Protein AF-0000000067836288 (afdb_homodimer)

Structure (mmCIF, N/CA/C/O backbone):
data_AF-0000000067836288-model_v1
#
loop_
_entity.id
_entity.type
_entity.pdbx_description
1 polymer 'ATP-binding protein'
#
loop_
_atom_site.group_PDB
_atom_site.id
_atom_site.type_symbol
_atom_site.label_atom_id
_atom_site.label_alt_id
_atom_site.label_comp_id
_atom_site.label_asym_id
_atom_site.label_entity_id
_atom_site.label_seq_id
_atom_site.pdbx_PDB_ins_code
_atom_site.Cartn_x
_atom_site.Cartn_y
_atom_site.Cartn_z
_atom_site.occupancy
_atom_site.B_iso_or_equiv
_atom_site.auth_seq_id
_atom_site.auth_comp_id
_atom_site.auth_asym_id
_atom_site.auth_atom_id
_atom_site.pdbx_PDB_model_num
ATOM 1 N N . MET A 1 1 ? 6.395 -47.375 -23.844 1 67.31 1 MET A N 1
ATOM 2 C CA . MET A 1 1 ? 5.383 -46.438 -23.391 1 67.31 1 MET A CA 1
ATOM 3 C C . MET A 1 1 ? 5.699 -45.906 -22 1 67.31 1 MET A C 1
ATOM 5 O O . MET A 1 1 ? 6.078 -46.688 -21.109 1 67.31 1 MET A O 1
ATOM 9 N N . SER A 1 2 ? 5.812 -44.594 -21.844 1 79.19 2 SER A N 1
ATOM 10 C CA . SER A 1 2 ? 6.168 -43.969 -20.594 1 79.19 2 SER A CA 1
ATOM 11 C C . SER A 1 2 ? 5 -43.969 -19.609 1 79.19 2 SER A C 1
ATOM 13 O O . SER A 1 2 ? 3.863 -44.25 -20 1 79.19 2 SER A O 1
ATOM 15 N N . ASN A 1 3 ? 5.312 -43.906 -18.312 1 82.69 3 ASN A N 1
ATOM 16 C CA . ASN A 1 3 ? 4.316 -44.062 -17.266 1 82.69 3 ASN A CA 1
ATOM 17 C C . ASN A 1 3 ? 3.988 -42.719 -16.594 1 82.69 3 ASN A C 1
ATOM 19 O O . ASN A 1 3 ? 4.758 -41.781 -16.688 1 82.69 3 ASN A O 1
ATOM 23 N N . VAL A 1 4 ? 2.744 -42.719 -16.125 1 86.69 4 VAL A N 1
ATOM 24 C CA . VAL A 1 4 ? 2.316 -41.562 -15.32 1 86.69 4 VAL A CA 1
ATOM 25 C C . VAL A 1 4 ? 1.878 -42.062 -13.938 1 86.69 4 VAL A C 1
ATOM 27 O O . VAL A 1 4 ? 1.133 -43.031 -13.828 1 86.69 4 VAL A O 1
ATOM 30 N N . ASN A 1 5 ? 2.439 -41.469 -12.938 1 86.31 5 ASN A N 1
ATOM 31 C CA . ASN A 1 5 ? 1.939 -41.719 -11.594 1 86.31 5 ASN A CA 1
ATOM 32 C C . ASN A 1 5 ? 0.755 -40.812 -11.266 1 86.31 5 ASN A C 1
ATOM 34 O O . ASN A 1 5 ? 0.938 -39.656 -10.844 1 86.31 5 ASN A O 1
ATOM 38 N N . VAL A 1 6 ? -0.42 -41.375 -11.289 1 88.81 6 VAL A N 1
ATOM 39 C CA . VAL A 1 6 ? -1.647 -40.594 -11.203 1 88.81 6 VAL A CA 1
ATOM 40 C C . VAL A 1 6 ? -1.828 -40.062 -9.781 1 88.81 6 VAL A C 1
ATOM 42 O O . VAL A 1 6 ? -2.26 -38.906 -9.578 1 88.81 6 VAL A O 1
ATOM 45 N N . LYS A 1 7 ? -1.473 -40.875 -8.836 1 87.12 7 LYS A N 1
ATOM 46 C CA . LYS A 1 7 ? -1.609 -40.469 -7.441 1 87.12 7 LYS A CA 1
ATOM 47 C C . LYS A 1 7 ? -0.792 -39.219 -7.145 1 87.12 7 LYS A C 1
ATOM 49 O O . LYS A 1 7 ? -1.31 -38.25 -6.578 1 87.12 7 LYS A O 1
ATOM 54 N N . ARG A 1 8 ? 0.361 -39.219 -7.566 1 85.31 8 ARG A N 1
ATOM 55 C CA . ARG A 1 8 ? 1.248 -38.062 -7.301 1 85.31 8 ARG A CA 1
ATOM 56 C C . ARG A 1 8 ? 0.867 -36.875 -8.141 1 85.31 8 ARG A C 1
ATOM 58 O O . ARG A 1 8 ? 1.011 -35.719 -7.703 1 85.31 8 ARG A O 1
ATOM 65 N N . LEU A 1 9 ? 0.398 -37.156 -9.305 1 84.81 9 LEU A N 1
ATOM 66 C CA . LEU A 1 9 ? -0.119 -36.094 -10.148 1 84.81 9 LEU A CA 1
ATOM 67 C C . LEU A 1 9 ? -1.219 -35.312 -9.43 1 84.81 9 LEU A C 1
ATOM 69 O O . LEU A 1 9 ? -1.193 -34.094 -9.383 1 84.81 9 LEU A O 1
ATOM 73 N N . VAL A 1 10 ? -2.08 -36.062 -8.844 1 85.81 10 VAL A N 1
ATOM 74 C CA . VAL A 1 10 ? -3.24 -35.5 -8.18 1 85.81 10 VAL A CA 1
ATOM 75 C C . VAL A 1 10 ? -2.791 -34.719 -6.934 1 85.81 10 VAL A C 1
ATOM 77 O O . VAL A 1 10 ? -3.289 -33.625 -6.66 1 85.81 10 VAL A O 1
ATOM 80 N N . GLU A 1 11 ? -1.879 -35.281 -6.297 1 79.81 11 GLU A N 1
ATOM 81 C CA . GLU A 1 11 ? -1.368 -34.656 -5.078 1 79.81 11 GLU A CA 1
ATOM 82 C C . GLU A 1 11 ? -0.683 -33.312 -5.387 1 79.81 11 GLU A C 1
ATOM 84 O O . GLU A 1 11 ? -0.623 -32.438 -4.535 1 79.81 11 GLU A O 1
ATOM 89 N N . ASN A 1 12 ? -0.277 -33.188 -6.621 1 75.06 12 ASN A N 1
ATOM 90 C CA . ASN A 1 12 ? 0.519 -32 -6.957 1 75.06 12 ASN A CA 1
ATOM 91 C C . ASN A 1 12 ? -0.323 -30.938 -7.652 1 75.06 12 ASN A C 1
ATOM 93 O O . ASN A 1 12 ? 0.205 -29.922 -8.102 1 75.06 12 ASN A O 1
ATOM 97 N N . ILE A 1 13 ? -1.532 -31.172 -7.824 1 74.88 13 ILE A N 1
ATOM 98 C CA . ILE A 1 13 ? -2.406 -30.156 -8.406 1 74.88 13 ILE A CA 1
ATOM 99 C C . ILE A 1 13 ? -2.414 -28.922 -7.531 1 74.88 13 ILE A C 1
ATOM 101 O O . ILE A 1 13 ? -2.506 -29.016 -6.305 1 74.88 13 ILE A O 1
ATOM 105 N N . ARG A 1 14 ? -2.129 -27.672 -8.18 1 62.62 14 ARG A N 1
ATOM 106 C CA . ARG A 1 14 ? -1.838 -26.359 -7.617 1 62.62 14 ARG A CA 1
ATOM 107 C C . ARG A 1 14 ? -3.029 -25.828 -6.824 1 62.62 14 ARG A C 1
ATOM 109 O O . ARG A 1 14 ? -4.148 -26.328 -6.977 1 62.62 14 ARG A O 1
ATOM 116 N N . SER A 1 15 ? -2.707 -24.875 -6.027 1 58.44 15 SER A N 1
ATOM 117 C CA . SER A 1 15 ? -3.586 -24.125 -5.129 1 58.44 15 SER A CA 1
ATOM 118 C C . SER A 1 15 ? -4.578 -23.281 -5.91 1 58.44 15 SER A C 1
ATOM 120 O O . SER A 1 15 ? -5.629 -22.891 -5.383 1 58.44 15 SER A O 1
ATOM 122 N N . GLY A 1 16 ? -4.555 -23.219 -7.148 1 63.09 16 GLY A N 1
ATOM 123 C CA . GLY A 1 16 ? -5.508 -22.328 -7.809 1 63.09 16 GLY A CA 1
ATOM 124 C C . GLY A 1 16 ? -6.828 -23.016 -8.125 1 63.09 16 GLY A C 1
ATOM 125 O O . GLY A 1 16 ? -7.746 -22.375 -8.648 1 63.09 16 GLY A O 1
ATOM 126 N N . THR A 1 17 ? -6.992 -24.266 -7.645 1 74.25 17 THR A N 1
ATOM 127 C CA . THR A 1 17 ? -8.25 -24.969 -7.863 1 74.25 17 THR A CA 1
ATOM 128 C C . THR A 1 17 ? -9.094 -24.984 -6.59 1 74.25 17 THR A C 1
ATOM 130 O O . THR A 1 17 ? -8.578 -24.75 -5.496 1 74.25 17 THR A O 1
ATOM 133 N N . ASN A 1 18 ? -10.398 -25.109 -6.758 1 79.81 18 ASN A N 1
ATOM 134 C CA . ASN A 1 18 ? -11.289 -25.25 -5.613 1 79.81 18 ASN A CA 1
ATOM 135 C C . ASN A 1 18 ? -12.242 -26.422 -5.797 1 79.81 18 ASN A C 1
ATOM 137 O O . ASN A 1 18 ? -12.18 -27.141 -6.809 1 79.81 18 ASN A O 1
ATOM 141 N N . ILE A 1 19 ? -13.023 -26.625 -4.879 1 87.25 19 ILE A N 1
ATOM 142 C CA . ILE A 1 19 ? -13.844 -27.828 -4.77 1 87.25 19 ILE A CA 1
ATOM 143 C C . ILE A 1 19 ? -14.891 -27.828 -5.879 1 87.25 19 ILE A C 1
ATOM 145 O O . ILE A 1 19 ? -15.477 -28.875 -6.18 1 87.25 19 ILE A O 1
ATOM 149 N N . TYR A 1 20 ? -15.156 -26.641 -6.531 1 91.12 20 TYR A N 1
ATOM 150 C CA . TYR A 1 20 ? -16.094 -26.547 -7.641 1 91.12 20 TYR A CA 1
ATOM 151 C C . TYR A 1 20 ? -15.422 -26.875 -8.961 1 91.12 20 TYR A C 1
ATOM 153 O O . TYR A 1 20 ? -16.094 -27.141 -9.969 1 91.12 20 TYR A O 1
ATOM 161 N N . THR A 1 21 ? -14.117 -26.922 -9 1 89.12 21 THR A N 1
ATOM 162 C CA . THR A 1 21 ? -13.352 -27.031 -10.242 1 89.12 21 THR A CA 1
ATOM 163 C C . THR A 1 21 ? -13.703 -28.328 -10.977 1 89.12 21 THR A C 1
ATOM 165 O O . THR A 1 21 ? -13.938 -28.312 -12.188 1 89.12 21 THR A O 1
ATOM 168 N N . PRO A 1 22 ? -13.82 -29.406 -10.281 1 93.31 22 PRO A N 1
ATOM 169 C CA . PRO A 1 22 ? -14.188 -30.641 -10.984 1 93.31 22 PRO A CA 1
ATOM 170 C C . PRO A 1 22 ? -15.555 -30.547 -11.656 1 93.31 22 PRO A C 1
ATOM 172 O O . PRO A 1 22 ? -15.703 -30.969 -12.812 1 93.31 22 PRO A O 1
ATOM 175 N N . LEU A 1 23 ? -16.469 -30.016 -10.875 1 95.75 23 LEU A N 1
ATOM 176 C CA . LEU A 1 23 ? -17.828 -29.906 -11.422 1 95.75 23 LEU A CA 1
ATOM 177 C C . LEU A 1 23 ? -17.828 -29.016 -12.656 1 95.75 23 LEU A C 1
ATOM 179 O O . LEU A 1 23 ? -18.422 -29.359 -13.68 1 95.75 23 LEU A O 1
ATOM 183 N N . VAL A 1 24 ? -17.172 -27.953 -12.562 1 92.94 24 VAL A N 1
ATOM 184 C CA . VAL A 1 24 ? -17.078 -27 -13.672 1 92.94 24 VAL A CA 1
ATOM 185 C C . VAL A 1 24 ? -16.422 -27.688 -14.875 1 92.94 24 VAL A C 1
ATOM 187 O O . VAL A 1 24 ? -16.891 -27.562 -16 1 92.94 24 VAL A O 1
ATOM 190 N N . GLU A 1 25 ? -15.367 -28.406 -14.656 1 92.12 25 GLU A N 1
ATOM 191 C CA . GLU A 1 25 ? -14.672 -29.125 -15.719 1 92.12 25 GLU A CA 1
ATOM 192 C C . GLU A 1 25 ? -15.594 -30.125 -16.406 1 92.12 25 GLU A C 1
ATOM 194 O O . GLU A 1 25 ? -15.578 -30.25 -17.641 1 92.12 25 GLU A O 1
ATOM 199 N N . LEU A 1 26 ? -16.359 -30.797 -15.641 1 97 26 LEU A N 1
ATOM 200 C CA . LEU A 1 26 ? -17.25 -31.812 -16.203 1 97 26 LEU A CA 1
ATOM 201 C C . LEU A 1 26 ? -18.344 -31.156 -17.047 1 97 26 LEU A C 1
ATOM 203 O O . LEU A 1 26 ? -18.672 -31.672 -18.125 1 97 26 LEU A O 1
ATOM 207 N N . VAL A 1 27 ? -18.844 -30.094 -16.547 1 96.81 27 VAL A N 1
ATOM 208 C CA . VAL A 1 27 ? -19.891 -29.406 -17.297 1 96.81 27 VAL A CA 1
ATOM 209 C C . VAL A 1 27 ? -19.328 -28.859 -18.594 1 96.81 27 VAL A C 1
ATOM 211 O O . VAL A 1 27 ? -19.953 -28.953 -19.656 1 96.81 27 VAL A O 1
ATOM 214 N N . VAL A 1 28 ? -18.156 -28.281 -18.578 1 93.81 28 VAL A N 1
ATOM 215 C CA . VAL A 1 28 ? -17.516 -27.734 -19.766 1 93.81 28 VAL A CA 1
ATOM 216 C C . VAL A 1 28 ? -17.281 -28.859 -20.781 1 93.81 28 VAL A C 1
ATOM 218 O O . VAL A 1 28 ? -17.562 -28.688 -21.969 1 93.81 28 VAL A O 1
ATOM 221 N N . ASN A 1 29 ? -16.797 -30.031 -20.297 1 94.44 29 ASN A N 1
ATOM 222 C CA . ASN A 1 29 ? -16.594 -31.156 -21.188 1 94.44 29 ASN A CA 1
ATOM 223 C C . ASN A 1 29 ? -17.891 -31.625 -21.812 1 94.44 29 ASN A C 1
ATOM 225 O O . ASN A 1 29 ? -17.922 -32 -22.984 1 94.44 29 ASN A O 1
ATOM 229 N N . ALA A 1 30 ? -18.938 -31.578 -21.047 1 96.88 30 ALA A N 1
ATOM 230 C CA . ALA A 1 30 ? -20.25 -31.953 -21.562 1 96.88 30 ALA A CA 1
ATOM 231 C C . ALA A 1 30 ? -20.703 -31 -22.656 1 96.88 30 ALA A C 1
ATOM 233 O O . ALA A 1 30 ? -21.172 -31.438 -23.719 1 96.88 30 ALA A O 1
ATOM 234 N N . ILE A 1 31 ? -20.562 -29.734 -22.438 1 94.88 31 ILE A N 1
ATOM 235 C CA . ILE A 1 31 ? -20.922 -28.719 -23.406 1 94.88 31 ILE A CA 1
ATOM 236 C C . ILE A 1 31 ? -20.125 -28.922 -24.688 1 94.88 31 ILE A C 1
ATOM 238 O O . ILE A 1 31 ? -20.672 -28.875 -25.797 1 94.88 31 ILE A O 1
ATOM 242 N N . GLN A 1 32 ? -18.875 -29.203 -24.562 1 92.94 32 GLN A N 1
ATOM 243 C CA . GLN A 1 32 ? -17.984 -29.391 -25.719 1 92.94 32 GLN A CA 1
ATOM 244 C C . GLN A 1 32 ? -18.375 -30.656 -26.484 1 92.94 32 GLN A C 1
ATOM 246 O O . GLN A 1 32 ? -18.266 -30.688 -27.719 1 92.94 32 GLN A O 1
ATOM 251 N N . ALA A 1 33 ? -18.766 -31.688 -25.766 1 95.69 33 ALA A N 1
ATOM 252 C CA . ALA A 1 33 ? -19.219 -32.906 -26.422 1 95.69 33 ALA A CA 1
ATOM 253 C C . ALA A 1 33 ? -20.469 -32.656 -27.266 1 95.69 33 ALA A C 1
ATOM 255 O O . ALA A 1 33 ? -20.609 -33.219 -28.359 1 95.69 33 ALA A O 1
ATOM 256 N N . ILE A 1 34 ? -21.328 -31.875 -26.703 1 96.25 34 ILE A N 1
ATOM 257 C CA . ILE A 1 34 ? -22.562 -31.516 -27.422 1 96.25 34 ILE A CA 1
ATOM 258 C C . ILE A 1 34 ? -22.219 -30.672 -28.641 1 96.25 34 ILE A C 1
ATOM 260 O O . ILE A 1 34 ? -22.766 -30.906 -29.734 1 96.25 34 ILE A O 1
ATOM 264 N N . ASP A 1 35 ? -21.328 -29.75 -28.516 1 92.38 35 ASP A N 1
ATOM 265 C CA . ASP A 1 35 ? -20.875 -28.922 -29.625 1 92.38 35 ASP A CA 1
ATOM 266 C C . ASP A 1 35 ? -20.281 -29.781 -30.75 1 92.38 35 ASP A C 1
ATOM 268 O O . ASP A 1 35 ? -20.547 -29.547 -31.922 1 92.38 35 ASP A O 1
ATOM 272 N N . ALA A 1 36 ? -19.516 -30.75 -30.359 1 91.75 36 ALA A N 1
ATOM 273 C CA . ALA A 1 36 ? -18.875 -31.625 -31.328 1 91.75 36 ALA A CA 1
ATOM 274 C C . ALA A 1 36 ? -19.906 -32.438 -32.094 1 91.75 36 ALA A C 1
ATOM 276 O O . ALA A 1 36 ? -19.719 -32.75 -33.281 1 91.75 36 ALA A O 1
ATOM 277 N N . LYS A 1 37 ? -20.938 -32.812 -31.406 1 93.38 37 LYS A N 1
ATOM 278 C CA . LYS A 1 37 ? -22.016 -33.531 -32.062 1 93.38 37 LYS A CA 1
ATOM 279 C C . LYS A 1 37 ? -22.812 -32.656 -33 1 93.38 37 LYS A C 1
ATOM 281 O O . LYS A 1 37 ? -23.406 -33.125 -33.969 1 93.38 37 LYS A O 1
ATOM 286 N N . GLY A 1 38 ? -22.938 -31.375 -32.688 1 92 38 GLY A N 1
ATOM 287 C CA . GLY A 1 38 ? -23.594 -30.406 -33.531 1 92 38 GLY A CA 1
ATOM 288 C C . GLY A 1 38 ? -25.109 -30.484 -33.469 1 92 38 GLY A C 1
ATOM 289 O O . GLY A 1 38 ? -25.781 -30.312 -34.5 1 92 38 GLY A O 1
ATOM 290 N N . ILE A 1 39 ? -25.609 -30.766 -32.312 1 91.69 39 ILE A N 1
ATOM 291 C CA . ILE A 1 39 ? -27.062 -30.875 -32.219 1 91.69 39 ILE A CA 1
ATOM 292 C C . ILE A 1 39 ? -27.609 -29.578 -31.594 1 91.69 39 ILE A C 1
ATOM 294 O O . ILE A 1 39 ? -26.922 -28.906 -30.828 1 91.69 39 ILE A O 1
ATOM 298 N N . GLN A 1 40 ? -28.875 -29.297 -31.844 1 88.19 40 GLN A N 1
ATOM 299 C CA . GLN A 1 40 ? -29.5 -28.078 -31.359 1 88.19 40 GLN A CA 1
ATOM 300 C C . GLN A 1 40 ? -30.156 -28.297 -30 1 88.19 40 GLN A C 1
ATOM 302 O O . GLN A 1 40 ? -30.328 -27.344 -29.234 1 88.19 40 GLN A O 1
ATOM 307 N N . ASN A 1 41 ? -30.562 -29.516 -29.719 1 92.31 41 ASN A N 1
ATOM 308 C CA . ASN A 1 41 ? -31.234 -29.812 -28.453 1 92.31 41 ASN A CA 1
ATOM 309 C C . ASN A 1 41 ? -30.281 -30.422 -27.438 1 92.31 41 ASN A C 1
ATOM 311 O O . ASN A 1 41 ? -30.578 -31.438 -26.828 1 92.31 41 ASN A O 1
ATOM 315 N N . GLY A 1 42 ? -29.109 -29.75 -27.375 1 96.25 42 GLY A N 1
ATOM 316 C CA . GLY A 1 42 ? -28.141 -30.219 -26.391 1 96.25 42 GLY A CA 1
ATOM 317 C C . GLY A 1 42 ? -28.625 -30.094 -24.969 1 96.25 42 GLY A C 1
ATOM 318 O O . GLY A 1 42 ? -29.297 -29.109 -24.609 1 96.25 42 GLY A O 1
ATOM 319 N N . LEU A 1 43 ? -28.359 -31.109 -24.141 1 97.62 43 LEU A N 1
ATOM 320 C CA . LEU A 1 43 ? -28.797 -31.141 -22.75 1 97.62 43 LEU A CA 1
ATOM 321 C C . LEU A 1 43 ? -27.688 -31.641 -21.844 1 97.62 43 LEU A C 1
ATOM 323 O O . LEU A 1 43 ? -27.078 -32.688 -22.109 1 97.62 43 LEU A O 1
ATOM 327 N N . VAL A 1 44 ? -27.344 -30.875 -20.844 1 98.25 44 VAL A N 1
ATOM 328 C CA . VAL A 1 44 ? -26.438 -31.281 -19.781 1 98.25 44 VAL A CA 1
ATOM 329 C C . VAL A 1 44 ? -27.219 -31.406 -18.469 1 98.25 44 VAL A C 1
ATOM 331 O O . VAL A 1 44 ? -27.875 -30.453 -18.031 1 98.25 44 VAL A O 1
ATOM 334 N N . GLU A 1 45 ? -27.172 -32.531 -17.844 1 98 45 GLU A N 1
ATOM 335 C CA . GLU A 1 45 ? -27.859 -32.75 -16.578 1 98 45 GLU A CA 1
ATOM 336 C C . GLU A 1 45 ? -26.844 -32.938 -15.445 1 98 45 GLU A C 1
ATOM 338 O O . GLU A 1 45 ? -25.969 -33.812 -15.516 1 98 45 GLU A O 1
ATOM 343 N N . ILE A 1 46 ? -26.969 -32.188 -14.445 1 98.25 46 ILE A N 1
ATOM 344 C CA . ILE A 1 46 ? -26.141 -32.312 -13.25 1 98.25 46 ILE A CA 1
ATOM 345 C C . ILE A 1 46 ? -26.969 -32.875 -12.102 1 98.25 46 ILE A C 1
ATOM 347 O O . ILE A 1 46 ? -27.969 -32.281 -11.688 1 98.25 46 ILE A O 1
ATOM 351 N N . GLU A 1 47 ? -26.625 -33.969 -11.617 1 97.75 47 GLU A N 1
ATOM 352 C CA . GLU A 1 47 ? -27.266 -34.562 -10.453 1 97.75 47 GLU A CA 1
ATOM 353 C C . GLU A 1 47 ? -26.391 -34.406 -9.211 1 97.75 47 GLU A C 1
ATOM 355 O O . GLU A 1 47 ? -25.219 -34.781 -9.219 1 97.75 47 GLU A O 1
ATOM 360 N N . VAL A 1 48 ? -26.984 -33.906 -8.148 1 96.44 48 VAL A N 1
ATOM 361 C CA . VAL A 1 48 ? -26.25 -33.75 -6.891 1 96.44 48 VAL A CA 1
ATOM 362 C C . VAL A 1 48 ? -26.422 -35.031 -6.039 1 96.44 48 VAL A C 1
ATOM 364 O O . VAL A 1 48 ? -27.547 -35.406 -5.727 1 96.44 48 VAL A O 1
ATOM 367 N N . LEU A 1 49 ? -25.312 -35.594 -5.746 1 95.88 49 LEU A N 1
ATOM 368 C CA . LEU A 1 49 ? -25.297 -36.781 -4.891 1 95.88 49 LEU A CA 1
ATOM 369 C C . LEU A 1 49 ? -25 -36.375 -3.443 1 95.88 49 LEU A C 1
ATOM 371 O O . LEU A 1 49 ? -24.078 -35.625 -3.174 1 95.88 49 LEU A O 1
ATOM 375 N N . ARG A 1 50 ? -25.812 -36.906 -2.582 1 93.44 50 ARG A N 1
ATOM 376 C CA . ARG A 1 50 ? -25.641 -36.594 -1.17 1 93.44 50 ARG A CA 1
ATOM 377 C C . ARG A 1 50 ? -25.453 -37.844 -0.338 1 93.44 50 ARG A C 1
ATOM 379 O O . ARG A 1 50 ? -25.859 -38.938 -0.76 1 93.44 50 ARG A O 1
ATOM 386 N N . ASN A 1 51 ? -24.781 -37.656 0.719 1 88.06 51 ASN A N 1
ATOM 387 C CA . ASN A 1 51 ? -24.562 -38.75 1.657 1 88.06 51 ASN A CA 1
ATOM 388 C C . ASN A 1 51 ? -24.453 -38.25 3.094 1 88.06 51 ASN A C 1
ATOM 390 O O . ASN A 1 51 ? -24.172 -37.062 3.326 1 88.06 51 ASN A O 1
ATOM 394 N N . GLY A 1 52 ? -24.766 -39.188 3.93 1 81.81 52 GLY A N 1
ATOM 395 C CA . GLY A 1 52 ? -24.656 -38.875 5.348 1 81.81 52 GLY A CA 1
ATOM 396 C C . GLY A 1 52 ? -25.984 -38.469 5.973 1 81.81 52 GLY A C 1
ATOM 397 O O . GLY A 1 52 ? -27.047 -38.844 5.465 1 81.81 52 GLY A O 1
ATOM 398 N N . GLN A 1 53 ? -25.844 -37.844 7.164 1 79.25 53 GLN A N 1
ATOM 399 C CA . GLN A 1 53 ? -27.031 -37.469 7.922 1 79.25 53 GLN A CA 1
ATOM 400 C C . GLN A 1 53 ? -27.422 -36 7.629 1 79.25 53 GLN A C 1
ATOM 402 O O . GLN A 1 53 ? -26.547 -35.156 7.461 1 79.25 53 GLN A O 1
ATOM 407 N N . ALA A 1 54 ? -28.672 -35.875 7.371 1 78.56 54 ALA A N 1
ATOM 408 C CA . ALA A 1 54 ? -29.203 -34.562 7.105 1 78.56 54 ALA A CA 1
ATOM 409 C C . ALA A 1 54 ? -28.906 -33.594 8.266 1 78.56 54 ALA A C 1
ATOM 411 O O . ALA A 1 54 ? -28.984 -34 9.43 1 78.56 54 ALA A O 1
ATOM 412 N N . ASP A 1 55 ? -28.359 -32.5 7.875 1 74 55 ASP A N 1
ATOM 413 C CA . ASP A 1 55 ? -28.094 -31.484 8.898 1 74 55 ASP A CA 1
ATOM 414 C C . ASP A 1 55 ? -29.391 -30.969 9.523 1 74 55 ASP A C 1
ATOM 416 O O . ASP A 1 55 ? -30.453 -31.078 8.914 1 74 55 ASP A O 1
ATOM 420 N N . MET A 1 56 ? -29.328 -30.562 10.766 1 68.69 56 MET A N 1
ATOM 421 C CA . MET A 1 56 ? -30.484 -30.125 11.539 1 68.69 56 MET A CA 1
ATOM 422 C C . MET A 1 56 ? -31.047 -28.812 11 1 68.69 56 MET A C 1
ATOM 424 O O . MET A 1 56 ? -32.219 -28.516 11.172 1 68.69 56 MET A O 1
ATOM 428 N N . VAL A 1 57 ? -30.219 -28.062 10.406 1 67.12 57 VAL A N 1
ATOM 429 C CA . VAL A 1 57 ? -30.625 -26.719 10.039 1 67.12 57 VAL A CA 1
ATOM 430 C C . VAL A 1 57 ? -31.281 -26.734 8.664 1 67.12 57 VAL A C 1
ATOM 432 O O . VAL A 1 57 ? -32.438 -26.344 8.516 1 67.12 57 VAL A O 1
ATOM 435 N N . ASP A 1 58 ? -30.562 -27.234 7.66 1 68.25 58 ASP A N 1
ATOM 436 C CA . ASP A 1 58 ? -31.062 -27.172 6.289 1 68.25 58 ASP A CA 1
ATOM 437 C C . ASP A 1 58 ? -31.812 -28.453 5.914 1 68.25 58 ASP A C 1
ATOM 439 O O . ASP A 1 58 ? -32.469 -28.516 4.867 1 68.25 58 ASP A O 1
ATOM 443 N N . ARG A 1 59 ? -31.703 -29.438 6.891 1 70.88 59 ARG A N 1
ATOM 444 C CA . ARG A 1 59 ? -32.344 -30.719 6.715 1 70.88 59 ARG A CA 1
ATOM 445 C C . ARG A 1 59 ? -31.906 -31.391 5.426 1 70.88 59 ARG A C 1
ATOM 447 O O . ARG A 1 59 ? -32.719 -32.031 4.738 1 70.88 59 ARG A O 1
ATOM 454 N N . LEU A 1 60 ? -30.656 -31.016 5.02 1 84.69 60 LEU A N 1
ATOM 455 C CA . LEU A 1 60 ? -30.062 -31.594 3.824 1 84.69 60 LEU A CA 1
ATOM 456 C C . LEU A 1 60 ? -28.766 -32.312 4.164 1 84.69 60 LEU A C 1
ATOM 458 O O . LEU A 1 60 ? -27.969 -31.812 4.98 1 84.69 60 LEU A O 1
ATOM 462 N N . GLU A 1 61 ? -28.641 -33.438 3.533 1 88.81 61 GLU A N 1
ATOM 463 C CA . GLU A 1 61 ? -27.375 -34.156 3.672 1 88.81 61 GLU A CA 1
ATOM 464 C C . GLU A 1 61 ? -26.25 -33.406 2.943 1 88.81 61 GLU A C 1
ATOM 466 O O . GLU A 1 61 ? -26.5 -32.562 2.094 1 88.81 61 GLU A O 1
ATOM 471 N N . ASP A 1 62 ? -25.031 -33.75 3.33 1 91 62 ASP A N 1
ATOM 472 C CA . ASP A 1 62 ? -23.859 -33.156 2.693 1 91 62 ASP A CA 1
ATOM 473 C C . ASP A 1 62 ? -23.688 -33.656 1.264 1 91 62 ASP A C 1
ATOM 475 O O . ASP A 1 62 ? -24.062 -34.781 0.954 1 91 62 ASP A O 1
ATOM 479 N N . VAL A 1 63 ? -23.172 -32.781 0.447 1 93.75 63 VAL A N 1
ATOM 480 C CA . VAL A 1 63 ? -22.875 -33.188 -0.926 1 93.75 63 VAL A CA 1
ATOM 481 C C . VAL A 1 63 ? -21.703 -34.156 -0.939 1 93.75 63 VAL A C 1
ATOM 483 O O . VAL A 1 63 ? -20.656 -33.906 -0.366 1 93.75 63 VAL A O 1
ATOM 486 N N . ASP A 1 64 ? -21.938 -35.25 -1.589 1 94.44 64 ASP A N 1
ATOM 487 C CA . ASP A 1 64 ? -20.906 -36.281 -1.678 1 94.44 64 ASP A CA 1
ATOM 488 C C . ASP A 1 64 ? -20.281 -36.312 -3.066 1 94.44 64 ASP A C 1
ATOM 490 O O . ASP A 1 64 ? -19.188 -36.844 -3.244 1 94.44 64 ASP A O 1
ATOM 494 N N . GLY A 1 65 ? -21.031 -35.875 -3.963 1 96.31 65 GLY A N 1
ATOM 495 C CA . GLY A 1 65 ? -20.531 -35.875 -5.332 1 96.31 65 GLY A CA 1
ATOM 496 C C . GLY A 1 65 ? -21.562 -35.375 -6.336 1 96.31 65 GLY A C 1
ATOM 497 O O . GLY A 1 65 ? -22.562 -34.781 -5.961 1 96.31 65 GLY A O 1
ATOM 498 N N . PHE A 1 66 ? -21.234 -35.625 -7.641 1 98 66 PHE A N 1
ATOM 499 C CA . PHE A 1 66 ? -22.094 -35.188 -8.734 1 98 66 PHE A CA 1
ATOM 500 C C . PHE A 1 66 ? -22.094 -36.188 -9.867 1 98 66 PHE A C 1
ATOM 502 O O . PHE A 1 66 ? -21.125 -36.906 -10.07 1 98 66 PHE A O 1
ATOM 509 N N . ARG A 1 67 ? -23.141 -36.281 -10.531 1 98.25 67 ARG A N 1
ATOM 510 C CA . ARG A 1 67 ? -23.266 -37 -11.797 1 98.25 67 ARG A CA 1
ATOM 511 C C . ARG A 1 67 ? -23.641 -36.031 -12.93 1 98.25 67 ARG A C 1
ATOM 513 O O . ARG A 1 67 ? -24.688 -35.375 -12.867 1 98.25 67 ARG A O 1
ATOM 520 N N . VAL A 1 68 ? -22.797 -35.906 -13.93 1 98.56 68 VAL A N 1
ATOM 521 C CA . VAL A 1 68 ? -23.047 -35.031 -15.07 1 98.56 68 VAL A CA 1
ATOM 522 C C . VAL A 1 68 ? -23.297 -35.875 -16.328 1 98.56 68 VAL A C 1
ATOM 524 O O . VAL A 1 68 ? -22.453 -36.688 -16.719 1 98.56 68 VAL A O 1
ATOM 527 N N . LYS A 1 69 ? -24.438 -35.656 -16.906 1 98.31 69 LYS A N 1
ATOM 528 C CA . LYS A 1 69 ? -24.844 -36.375 -18.094 1 98.31 69 LYS A CA 1
ATOM 529 C C . LYS A 1 69 ? -25.047 -35.438 -19.281 1 98.31 69 LYS A C 1
ATOM 531 O O . LYS A 1 69 ? -25.594 -34.344 -19.109 1 98.31 69 LYS A O 1
ATOM 536 N N . ASP A 1 70 ? -24.578 -35.844 -20.422 1 98.31 70 ASP A N 1
ATOM 537 C CA . ASP A 1 70 ? -24.797 -35.062 -21.625 1 98.31 70 ASP A CA 1
ATOM 538 C C . ASP A 1 70 ? -25.234 -35.938 -22.781 1 98.31 70 ASP A C 1
ATOM 540 O O . ASP A 1 70 ? -25.078 -37.156 -22.75 1 98.31 70 ASP A O 1
ATOM 544 N N . ASN A 1 71 ? -25.906 -35.406 -23.719 1 97.75 71 ASN A N 1
ATOM 545 C CA . ASN A 1 71 ? -26.281 -36.125 -24.938 1 97.75 71 ASN A CA 1
ATOM 546 C C . ASN A 1 71 ? -25.391 -35.75 -26.109 1 97.75 71 ASN A C 1
ATOM 548 O O . ASN A 1 71 ? -25.891 -35.562 -27.234 1 97.75 71 ASN A O 1
ATOM 552 N N . GLY A 1 72 ? -24.141 -35.594 -25.875 1 97.31 72 GLY A N 1
ATOM 553 C CA . GLY A 1 72 ? -23.156 -35.281 -26.906 1 97.31 72 GLY A CA 1
ATOM 554 C C . GLY A 1 72 ? -22.656 -36.5 -27.656 1 97.31 72 GLY A C 1
ATOM 555 O O . GLY A 1 72 ? -23.391 -37.469 -27.781 1 97.31 72 GLY A O 1
ATOM 556 N N . ILE A 1 73 ? -21.422 -36.469 -28.125 1 96.06 73 ILE A N 1
ATOM 557 C CA . ILE A 1 73 ? -20.891 -37.438 -29.062 1 96.06 73 ILE A CA 1
ATOM 558 C C . ILE A 1 73 ? -20.453 -38.688 -28.312 1 96.06 73 ILE A C 1
ATOM 560 O O . ILE A 1 73 ? -20.203 -39.719 -28.922 1 96.06 73 ILE A O 1
ATOM 564 N N . GLY A 1 74 ? -20.297 -38.594 -27.031 1 96.56 74 GLY A N 1
ATOM 565 C CA . GLY A 1 74 ? -19.859 -39.75 -26.234 1 96.56 74 GLY A CA 1
ATOM 566 C C . GLY A 1 74 ? -18.375 -40 -26.359 1 96.56 74 GLY A C 1
ATOM 567 O O . GLY A 1 74 ? -17.641 -39.219 -26.984 1 96.56 74 GLY A O 1
ATOM 568 N N . PHE A 1 75 ? -17.969 -41.094 -25.672 1 96.56 75 PHE A N 1
ATOM 569 C CA . PHE A 1 75 ? -16.547 -41.469 -25.688 1 96.56 75 PHE A CA 1
ATOM 570 C C . PHE A 1 75 ? -16.25 -42.375 -26.875 1 96.56 75 PHE A C 1
ATOM 572 O O . PHE A 1 75 ? -16.062 -43.594 -26.703 1 96.56 75 PHE A O 1
ATOM 579 N N . THR A 1 76 ? -16.047 -41.75 -27.984 1 95.56 76 THR A N 1
ATOM 580 C CA . THR A 1 76 ? -15.508 -42.469 -29.141 1 95.56 76 THR A CA 1
ATOM 581 C C . THR A 1 76 ? -14.094 -42.969 -28.875 1 95.56 76 THR A C 1
ATOM 583 O O . THR A 1 76 ? -13.516 -42.688 -27.812 1 95.56 76 THR A O 1
ATOM 586 N N . LYS A 1 77 ? -13.57 -43.719 -29.766 1 94.38 77 LYS A N 1
ATOM 587 C CA . LYS A 1 77 ? -12.203 -44.219 -29.594 1 94.38 77 LYS A CA 1
ATOM 588 C C . LYS A 1 77 ? -11.227 -43.031 -29.438 1 94.38 77 LYS A C 1
ATOM 590 O O . LYS A 1 77 ? -10.336 -43.062 -28.594 1 94.38 77 LYS A O 1
ATOM 595 N N . THR A 1 78 ? -11.477 -42.062 -30.234 1 93.62 78 THR A N 1
ATOM 596 C CA . THR A 1 78 ? -10.633 -40.875 -30.203 1 93.62 78 THR A CA 1
ATOM 597 C C . THR A 1 78 ? -10.711 -40.188 -28.844 1 93.62 78 THR A C 1
ATOM 599 O O . THR A 1 78 ? -9.688 -39.844 -28.25 1 93.62 78 THR A O 1
ATOM 602 N N . ASN A 1 79 ? -11.922 -40 -28.359 1 93.94 79 ASN A N 1
ATOM 603 C CA . ASN A 1 79 ? -12.117 -39.344 -27.062 1 93.94 79 ASN A CA 1
ATOM 604 C C . ASN A 1 79 ? -11.57 -40.188 -25.906 1 93.94 79 ASN A C 1
ATOM 606 O O . ASN A 1 79 ? -11.008 -39.625 -24.969 1 93.94 79 ASN A O 1
ATOM 610 N N . ARG A 1 80 ? -11.766 -41.438 -26 1 94.62 80 ARG A N 1
ATOM 611 C CA . ARG A 1 80 ? -11.227 -42.344 -25 1 94.62 80 ARG A CA 1
ATOM 612 C C . ARG A 1 80 ? -9.703 -42.281 -24.953 1 94.62 80 ARG A C 1
ATOM 614 O O . ARG A 1 80 ? -9.109 -42.219 -23.875 1 94.62 80 ARG A O 1
ATOM 621 N N . ASP A 1 81 ? -9.078 -42.344 -26.094 1 93 81 ASP A N 1
ATOM 622 C CA . ASP A 1 81 ? -7.621 -42.25 -26.172 1 93 81 ASP A CA 1
ATOM 623 C C . ASP A 1 81 ? -7.105 -40.938 -25.641 1 93 81 ASP A C 1
ATOM 625 O O . ASP A 1 81 ? -6.066 -40.875 -24.969 1 93 81 ASP A O 1
ATOM 629 N N . ALA A 1 82 ? -7.859 -39.938 -25.969 1 92.31 82 ALA A N 1
ATOM 630 C CA . ALA A 1 82 ? -7.496 -38.625 -25.453 1 92.31 82 ALA A CA 1
ATOM 631 C C . ALA A 1 82 ? -7.602 -38.562 -23.938 1 92.31 82 ALA A C 1
ATOM 633 O O . ALA A 1 82 ? -6.73 -38.031 -23.266 1 92.31 82 ALA A O 1
ATOM 634 N N . PHE A 1 83 ? -8.641 -39.125 -23.375 1 93.25 83 PHE A N 1
ATOM 635 C CA . PHE A 1 83 ? -8.844 -39.219 -21.938 1 93.25 83 PHE A CA 1
ATOM 636 C C . PHE A 1 83 ? -7.691 -39.938 -21.266 1 93.25 83 PHE A C 1
ATOM 638 O O . PHE A 1 83 ? -7.305 -39.625 -20.141 1 93.25 83 PHE A O 1
ATOM 645 N N . ASP A 1 84 ? -7.117 -40.875 -21.969 1 93.12 84 ASP A N 1
ATOM 646 C CA . ASP A 1 84 ? -6.055 -41.719 -21.438 1 93.12 84 ASP A CA 1
ATOM 647 C C . ASP A 1 84 ? -4.684 -41.094 -21.688 1 93.12 84 ASP A C 1
ATOM 649 O O . ASP A 1 84 ? -3.66 -41.781 -21.609 1 93.12 84 ASP A O 1
ATOM 653 N N . THR A 1 85 ? -4.672 -39.906 -22.109 1 90.31 85 THR A N 1
ATOM 654 C CA . THR A 1 85 ? -3.418 -39.219 -22.406 1 90.31 85 THR A CA 1
ATOM 655 C C . THR A 1 85 ? -3.295 -37.938 -21.578 1 90.31 85 THR A C 1
ATOM 657 O O . THR A 1 85 ? -4.098 -37.031 -21.734 1 90.31 85 THR A O 1
ATOM 660 N N . LEU A 1 86 ? -2.326 -37.938 -20.719 1 89.81 86 LEU A N 1
ATOM 661 C CA . LEU A 1 86 ? -2.051 -36.719 -19.969 1 89.81 86 LEU A CA 1
ATOM 662 C C . LEU A 1 86 ? -1.555 -35.625 -20.906 1 89.81 86 LEU A C 1
ATOM 664 O O . LEU A 1 86 ? -0.669 -35.844 -21.734 1 89.81 86 LEU A O 1
ATOM 668 N N . TYR A 1 87 ? -2.188 -34.469 -20.906 1 88 87 TYR A N 1
ATOM 669 C CA . TYR A 1 87 ? -1.892 -33.281 -21.703 1 88 87 TYR A CA 1
ATOM 670 C C . TYR A 1 87 ? -2.262 -33.5 -23.156 1 88 87 TYR A C 1
ATOM 672 O O . TYR A 1 87 ? -1.529 -33.062 -24.062 1 88 87 TYR A O 1
ATOM 680 N N . THR A 1 88 ? -3.34 -34.094 -23.359 1 88.31 88 THR A N 1
ATOM 681 C CA . THR A 1 88 ? -3.842 -34.344 -24.703 1 88.31 88 THR A CA 1
ATOM 682 C C . THR A 1 88 ? -4.109 -33.031 -25.438 1 88.31 88 THR A C 1
ATOM 684 O O . THR A 1 88 ? -4.406 -32.031 -24.797 1 88.31 88 THR A O 1
ATOM 687 N N . GLU A 1 89 ? -4 -33.094 -26.797 1 85.44 89 GLU A N 1
ATOM 688 C CA . GLU A 1 89 ? -4.227 -31.906 -27.641 1 85.44 89 GLU A CA 1
ATOM 689 C C . GLU A 1 89 ? -5.621 -31.938 -28.266 1 85.44 89 GLU A C 1
ATOM 691 O O . GLU A 1 89 ? -5.961 -31.062 -29.062 1 85.44 89 GLU A O 1
ATOM 696 N N . GLN A 1 90 ? -6.355 -32.875 -28.031 1 83.56 90 GLN A N 1
ATOM 697 C CA . GLN A 1 90 ? -7.633 -33.094 -28.703 1 83.56 90 GLN A CA 1
ATOM 698 C C . GLN A 1 90 ? -8.484 -31.812 -28.672 1 83.56 90 GLN A C 1
ATOM 700 O O . GLN A 1 90 ? -9.102 -31.453 -29.688 1 83.56 90 GLN A O 1
ATOM 705 N N . LYS A 1 91 ? -8.57 -31.016 -27.688 1 83.31 91 LYS A N 1
ATOM 706 C CA . LYS A 1 91 ? -9.422 -29.844 -27.562 1 83.31 91 LYS A CA 1
ATOM 707 C C . LYS A 1 91 ? -8.594 -28.578 -27.422 1 83.31 91 LYS A C 1
ATOM 709 O O . LYS A 1 91 ? -8.977 -27.641 -26.719 1 83.31 91 LYS A O 1
ATOM 714 N N . ILE A 1 92 ? -7.578 -28.5 -28.188 1 80.5 92 ILE A N 1
ATOM 715 C CA . ILE A 1 92 ? -6.664 -27.359 -28.094 1 80.5 92 ILE A CA 1
ATOM 716 C C . ILE A 1 92 ? -7.336 -26.109 -28.656 1 80.5 92 ILE A C 1
ATOM 718 O O . ILE A 1 92 ? -7.125 -25 -28.156 1 80.5 92 ILE A O 1
ATOM 722 N N . ALA A 1 93 ? -8.164 -26.281 -29.656 1 78 93 ALA A N 1
ATOM 723 C CA . ALA A 1 93 ? -8.852 -25.156 -30.281 1 78 93 ALA A CA 1
ATOM 724 C C . ALA A 1 93 ? -9.82 -24.5 -29.312 1 78 93 ALA A C 1
ATOM 726 O O . ALA A 1 93 ? -10.086 -23.297 -29.406 1 78 93 ALA A O 1
ATOM 727 N N . ASP A 1 94 ? -10.273 -25.328 -28.391 1 79.62 94 ASP A N 1
ATOM 728 C CA . ASP A 1 94 ? -11.211 -24.812 -27.406 1 79.62 94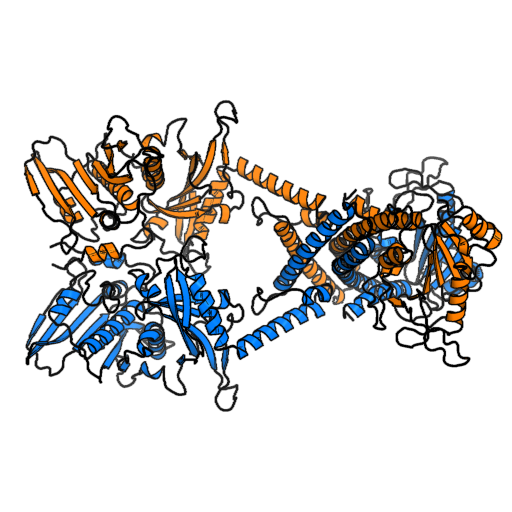 ASP A CA 1
ATOM 729 C C . ASP A 1 94 ? -10.492 -24.391 -26.125 1 79.62 94 ASP A C 1
ATOM 731 O O . ASP A 1 94 ? -11.133 -24.141 -25.109 1 79.62 94 ASP A O 1
ATOM 735 N N . GLY A 1 95 ? -9.188 -24.422 -26.297 1 77.44 95 GLY A N 1
ATOM 736 C CA . GLY A 1 95 ? -8.414 -24 -25.125 1 77.44 95 GLY A CA 1
ATOM 737 C C . GLY A 1 95 ? -8.125 -25.141 -24.172 1 77.44 95 GLY A C 1
ATOM 738 O O . GLY A 1 95 ? -7.699 -24.906 -23.031 1 77.44 95 GLY A O 1
ATOM 739 N N . GLY A 1 96 ? -8.453 -26.328 -24.578 1 82.38 96 GLY A N 1
ATOM 740 C CA . GLY A 1 96 ? -8.195 -27.484 -23.719 1 82.38 96 GLY A CA 1
ATOM 741 C C . GLY A 1 96 ? -6.723 -27.656 -23.391 1 82.38 96 GLY A C 1
ATOM 742 O O . GLY A 1 96 ? -5.863 -27.484 -24.25 1 82.38 96 GLY A O 1
ATOM 743 N N . LYS A 1 97 ? -6.461 -27.984 -22.156 1 76.5 97 LYS A N 1
ATOM 744 C CA . LYS A 1 97 ? -5.074 -28.156 -21.734 1 76.5 97 LYS A CA 1
ATOM 745 C C . LYS A 1 97 ? -4.762 -29.625 -21.438 1 76.5 97 LYS A C 1
ATOM 747 O O . LYS A 1 97 ? -3.604 -29.984 -21.219 1 76.5 97 LYS A O 1
ATOM 752 N N . GLY A 1 98 ? -5.793 -30.438 -21.438 1 85.5 98 GLY A N 1
ATOM 753 C CA . GLY A 1 98 ? -5.605 -31.875 -21.234 1 85.5 98 GLY A CA 1
ATOM 754 C C . GLY A 1 98 ? -5.262 -32.219 -19.797 1 85.5 98 GLY A C 1
ATOM 755 O O . GLY A 1 98 ? -4.582 -33.219 -19.547 1 85.5 98 GLY A O 1
ATOM 756 N N . PHE A 1 99 ? -5.699 -31.484 -18.922 1 85 99 PHE A N 1
ATOM 757 C CA . PHE A 1 99 ? -5.312 -31.672 -17.531 1 85 99 PHE A CA 1
ATOM 758 C C . PHE A 1 99 ? -6.527 -31.625 -16.609 1 85 99 PHE A C 1
ATOM 760 O O . PHE A 1 99 ? -6.516 -32.188 -15.516 1 85 99 PHE A O 1
ATOM 767 N N . GLY A 1 100 ? -7.594 -31.094 -16.922 1 86.38 100 GLY A N 1
ATOM 768 C CA . GLY A 1 100 ? -8.711 -30.719 -16.078 1 86.38 100 GLY A CA 1
ATOM 769 C C . GLY A 1 100 ? -9.352 -31.906 -15.383 1 86.38 100 GLY A C 1
ATOM 770 O O . GLY A 1 100 ? -9.758 -31.828 -14.219 1 86.38 100 GLY A O 1
ATOM 771 N N . ARG A 1 101 ? -9.406 -33.031 -16.031 1 90.44 101 ARG A N 1
ATOM 772 C CA . ARG A 1 101 ? -10.102 -34.188 -15.492 1 90.44 101 ARG A CA 1
ATOM 773 C C . ARG A 1 101 ? -9.445 -34.688 -14.211 1 90.44 101 ARG A C 1
ATOM 775 O O . ARG A 1 101 ? -10.102 -35.281 -13.359 1 90.44 101 ARG A O 1
ATOM 782 N N . PHE A 1 102 ? -8.258 -34.438 -14.023 1 90.19 102 PHE A N 1
ATOM 783 C CA . PHE A 1 102 ? -7.535 -34.938 -12.867 1 90.19 102 PHE A CA 1
ATOM 784 C C . PHE A 1 102 ? -7.91 -34.188 -11.602 1 90.19 102 PHE A C 1
ATOM 786 O O . PHE A 1 102 ? -7.676 -34.656 -10.492 1 90.19 102 PHE A O 1
ATOM 793 N N . THR A 1 103 ? -8.461 -33 -11.82 1 89.5 103 THR A N 1
ATOM 794 C CA . THR A 1 103 ? -8.93 -32.25 -10.648 1 89.5 103 THR A CA 1
ATOM 795 C C . THR A 1 103 ? -10.047 -33 -9.938 1 89.5 103 THR A C 1
ATOM 797 O O . THR A 1 103 ? -10.281 -32.781 -8.75 1 89.5 103 THR A O 1
ATOM 800 N N . CYS A 1 104 ? -10.711 -33.844 -10.641 1 94.31 104 CYS A N 1
ATOM 801 C CA . CYS A 1 104 ? -11.766 -34.656 -10.039 1 94.31 104 CYS A CA 1
ATOM 802 C C . CYS A 1 104 ? -11.211 -35.531 -8.914 1 94.31 104 CYS A C 1
ATOM 804 O O . CYS A 1 104 ? -11.789 -35.562 -7.824 1 94.31 104 CYS A O 1
ATOM 806 N N . LEU A 1 105 ? -10.078 -36.062 -9.188 1 93.19 105 LEU A N 1
ATOM 807 C CA . LEU A 1 105 ? -9.492 -36.969 -8.227 1 93.19 105 LEU A CA 1
ATOM 808 C C . LEU A 1 105 ? -8.828 -36.219 -7.078 1 93.19 105 LEU A C 1
ATOM 810 O O . LEU A 1 105 ? -8.492 -36.812 -6.047 1 93.19 105 LEU A O 1
ATOM 814 N N . LYS A 1 106 ? -8.633 -35.031 -7.277 1 89 106 LYS A N 1
ATOM 815 C CA . LYS A 1 106 ? -8.094 -34.219 -6.184 1 89 106 LYS A CA 1
ATOM 816 C C . LYS A 1 106 ? -9.125 -34.062 -5.07 1 89 106 LYS A C 1
ATOM 818 O O . LYS A 1 106 ? -8.781 -34.094 -3.887 1 89 106 LYS A O 1
ATOM 823 N N . TYR A 1 107 ? -10.336 -33.938 -5.445 1 91.12 107 TYR A N 1
ATOM 824 C CA . TYR A 1 107 ? -11.359 -33.594 -4.477 1 91.12 107 TYR A CA 1
ATOM 825 C C . TYR A 1 107 ? -12.312 -34.75 -4.223 1 91.12 107 TYR A C 1
ATOM 827 O O . TYR A 1 107 ? -13.031 -34.75 -3.223 1 91.12 107 TYR A O 1
ATOM 835 N N . PHE A 1 108 ? -12.375 -35.719 -5.117 1 94.69 108 PHE A N 1
ATOM 836 C CA . PHE A 1 108 ? -13.273 -36.844 -4.988 1 94.69 108 PHE A CA 1
ATOM 837 C C . PHE A 1 108 ? -12.508 -38.156 -5.113 1 94.69 108 PHE A C 1
ATOM 839 O O . PHE A 1 108 ? -11.523 -38.25 -5.852 1 94.69 108 PHE A O 1
ATOM 846 N N . ASP A 1 109 ? -12.992 -39.219 -4.535 1 93.81 109 ASP A N 1
ATOM 847 C CA . ASP A 1 109 ? -12.289 -40.5 -4.477 1 93.81 109 ASP A CA 1
ATOM 848 C C . ASP A 1 109 ? -12.492 -41.281 -5.766 1 93.81 109 ASP A C 1
ATOM 850 O O . ASP A 1 109 ? -11.617 -42.062 -6.168 1 93.81 109 ASP A O 1
ATOM 854 N N . ARG A 1 110 ? -13.625 -41.094 -6.348 1 95.5 110 ARG A N 1
ATOM 855 C CA . ARG A 1 110 ? -13.984 -41.969 -7.453 1 95.5 110 ARG A CA 1
ATOM 856 C C . ARG A 1 110 ? -14.5 -41.156 -8.648 1 95.5 110 ARG A C 1
ATOM 858 O O . ARG A 1 110 ? -15.242 -40.219 -8.477 1 95.5 110 ARG A O 1
ATOM 865 N N . VAL A 1 111 ? -14.086 -41.594 -9.773 1 97.44 111 VAL A N 1
ATOM 866 C CA . VAL A 1 111 ? -14.578 -41.094 -11.055 1 97.44 111 VAL A CA 1
ATOM 867 C C . VAL A 1 111 ? -15.008 -42.25 -11.945 1 97.44 111 VAL A C 1
ATOM 869 O O . VAL A 1 111 ? -14.203 -43.125 -12.258 1 97.44 111 VAL A O 1
ATOM 872 N N . LYS A 1 112 ? -16.25 -42.281 -12.305 1 98.12 112 LYS A N 1
ATOM 873 C CA . LYS A 1 112 ? -16.812 -43.312 -13.172 1 98.12 112 LYS A CA 1
ATOM 874 C C . LYS A 1 112 ? -17.359 -42.719 -14.461 1 98.12 112 LYS A C 1
ATOM 876 O O . LYS A 1 112 ? -18.047 -41.688 -14.43 1 98.12 112 LYS A O 1
ATOM 881 N N . VAL A 1 113 ? -17.031 -43.312 -15.547 1 98.31 113 VAL A N 1
ATOM 882 C CA . VAL A 1 113 ? -17.484 -42.875 -16.859 1 98.31 113 VAL A CA 1
ATOM 883 C C . VAL A 1 113 ? -18.328 -43.969 -17.516 1 98.31 113 VAL A C 1
ATOM 885 O O . VAL A 1 113 ? -17.922 -45.125 -17.562 1 98.31 113 VAL A O 1
ATOM 888 N N . SER A 1 114 ? -19.516 -43.656 -17.953 1 98.19 114 SER A N 1
ATOM 889 C CA . SER A 1 114 ? -20.375 -44.5 -18.781 1 98.19 114 SER A CA 1
ATOM 890 C C . SER A 1 114 ? -20.828 -43.75 -20.031 1 98.19 114 SER A C 1
ATOM 892 O O . SER A 1 114 ? -21.375 -42.625 -19.922 1 98.19 114 SER A O 1
ATOM 894 N N . SER A 1 115 ? -20.609 -44.344 -21.188 1 98.12 115 SER A N 1
ATOM 895 C CA . SER A 1 115 ? -20.875 -43.594 -22.406 1 98.12 115 SER A CA 1
ATOM 896 C C . SER A 1 115 ? -21.422 -44.5 -23.516 1 98.12 115 SER A C 1
ATOM 898 O O . SER A 1 115 ? -21.219 -45.719 -23.469 1 98.12 115 SER A O 1
ATOM 900 N N . THR A 1 116 ? -22.234 -43.938 -24.344 1 97.94 116 THR A N 1
ATOM 901 C CA . THR A 1 116 ? -22.656 -44.531 -25.609 1 97.94 116 THR A CA 1
ATOM 902 C C . THR A 1 116 ? -22.188 -43.656 -26.781 1 97.94 116 THR A C 1
ATOM 904 O O . THR A 1 116 ? -22.297 -42.438 -26.75 1 97.94 116 THR A O 1
ATOM 907 N N . PHE A 1 117 ? -21.578 -44.281 -27.766 1 97.56 117 PHE A N 1
ATOM 908 C CA . PHE A 1 117 ? -21.125 -43.531 -28.922 1 97.56 117 PHE A CA 1
ATOM 909 C C . PHE A 1 117 ? -21.5 -44.25 -30.219 1 97.56 117 PHE A C 1
ATOM 911 O O . PHE A 1 117 ? -21.781 -45.469 -30.203 1 97.56 117 PHE A O 1
ATOM 918 N N . ALA A 1 118 ? -21.484 -43.469 -31.25 1 95.5 118 ALA A N 1
ATOM 919 C CA . ALA A 1 118 ? -21.859 -44 -32.562 1 95.5 118 ALA A CA 1
ATOM 920 C C . ALA A 1 118 ? -20.625 -44.406 -33.375 1 95.5 118 ALA A C 1
ATOM 922 O O . ALA A 1 118 ? -19.625 -43.688 -33.344 1 95.5 118 ALA A O 1
ATOM 923 N N . GLU A 1 119 ? -20.641 -45.5 -33.938 1 91.75 119 GLU A N 1
ATOM 924 C CA . GLU A 1 119 ? -19.688 -45.938 -34.938 1 91.75 119 GLU A CA 1
ATOM 925 C C . GLU A 1 119 ? -20.391 -46.375 -36.219 1 91.75 119 GLU A C 1
ATOM 927 O O . GLU A 1 119 ? -20.844 -47.5 -36.312 1 91.75 119 GLU A O 1
ATOM 932 N N . GLY A 1 120 ? -20.297 -45.562 -37.156 1 89.12 120 GLY A N 1
ATOM 933 C CA . GLY A 1 120 ? -21.141 -45.812 -38.312 1 89.12 120 GLY A CA 1
ATOM 934 C C . GLY A 1 120 ? -22.625 -45.75 -37.969 1 89.12 120 GLY A C 1
ATOM 935 O O . GLY A 1 120 ? -23.094 -44.75 -37.406 1 89.12 120 GLY A O 1
ATOM 936 N N . ASP A 1 121 ? -23.328 -46.812 -38.281 1 88.19 121 ASP A N 1
ATOM 937 C CA . ASP A 1 121 ? -24.781 -46.844 -38.031 1 88.19 121 ASP A CA 1
ATOM 938 C C . ASP A 1 121 ? -25.094 -47.625 -36.75 1 88.19 121 ASP A C 1
ATOM 940 O O . ASP A 1 121 ? -26.25 -47.688 -36.344 1 88.19 121 ASP A O 1
ATOM 944 N N . ALA A 1 122 ? -24.047 -48.062 -36.125 1 93.38 122 ALA A N 1
ATOM 945 C CA . ALA A 1 122 ? -24.234 -48.844 -34.906 1 93.38 122 ALA A CA 1
ATOM 946 C C . ALA A 1 122 ? -23.797 -48.062 -33.656 1 93.38 122 ALA A C 1
ATOM 948 O O . ALA A 1 122 ? -22.969 -47.156 -33.75 1 93.38 122 ALA A O 1
ATOM 949 N N . PHE A 1 123 ? -24.469 -48.406 -32.562 1 96.19 123 PHE A N 1
ATOM 950 C CA . PHE A 1 123 ? -24.094 -47.781 -31.312 1 96.19 123 PHE A CA 1
ATOM 951 C C . PHE A 1 123 ? -23.312 -48.75 -30.422 1 96.19 123 PHE A C 1
ATOM 953 O O . PHE A 1 123 ? -23.562 -49.969 -30.453 1 96.19 123 PHE A O 1
ATOM 960 N N . HIS A 1 124 ? -22.375 -48.219 -29.656 1 97.31 124 HIS A N 1
ATOM 961 C CA . HIS A 1 124 ? -21.547 -48.969 -28.734 1 97.31 124 HIS A CA 1
ATOM 962 C C . HIS A 1 124 ? -21.531 -48.344 -27.344 1 97.31 124 HIS A C 1
ATOM 964 O O . HIS A 1 124 ? -21.578 -47.094 -27.234 1 97.31 124 HIS A O 1
ATOM 970 N N . ASP A 1 125 ? -21.484 -49.25 -26.391 1 97.75 125 ASP A N 1
ATOM 971 C CA . ASP A 1 125 ? -21.359 -48.75 -25.016 1 97.75 125 ASP A CA 1
ATOM 972 C C . ASP A 1 125 ? -19.922 -48.906 -24.5 1 97.75 125 ASP A C 1
ATOM 974 O O . ASP A 1 125 ? -19.234 -49.875 -24.844 1 97.75 125 ASP A O 1
ATOM 978 N N . ARG A 1 126 ? -19.484 -47.938 -23.703 1 97.5 126 ARG A N 1
ATOM 979 C CA . ARG A 1 126 ? -18.172 -47.938 -23.062 1 97.5 126 ARG A CA 1
ATOM 980 C C . ARG A 1 126 ? -18.266 -47.469 -21.625 1 97.5 126 ARG A C 1
ATOM 982 O O . ARG A 1 126 ? -18.984 -46.531 -21.312 1 97.5 126 ARG A O 1
ATOM 989 N N . SER A 1 127 ? -17.609 -48.219 -20.688 1 97.94 127 SER A N 1
ATOM 990 C CA . SER A 1 127 ? -17.547 -47.781 -19.297 1 97.94 127 SER A CA 1
ATOM 991 C C . SER A 1 127 ? -16.156 -48.031 -18.719 1 97.94 127 SER A C 1
ATOM 993 O O . SER A 1 127 ? -15.477 -49 -19.078 1 97.94 127 SER A O 1
ATOM 995 N N . PHE A 1 128 ? -15.711 -47.125 -17.891 1 97.69 128 PHE A N 1
ATOM 996 C CA . PHE A 1 128 ? -14.438 -47.281 -17.219 1 97.69 128 PHE A CA 1
ATOM 997 C C . PHE A 1 128 ? -14.367 -46.375 -15.984 1 97.69 128 PHE A C 1
ATOM 999 O O . PHE A 1 128 ? -15.297 -45.625 -15.711 1 97.69 128 PHE A O 1
ATOM 1006 N N . ARG A 1 129 ? -13.305 -46.5 -15.211 1 97.31 129 ARG A N 1
ATOM 1007 C CA . ARG A 1 129 ? -13 -45.656 -14.055 1 97.31 129 ARG A CA 1
ATOM 1008 C C . ARG A 1 129 ? -11.609 -45.062 -14.18 1 97.31 129 ARG A C 1
ATOM 1010 O O . ARG A 1 129 ? -10.781 -45.531 -14.961 1 97.31 129 ARG A O 1
ATOM 1017 N N . MET A 1 130 ? -11.5 -43.969 -13.5 1 95.38 130 MET A N 1
ATOM 1018 C CA . MET A 1 130 ? -10.156 -43.375 -13.469 1 95.38 130 MET A CA 1
ATOM 1019 C C . MET A 1 130 ? -9.297 -44.062 -12.414 1 95.38 130 MET A C 1
ATOM 1021 O O . MET A 1 130 ? -9.734 -44.281 -11.281 1 95.38 130 MET A O 1
ATOM 1025 N N . GLY A 1 131 ? -8.164 -44.344 -12.797 1 92.44 131 GLY A N 1
ATOM 1026 C CA . GLY A 1 131 ? -7.258 -45.062 -11.898 1 92.44 131 GLY A CA 1
ATOM 1027 C C . GLY A 1 131 ? -6.438 -44.125 -11.031 1 92.44 131 GLY A C 1
ATOM 1028 O O . GLY A 1 131 ? -6.391 -42.906 -11.273 1 92.44 131 GLY A O 1
ATOM 1029 N N . LEU A 1 132 ? -5.754 -44.719 -9.969 1 88.69 132 LEU A N 1
ATOM 1030 C CA . LEU A 1 132 ? -4.98 -43.938 -9 1 88.69 132 LEU A CA 1
ATOM 1031 C C . LEU A 1 132 ? -3.508 -44.344 -9.031 1 88.69 132 LEU A C 1
ATOM 1033 O O . LEU A 1 132 ? -2.695 -43.812 -8.273 1 88.69 132 LEU A O 1
ATOM 1037 N N . ASP A 1 133 ? -3.184 -45.188 -9.836 1 87.62 133 ASP A N 1
ATOM 1038 C CA . ASP A 1 133 ? -1.809 -45.656 -9.859 1 87.62 133 ASP A CA 1
ATOM 1039 C C . ASP A 1 133 ? -1.103 -45.25 -11.148 1 87.62 133 ASP A C 1
ATOM 1041 O O . ASP A 1 133 ? -0.76 -44.062 -11.32 1 87.62 133 ASP A O 1
ATOM 1045 N N . LYS A 1 134 ? -0.926 -46.219 -12.156 1 84.56 134 LYS A N 1
ATOM 1046 C CA . LYS A 1 134 ? -0.168 -45.906 -13.359 1 84.56 134 LYS A CA 1
ATOM 1047 C C . LYS A 1 134 ? -1.092 -45.75 -14.562 1 84.56 134 LYS A C 1
ATOM 1049 O O . LYS A 1 134 ? -0.7 -45.188 -15.586 1 84.56 134 LYS A O 1
ATOM 1054 N N . ASP A 1 135 ? -2.311 -46.344 -14.359 1 89.69 135 ASP A N 1
ATOM 1055 C CA . ASP A 1 135 ? -3.254 -46.281 -15.477 1 89.69 135 ASP A CA 1
ATOM 1056 C C . ASP A 1 135 ? -4.355 -45.25 -15.203 1 89.69 135 ASP A C 1
ATOM 1058 O O . ASP A 1 135 ? -4.988 -45.281 -14.148 1 89.69 135 ASP A O 1
ATOM 1062 N N . ILE A 1 136 ? -4.586 -44.438 -16.203 1 92.56 136 ILE A N 1
ATOM 1063 C CA . ILE A 1 136 ? -5.625 -43.406 -16.078 1 92.56 136 ILE A CA 1
ATOM 1064 C C . ILE A 1 136 ? -7 -44.062 -16.203 1 92.56 136 ILE A C 1
ATOM 1066 O O . ILE A 1 136 ? -7.922 -43.719 -15.461 1 92.56 136 ILE A O 1
ATOM 1070 N N . ILE A 1 137 ? -7.129 -45 -17.156 1 94.94 137 ILE A N 1
ATOM 1071 C CA . ILE A 1 137 ? -8.367 -45.719 -17.344 1 94.94 137 ILE A CA 1
ATOM 1072 C C . ILE A 1 137 ? -8.227 -47.125 -16.766 1 94.94 137 ILE A C 1
ATOM 1074 O O . ILE A 1 137 ? -7.254 -47.844 -17.062 1 94.94 137 ILE A O 1
ATOM 1078 N N . VAL A 1 138 ? -9.094 -47.531 -15.898 1 95.38 138 VAL A N 1
ATOM 1079 C CA . VAL A 1 138 ? -9.102 -48.875 -15.336 1 95.38 138 VAL A CA 1
ATOM 1080 C C . VAL A 1 138 ? -10.492 -49.5 -15.477 1 95.38 138 VAL A C 1
ATOM 1082 O O . VAL A 1 138 ? -11.484 -48.781 -15.602 1 95.38 138 VAL A O 1
ATOM 1085 N N . ASP A 1 139 ? -10.617 -50.812 -15.555 1 95.88 139 ASP A N 1
ATOM 1086 C CA . ASP A 1 139 ? -11.867 -51.562 -15.594 1 95.88 139 ASP A CA 1
ATOM 1087 C C . ASP A 1 139 ? -12.711 -51.188 -16.812 1 95.88 139 ASP A C 1
ATOM 1089 O O . ASP A 1 139 ? -13.906 -50.938 -16.688 1 95.88 139 ASP A O 1
ATOM 1093 N N . GLU A 1 140 ? -12.086 -51 -17.891 1 96.88 140 GLU A N 1
ATOM 1094 C CA . GLU A 1 140 ? -12.781 -50.594 -19.109 1 96.88 140 GLU A CA 1
ATOM 1095 C C . GLU A 1 140 ? -13.602 -51.75 -19.688 1 96.88 140 GLU A C 1
ATOM 1097 O O . GLU A 1 140 ? -13.141 -52.875 -19.734 1 96.88 140 GLU A O 1
ATOM 1102 N N . LYS A 1 141 ? -14.812 -51.5 -20.047 1 97.44 141 LYS A N 1
ATOM 1103 C CA . LYS A 1 141 ? -15.719 -52.406 -20.734 1 97.44 141 LYS A CA 1
ATOM 1104 C C . LYS A 1 141 ? -16.312 -51.75 -21.969 1 97.44 141 LYS A C 1
ATOM 1106 O O . LYS A 1 141 ? -16.672 -50.562 -21.938 1 97.44 141 LYS A O 1
ATOM 1111 N N . GLU A 1 142 ? -16.281 -52.438 -23.047 1 96.5 142 GLU A N 1
ATOM 1112 C CA . GLU A 1 142 ? -16.875 -51.969 -24.281 1 96.5 142 GLU A CA 1
ATOM 1113 C C . GLU A 1 142 ? -17.703 -53.031 -24.969 1 96.5 142 GLU A C 1
ATOM 1115 O O . GLU A 1 142 ? -17.312 -54.219 -24.953 1 96.5 142 GLU A O 1
ATOM 1120 N N . GLY A 1 143 ? -18.891 -52.688 -25.531 1 95.5 143 GLY A N 1
ATOM 1121 C CA . GLY A 1 143 ? -19.734 -53.656 -26.234 1 95.5 143 GLY A CA 1
ATOM 1122 C C . GLY A 1 143 ? -20.828 -53 -27.047 1 95.5 143 GLY A C 1
ATOM 1123 O O . GLY A 1 143 ? -21 -51.781 -27.016 1 95.5 143 GLY A O 1
ATOM 1124 N N . PRO A 1 144 ? -21.516 -53.781 -27.844 1 95.06 144 PRO A N 1
ATOM 1125 C CA . PRO A 1 144 ? -22.641 -53.219 -28.609 1 95.06 144 PRO A CA 1
ATOM 1126 C C . PRO A 1 144 ? -23.75 -52.688 -27.719 1 95.06 144 PRO A C 1
ATOM 1128 O O . PRO A 1 144 ? -24 -53.219 -26.625 1 95.06 144 PRO A O 1
ATOM 1131 N N . SER A 1 145 ? -24.312 -51.656 -28.234 1 95.56 145 SER A N 1
ATOM 1132 C CA . SER A 1 145 ? -25.344 -51 -27.438 1 95.56 145 SER A CA 1
ATOM 1133 C C . SER A 1 145 ? -26.719 -51.125 -28.094 1 95.56 145 SER A C 1
ATOM 1135 O O . SER A 1 145 ? -26.812 -51.188 -29.312 1 95.56 145 SER A O 1
ATOM 1137 N N . GLN A 1 146 ? -27.766 -51.062 -27.219 1 92.31 146 GLN A N 1
ATOM 1138 C CA . GLN A 1 146 ? -29.141 -51.031 -27.688 1 92.31 146 GLN A CA 1
ATOM 1139 C C . GLN A 1 146 ? -29.688 -49.625 -27.672 1 92.31 146 GLN A C 1
ATOM 1141 O O . GLN A 1 146 ? -30.828 -49.375 -28.109 1 92.31 146 GLN A O 1
ATOM 1146 N N . ALA A 1 147 ? -28.828 -48.781 -27.234 1 90.12 147 ALA A N 1
ATOM 1147 C CA . ALA A 1 147 ? -29.266 -47.375 -27.141 1 90.12 147 ALA A CA 1
ATOM 1148 C C . ALA A 1 147 ? -29.422 -46.75 -28.531 1 90.12 147 ALA A C 1
ATOM 1150 O O . ALA A 1 147 ? -28.828 -47.25 -29.5 1 90.12 147 ALA A O 1
ATOM 1151 N N . GLN A 1 148 ? -30.266 -45.688 -28.641 1 90.69 148 GLN A N 1
ATOM 1152 C CA . GLN A 1 148 ? -30.516 -45.062 -29.922 1 90.69 148 GLN A CA 1
ATOM 1153 C C . GLN A 1 148 ? -29.938 -43.625 -29.953 1 90.69 148 GLN A C 1
ATOM 1155 O O . GLN A 1 148 ? -30.188 -42.875 -30.875 1 90.69 148 GLN A O 1
ATOM 1160 N N . ALA A 1 149 ? -29.297 -43.312 -28.922 1 93.44 149 ALA A N 1
ATOM 1161 C CA . ALA A 1 149 ? -28.703 -41.969 -28.891 1 93.44 149 ALA A CA 1
ATOM 1162 C C . ALA A 1 149 ? -27.359 -42 -28.172 1 93.44 149 ALA A C 1
ATOM 1164 O O . ALA A 1 149 ? -27.156 -42.781 -27.234 1 93.44 149 ALA A O 1
ATOM 1165 N N . ALA A 1 150 ? -26.453 -41.188 -28.641 1 96.69 150 ALA A N 1
ATOM 1166 C CA . ALA A 1 150 ? -25.125 -41.094 -28.016 1 96.69 150 ALA A CA 1
ATOM 1167 C C . ALA A 1 150 ? -25.141 -40.156 -26.812 1 96.69 150 ALA A C 1
ATOM 1169 O O . ALA A 1 150 ? -26.031 -39.312 -26.688 1 96.69 150 ALA A O 1
ATOM 1170 N N . GLY A 1 151 ? -24.188 -40.312 -25.922 1 97.62 151 GLY A N 1
ATOM 1171 C CA . GLY A 1 151 ? -24.062 -39.5 -24.719 1 97.62 151 GLY A CA 1
ATOM 1172 C C . GLY A 1 151 ? -23.062 -40.062 -23.719 1 97.62 151 GLY A C 1
ATOM 1173 O O . GLY A 1 151 ? -22.422 -41.094 -23.984 1 97.62 151 GLY A O 1
ATOM 1174 N N . ALA A 1 152 ? -22.828 -39.344 -22.688 1 98.12 152 ALA A N 1
ATOM 1175 C CA . ALA A 1 152 ? -21.906 -39.781 -21.656 1 98.12 152 ALA A CA 1
ATOM 1176 C C . ALA A 1 152 ? -22.391 -39.375 -20.266 1 98.12 152 ALA A C 1
ATOM 1178 O O . ALA A 1 152 ? -23.047 -38.312 -20.125 1 98.12 152 ALA A O 1
ATOM 1179 N N . THR A 1 153 ? -22.141 -40.156 -19.297 1 98.38 153 THR A N 1
ATOM 1180 C CA . THR A 1 153 ? -22.375 -39.875 -17.875 1 98.38 153 THR A CA 1
ATOM 1181 C C . THR A 1 153 ? -21.094 -40.031 -17.062 1 98.38 153 THR A C 1
ATOM 1183 O O . THR A 1 153 ? -20.484 -41.094 -17.078 1 98.38 153 THR A O 1
ATOM 1186 N N . ILE A 1 154 ? -20.672 -39 -16.469 1 98.56 154 ILE A N 1
ATOM 1187 C CA . ILE A 1 154 ? -19.5 -39.031 -15.586 1 98.56 154 ILE A CA 1
ATOM 1188 C C . ILE A 1 154 ? -19.938 -38.812 -14.141 1 98.56 154 ILE A C 1
ATOM 1190 O O . ILE A 1 154 ? -20.625 -37.844 -13.836 1 98.56 154 ILE A O 1
ATOM 1194 N N . GLU A 1 155 ? -19.594 -39.688 -13.312 1 98.38 155 GLU A N 1
ATOM 1195 C CA . GLU A 1 155 ? -19.938 -39.594 -11.891 1 98.38 155 GLU A CA 1
ATOM 1196 C C . GLU A 1 155 ? -18.688 -39.406 -11.031 1 98.38 155 GLU A C 1
ATOM 1198 O O . GLU A 1 155 ? -17.719 -40.156 -11.164 1 98.38 155 GLU A O 1
ATOM 1203 N N . ILE A 1 156 ? -18.656 -38.406 -10.25 1 97.75 156 ILE A N 1
ATOM 1204 C CA . ILE A 1 156 ? -17.641 -38.219 -9.227 1 97.75 156 ILE A CA 1
ATOM 1205 C C . ILE A 1 156 ? -18.266 -38.375 -7.84 1 97.75 156 ILE A C 1
ATOM 1207 O O . ILE A 1 156 ? -19.344 -37.812 -7.578 1 97.75 156 ILE A O 1
ATOM 1211 N N . SER A 1 157 ? -17.656 -39.156 -7.008 1 95.88 157 SER A N 1
ATOM 1212 C CA . SER A 1 157 ? -18.234 -39.406 -5.691 1 95.88 157 SER A CA 1
ATOM 1213 C C . SER A 1 157 ? -17.156 -39.688 -4.648 1 95.88 157 SER A C 1
ATOM 1215 O O . SER A 1 157 ? -16.016 -39.969 -4.992 1 95.88 157 SER A O 1
ATOM 1217 N N . GLY A 1 158 ? -17.547 -39.562 -3.426 1 94.44 158 GLY A N 1
ATOM 1218 C CA . GLY A 1 158 ? -16.609 -39.688 -2.328 1 94.44 158 GLY A CA 1
ATOM 1219 C C . GLY A 1 158 ? -15.781 -38.469 -2.084 1 94.44 158 GLY A C 1
ATOM 1220 O O . GLY A 1 158 ? -14.562 -38.469 -2.275 1 94.44 158 GLY A O 1
ATOM 1221 N N . ILE A 1 159 ? -16.453 -37.438 -1.655 1 92.12 159 ILE A N 1
ATOM 1222 C CA . ILE A 1 159 ? -15.789 -36.188 -1.42 1 92.12 159 ILE A CA 1
ATOM 1223 C C . ILE A 1 159 ? -14.719 -36.344 -0.343 1 92.12 159 ILE A C 1
ATOM 1225 O O . ILE A 1 159 ? -14.938 -37.031 0.656 1 92.12 159 ILE A O 1
ATOM 1229 N N . LYS A 1 160 ? -13.633 -35.938 -0.642 1 87.38 160 LYS A N 1
ATOM 1230 C CA . LYS A 1 160 ? -12.516 -36.094 0.281 1 87.38 160 LYS A CA 1
ATOM 1231 C C . LYS A 1 160 ? -12.648 -35.156 1.477 1 87.38 160 LYS A C 1
ATOM 1233 O O . LYS A 1 160 ? -13.688 -34.5 1.65 1 87.38 160 LYS A O 1
ATOM 1238 N N . SER A 1 161 ? -11.672 -34.938 2.279 1 68.12 161 SER A N 1
ATOM 1239 C CA . SER A 1 161 ? -11.664 -34.375 3.631 1 68.12 161 SER A CA 1
ATOM 1240 C C . SER A 1 161 ? -12.312 -33 3.666 1 68.12 161 SER A C 1
ATOM 1242 O O . SER A 1 161 ? -12.766 -32.531 4.719 1 68.12 161 SER A O 1
ATOM 1244 N N . VAL A 1 162 ? -12.492 -32.344 2.557 1 69.25 162 VAL A N 1
ATOM 1245 C CA . VAL A 1 162 ? -13.094 -31.016 2.619 1 69.25 162 VAL A CA 1
ATOM 1246 C C . VAL A 1 162 ? -14.578 -31.109 2.301 1 69.25 162 VAL A C 1
ATOM 1248 O O . VAL A 1 162 ? -14.984 -31.766 1.343 1 69.25 162 VAL A O 1
ATOM 1251 N N . ARG A 1 163 ? -15.344 -30.609 3.246 1 81.81 163 ARG A N 1
ATOM 1252 C CA . ARG A 1 163 ? -16.781 -30.531 3.006 1 81.81 163 ARG A CA 1
ATOM 1253 C C . ARG A 1 163 ? -17.094 -29.547 1.886 1 81.81 163 ARG A C 1
ATOM 1255 O O . ARG A 1 163 ? -16.453 -28.5 1.77 1 81.81 163 ARG A O 1
ATOM 1262 N N . PHE A 1 164 ? -18 -29.984 1.036 1 89.12 164 PHE A N 1
ATOM 1263 C CA . PHE A 1 164 ? -18.484 -29.062 0.021 1 89.12 164 PHE A CA 1
ATOM 1264 C C . PHE A 1 164 ? -19.125 -27.844 0.667 1 89.12 164 PHE A C 1
ATOM 1266 O O . PHE A 1 164 ? -19.953 -27.969 1.56 1 89.12 164 PHE A O 1
ATOM 1273 N N . PRO A 1 165 ? -18.781 -26.734 0.299 1 85.75 165 PRO A N 1
ATOM 1274 C CA . PRO A 1 165 ? -19.156 -25.516 1.043 1 85.75 165 PRO A CA 1
ATOM 1275 C C . PRO A 1 165 ? -20.641 -25.203 0.944 1 85.75 165 PRO A C 1
ATOM 1277 O O . PRO A 1 165 ? -21.219 -24.609 1.863 1 85.75 165 PRO A O 1
ATOM 1280 N N . ASP A 1 166 ? -21.281 -25.594 -0.17 1 89.5 166 ASP A N 1
ATOM 1281 C CA . ASP A 1 166 ? -22.688 -25.219 -0.4 1 89.5 166 ASP A CA 1
ATOM 1282 C C . ASP A 1 166 ? -23.578 -26.453 -0.433 1 89.5 166 ASP A C 1
ATOM 1284 O O . ASP A 1 166 ? -23.219 -27.469 -1.029 1 89.5 166 ASP A O 1
ATOM 1288 N N . LYS A 1 167 ? -24.797 -26.297 0.174 1 89.25 167 LYS A N 1
ATOM 1289 C CA . LYS A 1 167 ? -25.703 -27.453 0.235 1 89.25 167 LYS A CA 1
ATOM 1290 C C . LYS A 1 167 ? -26.922 -27.234 -0.641 1 89.25 167 LYS A C 1
ATOM 1292 O O . LYS A 1 167 ? -27.375 -28.156 -1.328 1 89.25 167 LYS A O 1
ATOM 1297 N N . LYS A 1 168 ? -27.375 -26.016 -0.649 1 90.19 168 LYS A N 1
ATOM 1298 C CA . LYS A 1 168 ? -28.609 -25.75 -1.379 1 90.19 168 LYS A CA 1
ATOM 1299 C C . LYS A 1 168 ? -28.375 -25.812 -2.887 1 90.19 168 LYS A C 1
ATOM 1301 O O . LYS A 1 168 ? -27.375 -25.328 -3.393 1 90.19 168 LYS A O 1
ATOM 1306 N N . LEU A 1 169 ? -29.328 -26.438 -3.529 1 92.62 169 LEU A N 1
ATOM 1307 C CA . LEU A 1 169 ? -29.266 -26.609 -4.977 1 92.62 169 LEU A CA 1
ATOM 1308 C C . LEU A 1 169 ? -29.156 -25.266 -5.684 1 92.62 169 LEU A C 1
ATOM 1310 O O . LEU A 1 169 ? -28.375 -25.125 -6.637 1 92.62 169 LEU A O 1
ATOM 1314 N N . GLU A 1 170 ? -29.859 -24.297 -5.191 1 90.12 170 GLU A N 1
ATOM 1315 C CA . GLU A 1 170 ? -29.859 -22.969 -5.789 1 90.12 170 GLU A CA 1
ATOM 1316 C C . GLU A 1 170 ? -28.469 -22.328 -5.668 1 90.12 170 GLU A C 1
ATOM 1318 O O . GLU A 1 170 ? -28.016 -21.656 -6.598 1 90.12 170 GLU A O 1
ATOM 1323 N N . THR A 1 171 ? -27.875 -22.562 -4.57 1 90.81 171 THR A N 1
ATOM 1324 C CA . THR A 1 171 ? -26.547 -21.984 -4.34 1 90.81 171 THR A CA 1
ATOM 1325 C C . THR A 1 171 ? -25.5 -22.625 -5.246 1 90.81 171 THR A C 1
ATOM 1327 O O . THR A 1 171 ? -24.688 -21.938 -5.844 1 90.81 171 THR A O 1
ATOM 1330 N N . ILE A 1 172 ? -25.562 -23.906 -5.375 1 93.69 172 ILE A N 1
ATOM 1331 C CA . ILE A 1 172 ? -24.625 -24.625 -6.219 1 93.69 172 ILE A CA 1
ATOM 1332 C C . ILE A 1 172 ? -24.812 -24.219 -7.676 1 93.69 172 ILE A C 1
ATOM 1334 O O . ILE A 1 172 ? -23.844 -23.906 -8.375 1 93.69 172 ILE A O 1
ATOM 1338 N N . GLY A 1 173 ? -26.078 -24.203 -8.07 1 93.5 173 GLY A N 1
ATOM 1339 C CA . GLY A 1 173 ? -26.375 -23.766 -9.43 1 93.5 173 GLY A CA 1
ATOM 1340 C C . GLY A 1 173 ? -25.859 -22.375 -9.742 1 93.5 173 GLY A C 1
ATOM 1341 O O . GLY A 1 173 ? -25.281 -22.156 -10.805 1 93.5 173 GLY A O 1
ATOM 1342 N N . ARG A 1 174 ? -26.047 -21.562 -8.828 1 90.5 174 ARG A N 1
ATOM 1343 C CA . ARG A 1 174 ? -25.609 -20.172 -9.008 1 90.5 174 ARG A CA 1
ATOM 1344 C C . ARG A 1 174 ? -24.094 -20.094 -9.164 1 90.5 174 ARG A C 1
ATOM 1346 O O . ARG A 1 174 ? -23.594 -19.375 -10.031 1 90.5 174 ARG A O 1
ATOM 1353 N N . VAL A 1 175 ? -23.359 -20.75 -8.359 1 89.94 175 VAL A N 1
ATOM 1354 C CA . VAL A 1 175 ? -21.906 -20.734 -8.414 1 89.94 175 VAL A CA 1
ATOM 1355 C C . VAL A 1 175 ? -21.438 -21.281 -9.766 1 89.94 175 VAL A C 1
ATOM 1357 O O . VAL A 1 175 ? -20.516 -20.719 -10.375 1 89.94 175 VAL A O 1
ATOM 1360 N N . VAL A 1 176 ? -22.078 -22.281 -10.25 1 93.44 176 VAL A N 1
ATOM 1361 C CA . VAL A 1 176 ? -21.719 -22.875 -11.531 1 93.44 176 VAL A CA 1
ATOM 1362 C C . VAL A 1 176 ? -21.969 -21.875 -12.656 1 93.44 176 VAL A C 1
ATOM 1364 O O . VAL A 1 176 ? -21.109 -21.703 -13.531 1 93.44 176 VAL A O 1
ATOM 1367 N N . VAL A 1 177 ? -23.078 -21.234 -12.578 1 92.06 177 VAL A N 1
ATOM 1368 C CA . VAL A 1 177 ? -23.406 -20.266 -13.617 1 92.06 177 VAL A CA 1
ATOM 1369 C C . VAL A 1 177 ? -22.391 -19.125 -13.609 1 92.06 177 VAL A C 1
ATOM 1371 O O . VAL A 1 177 ? -21.938 -18.672 -14.664 1 92.06 177 VAL A O 1
ATOM 1374 N N . GLU A 1 178 ? -22.125 -18.688 -12.492 1 87.69 178 GLU A N 1
ATOM 1375 C CA . GLU A 1 178 ? -21.188 -17.578 -12.375 1 87.69 178 GLU A CA 1
ATOM 1376 C C . GLU A 1 178 ? -19.812 -17.953 -12.93 1 87.69 178 GLU A C 1
ATOM 1378 O O . GLU A 1 178 ? -19.172 -17.156 -13.617 1 87.69 178 GLU A O 1
ATOM 1383 N N . ARG A 1 179 ? -19.375 -19.109 -12.672 1 87.31 179 ARG A N 1
ATOM 1384 C CA . ARG A 1 179 ? -18.062 -19.562 -13.117 1 87.31 179 ARG A CA 1
ATOM 1385 C C . ARG A 1 179 ? -18.062 -19.844 -14.617 1 87.31 179 ARG A C 1
ATOM 1387 O O . ARG A 1 179 ? -17.031 -19.703 -15.281 1 87.31 179 ARG A O 1
ATOM 1394 N N . LEU A 1 180 ? -19.203 -20.156 -15.148 1 92 180 LEU A N 1
ATOM 1395 C CA . LEU A 1 180 ? -19.297 -20.531 -16.547 1 92 180 LEU A CA 1
ATOM 1396 C C . LEU A 1 180 ? -20.047 -19.469 -17.359 1 92 180 LEU A C 1
ATOM 1398 O O . LEU A 1 180 ? -20.562 -19.75 -18.438 1 92 180 LEU A O 1
ATOM 1402 N N . LEU A 1 181 ? -20.109 -18.281 -16.797 1 91.31 181 LEU A N 1
ATOM 1403 C CA . LEU A 1 181 ? -20.891 -17.219 -17.422 1 91.31 181 LEU A CA 1
ATOM 1404 C C . LEU A 1 181 ? -20.453 -17 -18.875 1 91.31 181 LEU A C 1
ATOM 1406 O O . LEU A 1 181 ? -21.297 -16.859 -19.766 1 91.31 181 LEU A O 1
ATOM 1410 N N . PRO A 1 182 ? -19.188 -17.016 -19.172 1 89.75 182 PRO A N 1
ATOM 1411 C CA . PRO A 1 182 ? -18.766 -16.797 -20.547 1 89.75 182 PRO A CA 1
ATOM 1412 C C . PRO A 1 182 ? -19.344 -17.828 -21.516 1 89.75 182 PRO A C 1
ATOM 1414 O O . PRO A 1 182 ? -19.531 -17.547 -22.703 1 89.75 182 PRO A O 1
ATOM 1417 N N . TYR A 1 183 ? -19.656 -19.047 -21.031 1 91.12 183 TYR A N 1
ATOM 1418 C CA . TYR A 1 183 ? -20.266 -20.062 -21.875 1 91.12 183 TYR A CA 1
ATOM 1419 C C . TYR A 1 183 ? -21.734 -19.75 -22.125 1 91.12 183 TYR A C 1
ATOM 1421 O O . TYR A 1 183 ? -22.266 -20.031 -23.203 1 91.12 183 TYR A O 1
ATOM 1429 N N . PHE A 1 184 ? -22.344 -19.156 -21.172 1 89.81 184 PHE A N 1
ATOM 1430 C CA . PHE A 1 184 ? -23.781 -18.875 -21.25 1 89.81 184 PHE A CA 1
ATOM 1431 C C . PHE A 1 184 ? -24.047 -17.656 -22.109 1 89.81 184 PHE A C 1
ATOM 1433 O O . PHE A 1 184 ? -25.125 -17.516 -22.672 1 89.81 184 PHE A O 1
ATOM 1440 N N . VAL A 1 185 ? -23.047 -16.781 -22.219 1 86.19 185 VAL A N 1
ATOM 1441 C CA . VAL A 1 185 ? -23.328 -15.5 -22.875 1 86.19 185 VAL A CA 1
ATOM 1442 C C . VAL A 1 185 ? -22.562 -15.414 -24.188 1 86.19 185 VAL A C 1
ATOM 1444 O O . VAL A 1 185 ? -22.531 -14.359 -24.828 1 86.19 185 VAL A O 1
ATOM 1447 N N . ASP A 1 186 ? -21.969 -16.484 -24.562 1 84.94 186 ASP A N 1
ATOM 1448 C CA . ASP A 1 186 ? -21.234 -16.5 -25.828 1 84.94 186 ASP A CA 1
ATOM 1449 C C . ASP A 1 186 ? -22.172 -16.266 -27 1 84.94 186 ASP A C 1
ATOM 1451 O O . ASP A 1 186 ? -23.188 -16.938 -27.141 1 84.94 186 ASP A O 1
ATOM 1455 N N . GLN A 1 187 ? -21.859 -15.281 -27.828 1 77.94 187 GLN A N 1
ATOM 1456 C CA . GLN A 1 187 ? -22.719 -14.93 -28.953 1 77.94 187 GLN A CA 1
ATOM 1457 C C . GLN A 1 187 ? -22.531 -15.883 -30.125 1 77.94 187 GLN A C 1
ATOM 1459 O O . GLN A 1 187 ? -23.438 -16.094 -30.922 1 77.94 187 GLN A O 1
ATOM 1464 N N . ASP A 1 188 ? -21.375 -16.469 -30.203 1 78.56 188 ASP A N 1
ATOM 1465 C CA . ASP A 1 188 ? -21.047 -17.297 -31.359 1 78.56 188 ASP A CA 1
ATOM 1466 C C . ASP A 1 188 ? -21.516 -18.734 -31.141 1 78.56 188 ASP A C 1
ATOM 1468 O O . ASP A 1 188 ? -21.75 -19.469 -32.094 1 78.56 188 ASP A O 1
ATOM 1472 N N . ARG A 1 189 ? -21.594 -19.094 -29.875 1 83.31 189 ARG A N 1
ATOM 1473 C CA . ARG A 1 189 ? -21.969 -20.453 -29.547 1 83.31 189 ARG A CA 1
ATOM 1474 C C . ARG A 1 189 ? -23.062 -20.484 -28.469 1 83.31 189 ARG A C 1
ATOM 1476 O O . ARG A 1 189 ? -22.812 -20.094 -27.328 1 83.31 189 ARG A O 1
ATOM 1483 N N . SER A 1 190 ? -24.172 -20.938 -28.891 1 86.12 190 SER A N 1
ATOM 1484 C CA . SER A 1 190 ? -25.25 -21.016 -27.906 1 86.12 190 SER A CA 1
ATOM 1485 C C . SER A 1 190 ? -24.984 -22.094 -26.859 1 86.12 190 SER A C 1
ATOM 1487 O O . SER A 1 190 ? -24.609 -23.219 -27.219 1 86.12 190 SER A O 1
ATOM 1489 N N . CYS A 1 191 ? -25.141 -21.828 -25.672 1 91.56 191 CYS A N 1
ATOM 1490 C CA . CYS A 1 191 ? -24.969 -22.781 -24.594 1 91.56 191 CYS A CA 1
ATOM 1491 C C . CYS A 1 191 ? -26.125 -23.766 -24.531 1 91.56 191 CYS A C 1
ATOM 1493 O O . CYS A 1 191 ? -27.281 -23.375 -24.609 1 91.56 191 CYS A O 1
ATOM 1495 N N . PRO A 1 192 ? -25.844 -25.031 -24.469 1 95.5 192 PRO A N 1
ATOM 1496 C CA . PRO A 1 192 ? -26.922 -26 -24.312 1 95.5 192 PRO A CA 1
ATOM 1497 C C . PRO A 1 192 ? -27.703 -25.812 -23 1 95.5 192 PRO A C 1
ATOM 1499 O O . PRO A 1 192 ? -27.281 -25.031 -22.141 1 95.5 192 PRO A O 1
ATOM 1502 N N . ARG A 1 193 ? -28.875 -26.453 -22.969 1 95.62 193 ARG A N 1
ATOM 1503 C CA . ARG A 1 193 ? -29.641 -26.422 -21.734 1 95.62 193 ARG A CA 1
ATOM 1504 C C . ARG A 1 193 ? -28.906 -27.172 -20.625 1 95.62 193 ARG A C 1
ATOM 1506 O O . ARG A 1 193 ? -28.516 -28.328 -20.812 1 95.62 193 ARG A O 1
ATOM 1513 N N . VAL A 1 194 ? -28.641 -26.5 -19.578 1 96.81 194 VAL A N 1
ATOM 1514 C CA . VAL A 1 194 ? -27.984 -27.109 -18.438 1 96.81 194 VAL A CA 1
ATOM 1515 C C . VAL A 1 194 ? -28.938 -27.125 -17.234 1 96.81 194 VAL A C 1
ATOM 1517 O O . VAL A 1 194 ? -29.422 -26.078 -16.812 1 96.81 194 VAL A O 1
ATOM 1520 N N . VAL A 1 195 ? -29.234 -28.297 -16.688 1 96.94 195 VAL A N 1
ATOM 1521 C CA . VAL A 1 195 ? -30.156 -28.406 -15.57 1 96.94 195 VAL A CA 1
ATOM 1522 C C . VAL A 1 195 ? -29.469 -29.109 -14.398 1 96.94 195 VAL A C 1
ATOM 1524 O O . VAL A 1 195 ? -28.562 -29.922 -14.594 1 96.94 195 VAL A O 1
ATOM 1527 N N . ILE A 1 196 ? -29.828 -28.766 -13.227 1 97.12 196 ILE A N 1
ATOM 1528 C CA . ILE A 1 196 ? -29.297 -29.375 -12.016 1 97.12 196 ILE A CA 1
ATOM 1529 C C . ILE A 1 196 ? -30.438 -29.844 -11.125 1 97.12 196 ILE A C 1
ATOM 1531 O O . ILE A 1 196 ? -31.484 -29.172 -11.039 1 97.12 196 ILE A O 1
ATOM 1535 N N . TRP A 1 197 ? -30.328 -31.031 -10.539 1 96.06 197 TRP A N 1
ATOM 1536 C CA . TRP A 1 197 ? -31.391 -31.547 -9.672 1 96.06 197 TRP A CA 1
ATOM 1537 C C . TRP A 1 197 ? -30.812 -32.5 -8.609 1 96.06 197 TRP A C 1
ATOM 1539 O O . TRP A 1 197 ? -29.641 -32.875 -8.68 1 96.06 197 TRP A O 1
ATOM 1549 N N . GLU A 1 198 ? -31.609 -32.781 -7.652 1 94.31 198 GLU A N 1
ATOM 1550 C CA . GLU A 1 198 ? -31.234 -33.688 -6.578 1 94.31 198 GLU A CA 1
ATOM 1551 C C . GLU A 1 198 ? -31.438 -35.156 -6.996 1 94.31 198 GLU A C 1
ATOM 1553 O O . GLU A 1 198 ? -32.5 -35.5 -7.5 1 94.31 198 GLU A O 1
ATOM 1558 N N . ALA A 1 199 ? -30.469 -35.938 -6.734 1 92.25 199 ALA A N 1
ATOM 1559 C CA . ALA A 1 199 ? -30.578 -37.344 -7.102 1 92.25 199 ALA A CA 1
ATOM 1560 C C . ALA A 1 199 ? -31.766 -38 -6.406 1 92.25 199 ALA A C 1
ATOM 1562 O O . ALA A 1 199 ? -32.438 -38.844 -6.984 1 92.25 199 ALA A O 1
ATOM 1563 N N . LYS A 1 200 ? -32.031 -37.594 -5.234 1 87.62 200 LYS A N 1
ATOM 1564 C CA . LYS A 1 200 ? -33.094 -38.219 -4.438 1 87.62 200 LYS A CA 1
ATOM 1565 C C . LYS A 1 200 ? -34.469 -37.625 -4.801 1 87.62 200 LYS A C 1
ATOM 1567 O O . LYS A 1 200 ? -35.5 -38.188 -4.484 1 87.62 200 LYS A O 1
ATOM 1572 N N . ASN A 1 201 ? -34.5 -36.438 -5.414 1 86.56 201 ASN A N 1
ATOM 1573 C CA . ASN A 1 201 ? -35.75 -35.75 -5.797 1 86.56 201 ASN A CA 1
ATOM 1574 C C . ASN A 1 201 ? -35.656 -35.188 -7.203 1 86.56 201 ASN A C 1
ATOM 1576 O O . ASN A 1 201 ? -35.5 -33.969 -7.367 1 86.56 201 ASN A O 1
ATOM 1580 N N . PRO A 1 202 ? -35.938 -35.906 -8.164 1 85.25 202 PRO A N 1
ATOM 1581 C CA . PRO A 1 202 ? -35.75 -35.469 -9.547 1 85.25 202 PRO A CA 1
ATOM 1582 C C . PRO A 1 202 ? -36.812 -34.438 -9.961 1 85.25 202 PRO A C 1
ATOM 1584 O O . PRO A 1 202 ? -36.625 -33.75 -10.977 1 85.25 202 PRO A O 1
ATOM 1587 N N . SER A 1 203 ? -37.781 -34.281 -9.211 1 83.5 203 SER A N 1
ATOM 1588 C CA . SER A 1 203 ? -38.875 -33.375 -9.586 1 83.5 203 SER A CA 1
ATOM 1589 C C . SER A 1 203 ? -38.406 -31.922 -9.438 1 83.5 203 SER A C 1
ATOM 1591 O O . SER A 1 203 ? -38.938 -31.031 -10.125 1 83.5 203 SER A O 1
ATOM 1593 N N . ASP A 1 204 ? -37.5 -31.734 -8.617 1 85.12 204 ASP A N 1
ATOM 1594 C CA . ASP A 1 204 ? -37.031 -30.391 -8.391 1 85.12 204 ASP A CA 1
ATOM 1595 C C . ASP A 1 204 ? -35.812 -30.078 -9.273 1 85.12 204 ASP A C 1
ATOM 1597 O O . ASP A 1 204 ? -34.656 -30.328 -8.883 1 85.12 204 ASP A O 1
ATOM 1601 N N . THR A 1 205 ? -36.094 -29.594 -10.469 1 92.06 205 THR A N 1
ATOM 1602 C CA . THR A 1 205 ? -35.031 -29.312 -11.445 1 92.06 205 THR A CA 1
ATOM 1603 C C . THR A 1 205 ? -34.844 -27.812 -11.633 1 92.06 205 THR A C 1
ATOM 1605 O O . THR A 1 205 ? -35.844 -27.062 -11.695 1 92.06 205 THR A O 1
ATOM 1608 N N . LEU A 1 206 ? -33.656 -27.375 -11.555 1 93.06 206 LEU A N 1
ATOM 1609 C CA . LEU A 1 206 ? -33.312 -25.984 -11.773 1 93.06 206 LEU A CA 1
ATOM 1610 C C . LEU A 1 206 ? -32.562 -25.812 -13.094 1 93.06 206 LEU A C 1
ATOM 1612 O O . LEU A 1 206 ? -31.578 -26.516 -13.344 1 93.06 206 LEU A O 1
ATOM 1616 N N . SER A 1 207 ? -33.031 -24.938 -13.953 1 93.56 207 SER A N 1
ATOM 1617 C CA . SER A 1 207 ? -32.344 -24.625 -15.203 1 93.56 207 SER A CA 1
ATOM 1618 C C . SER A 1 207 ? -31.328 -23.5 -15.008 1 93.56 207 SER A C 1
ATOM 1620 O O . SER A 1 207 ? -31.703 -22.391 -14.641 1 93.56 207 SER A O 1
ATOM 1622 N N . LEU A 1 208 ? -30.109 -23.75 -15.289 1 93.44 208 LEU A N 1
ATOM 1623 C CA . LEU A 1 208 ? -29.062 -22.75 -15.094 1 93.44 208 LEU A CA 1
ATOM 1624 C C . LEU A 1 208 ? -29.141 -21.672 -16.156 1 93.44 208 LEU A C 1
ATOM 1626 O O . LEU A 1 208 ? -28.75 -20.531 -15.914 1 93.44 208 LEU A O 1
ATOM 1630 N N . ASN A 1 209 ? -29.688 -21.969 -17.281 1 91.44 209 ASN A N 1
ATOM 1631 C CA . ASN A 1 209 ? -29.859 -21 -18.359 1 91.44 209 ASN A CA 1
ATOM 1632 C C . ASN A 1 209 ? -30.844 -19.906 -17.953 1 91.44 209 ASN A C 1
ATOM 1634 O O . ASN A 1 209 ? -30.812 -18.797 -18.516 1 91.44 209 ASN A O 1
ATOM 1638 N N . ASP A 1 210 ? -31.625 -20.188 -16.984 1 89.38 210 ASP A N 1
ATOM 1639 C CA . ASP A 1 210 ? -32.688 -19.266 -16.562 1 89.38 210 ASP A CA 1
ATOM 1640 C C . ASP A 1 210 ? -32.125 -18.141 -15.688 1 89.38 210 ASP A C 1
ATOM 1642 O O . ASP A 1 210 ? -32.812 -17.156 -15.406 1 89.38 210 ASP A O 1
ATOM 1646 N N . TYR A 1 211 ? -30.938 -18.375 -15.219 1 89.81 211 TYR A N 1
ATOM 1647 C CA . TYR A 1 211 ? -30.312 -17.312 -14.461 1 89.81 211 TYR A CA 1
ATOM 1648 C C . TYR A 1 211 ? -30.062 -16.094 -15.336 1 89.81 211 TYR A C 1
ATOM 1650 O O . TYR A 1 211 ? -29.844 -14.984 -14.828 1 89.81 211 TYR A O 1
ATOM 1658 N N . LEU A 1 212 ? -30.078 -16.375 -16.641 1 85.56 212 LEU A N 1
ATOM 1659 C CA . LEU A 1 212 ? -29.891 -15.297 -17.609 1 85.56 212 LEU A CA 1
ATOM 1660 C C . LEU A 1 212 ? -31.125 -15.117 -18.469 1 85.56 212 LEU A C 1
ATOM 1662 O O . LEU A 1 212 ? -31.891 -16.078 -18.688 1 85.56 212 LEU A O 1
ATOM 1666 N N . GLY A 1 213 ? -31.562 -13.961 -19.016 1 71.38 213 GLY A N 1
ATOM 1667 C CA . GLY A 1 213 ? -32.531 -13.773 -20.094 1 71.38 213 GLY A CA 1
ATOM 1668 C C . GLY A 1 213 ? -33.938 -13.492 -19.594 1 71.38 213 GLY A C 1
ATOM 1669 O O . GLY A 1 213 ? -34.781 -12.992 -20.344 1 71.38 213 GLY A O 1
ATOM 1670 N N . LYS A 1 214 ? -34.156 -13.992 -18.312 1 66.94 214 LYS A N 1
ATOM 1671 C CA . LYS A 1 214 ? -35.5 -13.758 -17.828 1 66.94 214 LYS A CA 1
ATOM 1672 C C . LYS A 1 214 ? -35.625 -12.422 -17.094 1 66.94 214 LYS A C 1
ATOM 1674 O O . LYS A 1 214 ? -34.594 -11.852 -16.703 1 66.94 214 LYS A O 1
ATOM 1679 N N . GLU A 1 215 ? -36.75 -11.664 -17.172 1 57.81 215 GLU A N 1
ATOM 1680 C CA . GLU A 1 215 ? -37 -10.359 -16.578 1 57.81 215 GLU A CA 1
ATOM 1681 C C . GLU A 1 215 ? -36.5 -10.297 -15.133 1 57.81 215 GLU A C 1
ATOM 1683 O O . GLU A 1 215 ? -35.906 -9.289 -14.719 1 57.81 215 GLU A O 1
ATOM 1688 N N . ASN A 1 216 ? -36.562 -11.461 -14.375 1 63.22 216 ASN A N 1
ATOM 1689 C CA . ASN A 1 216 ? -36.125 -11.5 -12.977 1 63.22 216 ASN A CA 1
ATOM 1690 C C . ASN A 1 216 ? -34.875 -12.359 -12.789 1 63.22 216 ASN A C 1
ATOM 1692 O O . ASN A 1 216 ? -34.719 -13.031 -11.766 1 63.22 216 ASN A O 1
ATOM 1696 N N . SER A 1 217 ? -34.094 -11.961 -13.781 1 76.56 217 SER A N 1
ATOM 1697 C CA . SER A 1 217 ? -32.875 -12.797 -13.742 1 76.56 217 SER A CA 1
ATOM 1698 C C . SER A 1 217 ? -31.891 -12.273 -12.711 1 76.56 217 SER A C 1
ATOM 1700 O O . SER A 1 217 ? -31.875 -11.078 -12.398 1 76.56 217 SER A O 1
ATOM 1702 N N . GLN A 1 218 ? -31.156 -13.18 -12.18 1 86.38 218 GLN A N 1
ATOM 1703 C CA . GLN A 1 218 ? -30.156 -12.875 -11.156 1 86.38 218 GLN A CA 1
ATOM 1704 C C . GLN A 1 218 ? -28.891 -12.305 -11.781 1 86.38 218 GLN A C 1
ATOM 1706 O O . GLN A 1 218 ? -28.062 -11.695 -11.094 1 86.38 218 GLN A O 1
ATOM 1711 N N . ILE A 1 219 ? -28.781 -12.453 -13.125 1 90.25 219 ILE A N 1
ATOM 1712 C CA . ILE A 1 219 ? -27.641 -11.906 -13.852 1 90.25 219 ILE A CA 1
ATOM 1713 C C . ILE A 1 219 ? -28.125 -11.172 -15.102 1 90.25 219 ILE A C 1
ATOM 1715 O O . ILE A 1 219 ? -28.828 -11.75 -15.93 1 90.25 219 ILE A O 1
ATOM 1719 N N . VAL A 1 220 ? -27.766 -9.93 -15.18 1 90.75 220 VAL A N 1
ATOM 1720 C CA . VAL A 1 220 ? -28.25 -9.117 -16.297 1 90.75 220 VAL A CA 1
ATOM 1721 C C . VAL A 1 220 ? -27.078 -8.375 -16.938 1 90.75 220 VAL A C 1
ATOM 1723 O O . VAL A 1 220 ? -26.281 -7.738 -16.234 1 90.75 220 VAL A O 1
ATOM 1726 N N . GLU A 1 221 ? -26.969 -8.484 -18.188 1 91.12 221 GLU A N 1
ATOM 1727 C CA . GLU A 1 221 ? -25.922 -7.762 -18.906 1 91.12 221 GLU A CA 1
ATOM 1728 C C . GLU A 1 221 ? -26.312 -6.301 -19.109 1 91.12 221 GLU A C 1
ATOM 1730 O O . GLU A 1 221 ? -27.453 -6 -19.469 1 91.12 221 GLU A O 1
ATOM 1735 N N . ILE A 1 222 ? -25.344 -5.418 -18.859 1 91.44 222 ILE A N 1
ATOM 1736 C CA . ILE A 1 222 ? -25.547 -3.996 -19.109 1 91.44 222 ILE A CA 1
ATOM 1737 C C . ILE A 1 222 ? -24.969 -3.635 -20.484 1 91.44 222 ILE A C 1
ATOM 1739 O O . ILE A 1 222 ? -23.828 -3.969 -20.797 1 91.44 222 ILE A O 1
ATOM 1743 N N . LYS A 1 223 ? -25.766 -3.02 -21.219 1 88.06 223 LYS A N 1
ATOM 1744 C CA . LYS A 1 223 ? -25.297 -2.584 -22.531 1 88.06 223 LYS A CA 1
ATOM 1745 C C . LYS A 1 223 ? -24.344 -1.405 -22.406 1 88.06 223 LYS A C 1
ATOM 1747 O O . LYS A 1 223 ? -24.641 -0.407 -21.766 1 88.06 223 LYS A O 1
ATOM 1752 N N . VAL A 1 224 ? -23.188 -1.627 -22.969 1 90.19 224 VAL A N 1
ATOM 1753 C CA . VAL A 1 224 ? -22.172 -0.571 -22.969 1 90.19 224 VAL A CA 1
ATOM 1754 C C . VAL A 1 224 ? -21.984 -0.046 -24.391 1 90.19 224 VAL A C 1
ATOM 1756 O O . VAL A 1 224 ? -22 -0.818 -25.359 1 90.19 224 VAL A O 1
ATOM 1759 N N . ASP A 1 225 ? -21.922 1.292 -24.578 1 85.75 225 ASP A N 1
ATOM 1760 C CA . ASP A 1 225 ? -21.797 1.907 -25.891 1 85.75 225 ASP A CA 1
ATOM 1761 C C . ASP A 1 225 ? -20.484 1.523 -26.562 1 85.75 225 ASP A C 1
ATOM 1763 O O . ASP A 1 225 ? -20.453 1.087 -27.703 1 85.75 225 ASP A O 1
ATOM 1767 N N . GLU A 1 226 ? -19.406 1.742 -25.922 1 88.81 226 GLU A N 1
ATOM 1768 C CA . GLU A 1 226 ? -18.078 1.361 -26.406 1 88.81 226 GLU A CA 1
ATOM 1769 C C . GLU A 1 226 ? -17.422 0.359 -25.453 1 88.81 226 GLU A C 1
ATOM 1771 O O . GLU A 1 226 ? -16.719 0.749 -24.531 1 88.81 226 GLU A O 1
ATOM 1776 N N . GLY A 1 227 ? -17.625 -0.906 -25.797 1 92 227 GLY A N 1
ATOM 1777 C CA . GLY A 1 227 ? -17.125 -1.942 -24.922 1 92 227 GLY A CA 1
ATOM 1778 C C . GLY A 1 227 ? -15.812 -2.537 -25.375 1 92 227 GLY A C 1
ATOM 1779 O O . GLY A 1 227 ? -15.445 -3.637 -24.953 1 92 227 GLY A O 1
ATOM 1780 N N . THR A 1 228 ? -15.125 -1.844 -26.375 1 94.75 228 THR A N 1
ATOM 1781 C CA . THR A 1 228 ? -13.844 -2.332 -26.875 1 94.75 228 THR A CA 1
ATOM 1782 C C . THR A 1 228 ? -12.758 -1.281 -26.672 1 94.75 228 THR A C 1
ATOM 1784 O O . THR A 1 228 ? -13.039 -0.081 -26.656 1 94.75 228 THR A O 1
ATOM 1787 N N . PHE A 1 229 ? -11.602 -1.774 -26.375 1 95.06 229 PHE A N 1
ATOM 1788 C CA . PHE A 1 229 ? -10.445 -0.892 -26.297 1 95.06 229 PHE A CA 1
ATOM 1789 C C . PHE A 1 229 ? -9.195 -1.585 -26.828 1 95.06 229 PHE A C 1
ATOM 1791 O O . PHE A 1 229 ? -9.211 -2.791 -27.078 1 95.06 229 PHE A O 1
ATOM 1798 N N . SER A 1 230 ? -8.148 -0.74 -27.141 1 94.81 230 SER A N 1
ATOM 1799 C CA . SER A 1 230 ? -6.902 -1.282 -27.672 1 94.81 230 SER A CA 1
ATOM 1800 C C . SER A 1 230 ? -5.703 -0.795 -26.875 1 94.81 230 SER A C 1
ATOM 1802 O O . SER A 1 230 ? -5.723 0.312 -26.328 1 94.81 230 SER A O 1
ATOM 1804 N N . LEU A 1 231 ? -4.797 -1.651 -26.656 1 92.56 231 LEU A N 1
ATOM 1805 C CA . LEU A 1 231 ? -3.525 -1.335 -26.016 1 92.56 231 LEU A CA 1
ATOM 1806 C C . LEU A 1 231 ? -2.355 -1.723 -26.906 1 92.56 231 LEU A C 1
ATOM 1808 O O . LEU A 1 231 ? -2.457 -2.67 -27.703 1 92.56 231 LEU A O 1
ATOM 1812 N N . SER A 1 232 ? -1.331 -0.946 -26.781 1 86.12 232 SER A N 1
ATOM 1813 C CA . SER A 1 232 ? -0.178 -1.186 -27.641 1 86.12 232 SER A CA 1
ATOM 1814 C C . SER A 1 232 ? 0.881 -2.02 -26.922 1 86.12 232 SER A C 1
ATOM 1816 O O . SER A 1 232 ? 1.213 -1.754 -25.766 1 86.12 232 SER A O 1
ATOM 1818 N N . ALA A 1 233 ? 1.194 -3.146 -27.469 1 75.94 233 ALA A N 1
ATOM 1819 C CA . ALA A 1 233 ? 2.307 -3.99 -27.031 1 75.94 233 ALA A CA 1
ATOM 1820 C C . ALA A 1 233 ? 3.408 -4.027 -28.094 1 75.94 233 ALA A C 1
ATOM 1822 O O . ALA A 1 233 ? 3.238 -4.633 -29.156 1 75.94 233 ALA A O 1
ATOM 1823 N N . ASN A 1 234 ? 4.645 -3.578 -27.844 1 69.19 234 ASN A N 1
ATOM 1824 C CA . ASN A 1 234 ? 5.777 -3.604 -28.75 1 69.19 234 ASN A CA 1
ATOM 1825 C C . ASN A 1 234 ? 5.352 -3.262 -30.188 1 69.19 234 ASN A C 1
ATOM 1827 O O . ASN A 1 234 ? 5.672 -3.988 -31.125 1 69.19 234 ASN A O 1
ATOM 1831 N N . LYS A 1 235 ? 4.508 -2.293 -30.484 1 72.75 235 LYS A N 1
ATOM 1832 C CA . LYS A 1 235 ? 4.121 -1.717 -31.766 1 72.75 235 LYS A CA 1
ATOM 1833 C C . LYS A 1 235 ? 2.893 -2.422 -32.344 1 72.75 235 LYS A C 1
ATOM 1835 O O . LYS A 1 235 ? 2.35 -2.006 -33.344 1 72.75 235 LYS A O 1
ATOM 1840 N N . ASP A 1 236 ? 2.467 -3.566 -31.766 1 85.19 236 ASP A N 1
ATOM 1841 C CA . ASP A 1 236 ? 1.227 -4.199 -32.219 1 85.19 236 ASP A CA 1
ATOM 1842 C C . ASP A 1 236 ? 0.063 -3.809 -31.297 1 85.19 236 ASP A C 1
ATOM 1844 O O . ASP A 1 236 ? 0.224 -3.717 -30.078 1 85.19 236 ASP A O 1
ATOM 1848 N N . GLU A 1 237 ? -0.979 -3.557 -31.984 1 91 237 GLU A N 1
ATOM 1849 C CA . GLU A 1 237 ? -2.18 -3.205 -31.234 1 91 237 GLU A CA 1
ATOM 1850 C C . GLU A 1 237 ? -3.02 -4.441 -30.922 1 91 237 GLU A C 1
ATOM 1852 O O . GLU A 1 237 ? -3.293 -5.25 -31.812 1 91 237 GLU A O 1
ATOM 1857 N N . LYS A 1 238 ? -3.262 -4.629 -29.719 1 93.75 238 LYS A N 1
ATOM 1858 C CA . LYS A 1 238 ? -4.117 -5.73 -29.281 1 93.75 238 LYS A CA 1
ATOM 1859 C C . LYS A 1 238 ? -5.484 -5.219 -28.844 1 93.75 238 LYS A C 1
ATOM 1861 O O . LYS A 1 238 ? -5.582 -4.219 -28.125 1 93.75 238 LYS A O 1
ATOM 1866 N N . SER A 1 239 ? -6.484 -5.879 -29.297 1 95.12 239 SER A N 1
ATOM 1867 C CA . SER A 1 239 ? -7.852 -5.453 -29.016 1 95.12 239 SER A CA 1
ATOM 1868 C C . SER A 1 239 ? -8.477 -6.281 -27.891 1 95.12 239 SER A C 1
ATOM 1870 O O . SER A 1 239 ? -8.258 -7.492 -27.812 1 95.12 239 SER A O 1
ATOM 1872 N N . PHE A 1 240 ? -9.266 -5.578 -27.094 1 96.19 240 PHE A N 1
ATOM 1873 C CA . PHE A 1 240 ? -9.953 -6.219 -25.984 1 96.19 240 PHE A CA 1
ATOM 1874 C C . PHE A 1 240 ? -11.438 -5.855 -25.984 1 96.19 240 PHE A C 1
ATOM 1876 O O . PHE A 1 240 ? -11.812 -4.758 -26.406 1 96.19 240 PHE A O 1
ATOM 1883 N N . GLN A 1 241 ? -12.234 -6.789 -25.609 1 94.75 241 GLN A N 1
ATOM 1884 C CA . GLN A 1 241 ? -13.672 -6.578 -25.453 1 94.75 241 GLN A CA 1
ATOM 1885 C C . GLN A 1 241 ? -14.102 -6.699 -24 1 94.75 241 GLN A C 1
ATOM 1887 O O . GLN A 1 241 ? -13.68 -7.617 -23.297 1 94.75 241 GLN A O 1
ATOM 1892 N N . VAL A 1 242 ? -14.922 -5.738 -23.578 1 96.06 242 VAL A N 1
ATOM 1893 C CA . VAL A 1 242 ? -15.398 -5.75 -22.203 1 96.06 242 VAL A CA 1
ATOM 1894 C C . VAL A 1 242 ? -16.922 -5.895 -22.172 1 96.06 242 VAL A C 1
ATOM 1896 O O . VAL A 1 242 ? -17.625 -5.176 -22.891 1 96.06 242 VAL A O 1
ATOM 1899 N N . ARG A 1 243 ? -17.391 -6.816 -21.422 1 94.44 243 ARG A N 1
ATOM 1900 C CA . ARG A 1 243 ? -18.812 -6.992 -21.156 1 94.44 243 ARG A CA 1
ATOM 1901 C C . ARG A 1 243 ? -19.125 -6.836 -19.672 1 94.44 243 ARG A C 1
ATOM 1903 O O . ARG A 1 243 ? -18.406 -7.375 -18.828 1 94.44 243 ARG A O 1
ATOM 1910 N N . VAL A 1 244 ? -20.156 -6.102 -19.391 1 95.31 244 VAL A N 1
ATOM 1911 C CA . VAL A 1 244 ? -20.469 -5.75 -18 1 95.31 244 VAL A CA 1
ATOM 1912 C C . VAL A 1 244 ? -21.797 -6.379 -17.594 1 95.31 244 VAL A C 1
ATOM 1914 O O . VAL A 1 244 ? -22.781 -6.309 -18.328 1 95.31 244 VAL A O 1
ATOM 1917 N N . PHE A 1 245 ? -21.781 -6.988 -16.391 1 93.44 245 PHE A N 1
ATOM 1918 C CA . PHE A 1 245 ? -22.969 -7.691 -15.914 1 93.44 245 PHE A CA 1
ATOM 1919 C C . PHE A 1 245 ? -23.344 -7.234 -14.516 1 93.44 245 PHE A C 1
ATOM 1921 O O . PHE A 1 245 ? -22.469 -6.949 -13.695 1 93.44 245 PHE A O 1
ATOM 1928 N N . LYS A 1 246 ? -24.641 -7.219 -14.234 1 92.56 246 LYS A N 1
ATOM 1929 C CA . LYS A 1 246 ? -25.172 -7.055 -12.883 1 92.56 246 LYS A CA 1
ATOM 1930 C C . LYS A 1 246 ? -25.422 -8.406 -12.219 1 92.56 246 LYS A C 1
ATOM 1932 O O . LYS A 1 246 ? -26.047 -9.289 -12.805 1 92.56 246 LYS A O 1
ATOM 1937 N N . PHE A 1 247 ? -24.875 -8.57 -11.109 1 91.62 247 PHE A N 1
ATOM 1938 C CA . PHE A 1 247 ? -25.141 -9.742 -10.289 1 91.62 247 PHE A CA 1
ATOM 1939 C C . PHE A 1 247 ? -26 -9.383 -9.086 1 91.62 247 PHE A C 1
ATOM 1941 O O . PHE A 1 247 ? -25.531 -8.711 -8.164 1 91.62 247 PHE A O 1
ATOM 1948 N N . PHE A 1 248 ? -27.172 -9.844 -9.156 1 89.69 248 PHE A N 1
ATOM 1949 C CA . PHE A 1 248 ? -28.078 -9.516 -8.07 1 89.69 248 PHE A CA 1
ATOM 1950 C C . PHE A 1 248 ? -27.922 -10.492 -6.91 1 89.69 248 PHE A C 1
ATOM 1952 O O . PHE A 1 248 ? -27.5 -11.641 -7.113 1 89.69 248 PHE A O 1
ATOM 1959 N N . ALA A 1 249 ? -28.125 -10.102 -5.73 1 82.69 249 ALA A N 1
ATOM 1960 C CA . ALA A 1 249 ? -27.969 -10.883 -4.508 1 82.69 249 ALA A CA 1
ATOM 1961 C C . ALA A 1 249 ? -26.609 -11.555 -4.449 1 82.69 249 ALA A C 1
ATOM 1963 O O . ALA A 1 249 ? -26.516 -12.773 -4.285 1 82.69 249 ALA A O 1
ATOM 1964 N N . PRO A 1 250 ? -25.625 -10.68 -4.512 1 79.31 250 PRO A N 1
ATOM 1965 C CA . PRO A 1 250 ? -24.266 -11.227 -4.602 1 79.31 250 PRO A CA 1
ATOM 1966 C C . PRO A 1 250 ? -23.812 -11.891 -3.305 1 79.31 250 PRO A C 1
ATOM 1968 O O . PRO A 1 250 ? -24.203 -11.461 -2.217 1 79.31 250 PRO A O 1
ATOM 1971 N N . ARG A 1 251 ? -23.047 -12.914 -3.537 1 76.88 251 ARG A N 1
ATOM 1972 C CA . ARG A 1 251 ? -22.422 -13.562 -2.389 1 76.88 251 ARG A CA 1
ATOM 1973 C C . ARG A 1 251 ? -21.297 -12.703 -1.813 1 76.88 251 ARG A C 1
ATOM 1975 O O . ARG A 1 251 ? -21.156 -12.594 -0.594 1 76.88 251 ARG A O 1
ATOM 1982 N N . MET A 1 252 ? -20.5 -12.172 -2.77 1 75.5 252 MET A N 1
ATOM 1983 C CA . MET A 1 252 ? -19.453 -11.234 -2.363 1 75.5 252 MET A CA 1
ATOM 1984 C C . MET A 1 252 ? -19.875 -9.797 -2.658 1 75.5 252 MET A C 1
ATOM 1986 O O . MET A 1 252 ? -20.359 -9.5 -3.75 1 75.5 252 MET A O 1
ATOM 1990 N N . ALA A 1 253 ? -19.625 -9.031 -1.777 1 78.44 253 ALA A N 1
ATOM 1991 C CA . ALA A 1 253 ? -20.172 -7.68 -1.825 1 78.44 253 ALA A CA 1
ATOM 1992 C C . ALA A 1 253 ? -19.234 -6.742 -2.592 1 78.44 253 ALA A C 1
ATOM 1994 O O . ALA A 1 253 ? -19.297 -5.523 -2.424 1 78.44 253 ALA A O 1
ATOM 1995 N N . LYS A 1 254 ? -18.359 -7.328 -3.48 1 89.62 254 LYS A N 1
ATOM 1996 C CA . LYS A 1 254 ? -17.453 -6.43 -4.172 1 89.62 254 LYS A CA 1
ATOM 1997 C C . LYS A 1 254 ? -17.531 -6.605 -5.684 1 89.62 254 LYS A C 1
ATOM 1999 O O . LYS A 1 254 ? -17.625 -7.734 -6.18 1 89.62 254 LYS A O 1
ATOM 2004 N N . SER A 1 255 ? -17.656 -5.469 -6.336 1 94.25 255 SER A N 1
ATOM 2005 C CA . SER A 1 255 ? -17.578 -5.477 -7.793 1 94.25 255 SER A CA 1
ATOM 2006 C C . SER A 1 255 ? -16.188 -5.855 -8.266 1 94.25 255 SER A C 1
ATOM 2008 O O . SER A 1 255 ? -15.188 -5.5 -7.633 1 94.25 255 SER A O 1
ATOM 2010 N N . LYS A 1 256 ? -16.156 -6.559 -9.422 1 95.06 256 LYS A N 1
ATOM 2011 C CA . LYS A 1 256 ? -14.859 -7.102 -9.828 1 95.06 256 LYS A CA 1
ATOM 2012 C C . LYS A 1 256 ? -14.656 -6.973 -11.336 1 95.06 256 LYS A C 1
ATOM 2014 O O . LYS A 1 256 ? -15.617 -6.746 -12.078 1 95.06 256 LYS A O 1
ATOM 2019 N N . VAL A 1 257 ? -13.438 -6.953 -11.742 1 96.06 257 VAL A N 1
ATOM 2020 C CA . VAL A 1 257 ? -13.016 -7.102 -13.125 1 96.06 257 VAL A CA 1
ATOM 2021 C C . VAL A 1 257 ? -12.336 -8.453 -13.32 1 96.06 257 VAL A C 1
ATOM 2023 O O . VAL A 1 257 ? -11.422 -8.805 -12.578 1 96.06 257 VAL A O 1
ATOM 2026 N N . SER A 1 258 ? -12.875 -9.188 -14.273 1 94.31 258 SER A N 1
ATOM 2027 C CA . SER A 1 258 ? -12.375 -10.539 -14.516 1 94.31 258 SER A CA 1
ATOM 2028 C C . SER A 1 258 ? -11.773 -10.664 -15.906 1 94.31 258 SER A C 1
ATOM 2030 O O . SER A 1 258 ? -12.406 -10.305 -16.906 1 94.31 258 SER A O 1
ATOM 2032 N N . LEU A 1 259 ? -10.57 -11.133 -15.969 1 94.81 259 LEU A N 1
ATOM 2033 C CA . LEU A 1 259 ? -9.945 -11.438 -17.25 1 94.81 259 LEU A CA 1
ATOM 2034 C C . LEU A 1 259 ? -10.25 -12.875 -17.672 1 94.81 259 LEU A C 1
ATOM 2036 O O . LEU A 1 259 ? -10.133 -13.797 -16.859 1 94.81 259 LEU A O 1
ATOM 2040 N N . VAL A 1 260 ? -10.664 -13.008 -18.906 1 92.62 260 VAL A N 1
ATOM 2041 C CA . VAL A 1 260 ? -11.148 -14.289 -19.406 1 92.62 260 VAL A CA 1
ATOM 2042 C C . VAL A 1 260 ? -10.242 -14.797 -20.516 1 92.62 260 VAL A C 1
ATOM 2044 O O . VAL A 1 260 ? -9.805 -14.023 -21.375 1 92.62 260 VAL A O 1
ATOM 2047 N N . ALA A 1 261 ? -9.914 -16.062 -20.453 1 89.56 261 ALA A N 1
ATOM 2048 C CA . ALA A 1 261 ? -9.195 -16.75 -21.531 1 89.56 261 ALA A CA 1
ATOM 2049 C C . ALA A 1 261 ? -9.867 -18.062 -21.906 1 89.56 261 ALA A C 1
ATOM 2051 O O . ALA A 1 261 ? -10.188 -18.875 -21.031 1 89.56 261 ALA A O 1
ATOM 2052 N N . HIS A 1 262 ? -10.219 -18.234 -23.172 1 85.94 262 HIS A N 1
ATOM 2053 C CA . HIS A 1 262 ? -10.883 -19.438 -23.688 1 85.94 262 HIS A CA 1
ATOM 2054 C C . HIS A 1 262 ? -12.172 -19.719 -22.922 1 85.94 262 HIS A C 1
ATOM 2056 O O . HIS A 1 262 ? -12.391 -20.844 -22.469 1 85.94 262 HIS A O 1
ATOM 2062 N N . ARG A 1 263 ? -12.875 -18.641 -22.625 1 87.25 263 ARG A N 1
ATOM 2063 C CA . ARG A 1 263 ? -14.227 -18.641 -22.062 1 87.25 263 ARG A CA 1
ATOM 2064 C C . ARG A 1 263 ? -14.203 -19.062 -20.594 1 87.25 263 ARG A C 1
ATOM 2066 O O . ARG A 1 263 ? -15.188 -19.594 -20.094 1 87.25 263 ARG A O 1
ATOM 2073 N N . ARG A 1 264 ? -13.016 -18.906 -20.047 1 84.5 264 ARG A N 1
ATOM 2074 C CA . ARG A 1 264 ? -12.898 -19.188 -18.625 1 84.5 264 ARG A CA 1
ATOM 2075 C C . ARG A 1 264 ? -12.297 -18 -17.875 1 84.5 264 ARG A C 1
ATOM 2077 O O . ARG A 1 264 ? -11.367 -17.359 -18.375 1 84.5 264 ARG A O 1
ATOM 2084 N N . GLU A 1 265 ? -12.859 -17.828 -16.734 1 87.62 265 GLU A N 1
ATOM 2085 C CA . GLU A 1 265 ? -12.312 -16.781 -15.875 1 87.62 265 GLU A CA 1
ATOM 2086 C C . GLU A 1 265 ? -10.961 -17.203 -15.289 1 87.62 265 GLU A C 1
ATOM 2088 O O . GLU A 1 265 ? -10.844 -18.281 -14.703 1 87.62 265 GLU A O 1
ATOM 2093 N N . VAL A 1 266 ? -9.977 -16.281 -15.453 1 84.94 266 VAL A N 1
ATOM 2094 C CA . VAL A 1 266 ? -8.625 -16.594 -15 1 84.94 266 VAL A CA 1
ATOM 2095 C C . VAL A 1 266 ? -8.305 -15.812 -13.734 1 84.94 266 VAL A C 1
ATOM 2097 O O . VAL A 1 266 ? -7.844 -16.375 -12.742 1 84.94 266 VAL A O 1
ATOM 2100 N N . THR A 1 267 ? -8.516 -14.5 -13.82 1 88.12 267 THR A N 1
ATOM 2101 C CA . THR A 1 267 ? -8.297 -13.633 -12.664 1 88.12 267 THR A CA 1
ATOM 2102 C C . THR A 1 267 ? -9.547 -12.805 -12.367 1 88.12 267 THR A C 1
ATOM 2104 O O . THR A 1 267 ? -10.398 -12.617 -13.242 1 88.12 267 THR A O 1
ATOM 2107 N N . ASP A 1 268 ? -9.656 -12.43 -11.109 1 90.06 268 ASP A N 1
ATOM 2108 C CA . ASP A 1 268 ? -10.719 -11.523 -10.688 1 90.06 268 ASP A CA 1
ATOM 2109 C C . ASP A 1 268 ? -10.227 -10.547 -9.625 1 90.06 268 ASP A C 1
ATOM 2111 O O . ASP A 1 268 ? -9.75 -10.961 -8.562 1 90.06 268 ASP A O 1
ATOM 2115 N N . ASN A 1 269 ? -10.219 -9.289 -9.961 1 91.69 269 ASN A N 1
ATOM 2116 C CA . ASN A 1 269 ? -9.758 -8.25 -9.047 1 91.69 269 ASN A CA 1
ATOM 2117 C C . ASN A 1 269 ? -10.852 -7.219 -8.773 1 91.69 269 ASN A C 1
ATOM 2119 O O . ASN A 1 269 ? -11.719 -6.984 -9.625 1 91.69 269 ASN A O 1
ATOM 2123 N N . PRO A 1 270 ? -10.758 -6.668 -7.598 1 93.56 270 PRO A N 1
ATOM 2124 C CA . PRO A 1 270 ? -11.789 -5.676 -7.273 1 93.56 270 PRO A CA 1
ATOM 2125 C C . PRO A 1 270 ? -11.688 -4.418 -8.133 1 93.56 270 PRO A C 1
ATOM 2127 O O . PRO A 1 270 ? -10.586 -3.893 -8.336 1 93.56 270 PRO A O 1
ATOM 2130 N N . LEU A 1 271 ? -12.805 -3.914 -8.57 1 94.88 271 LEU A N 1
ATOM 2131 C CA . LEU A 1 271 ? -12.859 -2.691 -9.367 1 94.88 271 LEU A CA 1
ATOM 2132 C C . LEU A 1 271 ? -12.484 -1.478 -8.523 1 94.88 271 LEU A C 1
ATOM 2134 O O . LEU A 1 271 ? -12.016 -0.468 -9.047 1 94.88 271 LEU A O 1
ATOM 2138 N N . GLN A 1 272 ? -12.68 -1.598 -7.234 1 92.69 272 GLN A N 1
ATOM 2139 C CA . GLN A 1 272 ? -12.43 -0.499 -6.309 1 92.69 272 GLN A CA 1
ATOM 2140 C C . GLN A 1 272 ? -10.961 -0.094 -6.324 1 92.69 272 GLN A C 1
ATOM 2142 O O . GLN A 1 272 ? -10.617 1.034 -5.965 1 92.69 272 GLN A O 1
ATOM 2147 N N . THR A 1 273 ? -10.102 -0.99 -6.703 1 90.38 273 THR A N 1
ATOM 2148 C CA . THR A 1 273 ? -8.672 -0.712 -6.781 1 90.38 273 THR A CA 1
ATOM 2149 C C . THR A 1 273 ? -8.391 0.384 -7.809 1 90.38 273 THR A C 1
ATOM 2151 O O . THR A 1 273 ? -7.441 1.158 -7.652 1 90.38 273 THR A O 1
ATOM 2154 N N . TYR A 1 274 ? -9.203 0.47 -8.797 1 91.44 274 TYR A N 1
ATOM 2155 C CA . TYR A 1 274 ? -9.008 1.421 -9.883 1 91.44 274 TYR A CA 1
ATOM 2156 C C . TYR A 1 274 ? -9.961 2.602 -9.75 1 91.44 274 TYR A C 1
ATOM 2158 O O . TYR A 1 274 ? -9.617 3.73 -10.102 1 91.44 274 TYR A O 1
ATOM 2166 N N . ILE A 1 275 ? -11.125 2.352 -9.344 1 92.69 275 ILE A N 1
ATOM 2167 C CA . ILE A 1 275 ? -12.156 3.355 -9.109 1 92.69 275 ILE A CA 1
ATOM 2168 C C . ILE A 1 275 ? -12.773 3.15 -7.727 1 92.69 275 ILE A C 1
ATOM 2170 O O . ILE A 1 275 ? -13.68 2.334 -7.562 1 92.69 275 ILE A O 1
ATOM 2174 N N . PRO A 1 276 ? -12.406 3.967 -6.797 1 90.94 276 PRO A N 1
ATOM 2175 C CA . PRO A 1 276 ? -12.797 3.762 -5.398 1 90.94 276 PRO A CA 1
ATOM 2176 C C . PRO A 1 276 ? -14.305 3.721 -5.203 1 90.94 276 PRO A C 1
ATOM 2178 O O . PRO A 1 276 ? -14.797 3.104 -4.254 1 90.94 276 PRO A O 1
ATOM 2181 N N . GLU A 1 277 ? -15.07 4.27 -6.047 1 90.94 277 GLU A N 1
ATOM 2182 C CA . GLU A 1 277 ? -16.516 4.375 -5.914 1 90.94 277 GLU A CA 1
ATOM 2183 C C . GLU A 1 277 ? -17.188 3.027 -6.141 1 90.94 277 GLU A C 1
ATOM 2185 O O . GLU A 1 277 ? -18.391 2.873 -5.879 1 90.94 277 GLU A O 1
ATOM 2190 N N . PHE A 1 278 ? -16.453 1.979 -6.531 1 92 278 PHE A N 1
ATOM 2191 C CA . PHE A 1 278 ? -16.984 0.629 -6.668 1 92 278 PHE A CA 1
ATOM 2192 C C . PHE A 1 278 ? -16.875 -0.13 -5.352 1 92 278 PHE A C 1
ATOM 2194 O O . PHE A 1 278 ? -17.141 -1.335 -5.301 1 92 278 PHE A O 1
ATOM 2201 N N . GLY A 1 279 ? -16.562 0.478 -4.34 1 87.38 279 GLY A N 1
ATOM 2202 C CA . GLY A 1 279 ? -16.281 -0.148 -3.062 1 87.38 279 GLY A CA 1
ATOM 2203 C C . GLY A 1 279 ? -17.5 -0.708 -2.375 1 87.38 279 GLY A C 1
ATOM 2204 O O . GLY A 1 279 ? -17.391 -1.537 -1.469 1 87.38 279 GLY A O 1
ATOM 2205 N N . GLU A 1 280 ? -18.734 -0.401 -2.783 1 87.38 280 GLU A N 1
ATOM 2206 C CA . GLU A 1 280 ? -19.969 -0.883 -2.174 1 87.38 280 GLU A CA 1
ATOM 2207 C C . GLU A 1 280 ? -20.906 -1.464 -3.225 1 87.38 280 GLU A C 1
ATOM 2209 O O . GLU A 1 280 ? -20.703 -1.267 -4.426 1 87.38 280 GLU A O 1
ATOM 2214 N N . GLU A 1 281 ? -21.875 -2.148 -2.678 1 91.19 281 GLU A N 1
ATOM 2215 C CA . GLU A 1 281 ? -22.891 -2.713 -3.566 1 91.19 281 GLU A CA 1
ATOM 2216 C C . GLU A 1 281 ? -23.797 -1.627 -4.125 1 91.19 281 GLU A C 1
ATOM 2218 O O . GLU A 1 281 ? -23.922 -0.551 -3.537 1 91.19 281 GLU A O 1
ATOM 2223 N N . PHE A 1 282 ? -24.375 -1.943 -5.238 1 90.19 282 PHE A N 1
ATOM 2224 C CA . PHE A 1 282 ? -25.391 -1.081 -5.848 1 90.19 282 PHE A CA 1
ATOM 2225 C C . PHE A 1 282 ? -26.797 -1.529 -5.461 1 90.19 282 PHE A C 1
ATOM 2227 O O . PHE A 1 282 ? -26.969 -2.613 -4.902 1 90.19 282 PHE A O 1
ATOM 2234 N N . PHE A 1 283 ? -27.688 -0.616 -5.586 1 88.31 283 PHE A N 1
ATOM 2235 C CA . PHE A 1 283 ? -29.078 -0.915 -5.262 1 88.31 283 PHE A CA 1
ATOM 2236 C C . PHE A 1 283 ? -30.016 -0.488 -6.395 1 88.31 283 PHE A C 1
ATOM 2238 O O . PHE A 1 283 ? -29.859 0.603 -6.949 1 88.31 283 PHE A O 1
ATOM 2245 N N . GLU A 1 284 ? -30.797 -1.445 -6.785 1 85.75 284 GLU A N 1
ATOM 2246 C CA . GLU A 1 284 ? -31.797 -1.163 -7.812 1 85.75 284 GLU A CA 1
ATOM 2247 C C . GLU A 1 284 ? -33.219 -1.271 -7.25 1 85.75 284 GLU A C 1
ATOM 2249 O O . GLU A 1 284 ? -33.531 -2.23 -6.543 1 85.75 284 GLU A O 1
ATOM 2254 N N . LEU A 1 285 ? -33.969 -0.277 -7.547 1 82 285 LEU A N 1
ATOM 2255 C CA . LEU A 1 285 ? -35.344 -0.238 -7.066 1 82 285 LEU A CA 1
ATOM 2256 C C . LEU A 1 285 ? -36.219 -1.241 -7.82 1 82 285 LEU A C 1
ATOM 2258 O O . LEU A 1 285 ? -35.938 -1.546 -8.984 1 82 285 LEU A O 1
ATOM 2262 N N . GLY A 1 286 ? -37.094 -1.958 -7.102 1 78.19 286 GLY A N 1
ATOM 2263 C CA . GLY A 1 286 ? -38 -2.908 -7.719 1 78.19 286 GLY A CA 1
ATOM 2264 C C . GLY A 1 286 ? -38.906 -2.277 -8.758 1 78.19 286 GLY A C 1
ATOM 2265 O O . GLY A 1 286 ? -38.812 -1.082 -9.039 1 78.19 286 GLY A O 1
ATOM 2266 N N . PRO A 1 287 ? -39.75 -3.311 -9.367 1 69.94 287 PRO A N 1
ATOM 2267 C CA . PRO A 1 287 ? -40.781 -2.771 -10.258 1 69.94 287 PRO A CA 1
ATOM 2268 C C . PRO A 1 287 ? -41.719 -1.78 -9.555 1 69.94 287 PRO A C 1
ATOM 2270 O O . PRO A 1 287 ? -41.938 -1.899 -8.352 1 69.94 287 PRO A O 1
ATOM 2273 N N . ASP A 1 288 ? -41.906 -0.504 -10.07 1 69.12 288 ASP A N 1
ATOM 2274 C CA . ASP A 1 288 ? -42.781 0.577 -9.602 1 69.12 288 ASP A CA 1
ATOM 2275 C C . ASP A 1 288 ? -42.062 1.42 -8.539 1 69.12 288 ASP A C 1
ATOM 2277 O O . ASP A 1 288 ? -42.719 1.97 -7.648 1 69.12 288 ASP A O 1
ATOM 2281 N N . GLN A 1 289 ? -40.75 1.224 -8.438 1 70.25 289 GLN A N 1
ATOM 2282 C CA . GLN A 1 289 ? -39.906 2.043 -7.566 1 70.25 289 GLN A CA 1
ATOM 2283 C C . GLN A 1 289 ? -40.125 1.669 -6.102 1 70.25 289 GLN A C 1
ATOM 2285 O O . GLN A 1 289 ? -40.031 2.525 -5.219 1 70.25 289 GLN A O 1
ATOM 2290 N N . ASP A 1 290 ? -40.531 0.425 -5.949 1 71.25 290 ASP A N 1
ATOM 2291 C CA . ASP A 1 290 ? -40.75 -0.101 -4.605 1 71.25 290 ASP A CA 1
ATOM 2292 C C . ASP A 1 290 ? -39.406 -0.462 -3.938 1 71.25 290 ASP A C 1
ATOM 2294 O O . ASP A 1 290 ? -38.719 -1.361 -4.395 1 71.25 290 ASP A O 1
ATOM 2298 N N . LEU A 1 291 ? -39.156 0.292 -2.928 1 71.19 291 LEU A N 1
ATOM 2299 C CA . LEU A 1 291 ? -37.906 0.085 -2.178 1 71.19 291 LEU A CA 1
ATOM 2300 C C . LEU A 1 291 ? -37.875 -1.3 -1.538 1 71.19 291 LEU A C 1
ATOM 2302 O O . LEU A 1 291 ? -36.812 -1.901 -1.384 1 71.19 291 LEU A O 1
ATOM 2306 N N . ALA A 1 292 ? -39.094 -1.718 -1.138 1 70.06 292 ALA A N 1
ATOM 2307 C CA . ALA A 1 292 ? -39.188 -2.992 -0.433 1 70.06 292 ALA A CA 1
ATOM 2308 C C . ALA A 1 292 ? -38.844 -4.16 -1.352 1 70.06 292 ALA A C 1
ATOM 2310 O O . ALA A 1 292 ? -38.375 -5.203 -0.891 1 70.06 292 ALA A O 1
ATOM 2311 N N . LYS A 1 293 ? -38.938 -3.914 -2.646 1 76.12 293 LYS A N 1
ATOM 2312 C CA . LYS A 1 293 ? -38.656 -4.988 -3.598 1 76.12 293 LYS A CA 1
ATOM 2313 C C . LYS A 1 293 ? -37.344 -4.773 -4.312 1 76.12 293 LYS A C 1
ATOM 2315 O O . LYS A 1 293 ? -37.094 -5.367 -5.363 1 76.12 293 LYS A O 1
ATOM 2320 N N . GLY A 1 294 ? -36.625 -3.828 -3.793 1 81.62 294 GLY A N 1
ATOM 2321 C CA . GLY A 1 294 ? -35.344 -3.549 -4.41 1 81.62 294 GLY A CA 1
ATOM 2322 C C . GLY A 1 294 ? -34.312 -4.633 -4.156 1 81.62 294 GLY A C 1
ATOM 2323 O O . GLY A 1 294 ? -34.5 -5.457 -3.256 1 81.62 294 GLY A O 1
ATOM 2324 N N . ARG A 1 295 ? -33.375 -4.625 -5.125 1 87.75 295 ARG A N 1
ATOM 2325 C CA . ARG A 1 295 ? -32.344 -5.648 -5.043 1 87.75 295 ARG A CA 1
ATOM 2326 C C . ARG A 1 295 ? -30.953 -5.023 -5.074 1 87.75 295 ARG A C 1
ATOM 2328 O O . ARG A 1 295 ? -30.719 -4.082 -5.832 1 87.75 295 ARG A O 1
ATOM 2335 N N . ASN A 1 296 ? -30.094 -5.586 -4.191 1 90.44 296 ASN A N 1
ATOM 2336 C CA . ASN A 1 296 ? -28.688 -5.219 -4.254 1 90.44 296 ASN A CA 1
ATOM 2337 C C . ASN A 1 296 ? -27.953 -5.977 -5.359 1 90.44 296 ASN A C 1
ATOM 2339 O O . ASN A 1 296 ? -28.344 -7.09 -5.719 1 90.44 296 ASN A O 1
ATOM 2343 N N . PHE A 1 297 ? -27.047 -5.301 -5.965 1 92.25 297 PHE A N 1
ATOM 2344 C CA . PHE A 1 297 ? -26.281 -6 -6.984 1 92.25 297 PHE A CA 1
ATOM 2345 C C . PHE A 1 297 ? -24.844 -5.496 -7.02 1 92.25 297 PHE A C 1
ATOM 2347 O O . PHE A 1 297 ? -24.531 -4.449 -6.449 1 92.25 297 PHE A O 1
ATOM 2354 N N . VAL A 1 298 ? -23.953 -6.312 -7.555 1 93.88 298 VAL A N 1
ATOM 2355 C CA . VAL A 1 298 ? -22.562 -5.941 -7.836 1 93.88 298 VAL A CA 1
ATOM 2356 C C . VAL A 1 298 ? -22.297 -6.047 -9.336 1 93.88 298 VAL A C 1
ATOM 2358 O O . VAL A 1 298 ? -23.109 -6.629 -10.078 1 93.88 298 VAL A O 1
ATOM 2361 N N . ILE A 1 299 ? -21.281 -5.383 -9.703 1 94.12 299 ILE A N 1
ATOM 2362 C CA . ILE A 1 299 ? -20.906 -5.352 -11.109 1 94.12 299 ILE A CA 1
ATOM 2363 C C . ILE A 1 299 ? -19.688 -6.246 -11.344 1 94.12 299 ILE A C 1
ATOM 2365 O O . ILE A 1 299 ? -18.75 -6.234 -10.555 1 94.12 299 ILE A O 1
ATOM 2369 N N . LYS A 1 300 ? -19.797 -7.016 -12.359 1 93.94 300 LYS A N 1
ATOM 2370 C CA . LYS A 1 300 ? -18.625 -7.754 -12.828 1 93.94 300 LYS A CA 1
ATOM 2371 C C . LYS A 1 300 ? -18.344 -7.457 -14.297 1 93.94 300 LYS A C 1
ATOM 2373 O O . LYS A 1 300 ? -19.219 -7.594 -15.148 1 93.94 300 LYS A O 1
ATOM 2378 N N . ALA A 1 301 ? -17.188 -6.961 -14.531 1 95.88 301 ALA A N 1
ATOM 2379 C CA . ALA A 1 301 ? -16.75 -6.715 -15.898 1 95.88 301 ALA A CA 1
ATOM 2380 C C . ALA A 1 301 ? -15.852 -7.844 -16.406 1 95.88 301 ALA A C 1
ATOM 2382 O O . ALA A 1 301 ? -14.828 -8.156 -15.789 1 95.88 301 ALA A O 1
ATOM 2383 N N . TYR A 1 302 ? -16.25 -8.461 -17.469 1 95.25 302 TYR A N 1
ATOM 2384 C CA . TYR A 1 302 ? -15.469 -9.531 -18.078 1 95.25 302 TYR A CA 1
ATOM 2385 C C . TYR A 1 302 ? -14.703 -9.016 -19.297 1 95.25 302 TYR A C 1
ATOM 2387 O O . TYR A 1 302 ? -15.281 -8.391 -20.188 1 95.25 302 TYR A O 1
ATOM 2395 N N . VAL A 1 303 ? -13.438 -9.297 -19.312 1 96.31 303 VAL A N 1
ATOM 2396 C CA . VAL A 1 303 ? -12.578 -8.836 -20.406 1 96.31 303 VAL A CA 1
ATOM 2397 C C . VAL A 1 303 ? -12.172 -10.023 -21.281 1 96.31 303 VAL A C 1
ATOM 2399 O O . VAL A 1 303 ? -11.688 -11.039 -20.781 1 96.31 303 VAL A O 1
ATOM 2402 N N . PHE A 1 304 ? -12.383 -9.852 -22.578 1 94.25 304 PHE A N 1
ATOM 2403 C CA . PHE A 1 304 ? -12.039 -10.859 -23.562 1 94.25 304 PHE A CA 1
ATOM 2404 C C . PHE A 1 304 ? -10.992 -10.328 -24.547 1 94.25 304 PHE A C 1
ATOM 2406 O O . PHE A 1 304 ? -10.898 -9.117 -24.75 1 94.25 304 PHE A O 1
ATOM 2413 N N . GLY A 1 305 ? -10.156 -11.266 -25.078 1 92.69 305 GLY A N 1
ATOM 2414 C CA . GLY A 1 305 ? -9.188 -10.883 -26.094 1 92.69 305 GLY A CA 1
ATOM 2415 C C . GLY A 1 305 ? -8.227 -12.008 -26.453 1 92.69 305 GLY A C 1
ATOM 2416 O O . GLY A 1 305 ? -7.918 -12.859 -25.609 1 92.69 305 GLY A O 1
ATOM 2417 N N . ASP A 1 306 ? -7.781 -11.945 -27.625 1 91.81 306 ASP A N 1
ATOM 2418 C CA . ASP A 1 306 ? -6.84 -12.961 -28.094 1 91.81 306 ASP A CA 1
ATOM 2419 C C . ASP A 1 306 ? -5.531 -12.898 -27.312 1 91.81 306 ASP A C 1
ATOM 2421 O O . ASP A 1 306 ? -4.895 -13.93 -27.078 1 91.81 306 ASP A O 1
ATOM 2425 N N . TYR A 1 307 ? -5.25 -11.703 -26.969 1 92.31 307 TYR A N 1
ATOM 2426 C CA . TYR A 1 307 ? -4.039 -11.531 -26.172 1 92.31 307 TYR A CA 1
ATOM 2427 C C . TYR A 1 307 ? -4.105 -12.352 -24.891 1 92.31 307 TYR A C 1
ATOM 2429 O O . TYR A 1 307 ? -3.102 -12.922 -24.469 1 92.31 307 TYR A O 1
ATOM 2437 N N . LEU A 1 308 ? -5.246 -12.414 -24.297 1 92.75 308 LEU A N 1
ATOM 2438 C CA . LEU A 1 308 ? -5.445 -13.18 -23.078 1 92.75 308 LEU A CA 1
ATOM 2439 C C . LEU A 1 308 ? -5.398 -14.68 -23.344 1 92.75 308 LEU A C 1
ATOM 2441 O O . LEU A 1 308 ? -4.777 -15.438 -22.609 1 92.75 308 LEU A O 1
ATOM 2445 N N . ASN A 1 309 ? -5.961 -15.07 -24.406 1 88.56 309 ASN A N 1
ATOM 2446 C CA . ASN A 1 309 ? -5.949 -16.469 -24.797 1 88.56 309 ASN A CA 1
ATOM 2447 C C . ASN A 1 309 ? -4.527 -16.984 -25.031 1 88.56 309 ASN A C 1
ATOM 2449 O O . ASN A 1 309 ? -4.188 -18.094 -24.641 1 88.56 309 ASN A O 1
ATOM 2453 N N . ASP A 1 310 ? -3.779 -16.141 -25.531 1 84.88 310 ASP A N 1
ATOM 2454 C CA . ASP A 1 310 ? -2.439 -16.531 -25.953 1 84.88 310 ASP A CA 1
ATOM 2455 C C . ASP A 1 310 ? -1.47 -16.531 -24.766 1 84.88 310 ASP A C 1
ATOM 2457 O O . ASP A 1 310 ? -0.388 -17.109 -24.844 1 84.88 310 ASP A O 1
ATOM 2461 N N . ASN A 1 311 ? -1.896 -15.859 -23.719 1 84.5 311 ASN A N 1
ATOM 2462 C CA . ASN A 1 311 ? -0.92 -15.656 -22.656 1 84.5 311 ASN A CA 1
ATOM 2463 C C . ASN A 1 311 ? -1.38 -16.281 -21.344 1 84.5 311 ASN A C 1
ATOM 2465 O O . ASN A 1 311 ? -0.853 -15.961 -20.281 1 84.5 311 ASN A O 1
ATOM 2469 N N . VAL A 1 312 ? -2.4 -17.141 -21.375 1 82.44 312 VAL A N 1
ATOM 2470 C CA . VAL A 1 312 ? -2.885 -17.781 -20.156 1 82.44 312 VAL A CA 1
ATOM 2471 C C . VAL A 1 312 ? -2.02 -19 -19.844 1 82.44 312 VAL A C 1
ATOM 2473 O O . VAL A 1 312 ? -1.562 -19.703 -20.734 1 82.44 312 VAL A O 1
ATOM 2476 N N . SER A 1 313 ? -1.911 -19.219 -18.5 1 71.81 313 SER A N 1
ATOM 2477 C CA . SER A 1 313 ? -1.133 -20.375 -18.047 1 71.81 313 SER A CA 1
ATOM 2478 C C . SER A 1 313 ? -1.877 -21.672 -18.281 1 71.81 313 SER A C 1
ATOM 2480 O O . SER A 1 313 ? -3.082 -21.672 -18.547 1 71.81 313 SER A O 1
ATOM 2482 N N . LEU A 1 314 ? -1.281 -22.797 -18.047 1 64.69 314 LEU A N 1
ATOM 2483 C CA . LEU A 1 314 ? -1.828 -24.125 -18.266 1 64.69 314 LEU A CA 1
ATOM 2484 C C . LEU A 1 314 ? -2.943 -24.438 -17.281 1 64.69 314 LEU A C 1
ATOM 2486 O O . LEU A 1 314 ? -3.98 -24.984 -17.656 1 64.69 314 LEU A O 1
ATOM 2490 N N . GLU A 1 315 ? -2.627 -23.969 -16.125 1 62.22 315 GLU A N 1
ATOM 2491 C CA . GLU A 1 315 ? -3.586 -24.234 -15.055 1 62.22 315 GLU A CA 1
ATOM 2492 C C . GLU A 1 315 ? -4.691 -23.188 -15.031 1 62.22 315 GLU A C 1
ATOM 2494 O O . GLU A 1 315 ? -5.656 -23.312 -14.273 1 62.22 315 GLU A O 1
ATOM 2499 N N . ARG A 1 316 ? -4.562 -22.203 -15.914 1 70.56 316 ARG A N 1
ATOM 2500 C CA . ARG A 1 316 ? -5.508 -21.094 -15.977 1 70.56 316 ARG A CA 1
ATOM 2501 C C . ARG A 1 316 ? -5.605 -20.391 -14.633 1 70.56 316 ARG A C 1
ATOM 2503 O O . ARG A 1 316 ? -6.699 -20.031 -14.195 1 70.56 316 ARG A O 1
ATOM 2510 N N . GLY A 1 317 ? -4.473 -20.328 -14.055 1 69.88 317 GLY A N 1
ATOM 2511 C CA . GLY A 1 317 ? -4.453 -19.641 -12.773 1 69.88 317 GLY A CA 1
ATOM 2512 C C . GLY A 1 317 ? -3.902 -18.219 -12.859 1 69.88 317 GLY A C 1
ATOM 2513 O O . GLY A 1 317 ? -4.156 -17.391 -11.984 1 69.88 317 GLY A O 1
ATOM 2514 N N . GLU A 1 318 ? -3.125 -17.984 -13.914 1 77.5 318 GLU A N 1
ATOM 2515 C CA . GLU A 1 318 ? -2.504 -16.672 -14.094 1 77.5 318 GLU A CA 1
ATOM 2516 C C . GLU A 1 318 ? -2.139 -16.438 -15.555 1 77.5 318 GLU A C 1
ATOM 2518 O O . GLU A 1 318 ? -2.248 -17.344 -16.391 1 77.5 318 GLU A O 1
ATOM 2523 N N . PHE A 1 319 ? -1.786 -15.195 -15.766 1 84.19 319 PHE A N 1
ATOM 2524 C CA . PHE A 1 319 ? -1.285 -14.844 -17.078 1 84.19 319 PHE A CA 1
ATOM 2525 C C . PHE A 1 319 ? 0.233 -14.711 -17.062 1 84.19 319 PHE A C 1
ATOM 2527 O O . PHE A 1 319 ? 0.828 -14.438 -16.031 1 84.19 319 PHE A O 1
ATOM 2534 N N . ARG A 1 320 ? 0.826 -14.797 -18.188 1 75.12 320 ARG A N 1
ATOM 2535 C CA . ARG A 1 320 ? 2.281 -14.789 -18.312 1 75.12 320 ARG A CA 1
ATOM 2536 C C . ARG A 1 320 ? 2.824 -13.367 -18.359 1 75.12 320 ARG A C 1
ATOM 2538 O O . ARG A 1 320 ? 3.998 -13.133 -18.062 1 75.12 320 ARG A O 1
ATOM 2545 N N . PHE A 1 321 ? 1.986 -12.438 -18.688 1 82.56 321 PHE A N 1
ATOM 2546 C CA . PHE A 1 321 ? 2.449 -11.055 -18.734 1 82.56 321 PHE A CA 1
ATOM 2547 C C . PHE A 1 321 ? 2.508 -10.445 -17.344 1 82.56 321 PHE A C 1
ATOM 2549 O O . PHE A 1 321 ? 1.93 -10.992 -16.406 1 82.56 321 PHE A O 1
ATOM 2556 N N . GLN A 1 322 ? 3.23 -9.336 -17.25 1 80.88 322 GLN A N 1
ATOM 2557 C CA . GLN A 1 322 ? 3.49 -8.727 -15.945 1 80.88 322 GLN A CA 1
ATOM 2558 C C . GLN A 1 322 ? 2.225 -8.109 -15.367 1 80.88 322 GLN A C 1
ATOM 2560 O O . GLN A 1 322 ? 1.333 -7.691 -16.109 1 80.88 322 GLN A O 1
ATOM 2565 N N . THR A 1 323 ? 2.195 -8.055 -14.07 1 83.62 323 THR A N 1
ATOM 2566 C CA . THR A 1 323 ? 1.036 -7.488 -13.391 1 83.62 323 THR A CA 1
ATOM 2567 C C . THR A 1 323 ? 1.083 -5.965 -13.414 1 83.62 323 THR A C 1
ATOM 2569 O O . THR A 1 323 ? 0.113 -5.316 -13.805 1 83.62 323 THR A O 1
ATOM 2572 N N . ASP A 1 324 ? 2.332 -5.453 -13.086 1 79.12 324 ASP A N 1
ATOM 2573 C CA . ASP A 1 324 ? 2.461 -4.008 -12.961 1 79.12 324 ASP A CA 1
ATOM 2574 C C . ASP A 1 324 ? 2.955 -3.385 -14.266 1 79.12 324 ASP A C 1
ATOM 2576 O O . ASP A 1 324 ? 3.652 -4.035 -15.047 1 79.12 324 ASP A O 1
ATOM 2580 N N . THR A 1 325 ? 2.582 -2.109 -14.367 1 74.75 325 THR A N 1
ATOM 2581 C CA . THR A 1 325 ? 2.971 -1.377 -15.562 1 74.75 325 THR A CA 1
ATOM 2582 C C . THR A 1 325 ? 4.465 -1.075 -15.555 1 74.75 325 THR A C 1
ATOM 2584 O O . THR A 1 325 ? 5.02 -0.683 -14.523 1 74.75 325 THR A O 1
ATOM 2587 N N . ASP A 1 326 ? 5.129 -1.522 -16.547 1 68.31 326 ASP A N 1
ATOM 2588 C CA . ASP A 1 326 ? 6.547 -1.219 -16.719 1 68.31 326 ASP A CA 1
ATOM 2589 C C . ASP A 1 326 ? 6.812 -0.678 -18.125 1 68.31 326 ASP A C 1
ATOM 2591 O O . ASP A 1 326 ? 6.086 -0.996 -19.078 1 68.31 326 ASP A O 1
ATOM 2595 N N . LEU A 1 327 ? 7.652 0.365 -18.25 1 64.88 327 LEU A N 1
ATOM 2596 C CA . LEU A 1 327 ? 7.938 1.032 -19.516 1 64.88 327 LEU A CA 1
ATOM 2597 C C . LEU A 1 327 ? 8.633 0.083 -20.5 1 64.88 327 LEU A C 1
ATOM 2599 O O . LEU A 1 327 ? 8.547 0.265 -21.703 1 64.88 327 LEU A O 1
ATOM 2603 N N . LEU A 1 328 ? 9.172 -0.914 -19.891 1 66.12 328 LEU A N 1
ATOM 2604 C CA . LEU A 1 328 ? 10.023 -1.751 -20.719 1 66.12 328 LEU A CA 1
ATOM 2605 C C . LEU A 1 328 ? 9.258 -2.975 -21.219 1 66.12 328 LEU A C 1
ATOM 2607 O O . LEU A 1 328 ? 9.594 -3.535 -22.266 1 66.12 328 LEU A O 1
ATOM 2611 N N . ASN A 1 329 ? 8.266 -3.172 -20.469 1 69.69 329 ASN A N 1
ATOM 2612 C CA . ASN A 1 329 ? 7.547 -4.391 -20.828 1 69.69 329 ASN A CA 1
ATOM 2613 C C . ASN A 1 329 ? 6.23 -4.082 -21.531 1 69.69 329 ASN A C 1
ATOM 2615 O O . ASN A 1 329 ? 5.773 -2.938 -21.531 1 69.69 329 ASN A O 1
ATOM 2619 N N . GLY A 1 330 ? 5.676 -4.836 -22.375 1 79.38 330 GLY A N 1
ATOM 2620 C CA . GLY A 1 330 ? 4.441 -4.711 -23.141 1 79.38 330 GLY A CA 1
ATOM 2621 C C . GLY A 1 330 ? 3.227 -4.461 -22.266 1 79.38 330 GLY A C 1
ATOM 2622 O O . GLY A 1 330 ? 3.311 -3.74 -21.266 1 79.38 330 GLY A O 1
ATOM 2623 N N . ILE A 1 331 ? 2.068 -4.902 -22.562 1 90 331 ILE A N 1
ATOM 2624 C CA . ILE A 1 331 ? 0.78 -4.688 -21.922 1 90 331 ILE A CA 1
ATOM 2625 C C . ILE A 1 331 ? 0.757 -5.402 -20.562 1 90 331 ILE A C 1
ATOM 2627 O O . ILE A 1 331 ? 1.035 -6.598 -20.484 1 90 331 ILE A O 1
ATOM 2631 N N . SER A 1 332 ? 0.473 -4.68 -19.531 1 91 332 SER A N 1
ATOM 2632 C CA . SER A 1 332 ? 0.383 -5.262 -18.203 1 91 332 SER A CA 1
ATOM 2633 C C . SER A 1 332 ? -1.063 -5.57 -17.828 1 91 332 SER A C 1
ATOM 2635 O O . SER A 1 332 ? -1.993 -5.121 -18.5 1 91 332 SER A O 1
ATOM 2637 N N . GLN A 1 333 ? -1.19 -6.352 -16.781 1 93.31 333 GLN A N 1
ATOM 2638 C CA . GLN A 1 333 ? -2.521 -6.664 -16.266 1 93.31 333 GLN A CA 1
ATOM 2639 C C . GLN A 1 333 ? -3.232 -5.406 -15.773 1 93.31 333 GLN A C 1
ATOM 2641 O O . GLN A 1 333 ? -4.434 -5.238 -16 1 93.31 333 GLN A O 1
ATOM 2646 N N . THR A 1 334 ? -2.492 -4.531 -15.148 1 92.94 334 THR A N 1
ATOM 2647 C CA . THR A 1 334 ? -3.039 -3.285 -14.625 1 92.94 334 THR A CA 1
ATOM 2648 C C . THR A 1 334 ? -3.562 -2.4 -15.75 1 92.94 334 THR A C 1
ATOM 2650 O O . THR A 1 334 ? -4.602 -1.757 -15.609 1 92.94 334 THR A O 1
ATOM 2653 N N . ASP A 1 335 ? -2.896 -2.389 -16.828 1 93.25 335 ASP A N 1
ATOM 2654 C CA . ASP A 1 335 ? -3.332 -1.605 -17.984 1 93.25 335 ASP A CA 1
ATOM 2655 C C . ASP A 1 335 ? -4.695 -2.076 -18.484 1 93.25 335 ASP A C 1
ATOM 2657 O O . ASP A 1 335 ? -5.574 -1.261 -18.766 1 93.25 335 ASP A O 1
ATOM 2661 N N . ILE A 1 336 ? -4.793 -3.35 -18.547 1 95.69 336 ILE A N 1
ATOM 2662 C CA . ILE A 1 336 ? -6.02 -3.945 -19.078 1 95.69 336 ILE A CA 1
ATOM 2663 C C . ILE A 1 336 ? -7.168 -3.699 -18.109 1 95.69 336 ILE A C 1
ATOM 2665 O O . ILE A 1 336 ? -8.242 -3.244 -18.5 1 95.69 336 ILE A O 1
ATOM 2669 N N . GLU A 1 337 ? -6.879 -3.928 -16.906 1 96.44 337 GLU A N 1
ATOM 2670 C CA . GLU A 1 337 ? -7.918 -3.812 -15.891 1 96.44 337 GLU A CA 1
ATOM 2671 C C . GLU A 1 337 ? -8.359 -2.363 -15.711 1 96.44 337 GLU A C 1
ATOM 2673 O O . GLU A 1 337 ? -9.539 -2.094 -15.461 1 96.44 337 GLU A O 1
ATOM 2678 N N . GLN A 1 338 ? -7.426 -1.452 -15.812 1 95.12 338 GLN A N 1
ATOM 2679 C CA . GLN A 1 338 ? -7.762 -0.037 -15.688 1 95.12 338 GLN A CA 1
ATOM 2680 C C . GLN A 1 338 ? -8.719 0.397 -16.797 1 95.12 338 GLN A C 1
ATOM 2682 O O . GLN A 1 338 ? -9.711 1.08 -16.531 1 95.12 338 GLN A O 1
ATOM 2687 N N . LYS A 1 339 ? -8.422 0.053 -17.969 1 95.56 339 LYS A N 1
ATOM 2688 C CA . LYS A 1 339 ? -9.289 0.404 -19.094 1 95.56 339 LYS A CA 1
ATOM 2689 C C . LYS A 1 339 ? -10.656 -0.258 -18.953 1 95.56 339 LYS A C 1
ATOM 2691 O O . LYS A 1 339 ? -11.68 0.348 -19.281 1 95.56 339 LYS A O 1
ATOM 2696 N N . ALA A 1 340 ? -10.625 -1.487 -18.5 1 96.94 340 ALA A N 1
ATOM 2697 C CA . ALA A 1 340 ? -11.883 -2.195 -18.281 1 96.94 340 ALA A CA 1
ATOM 2698 C C . ALA A 1 340 ? -12.711 -1.518 -17.203 1 96.94 340 ALA A C 1
ATOM 2700 O O . ALA A 1 340 ? -13.938 -1.43 -17.297 1 96.94 340 ALA A O 1
ATOM 2701 N N . ALA A 1 341 ? -12.016 -1.079 -16.203 1 95.56 341 ALA A N 1
ATOM 2702 C CA . ALA A 1 341 ? -12.695 -0.377 -15.109 1 95.56 341 ALA A CA 1
ATOM 2703 C C . ALA A 1 341 ? -13.344 0.911 -15.609 1 95.56 341 ALA A C 1
ATOM 2705 O O . ALA A 1 341 ? -14.453 1.258 -15.188 1 95.56 341 ALA A O 1
ATOM 2706 N N . ASP A 1 342 ? -12.711 1.59 -16.469 1 94.94 342 ASP A N 1
ATOM 2707 C CA . ASP A 1 342 ? -13.258 2.809 -17.047 1 94.94 342 ASP A CA 1
ATOM 2708 C C . ASP A 1 342 ? -14.547 2.516 -17.812 1 94.94 342 ASP A C 1
ATOM 2710 O O . ASP A 1 342 ? -15.5 3.293 -17.75 1 94.94 342 ASP A O 1
ATOM 2714 N N . ILE A 1 343 ? -14.516 1.456 -18.469 1 95.5 343 ILE A N 1
ATOM 2715 C CA . ILE A 1 343 ? -15.695 1.065 -19.234 1 95.5 343 ILE A CA 1
ATOM 2716 C C . ILE A 1 343 ? -16.828 0.671 -18.281 1 95.5 343 ILE A C 1
ATOM 2718 O O . ILE A 1 343 ? -17.984 1.04 -18.5 1 95.5 343 ILE A O 1
ATOM 2722 N N . ALA A 1 344 ? -16.484 -0.08 -17.297 1 95.12 344 ALA A N 1
ATOM 2723 C CA . ALA A 1 344 ? -17.484 -0.455 -16.297 1 95.12 344 ALA A CA 1
ATOM 2724 C C . ALA A 1 344 ? -18.109 0.78 -15.664 1 95.12 344 ALA A C 1
ATOM 2726 O O . ALA A 1 344 ? -19.312 0.807 -15.391 1 95.12 344 ALA A O 1
ATOM 2727 N N . GLN A 1 345 ? -17.266 1.759 -15.391 1 93.31 345 GLN A N 1
ATOM 2728 C CA . GLN A 1 345 ? -17.75 3.014 -14.82 1 93.31 345 GLN A CA 1
ATOM 2729 C C . GLN A 1 345 ? -18.75 3.691 -15.742 1 93.31 345 GLN A C 1
ATOM 2731 O O . GLN A 1 345 ? -19.75 4.246 -15.281 1 93.31 345 GLN A O 1
ATOM 2736 N N . SER A 1 346 ? -18.469 3.666 -17 1 92.38 346 SER A N 1
ATOM 2737 C CA . SER A 1 346 ? -19.359 4.273 -17.984 1 92.38 346 SER A CA 1
ATOM 2738 C C . SER A 1 346 ? -20.719 3.562 -18 1 92.38 346 SER A C 1
ATOM 2740 O O . SER A 1 346 ? -21.734 4.18 -18.281 1 92.38 346 SER A O 1
ATOM 2742 N N . ALA A 1 347 ? -20.766 2.281 -17.688 1 92.31 347 ALA A N 1
ATOM 2743 C CA . ALA A 1 347 ? -21.984 1.483 -17.703 1 92.31 347 ALA A CA 1
ATOM 2744 C C . ALA A 1 347 ? -22.891 1.874 -16.547 1 92.31 347 ALA A C 1
ATOM 2746 O O . ALA A 1 347 ? -24.125 1.82 -16.672 1 92.31 347 ALA A O 1
ATOM 2747 N N . VAL A 1 348 ? -22.312 2.234 -15.438 1 91.56 348 VAL A N 1
ATOM 2748 C CA . VAL A 1 348 ? -23.094 2.635 -14.266 1 91.56 348 VAL A CA 1
ATOM 2749 C C . VAL A 1 348 ? -22.797 4.094 -13.93 1 91.56 348 VAL A C 1
ATOM 2751 O O . VAL A 1 348 ? -22.672 4.453 -12.75 1 91.56 348 VAL A O 1
ATOM 2754 N N . GLY A 1 349 ? -22.656 4.867 -14.852 1 87.56 349 GLY A N 1
ATOM 2755 C CA . GLY A 1 349 ? -22.172 6.234 -14.742 1 87.56 349 GLY A CA 1
ATOM 2756 C C . GLY A 1 349 ? -23 7.082 -13.797 1 87.56 349 GLY A C 1
ATOM 2757 O O . GLY A 1 349 ? -22.453 7.82 -12.977 1 87.56 349 GLY A O 1
ATOM 2758 N N . THR A 1 350 ? -24.312 6.945 -13.82 1 87.88 350 THR A N 1
ATOM 2759 C CA . THR A 1 350 ? -25.188 7.766 -12.992 1 87.88 350 THR A CA 1
ATOM 2760 C C . THR A 1 350 ? -24.984 7.438 -11.508 1 87.88 350 THR A C 1
ATOM 2762 O O . THR A 1 350 ? -24.922 8.344 -10.672 1 87.88 350 THR A O 1
ATOM 2765 N N . GLU A 1 351 ? -24.891 6.176 -11.266 1 89.88 351 GLU A N 1
ATOM 2766 C CA . GLU A 1 351 ? -24.703 5.758 -9.875 1 89.88 351 GLU A CA 1
ATOM 2767 C C . GLU A 1 351 ? -23.328 6.172 -9.359 1 89.88 351 GLU A C 1
ATOM 2769 O O . GLU A 1 351 ? -23.203 6.609 -8.211 1 89.88 351 GLU A O 1
ATOM 2774 N N . ILE A 1 352 ? -22.375 6.066 -10.18 1 90.62 352 ILE A N 1
ATOM 2775 C CA . ILE A 1 352 ? -21.016 6.434 -9.789 1 90.62 352 ILE A CA 1
ATOM 2776 C C . ILE A 1 352 ? -20.938 7.945 -9.57 1 90.62 352 ILE A C 1
ATOM 2778 O O . ILE A 1 352 ? -20.266 8.406 -8.633 1 90.62 352 ILE A O 1
ATOM 2782 N N . ALA A 1 353 ? -21.578 8.672 -10.414 1 90.56 353 ALA A N 1
ATOM 2783 C CA . ALA A 1 353 ? -21.609 10.125 -10.258 1 90.56 353 ALA A CA 1
ATOM 2784 C C . ALA A 1 353 ? -22.25 10.516 -8.93 1 90.56 353 ALA A C 1
ATOM 2786 O O . ALA A 1 353 ? -21.797 11.453 -8.266 1 90.56 353 ALA A O 1
ATOM 2787 N N . GLU A 1 354 ? -23.266 9.789 -8.594 1 91.06 354 GLU A N 1
ATOM 2788 C CA . GLU A 1 354 ? -23.922 10.055 -7.32 1 91.06 354 GLU A CA 1
ATOM 2789 C C . GLU A 1 354 ? -22.984 9.75 -6.148 1 91.06 354 GLU A C 1
ATOM 2791 O O . GLU A 1 354 ? -22.969 10.484 -5.16 1 91.06 354 GLU A O 1
ATOM 2796 N N . ARG A 1 355 ? -22.297 8.695 -6.246 1 91.38 355 ARG A N 1
ATOM 2797 C CA . ARG A 1 355 ? -21.359 8.328 -5.188 1 91.38 355 ARG A CA 1
ATOM 2798 C C . ARG A 1 355 ? -20.234 9.344 -5.074 1 91.38 355 ARG A C 1
ATOM 2800 O O . ARG A 1 355 ? -19.781 9.656 -3.969 1 91.38 355 ARG A O 1
ATOM 2807 N N . LYS A 1 356 ? -19.828 9.852 -6.18 1 90.75 356 LYS A N 1
ATOM 2808 C CA . LYS A 1 356 ? -18.812 10.906 -6.176 1 90.75 356 LYS A CA 1
ATOM 2809 C C . LYS A 1 356 ? -19.344 12.164 -5.484 1 90.75 356 LYS A C 1
ATOM 2811 O O . LYS A 1 356 ? -18.609 12.812 -4.73 1 90.75 356 LYS A O 1
ATOM 2816 N N . ARG A 1 357 ? -20.578 12.453 -5.742 1 91.12 357 ARG A N 1
ATOM 2817 C CA . ARG A 1 357 ? -21.188 13.609 -5.109 1 91.12 357 ARG A CA 1
ATOM 2818 C C . ARG A 1 357 ? -21.297 13.422 -3.602 1 91.12 357 ARG A C 1
ATOM 2820 O O . ARG A 1 357 ? -21.031 14.344 -2.832 1 91.12 357 ARG A O 1
ATOM 2827 N N . ARG A 1 358 ? -21.672 12.219 -3.25 1 91.44 358 ARG A N 1
ATOM 2828 C CA . ARG A 1 358 ? -21.766 11.922 -1.824 1 91.44 358 ARG A CA 1
ATOM 2829 C C . ARG A 1 358 ? -20.406 12.055 -1.148 1 91.44 358 ARG A C 1
ATOM 2831 O O . ARG A 1 358 ? -20.312 12.523 -0.012 1 91.44 358 ARG A O 1
ATOM 2838 N N . LYS A 1 359 ? -19.469 11.578 -1.784 1 91.88 359 LYS A N 1
ATOM 2839 C CA . LYS A 1 359 ? -18.094 11.703 -1.28 1 91.88 359 LYS A CA 1
ATOM 2840 C C . LYS A 1 359 ? -17.719 13.172 -1.102 1 91.88 359 LYS A C 1
ATOM 2842 O O . LYS A 1 359 ? -17.141 13.547 -0.078 1 91.88 359 LYS A O 1
ATOM 2847 N N . GLU A 1 360 ? -18.031 13.984 -2.031 1 92.25 360 GLU A N 1
ATOM 2848 C CA . GLU A 1 360 ? -17.734 15.414 -1.963 1 92.25 360 GLU A CA 1
ATOM 2849 C C . GLU A 1 360 ? -18.484 16.078 -0.81 1 92.25 360 GLU A C 1
ATOM 2851 O O . GLU A 1 360 ? -17.938 16.938 -0.121 1 92.25 360 GLU A O 1
ATOM 2856 N N . VAL A 1 361 ? -19.703 15.617 -0.674 1 93.06 361 VAL A N 1
ATOM 2857 C CA . VAL A 1 361 ? -20.5 16.156 0.411 1 93.06 361 VAL A CA 1
ATOM 2858 C C . VAL A 1 361 ? -19.906 15.758 1.756 1 93.06 361 VAL A C 1
ATOM 2860 O O . VAL A 1 361 ? -19.844 16.578 2.682 1 93.06 361 VAL A O 1
ATOM 2863 N N . ARG A 1 362 ? -19.5 14.562 1.813 1 94 362 ARG A N 1
ATOM 2864 C CA . ARG A 1 362 ? -18.875 14.07 3.035 1 94 362 ARG A CA 1
ATOM 2865 C C . ARG A 1 362 ? -17.625 14.867 3.371 1 94 362 ARG A C 1
ATOM 2867 O O . ARG A 1 362 ? -17.406 15.242 4.527 1 94 362 ARG A O 1
ATOM 2874 N N . ILE A 1 363 ? -16.844 15.125 2.451 1 93.88 363 ILE A N 1
ATOM 2875 C CA . ILE A 1 363 ? -15.617 15.891 2.637 1 93.88 363 ILE A CA 1
ATOM 2876 C C . ILE A 1 363 ? -15.961 17.328 3.029 1 93.88 363 ILE A C 1
ATOM 2878 O O . ILE A 1 363 ? -15.359 17.891 3.949 1 93.88 363 ILE A O 1
ATOM 2882 N N . ALA A 1 364 ? -16.938 17.859 2.344 1 91.69 364 ALA A N 1
ATOM 2883 C CA . ALA A 1 364 ? -17.375 19.219 2.65 1 91.69 364 ALA A CA 1
ATOM 2884 C C . ALA A 1 364 ? -17.891 19.312 4.078 1 91.69 364 ALA A C 1
ATOM 2886 O O . ALA A 1 364 ? -17.672 20.312 4.766 1 91.69 364 ALA A O 1
ATOM 2887 N N . GLU A 1 365 ? -18.547 18.312 4.441 1 92.44 365 GLU A N 1
ATOM 2888 C CA . GLU A 1 365 ? -19.078 18.266 5.805 1 92.44 365 GLU A CA 1
ATOM 2889 C C . GLU A 1 365 ? -17.953 18.25 6.832 1 92.44 365 GLU A C 1
ATOM 2891 O O . GLU A 1 365 ? -18.016 18.938 7.848 1 92.44 365 GLU A O 1
ATOM 2896 N N . TYR A 1 366 ? -17.078 17.484 6.555 1 93.44 366 TYR A N 1
ATOM 2897 C CA . TYR A 1 366 ? -15.93 17.438 7.461 1 93.44 366 TYR A CA 1
ATOM 2898 C C . TYR A 1 366 ? -15.242 18.781 7.547 1 93.44 366 TYR A C 1
ATOM 2900 O O . TYR A 1 366 ? -14.914 19.266 8.641 1 93.44 366 TYR A O 1
ATOM 2908 N N . VAL A 1 367 ? -14.984 19.438 6.465 1 91.06 367 VAL A N 1
ATOM 2909 C CA . VAL A 1 367 ? -14.273 20.703 6.414 1 91.06 367 VAL A CA 1
ATOM 2910 C C . VAL A 1 367 ? -15.102 21.797 7.109 1 91.06 367 VAL A C 1
ATOM 2912 O O . VAL A 1 367 ? -14.562 22.609 7.852 1 91.06 367 VAL A O 1
ATOM 2915 N N . THR A 1 368 ? -16.359 21.703 6.961 1 86.44 368 THR A N 1
ATOM 2916 C CA . THR A 1 368 ? -17.219 22.734 7.527 1 86.44 368 THR A CA 1
ATOM 2917 C C . THR A 1 368 ? -17.359 22.547 9.031 1 86.44 368 THR A C 1
ATOM 2919 O O . THR A 1 368 ? -17.281 23.516 9.797 1 86.44 368 THR A O 1
ATOM 2922 N N . ASN A 1 369 ? -17.469 21.281 9.406 1 86.19 369 ASN A N 1
ATOM 2923 C CA . ASN A 1 369 ? -17.828 21.047 10.797 1 86.19 369 ASN A CA 1
ATOM 2924 C C . ASN A 1 369 ? -16.609 20.75 11.664 1 86.19 369 ASN A C 1
ATOM 2926 O O . ASN A 1 369 ? -16.562 21.125 12.828 1 86.19 369 ASN A O 1
ATOM 2930 N N . ASP A 1 370 ? -15.664 20.109 11.094 1 86.69 370 ASP A N 1
ATOM 2931 C CA . ASP A 1 370 ? -14.594 19.594 11.945 1 86.69 370 ASP A CA 1
ATOM 2932 C C . ASP A 1 370 ? -13.289 20.344 11.688 1 86.69 370 ASP A C 1
ATOM 2934 O O . ASP A 1 370 ? -12.461 20.5 12.586 1 86.69 370 ASP A O 1
ATOM 2938 N N . ALA A 1 371 ? -13.062 20.734 10.484 1 88.75 371 ALA A N 1
ATOM 2939 C CA . ALA A 1 371 ? -11.789 21.344 10.133 1 88.75 371 ALA A CA 1
ATOM 2940 C C . ALA A 1 371 ? -12 22.562 9.227 1 88.75 371 ALA A C 1
ATOM 2942 O O . ALA A 1 371 ? -11.484 22.609 8.109 1 88.75 371 ALA A O 1
ATOM 2943 N N . PRO A 1 372 ? -12.594 23.516 9.688 1 85 372 PRO A N 1
ATOM 2944 C CA . PRO A 1 372 ? -12.945 24.688 8.867 1 85 372 PRO A CA 1
ATOM 2945 C C . PRO A 1 372 ? -11.719 25.438 8.359 1 85 372 PRO A C 1
ATOM 2947 O O . PRO A 1 372 ? -11.82 26.219 7.414 1 85 372 PRO A O 1
ATOM 2950 N N . TRP A 1 373 ? -10.578 25.234 8.961 1 82.31 373 TRP A N 1
ATOM 2951 C CA . TRP A 1 373 ? -9.367 25.938 8.523 1 82.31 373 TRP A CA 1
ATOM 2952 C C . TRP A 1 373 ? -8.914 25.438 7.156 1 82.31 373 TRP A C 1
ATOM 2954 O O . TRP A 1 373 ? -8.094 26.078 6.496 1 82.31 373 TRP A O 1
ATOM 2964 N N . HIS A 1 374 ? -9.523 24.375 6.652 1 88.5 374 HIS A N 1
ATOM 2965 C CA . HIS A 1 374 ? -9.156 23.828 5.348 1 88.5 374 HIS A CA 1
ATOM 2966 C C . HIS A 1 374 ? -10.102 24.328 4.262 1 88.5 374 HIS A C 1
ATOM 2968 O O . HIS A 1 374 ? -9.984 23.922 3.1 1 88.5 374 HIS A O 1
ATOM 2974 N N . ARG A 1 375 ? -10.992 25.156 4.457 1 83.62 375 ARG A N 1
ATOM 2975 C CA . ARG A 1 375 ? -12.055 25.547 3.537 1 83.62 375 ARG A CA 1
ATOM 2976 C C . ARG A 1 375 ? -11.484 26.016 2.203 1 83.62 375 ARG A C 1
ATOM 2978 O O . ARG A 1 375 ? -11.953 25.594 1.142 1 83.62 375 ARG A O 1
ATOM 2985 N N . VAL A 1 376 ? -10.531 26.891 2.314 1 79.5 376 VAL A N 1
ATOM 2986 C CA . VAL A 1 376 ? -9.953 27.438 1.089 1 79.5 376 VAL A CA 1
ATOM 2987 C C . VAL A 1 376 ? -9.164 26.344 0.362 1 79.5 376 VAL A C 1
ATOM 2989 O O . VAL A 1 376 ? -9.305 26.172 -0.852 1 79.5 376 VAL A O 1
ATOM 2992 N N . LEU A 1 377 ? -8.398 25.672 1.083 1 86.19 377 LEU A N 1
ATOM 2993 C CA . LEU A 1 377 ? -7.562 24.625 0.503 1 86.19 377 LEU A CA 1
ATOM 2994 C C . LEU A 1 377 ? -8.43 23.531 -0.125 1 86.19 377 LEU A C 1
ATOM 2996 O O . LEU A 1 377 ? -8.062 22.969 -1.161 1 86.19 377 LEU A O 1
ATOM 3000 N N . ALA A 1 378 ? -9.516 23.172 0.478 1 89.25 378 ALA A N 1
ATOM 3001 C CA . ALA A 1 378 ? -10.391 22.094 0.045 1 89.25 378 ALA A CA 1
ATOM 3002 C C . ALA A 1 378 ? -10.961 22.359 -1.345 1 89.25 378 ALA A C 1
ATOM 3004 O O . ALA A 1 378 ? -11.281 21.438 -2.088 1 89.25 378 ALA A O 1
ATOM 3005 N N . THR A 1 379 ? -11.047 23.609 -1.703 1 86 379 THR A N 1
ATOM 3006 C CA . THR A 1 379 ? -11.609 23.953 -3.004 1 86 379 THR A CA 1
ATOM 3007 C C . THR A 1 379 ? -10.578 23.766 -4.109 1 86 379 THR A C 1
ATOM 3009 O O . THR A 1 379 ? -10.938 23.625 -5.281 1 86 379 THR A O 1
ATOM 3012 N N . GLU A 1 380 ? -9.383 23.703 -3.74 1 86.69 380 GLU A N 1
ATOM 3013 C CA . GLU A 1 380 ? -8.312 23.625 -4.73 1 86.69 380 GLU A CA 1
ATOM 3014 C C . GLU A 1 380 ? -7.766 22.219 -4.848 1 86.69 380 GLU A C 1
ATOM 3016 O O . GLU A 1 380 ? -7.027 21.906 -5.785 1 86.69 380 GLU A O 1
ATOM 3021 N N . VAL A 1 381 ? -8.117 21.359 -4.027 1 89.75 381 VAL A N 1
ATOM 3022 C CA . VAL A 1 381 ? -7.5 20.047 -3.932 1 89.75 381 VAL A CA 1
ATOM 3023 C C . VAL A 1 381 ? -8.383 19 -4.625 1 89.75 381 VAL A C 1
ATOM 3025 O O . VAL A 1 381 ? -9.609 19.078 -4.551 1 89.75 381 VAL A O 1
ATOM 3028 N N . ASP A 1 382 ? -7.738 18.078 -5.316 1 91.44 382 ASP A N 1
ATOM 3029 C CA . ASP A 1 382 ? -8.406 16.938 -5.941 1 91.44 382 ASP A CA 1
ATOM 3030 C C . ASP A 1 382 ? -8.516 15.766 -4.977 1 91.44 382 ASP A C 1
ATOM 3032 O O . ASP A 1 382 ? -7.5 15.25 -4.504 1 91.44 382 ASP A O 1
ATOM 3036 N N . PHE A 1 383 ? -9.703 15.273 -4.703 1 91.38 383 PHE A N 1
ATOM 3037 C CA . PHE A 1 383 ? -9.922 14.234 -3.711 1 91.38 383 PHE A CA 1
ATOM 3038 C C . PHE A 1 383 ? -10.234 12.898 -4.387 1 91.38 383 PHE A C 1
ATOM 3040 O O . PHE A 1 383 ? -10.672 11.953 -3.73 1 91.38 383 PHE A O 1
ATOM 3047 N N . SER A 1 384 ? -10.016 12.742 -5.656 1 86.38 384 SER A N 1
ATOM 3048 C CA . SER A 1 384 ? -10.406 11.57 -6.434 1 86.38 384 SER A CA 1
ATOM 3049 C C . SER A 1 384 ? -9.695 10.32 -5.949 1 86.38 384 SER A C 1
ATOM 3051 O O . SER A 1 384 ? -10.227 9.211 -6.059 1 86.38 384 SER A O 1
ATOM 3053 N N . ALA A 1 385 ? -8.578 10.414 -5.398 1 85.62 385 ALA A N 1
ATOM 3054 C CA . ALA A 1 385 ? -7.758 9.281 -4.988 1 85.62 385 ALA A CA 1
ATOM 3055 C C . ALA A 1 385 ? -8.234 8.711 -3.652 1 85.62 385 ALA A C 1
ATOM 3057 O O . ALA A 1 385 ? -7.867 7.594 -3.281 1 85.62 385 ALA A O 1
ATOM 3058 N N . LEU A 1 386 ? -9.078 9.445 -2.934 1 91.25 386 LEU A N 1
ATOM 3059 C CA . LEU A 1 386 ? -9.547 8.992 -1.628 1 91.25 386 LEU A CA 1
ATOM 3060 C C . LEU A 1 386 ? -10.594 7.895 -1.776 1 91.25 386 LEU A C 1
ATOM 3062 O O . LEU A 1 386 ? -11.281 7.824 -2.795 1 91.25 386 LEU A O 1
ATOM 3066 N N . PRO A 1 387 ? -10.75 7.016 -0.794 1 89.44 387 PRO A N 1
ATOM 3067 C CA . PRO A 1 387 ? -11.789 5.988 -0.815 1 89.44 387 PRO A CA 1
ATOM 3068 C C . PRO A 1 387 ? -13.195 6.574 -0.935 1 89.44 387 PRO A C 1
ATOM 3070 O O . PRO A 1 387 ? -13.383 7.781 -0.753 1 89.44 387 PRO A O 1
ATOM 3073 N N . MET A 1 388 ? -14.164 5.758 -1.276 1 87.25 388 MET A N 1
ATOM 3074 C CA . MET A 1 388 ? -15.555 6.176 -1.463 1 87.25 388 MET A CA 1
ATOM 3075 C C . MET A 1 388 ? -16.109 6.809 -0.191 1 87.25 388 MET A C 1
ATOM 3077 O O . MET A 1 388 ? -16.812 7.82 -0.249 1 87.25 388 MET A O 1
ATOM 3081 N N . ARG A 1 389 ? -15.781 6.25 0.902 1 88.75 389 ARG A N 1
ATOM 3082 C CA . ARG A 1 389 ? -16.141 6.781 2.213 1 88.75 389 ARG A CA 1
ATOM 3083 C C . ARG A 1 389 ? -14.891 7.043 3.055 1 88.75 389 ARG A C 1
ATOM 3085 O O . ARG A 1 389 ? -14.602 6.297 3.992 1 88.75 389 ARG A O 1
ATOM 3092 N N . PRO A 1 390 ? -14.258 8.164 2.693 1 92.44 390 PRO A N 1
ATOM 3093 C CA . PRO A 1 390 ? -13.016 8.438 3.42 1 92.44 390 PRO A CA 1
ATOM 3094 C C . PRO A 1 390 ? -13.258 8.758 4.895 1 92.44 390 PRO A C 1
ATOM 3096 O O . PRO A 1 390 ? -14.242 9.414 5.234 1 92.44 390 PRO A O 1
ATOM 3099 N N . SER A 1 391 ? -12.383 8.281 5.734 1 93.31 391 SER A N 1
ATOM 3100 C CA . SER A 1 391 ? -12.43 8.648 7.145 1 93.31 391 SER A CA 1
ATOM 3101 C C . SER A 1 391 ? -11.992 10.094 7.355 1 93.31 391 SER A C 1
ATOM 3103 O O . SER A 1 391 ? -11.43 10.719 6.453 1 93.31 391 SER A O 1
ATOM 3105 N N . ASN A 1 392 ? -12.266 10.625 8.492 1 94.19 392 ASN A N 1
ATOM 3106 C CA . ASN A 1 392 ? -11.805 11.969 8.828 1 94.19 392 ASN A CA 1
ATOM 3107 C C . ASN A 1 392 ? -10.281 12.078 8.727 1 94.19 392 ASN A C 1
ATOM 3109 O O . ASN A 1 392 ? -9.758 13.086 8.242 1 94.19 392 ASN A O 1
ATOM 3113 N N . GLN A 1 393 ? -9.656 11.086 9.125 1 92.75 393 GLN A N 1
ATOM 3114 C CA . GLN A 1 393 ? -8.195 11.078 9.094 1 92.75 393 GLN A CA 1
ATOM 3115 C C . GLN A 1 393 ? -7.676 11.062 7.656 1 92.75 393 GLN A C 1
ATOM 3117 O O . GLN A 1 393 ? -6.691 11.727 7.34 1 92.75 393 GLN A O 1
ATOM 3122 N N . ASP A 1 394 ? -8.344 10.297 6.797 1 93.75 394 ASP A N 1
ATOM 3123 C CA . ASP A 1 394 ? -7.957 10.266 5.387 1 93.75 394 ASP A CA 1
ATOM 3124 C C . ASP A 1 394 ? -8.023 11.664 4.77 1 93.75 394 ASP A C 1
ATOM 3126 O O . ASP A 1 394 ? -7.117 12.07 4.047 1 93.75 394 ASP A O 1
ATOM 3130 N N . ILE A 1 395 ? -9.109 12.242 5.035 1 94.56 395 ILE A N 1
ATOM 3131 C CA . ILE A 1 395 ? -9.344 13.57 4.473 1 94.56 395 ILE A CA 1
ATOM 3132 C C . ILE A 1 395 ? -8.305 14.547 5.004 1 94.56 395 ILE A C 1
ATOM 3134 O O . ILE A 1 395 ? -7.691 15.297 4.234 1 94.56 395 ILE A O 1
ATOM 3138 N N . GLU A 1 396 ? -8.062 14.508 6.309 1 94.25 396 GLU A N 1
ATOM 3139 C CA . GLU A 1 396 ? -7.113 15.414 6.953 1 94.25 396 GLU A CA 1
ATOM 3140 C C . GLU A 1 396 ? -5.707 15.242 6.379 1 94.25 396 GLU A C 1
ATOM 3142 O O . GLU A 1 396 ? -5.043 16.234 6.051 1 94.25 396 GLU A O 1
ATOM 3147 N N . LEU A 1 397 ? -5.316 14.062 6.281 1 93.69 397 LEU A N 1
ATOM 3148 C CA . LEU A 1 397 ? -3.959 13.805 5.809 1 93.69 397 LEU A CA 1
ATOM 3149 C C . LEU A 1 397 ? -3.801 14.211 4.352 1 93.69 397 LEU A C 1
ATOM 3151 O O . LEU A 1 397 ? -2.73 14.672 3.943 1 93.69 397 LEU A O 1
ATOM 3155 N N . HIS A 1 398 ? -4.82 13.945 3.562 1 94.56 398 HIS A N 1
ATOM 3156 C CA . HIS A 1 398 ? -4.773 14.375 2.168 1 94.56 398 HIS A CA 1
ATOM 3157 C C . HIS A 1 398 ? -4.621 15.891 2.059 1 94.56 398 HIS A C 1
ATOM 3159 O O . HIS A 1 398 ? -3.84 16.375 1.244 1 94.56 398 HIS A O 1
ATOM 3165 N N . LEU A 1 399 ? -5.355 16.578 2.828 1 93.25 399 LEU A N 1
ATOM 3166 C CA . LEU A 1 399 ? -5.309 18.031 2.82 1 93.25 399 LEU A CA 1
ATOM 3167 C C . LEU A 1 399 ? -3.959 18.547 3.32 1 93.25 399 LEU A C 1
ATOM 3169 O O . LEU A 1 399 ? -3.391 19.469 2.752 1 93.25 399 LEU A O 1
ATOM 3173 N N . GLN A 1 400 ? -3.418 17.906 4.344 1 91.75 400 GLN A N 1
ATOM 3174 C CA . GLN A 1 400 ? -2.119 18.297 4.883 1 91.75 400 GLN A CA 1
ATOM 3175 C C . GLN A 1 400 ? -1.01 18.078 3.857 1 91.75 400 GLN A C 1
ATOM 3177 O O . GLN A 1 400 ? -0.069 18.859 3.771 1 91.75 400 GLN A O 1
ATOM 3182 N N . LYS A 1 401 ? -1.138 17.031 3.186 1 93.25 401 LYS A N 1
ATOM 3183 C CA . LYS A 1 401 ? -0.161 16.766 2.135 1 93.25 401 LYS A CA 1
ATOM 3184 C C . LYS A 1 401 ? -0.163 17.859 1.081 1 93.25 401 LYS A C 1
ATOM 3186 O O . LYS A 1 401 ? 0.896 18.359 0.689 1 93.25 401 LYS A O 1
ATOM 3191 N N . LYS A 1 402 ? -1.329 18.188 0.627 1 91.62 402 LYS A N 1
ATOM 3192 C CA . LYS A 1 402 ? -1.439 19.234 -0.39 1 91.62 402 LYS A CA 1
ATOM 3193 C C . LYS A 1 402 ? -0.963 20.578 0.149 1 91.62 402 LYS A C 1
ATOM 3195 O O . LYS A 1 402 ? -0.349 21.359 -0.579 1 91.62 402 LYS A O 1
ATOM 3200 N N . LYS A 1 403 ? -1.281 20.844 1.374 1 91.31 403 LYS A N 1
ATOM 3201 C CA . LYS A 1 403 ? -0.8 22.062 2.016 1 91.31 403 LYS A CA 1
ATOM 3202 C C . LYS A 1 403 ? 0.725 22.094 2.043 1 91.31 403 LYS A C 1
ATOM 3204 O O . LYS A 1 403 ? 1.328 23.125 1.726 1 91.31 403 LYS A O 1
ATOM 3209 N N . TYR A 1 404 ? 1.324 21.062 2.385 1 91 404 TYR A N 1
ATOM 3210 C CA . TYR A 1 404 ? 2.777 20.969 2.432 1 91 404 TYR A CA 1
ATOM 3211 C C . TYR A 1 404 ? 3.389 21.234 1.061 1 91 404 TYR A C 1
ATOM 3213 O O . TYR A 1 404 ? 4.355 21.984 0.941 1 91 404 TYR A O 1
ATOM 3221 N N . GLU A 1 405 ? 2.83 20.641 0.102 1 92.06 405 GLU A N 1
ATOM 3222 C CA . GLU A 1 405 ? 3.332 20.812 -1.257 1 92.06 405 GLU A CA 1
ATOM 3223 C C . GLU A 1 405 ? 3.248 22.266 -1.69 1 92.06 405 GLU A C 1
ATOM 3225 O O . GLU A 1 405 ? 4.18 22.797 -2.307 1 92.06 405 GLU A O 1
ATOM 3230 N N . GLN A 1 406 ? 2.172 22.906 -1.358 1 88.44 406 GLN A N 1
ATOM 3231 C CA . GLN A 1 406 ? 1.985 24.312 -1.712 1 88.44 406 GLN A CA 1
ATOM 3232 C C . GLN A 1 406 ? 2.973 25.203 -0.963 1 88.44 406 GLN A C 1
ATOM 3234 O O . GLN A 1 406 ? 3.492 26.172 -1.524 1 88.44 406 GLN A O 1
ATOM 3239 N N . GLU A 1 407 ? 3.174 24.891 0.262 1 88.5 407 GLU A N 1
ATOM 3240 C CA . GLU A 1 407 ? 4.098 25.672 1.073 1 88.5 407 GLU A CA 1
ATOM 3241 C C . GLU A 1 407 ? 5.523 25.562 0.541 1 88.5 407 GLU A C 1
ATOM 3243 O O . GLU A 1 407 ? 6.246 26.562 0.486 1 88.5 407 GLU A O 1
ATOM 3248 N N . ILE A 1 408 ? 5.906 24.359 0.211 1 89.44 408 ILE A N 1
ATOM 3249 C CA . ILE A 1 408 ? 7.246 24.172 -0.326 1 89.44 408 ILE A CA 1
ATOM 3250 C C . ILE A 1 408 ? 7.402 24.938 -1.633 1 89.44 408 ILE A C 1
ATOM 3252 O O . ILE A 1 408 ? 8.43 25.578 -1.865 1 89.44 408 ILE A O 1
ATOM 3256 N N . ALA A 1 409 ? 6.383 24.891 -2.451 1 89.5 409 ALA A N 1
ATOM 3257 C CA . ALA A 1 409 ? 6.41 25.641 -3.707 1 89.5 409 ALA A CA 1
ATOM 3258 C C . ALA A 1 409 ? 6.527 27.141 -3.455 1 89.5 409 ALA A C 1
ATOM 3260 O O . ALA A 1 409 ? 7.289 27.828 -4.137 1 89.5 409 ALA A O 1
ATOM 3261 N N . THR A 1 410 ? 5.773 27.641 -2.475 1 87.69 410 THR A N 1
ATOM 3262 C CA . THR A 1 410 ? 5.785 29.062 -2.143 1 87.69 410 THR A CA 1
ATOM 3263 C C . THR A 1 410 ? 7.145 29.484 -1.596 1 87.69 410 THR A C 1
ATOM 3265 O O . THR A 1 410 ? 7.688 30.516 -1.988 1 87.69 410 THR A O 1
ATOM 3268 N N . ARG A 1 411 ? 7.77 28.719 -0.708 1 86.69 411 ARG A N 1
ATOM 3269 C CA . ARG A 1 411 ? 9.07 29.031 -0.125 1 86.69 411 ARG A CA 1
ATOM 3270 C C . ARG A 1 411 ? 10.156 29.062 -1.194 1 86.69 411 ARG A C 1
ATOM 3272 O O . ARG A 1 411 ? 11.078 29.875 -1.139 1 86.69 411 ARG A O 1
ATOM 3279 N N . THR A 1 412 ? 9.977 28.141 -2.076 1 88.94 412 THR A N 1
ATOM 3280 C CA . THR A 1 412 ? 10.93 28.094 -3.182 1 88.94 412 THR A CA 1
ATOM 3281 C C . THR A 1 412 ? 10.82 29.344 -4.039 1 88.94 412 THR A C 1
ATOM 3283 O O . THR A 1 412 ? 11.836 29.906 -4.473 1 88.94 412 THR A O 1
ATOM 3286 N N . GLN A 1 413 ? 9.633 29.781 -4.238 1 87.38 413 GLN A N 1
ATOM 3287 C CA . GLN A 1 413 ? 9.414 31 -5.008 1 87.38 413 GLN A CA 1
ATOM 3288 C C . GLN A 1 413 ? 9.945 32.219 -4.262 1 87.38 413 GLN A C 1
ATOM 3290 O O . GLN A 1 413 ? 10.5 33.125 -4.875 1 87.38 413 GLN A O 1
ATOM 3295 N N . VAL A 1 414 ? 9.773 32.25 -2.965 1 86.56 414 VAL A N 1
ATOM 3296 C CA . VAL A 1 414 ? 10.258 33.344 -2.145 1 86.56 414 VAL A CA 1
ATOM 3297 C C . VAL A 1 414 ? 11.781 33.438 -2.225 1 86.56 414 VAL A C 1
ATOM 3299 O O . VAL A 1 414 ? 12.352 34.5 -2.432 1 86.56 414 VAL A O 1
ATOM 3302 N N . THR A 1 415 ? 12.414 32.281 -2.086 1 86.31 415 THR A N 1
ATOM 3303 C CA . THR A 1 415 ? 13.867 32.219 -2.141 1 86.31 415 THR A CA 1
ATOM 3304 C C . THR A 1 415 ? 14.375 32.656 -3.512 1 86.31 415 THR A C 1
ATOM 3306 O O . THR A 1 415 ? 15.375 33.375 -3.611 1 86.31 415 THR A O 1
ATOM 3309 N N . ALA A 1 416 ? 13.641 32.281 -4.508 1 85.88 416 ALA A N 1
ATOM 3310 C CA . ALA A 1 416 ? 14.008 32.656 -5.867 1 85.88 416 ALA A CA 1
ATOM 3311 C C . ALA A 1 416 ? 13.891 34.188 -6.051 1 85.88 416 ALA A C 1
ATOM 3313 O O . ALA A 1 416 ? 14.742 34.812 -6.691 1 85.88 416 ALA A O 1
ATOM 3314 N N . LEU A 1 417 ? 12.828 34.75 -5.512 1 84 417 LEU A N 1
ATOM 3315 C CA . LEU A 1 417 ? 12.586 36.188 -5.648 1 84 417 LEU A CA 1
ATOM 3316 C C . LEU A 1 417 ? 13.602 37 -4.852 1 84 417 LEU A C 1
ATOM 3318 O O . LEU A 1 417 ? 14.047 38.062 -5.293 1 84 417 LEU A O 1
ATOM 3322 N N . LEU A 1 418 ? 13.961 36.531 -3.686 1 83.06 418 LEU A N 1
ATOM 3323 C CA . LEU A 1 418 ? 14.914 37.219 -2.83 1 83.06 418 LEU A CA 1
ATOM 3324 C C . LEU A 1 418 ? 16.312 37.219 -3.455 1 83.06 418 LEU A C 1
ATOM 3326 O O . LEU A 1 418 ? 17.094 38.156 -3.252 1 83.06 418 LEU A O 1
ATOM 3330 N N . ASN A 1 419 ? 16.484 36.25 -4.227 1 81.31 419 ASN A N 1
ATOM 3331 C CA . ASN A 1 419 ? 17.797 36.125 -4.859 1 81.31 419 ASN A CA 1
ATOM 3332 C C . ASN A 1 419 ? 17.812 36.781 -6.242 1 81.31 419 ASN A C 1
ATOM 3334 O O . ASN A 1 419 ? 18.859 36.906 -6.871 1 81.31 419 ASN A O 1
ATOM 3338 N N . SER A 1 420 ? 16.594 37.156 -6.617 1 78.31 420 SER A N 1
ATOM 3339 C CA . SER A 1 420 ? 16.516 37.781 -7.934 1 78.31 420 SER A CA 1
ATOM 3340 C C . SER A 1 420 ? 17.094 39.188 -7.902 1 78.31 420 SER A C 1
ATOM 3342 O O . SER A 1 420 ? 16.891 39.906 -6.938 1 78.31 420 SER A O 1
ATOM 3344 N N . LYS A 1 421 ? 17.953 39.625 -8.875 1 67.12 421 LYS A N 1
ATOM 3345 C CA . LYS A 1 421 ? 18.609 40.938 -8.977 1 67.12 421 LYS A CA 1
ATOM 3346 C C . LYS A 1 421 ? 17.812 41.875 -9.867 1 67.12 421 LYS A C 1
ATOM 3348 O O . LYS A 1 421 ? 18.141 43.062 -9.969 1 67.12 421 LYS A O 1
ATOM 3353 N N . ASN A 1 422 ? 16.656 41.344 -10.414 1 64 422 ASN A N 1
ATOM 3354 C CA . ASN A 1 422 ? 15.93 42.219 -11.336 1 64 422 ASN A CA 1
ATOM 3355 C C . ASN A 1 422 ? 14.844 43 -10.617 1 64 422 ASN A C 1
ATOM 3357 O O . ASN A 1 422 ? 13.836 42.438 -10.188 1 64 422 ASN A O 1
ATOM 3361 N N . PRO A 1 423 ? 14.961 44.281 -10.398 1 61.25 423 PRO A N 1
ATOM 3362 C CA . PRO A 1 423 ? 14.078 45.156 -9.602 1 61.25 423 PRO A CA 1
ATOM 3363 C C . PRO A 1 423 ? 12.727 45.375 -10.266 1 61.25 423 PRO A C 1
ATOM 3365 O O . PRO A 1 423 ? 11.742 45.688 -9.578 1 61.25 423 PRO A O 1
ATOM 3368 N N . ASP A 1 424 ? 12.578 45.312 -11.672 1 59.12 424 ASP A N 1
ATOM 3369 C CA . ASP A 1 424 ? 11.398 45.844 -12.352 1 59.12 424 ASP A CA 1
ATOM 3370 C C . ASP A 1 424 ? 10.172 44.969 -12.062 1 59.12 424 ASP A C 1
ATOM 3372 O O . ASP A 1 424 ? 9.047 45.5 -12.008 1 59.12 424 ASP A O 1
ATOM 3376 N N . GLU A 1 425 ? 10.375 43.719 -11.906 1 63.06 425 GLU A N 1
ATOM 3377 C CA . GLU A 1 425 ? 9.18 42.875 -11.773 1 63.06 425 GLU A CA 1
ATOM 3378 C C . GLU A 1 425 ? 8.945 42.469 -10.32 1 63.06 425 GLU A C 1
ATOM 3380 O O . GLU A 1 425 ? 8.078 41.656 -10.031 1 63.06 425 GLU A O 1
ATOM 3385 N N . LEU A 1 426 ? 9.562 43.188 -9.5 1 71.25 426 LEU A N 1
ATOM 3386 C CA . LEU A 1 426 ? 9.609 42.75 -8.109 1 71.25 426 LEU A CA 1
ATOM 3387 C C . LEU A 1 426 ? 8.32 43.125 -7.383 1 71.25 426 LEU A C 1
ATOM 3389 O O . LEU A 1 426 ? 7.801 42.312 -6.59 1 71.25 426 LEU A O 1
ATOM 3393 N N . GLY A 1 427 ? 7.742 44.25 -7.867 1 70.56 427 GLY A N 1
ATOM 3394 C CA . GLY A 1 427 ? 6.602 44.719 -7.098 1 70.56 427 GLY A CA 1
ATOM 3395 C C . GLY A 1 427 ? 5.387 43.812 -7.23 1 70.56 427 GLY A C 1
ATOM 3396 O O . GLY A 1 427 ? 4.836 43.344 -6.227 1 70.56 427 GLY A O 1
ATOM 3397 N N . GLU A 1 428 ? 5.098 43.469 -8.398 1 74.69 428 GLU A N 1
ATOM 3398 C CA . GLU A 1 428 ? 3.91 42.656 -8.633 1 74.69 428 GLU A CA 1
ATOM 3399 C C . GLU A 1 428 ? 4.117 41.219 -8.141 1 74.69 428 GLU A C 1
ATOM 3401 O O . GLU A 1 428 ? 3.199 40.625 -7.582 1 74.69 428 GLU A O 1
ATOM 3406 N N . LYS A 1 429 ? 5.332 40.781 -8.352 1 80.69 429 LYS A N 1
ATOM 3407 C CA . LYS A 1 429 ? 5.637 39.406 -7.941 1 80.69 429 LYS A CA 1
ATOM 3408 C C . LYS A 1 429 ? 5.621 39.281 -6.422 1 80.69 429 LYS A C 1
ATOM 3410 O O . LYS A 1 429 ? 5.18 38.281 -5.883 1 80.69 429 LYS A O 1
ATOM 3415 N N . ILE A 1 430 ? 6.039 40.344 -5.82 1 81.44 430 ILE A N 1
ATOM 3416 C CA . ILE A 1 430 ? 6.055 40.312 -4.359 1 81.44 430 ILE A CA 1
ATOM 3417 C C . ILE A 1 430 ? 4.625 40.312 -3.83 1 81.44 430 ILE A C 1
ATOM 3419 O O . ILE A 1 430 ? 4.301 39.531 -2.914 1 81.44 430 ILE A O 1
ATOM 3423 N N . ALA A 1 431 ? 3.809 41.062 -4.461 1 76.12 431 ALA A N 1
ATOM 3424 C CA . ALA A 1 431 ? 2.42 41.125 -4.02 1 76.12 431 ALA A CA 1
ATOM 3425 C C . ALA A 1 431 ? 1.721 39.781 -4.215 1 76.12 431 ALA A C 1
ATOM 3427 O O . ALA A 1 431 ? 0.947 39.344 -3.357 1 76.12 431 ALA A O 1
ATOM 3428 N N . GLN A 1 432 ? 2.018 39.188 -5.273 1 79.75 432 GLN A N 1
ATOM 3429 C CA . GLN A 1 432 ? 1.413 37.875 -5.562 1 79.75 432 GLN A CA 1
ATOM 3430 C C . GLN A 1 432 ? 1.889 36.812 -4.574 1 79.75 432 GLN A C 1
ATOM 3432 O O . GLN A 1 432 ? 1.097 36 -4.109 1 79.75 432 GLN A O 1
ATOM 3437 N N . LEU A 1 433 ? 3.137 36.875 -4.328 1 84.12 433 LEU A N 1
ATOM 3438 C CA . LEU A 1 433 ? 3.711 35.875 -3.414 1 84.12 433 LEU A CA 1
ATOM 3439 C C . LEU A 1 433 ? 3.189 36.094 -1.996 1 84.12 433 LEU A C 1
ATOM 3441 O O . LEU A 1 433 ? 2.971 35.125 -1.264 1 84.12 433 LEU A O 1
ATOM 3445 N N . ILE A 1 434 ? 3.018 37.281 -1.668 1 81.75 434 ILE A N 1
ATOM 3446 C CA . ILE A 1 434 ? 2.5 37.594 -0.34 1 81.75 434 ILE A CA 1
ATOM 3447 C C . ILE A 1 434 ? 1.062 37.094 -0.217 1 81.75 434 ILE A C 1
ATOM 3449 O O . ILE A 1 434 ? 0.665 36.594 0.833 1 81.75 434 ILE A O 1
ATOM 3453 N N . GLN A 1 435 ? 0.414 37.219 -1.252 1 77 435 GLN A N 1
ATOM 3454 C CA . GLN A 1 435 ? -0.956 36.719 -1.239 1 77 435 GLN A CA 1
ATOM 3455 C C . GLN A 1 435 ? -0.984 35.188 -1.081 1 77 435 GLN A C 1
ATOM 3457 O O . GLN A 1 435 ? -1.805 34.656 -0.334 1 77 435 GLN A O 1
ATOM 3462 N N . LYS A 1 436 ? -0.135 34.625 -1.736 1 79.38 436 LYS A N 1
ATOM 3463 C CA . LYS A 1 436 ? -0.054 33.188 -1.648 1 79.38 436 LYS A CA 1
ATOM 3464 C C . LYS A 1 436 ? 0.327 32.75 -0.239 1 79.38 436 LYS A C 1
ATOM 3466 O O . LYS A 1 436 ? -0.214 31.75 0.275 1 79.38 436 LYS A O 1
ATOM 3471 N N . ILE A 1 437 ? 1.256 33.438 0.312 1 81.75 437 ILE A N 1
ATOM 3472 C CA . ILE A 1 437 ? 1.694 33.125 1.668 1 81.75 437 ILE A CA 1
ATOM 3473 C C . ILE A 1 437 ? 0.535 33.312 2.643 1 81.75 437 ILE A C 1
ATOM 3475 O O . ILE A 1 437 ? 0.308 32.469 3.523 1 81.75 437 ILE A O 1
ATOM 3479 N N . SER A 1 438 ? -0.13 34.344 2.408 1 75.06 438 SER A N 1
ATOM 3480 C CA . SER A 1 438 ? -1.246 34.656 3.297 1 75.06 438 SER A CA 1
ATOM 3481 C C . SER A 1 438 ? -2.33 33.562 3.215 1 75.06 438 SER A C 1
ATOM 3483 O O . SER A 1 438 ? -2.885 33.156 4.238 1 75.06 438 SER A O 1
ATOM 3485 N N . ASP A 1 439 ? -2.557 33.156 2.084 1 71.69 439 ASP A N 1
ATOM 3486 C CA . ASP A 1 439 ? -3.572 32.125 1.885 1 71.69 439 ASP A CA 1
ATOM 3487 C C . ASP A 1 439 ? -3.168 30.812 2.557 1 71.69 439 ASP A C 1
ATOM 3489 O O . ASP A 1 439 ? -4.004 30.141 3.158 1 71.69 439 ASP A O 1
ATOM 3493 N N . ASN A 1 440 ? -1.966 30.531 2.459 1 73.75 440 ASN A N 1
ATOM 3494 C CA . ASN A 1 440 ? -1.467 29.281 3.021 1 73.75 440 ASN A CA 1
ATOM 3495 C C . ASN A 1 440 ? -1.346 29.359 4.539 1 73.75 440 ASN A C 1
ATOM 3497 O O . ASN A 1 440 ? -1.634 28.391 5.242 1 73.75 440 ASN A O 1
ATOM 3501 N N . SER A 1 441 ? -0.9 30.484 4.98 1 76.88 441 SER A N 1
ATOM 3502 C CA . SER A 1 441 ? -0.585 30.625 6.395 1 76.88 441 SER A CA 1
ATOM 3503 C C . SER A 1 441 ? -1.85 30.828 7.227 1 76.88 441 SER A C 1
ATOM 3505 O O . SER A 1 441 ? -1.857 30.562 8.43 1 76.88 441 SER A O 1
ATOM 3507 N N . LYS A 1 442 ? -2.807 31.297 6.57 1 72.81 442 LYS A N 1
ATOM 3508 C CA . LYS A 1 442 ? -4.055 31.562 7.281 1 72.81 442 LYS A CA 1
ATOM 3509 C C . LYS A 1 442 ? -4.668 30.266 7.805 1 72.81 442 LYS A C 1
ATOM 3511 O O . LYS A 1 442 ? -5.332 30.25 8.844 1 72.81 442 LYS A O 1
ATOM 3516 N N . ASN A 1 443 ? -4.379 29.266 7.082 1 78.25 443 ASN A N 1
ATOM 3517 C CA . ASN A 1 443 ? -4.859 27.953 7.527 1 78.25 443 ASN A CA 1
ATOM 3518 C C . ASN A 1 443 ? -4.34 27.609 8.922 1 78.25 443 ASN A C 1
ATOM 3520 O O . ASN A 1 443 ? -5.102 27.172 9.781 1 78.25 443 ASN A O 1
ATOM 3524 N N . ASP A 1 444 ? -3.133 27.875 9.117 1 81.81 444 ASP A N 1
ATOM 3525 C CA . ASP A 1 444 ? -2.514 27.562 10.398 1 81.81 444 ASP A CA 1
ATOM 3526 C C . ASP A 1 444 ? -3.035 28.484 11.5 1 81.81 444 ASP A C 1
ATOM 3528 O O . ASP A 1 444 ? -3.246 28.031 12.633 1 81.81 444 ASP A O 1
ATOM 3532 N N . LEU A 1 445 ? -3.186 29.703 11.164 1 77.81 445 LEU A N 1
ATOM 3533 C CA . LEU A 1 445 ? -3.711 30.656 12.133 1 77.81 445 LEU A CA 1
ATOM 3534 C C . LEU A 1 445 ? -5.121 30.266 12.57 1 77.81 445 LEU A C 1
ATOM 3536 O O . LEU A 1 445 ? -5.434 30.281 13.758 1 77.81 445 LEU A O 1
ATOM 3540 N N . ILE A 1 446 ? -5.898 29.938 11.602 1 77.62 446 ILE A N 1
ATOM 3541 C CA . ILE A 1 446 ? -7.277 29.578 11.906 1 77.62 446 ILE A CA 1
ATOM 3542 C C . ILE A 1 446 ? -7.301 28.312 12.75 1 77.62 446 ILE A C 1
ATOM 3544 O O . ILE A 1 446 ? -8.102 28.188 13.68 1 77.62 446 ILE A O 1
ATOM 3548 N N . HIS A 1 447 ? -6.508 27.469 12.32 1 82.88 447 HIS A N 1
ATOM 3549 C CA . HIS A 1 447 ? -6.41 26.234 13.102 1 82.88 447 HIS A CA 1
ATOM 3550 C C . HIS A 1 447 ? -6.012 26.531 14.547 1 82.88 447 HIS A C 1
ATOM 3552 O O . HIS A 1 447 ? -6.59 25.969 15.484 1 82.88 447 HIS A O 1
ATOM 3558 N N . TYR A 1 448 ? -5.078 27.391 14.703 1 82.31 448 TYR A N 1
ATOM 3559 C CA . TYR A 1 448 ? -4.633 27.812 16.016 1 82.31 448 TYR A CA 1
ATOM 3560 C C . TYR A 1 448 ? -5.773 28.438 16.812 1 82.31 448 TYR A C 1
ATOM 3562 O O . TYR A 1 448 ? -5.977 28.141 17.984 1 82.31 448 TYR A O 1
ATOM 3570 N N . VAL A 1 449 ? -6.488 29.25 16.156 1 79.94 449 VAL A N 1
ATOM 3571 C CA . VAL A 1 449 ? -7.578 29.969 16.797 1 79.94 449 VAL A CA 1
ATOM 3572 C C . VAL A 1 449 ? -8.695 29 17.188 1 79.94 449 VAL A C 1
ATOM 3574 O O . VAL A 1 449 ? -9.375 29.203 18.203 1 79.94 449 VAL A O 1
ATOM 3577 N N . SER A 1 450 ? -8.883 28.031 16.422 1 79.44 450 SER A N 1
ATOM 3578 C CA . SER A 1 450 ? -9.898 27.047 16.766 1 79.44 450 SER A CA 1
ATOM 3579 C C . SER A 1 450 ? -9.602 26.375 18.094 1 79.44 450 SER A C 1
ATOM 3581 O O . SER A 1 450 ? -10.516 26.031 18.844 1 79.44 450 SER A O 1
ATOM 3583 N N . MET A 1 451 ? -8.383 26.266 18.344 1 81.12 451 MET A N 1
ATOM 3584 C CA . MET A 1 451 ? -8 25.672 19.625 1 81.12 451 MET A CA 1
ATOM 3585 C C . MET A 1 451 ? -8.164 26.672 20.75 1 81.12 451 MET A C 1
ATOM 3587 O O . MET A 1 451 ? -8.422 26.281 21.891 1 81.12 451 MET A O 1
ATOM 3591 N N . ARG A 1 452 ? -7.988 27.922 20.422 1 81.94 452 ARG A N 1
ATOM 3592 C CA . ARG A 1 452 ? -8.227 28.969 21.406 1 81.94 452 ARG A CA 1
ATOM 3593 C C . ARG A 1 452 ? -9.664 28.922 21.906 1 81.94 452 ARG A C 1
ATOM 3595 O O . ARG A 1 452 ? -9.93 29.25 23.078 1 81.94 452 ARG A O 1
ATOM 3602 N N . LYS A 1 453 ? -10.539 28.484 21.016 1 83.56 453 LYS A N 1
ATOM 3603 C CA . LYS A 1 453 ? -11.938 28.359 21.438 1 83.56 453 LYS A CA 1
ATOM 3604 C C . LYS A 1 453 ? -12.086 27.375 22.578 1 83.56 453 LYS A C 1
ATOM 3606 O O . LYS A 1 453 ? -12.852 27.625 23.516 1 83.56 453 LYS A O 1
ATOM 3611 N N . CYS A 1 454 ? -11.344 26.344 22.516 1 83.06 454 CYS A N 1
ATOM 3612 C CA . CYS A 1 454 ? -11.375 25.359 23.594 1 83.06 454 CYS A CA 1
ATOM 3613 C C . CYS A 1 454 ? -10.883 25.969 24.891 1 83.06 454 CYS A C 1
ATOM 3615 O O . CYS A 1 454 ? -11.469 25.719 25.953 1 83.06 454 CYS A O 1
ATOM 3617 N N . VAL A 1 455 ? -9.836 26.719 24.781 1 83.94 455 VAL A N 1
ATOM 3618 C CA . VAL A 1 455 ? -9.281 27.375 25.953 1 83.94 455 VAL A CA 1
ATOM 3619 C C . VAL A 1 455 ? -10.312 28.328 26.562 1 83.94 455 VAL A C 1
ATOM 3621 O O . VAL A 1 455 ? -10.5 28.359 27.781 1 83.94 455 VAL A O 1
ATOM 3624 N N . LEU A 1 456 ? -10.984 29.031 25.703 1 86 456 LEU A N 1
ATOM 3625 C CA . LEU A 1 456 ? -11.953 30.016 26.172 1 86 456 LEU A CA 1
ATOM 3626 C C . LEU A 1 456 ? -13.172 29.344 26.781 1 86 456 LEU A C 1
ATOM 3628 O O . LEU A 1 456 ? -13.734 29.828 27.766 1 86 456 LEU A O 1
ATOM 3632 N N . GLU A 1 457 ? -13.547 28.25 26.203 1 84.31 457 GLU A N 1
ATOM 3633 C CA . GLU A 1 457 ? -14.648 27.484 26.781 1 84.31 457 GLU A CA 1
ATOM 3634 C C . GLU A 1 457 ? -14.289 26.938 28.156 1 84.31 457 GLU A C 1
ATOM 3636 O O . GLU A 1 457 ? -15.117 26.984 29.078 1 84.31 457 GLU A O 1
ATOM 3641 N N . LEU A 1 458 ? -13.133 26.469 28.297 1 83.62 458 LEU A N 1
ATOM 3642 C CA . LEU A 1 458 ? -12.672 26 29.594 1 83.62 458 LEU A CA 1
ATOM 3643 C C . LEU A 1 458 ? -12.562 27.156 30.578 1 83.62 458 LEU A C 1
ATOM 3645 O O . LEU A 1 458 ? -12.891 27 31.766 1 83.62 458 LEU A O 1
ATOM 3649 N N . PHE A 1 459 ? -12.07 28.281 30.094 1 84.69 459 PHE A N 1
ATOM 3650 C CA . PHE A 1 459 ? -11.969 29.484 30.906 1 84.69 459 PHE A CA 1
ATOM 3651 C C . PHE A 1 459 ? -13.344 29.938 31.375 1 84.69 459 PHE A C 1
ATOM 3653 O O . PHE A 1 459 ? -13.523 30.281 32.562 1 84.69 459 PHE A O 1
ATOM 3660 N N . SER A 1 460 ? -14.266 29.922 30.5 1 84 460 SER A N 1
ATOM 3661 C CA . SER A 1 460 ? -15.641 30.297 30.828 1 84 460 SER A CA 1
ATOM 3662 C C . SER A 1 460 ? -16.203 29.375 31.906 1 84 460 SER A C 1
ATOM 3664 O O . SER A 1 460 ? -16.859 29.828 32.844 1 84 460 SER A O 1
ATOM 3666 N N . LYS A 1 461 ? -15.891 28.203 31.781 1 81.12 461 LYS A N 1
ATOM 3667 C CA . LYS A 1 461 ? -16.359 27.219 32.75 1 81.12 461 LYS A CA 1
ATOM 3668 C C . LYS A 1 461 ? -15.711 27.453 34.125 1 81.12 461 LYS A C 1
ATOM 3670 O O . LYS A 1 461 ? -16.344 27.234 35.156 1 81.12 461 LYS A O 1
ATOM 3675 N N . SER A 1 462 ? -14.484 27.828 34.125 1 80.56 462 SER A N 1
ATOM 3676 C CA . SER A 1 462 ? -13.75 28.047 35.344 1 80.56 462 SER A CA 1
ATOM 3677 C C . SER A 1 462 ? -14.266 29.281 36.094 1 80.56 462 SER A C 1
ATOM 3679 O O . SER A 1 462 ? -14.047 29.422 37.312 1 80.56 462 SER A O 1
ATOM 3681 N N . LEU A 1 463 ? -14.93 30.172 35.406 1 78.44 463 LEU A N 1
ATOM 3682 C CA . LEU A 1 463 ? -15.445 31.391 36.031 1 78.44 463 LEU A CA 1
ATOM 3683 C C . LEU A 1 463 ? -16.812 31.156 36.656 1 78.44 463 LEU A C 1
ATOM 3685 O O . LEU A 1 463 ? -17.312 32 37.406 1 78.44 463 LEU A O 1
ATOM 3689 N N . GLU A 1 464 ? -17.312 30.031 36.406 1 76.56 464 GLU A N 1
ATOM 3690 C CA . GLU A 1 464 ? -18.625 29.703 36.969 1 76.56 464 GLU A CA 1
ATOM 3691 C C . GLU A 1 464 ? -18.531 29.328 38.438 1 76.56 464 GLU A C 1
ATOM 3693 O O . GLU A 1 464 ? -17.438 28.984 38.906 1 76.56 464 GLU A O 1
ATOM 3698 N N . ILE A 1 465 ? -19.609 29.656 39.188 1 66.62 465 ILE A N 1
ATOM 3699 C CA . ILE A 1 465 ? -19.703 29.406 40.625 1 66.62 465 ILE A CA 1
ATOM 3700 C C . ILE A 1 465 ? -19.781 27.906 40.875 1 66.62 465 ILE A C 1
ATOM 3702 O O . ILE A 1 465 ? -20.484 27.188 40.156 1 66.62 465 ILE A O 1
ATOM 3706 N N . LYS A 1 466 ? -18.953 27.5 41.875 1 67.94 466 LYS A N 1
ATOM 3707 C CA . LYS A 1 466 ? -19 26.094 42.281 1 67.94 466 LYS A CA 1
ATOM 3708 C C . LYS A 1 466 ? -20.328 25.766 42.969 1 67.94 466 LYS A C 1
ATOM 3710 O O . LYS A 1 466 ? -21.125 26.656 43.25 1 67.94 466 LYS A O 1
ATOM 3715 N N . ALA A 1 467 ? -20.562 24.562 43.031 1 61.88 467 ALA A N 1
ATOM 3716 C CA . ALA A 1 467 ? -21.766 24.094 43.719 1 61.88 467 ALA A CA 1
ATOM 3717 C C . ALA A 1 467 ? -21.844 24.672 45.125 1 61.88 467 ALA A C 1
ATOM 3719 O O . ALA A 1 467 ? -22.938 24.906 45.656 1 61.88 467 ALA A O 1
ATOM 3720 N N . ASP A 1 468 ? -20.656 24.938 45.75 1 64.12 468 ASP A N 1
ATOM 3721 C CA . ASP A 1 468 ? -20.656 25.438 47.125 1 64.12 468 ASP A CA 1
ATOM 3722 C C . ASP A 1 468 ? -20.828 26.953 47.156 1 64.12 468 ASP A C 1
ATOM 3724 O O . ASP A 1 468 ? -20.797 27.562 48.25 1 64.12 468 ASP A O 1
ATOM 3728 N N . GLY A 1 469 ? -21.172 27.547 46.062 1 63.19 469 GLY A N 1
ATOM 3729 C CA . GLY A 1 469 ? -21.453 28.969 45.969 1 63.19 469 GLY A CA 1
ATOM 3730 C C . GLY A 1 469 ? -20.203 29.828 45.875 1 63.19 469 GLY A C 1
ATOM 3731 O O . GLY A 1 469 ? -20.297 31.047 45.781 1 63.19 469 GLY A O 1
ATOM 3732 N N . LYS A 1 470 ? -19.047 29.125 45.969 1 65 470 LYS A N 1
ATOM 3733 C CA . LYS A 1 470 ? -17.797 29.875 45.938 1 65 470 LYS A CA 1
ATOM 3734 C C . LYS A 1 470 ? -17.172 29.844 44.562 1 65 470 LYS A C 1
ATOM 3736 O O . LYS A 1 470 ? -17.422 28.922 43.781 1 65 470 LYS A O 1
ATOM 3741 N N . HIS A 1 471 ? -16.625 30.938 44.125 1 64.81 471 HIS A N 1
ATOM 3742 C CA . HIS A 1 471 ? -15.938 31 42.844 1 64.81 471 HIS A CA 1
ATOM 3743 C C . HIS A 1 471 ? -14.609 30.25 42.875 1 64.81 471 HIS A C 1
ATOM 3745 O O . HIS A 1 471 ? -14.094 29.969 43.969 1 64.81 471 HIS A O 1
ATOM 3751 N N . GLN A 1 472 ? -14.203 29.75 41.812 1 64.5 472 GLN A N 1
ATOM 3752 C CA . GLN A 1 472 ? -12.891 29.109 41.75 1 64.5 472 GLN A CA 1
ATOM 3753 C C . GLN A 1 472 ? -11.812 30.031 42.312 1 64.5 472 GLN A C 1
ATOM 3755 O O . GLN A 1 472 ? -11.984 31.25 42.375 1 64.5 472 GLN A O 1
ATOM 3760 N N . SER A 1 473 ? -10.82 29.391 42.844 1 65.62 473 SER A N 1
ATOM 3761 C CA . SER A 1 473 ? -9.75 30.141 43.5 1 65.62 473 SER A CA 1
ATOM 3762 C C . SER A 1 473 ? -9 31 42.5 1 65.62 473 SER A C 1
ATOM 3764 O O . SER A 1 473 ? -9.047 30.75 41.281 1 65.62 473 SER A O 1
ATOM 3766 N N . GLU A 1 474 ? -8.539 32.188 42.875 1 66.31 474 GLU A N 1
ATOM 3767 C CA . GLU A 1 474 ? -7.668 33.031 42.094 1 66.31 474 GLU A CA 1
ATOM 3768 C C . GLU A 1 474 ? -6.582 32.25 41.375 1 66.31 474 GLU A C 1
ATOM 3770 O O . GLU A 1 474 ? -6.273 32.5 40.219 1 66.31 474 GLU A O 1
ATOM 3775 N N . GLY A 1 475 ? -6.141 31.266 42.094 1 67.88 475 GLY A N 1
ATOM 3776 C CA . GLY A 1 475 ? -5.051 30.469 41.531 1 67.88 475 GLY A CA 1
ATOM 3777 C C . GLY A 1 475 ? -5.449 29.656 40.312 1 67.88 475 GLY A C 1
ATOM 3778 O O . GLY A 1 475 ? -4.691 29.578 39.344 1 67.88 475 GLY A O 1
ATOM 3779 N N . GLU A 1 476 ? -6.641 29.219 40.312 1 70.69 476 GLU A N 1
ATOM 3780 C CA . GLU A 1 476 ? -7.098 28.375 39.219 1 70.69 476 GLU A CA 1
ATOM 3781 C C . GLU A 1 476 ? -7.328 29.172 37.969 1 70.69 476 GLU A C 1
ATOM 3783 O O . GLU A 1 476 ? -6.965 28.734 36.875 1 70.69 476 GLU A O 1
ATOM 3788 N N . VAL A 1 477 ? -7.949 30.312 38.125 1 74.06 477 VAL A N 1
ATOM 3789 C CA . VAL A 1 477 ? -8.219 31.156 36.969 1 74.06 477 VAL A CA 1
ATOM 3790 C C . VAL A 1 477 ? -6.902 31.734 36.438 1 74.06 477 VAL A C 1
ATOM 3792 O O . VAL A 1 477 ? -6.719 31.859 35.219 1 74.06 477 VAL A O 1
ATOM 3795 N N . HIS A 1 478 ? -6.078 31.969 37.406 1 74.44 478 HIS A N 1
ATOM 3796 C CA . HIS A 1 478 ? -4.758 32.469 37.031 1 74.44 478 HIS A CA 1
ATOM 3797 C C . HIS A 1 478 ? -3.982 31.438 36.219 1 74.44 478 HIS A C 1
ATOM 3799 O O . HIS A 1 478 ? -3.305 31.797 35.25 1 74.44 478 HIS A O 1
ATOM 3805 N N . ASP A 1 479 ? -4.105 30.25 36.562 1 75.12 479 ASP A N 1
ATOM 3806 C CA . ASP A 1 479 ? -3.338 29.172 35.938 1 75.12 479 ASP A CA 1
ATOM 3807 C C . ASP A 1 479 ? -3.77 28.984 34.469 1 75.12 479 ASP A C 1
ATOM 3809 O O . ASP A 1 479 ? -2.996 28.484 33.656 1 75.12 479 ASP A O 1
ATOM 3813 N N . ILE A 1 480 ? -4.973 29.375 34.188 1 77.75 480 ILE A N 1
ATOM 3814 C CA . ILE A 1 480 ? -5.473 29.266 32.844 1 77.75 480 ILE A CA 1
ATOM 3815 C C . ILE A 1 480 ? -4.762 30.266 31.938 1 77.75 480 ILE A C 1
ATOM 3817 O O . ILE A 1 480 ? -4.414 29.969 30.797 1 77.75 480 ILE A O 1
ATOM 3821 N N . ILE A 1 481 ? -4.539 31.359 32.531 1 77.62 481 ILE A N 1
ATOM 3822 C CA . ILE A 1 481 ? -3.93 32.438 31.766 1 77.62 481 ILE A CA 1
ATOM 3823 C C . ILE A 1 481 ? -2.408 32.312 31.812 1 77.62 481 ILE A C 1
ATOM 3825 O O . ILE A 1 481 ? -1.735 32.406 30.781 1 77.62 481 ILE A O 1
ATOM 3829 N N . MET A 1 482 ? -1.989 32.094 33.062 1 74.94 482 MET A N 1
ATOM 3830 C CA . MET A 1 482 ? -0.554 31.969 33.281 1 74.94 482 MET A CA 1
ATOM 3831 C C . MET A 1 482 ? -0.271 30.891 34.344 1 74.94 482 MET A C 1
ATOM 3833 O O . MET A 1 482 ? -0.399 31.141 35.531 1 74.94 482 MET A O 1
ATOM 3837 N N . PRO A 1 483 ? 0.129 29.766 33.844 1 68.06 483 PRO A N 1
ATOM 3838 C CA . PRO A 1 483 ? 0.38 28.688 34.812 1 68.06 483 PRO A CA 1
ATOM 3839 C C . PRO A 1 483 ? 1.431 29.062 35.844 1 68.06 483 PRO A C 1
ATOM 3841 O O . PRO A 1 483 ? 2.432 29.703 35.5 1 68.06 483 PRO A O 1
ATOM 3844 N N . ARG A 1 484 ? 1.091 29 37.219 1 58.78 484 ARG A N 1
ATOM 3845 C CA . ARG A 1 484 ? 1.975 29.266 38.344 1 58.78 484 ARG A CA 1
ATOM 3846 C C . ARG A 1 484 ? 2.945 28.109 38.562 1 58.78 484 ARG A C 1
ATOM 3848 O O . ARG A 1 484 ? 2.533 26.953 38.625 1 58.78 484 ARG A O 1
ATOM 3855 N N . LYS A 1 485 ? 3.824 27.812 37.656 1 53.06 485 LYS A N 1
ATOM 3856 C CA . LYS A 1 485 ? 4.652 26.641 37.906 1 53.06 485 LYS A CA 1
ATOM 3857 C C . LYS A 1 485 ? 5.633 26.906 39.062 1 53.06 485 LYS A C 1
ATOM 3859 O O . LYS A 1 485 ? 6.086 28.047 39.25 1 53.06 485 LYS A O 1
ATOM 3864 N N . LYS A 1 486 ? 5.641 26.016 40.031 1 44.47 486 LYS A N 1
ATOM 3865 C CA . LYS A 1 486 ? 6.43 25.891 41.25 1 44.47 486 LYS A CA 1
ATOM 3866 C C . LYS A 1 486 ? 7.875 26.328 41 1 44.47 486 LYS A C 1
ATOM 3868 O O . LYS A 1 486 ? 8.477 26.984 41.875 1 44.47 486 LYS A O 1
ATOM 3873 N N . ASP A 1 487 ? 8.859 25.297 40.594 1 37.78 487 ASP A N 1
ATOM 3874 C CA . ASP A 1 487 ? 10.312 25.359 40.719 1 37.78 487 ASP A CA 1
ATOM 3875 C C . ASP A 1 487 ? 10.914 26.25 39.625 1 37.78 487 ASP A C 1
ATOM 3877 O O . ASP A 1 487 ? 10.266 26.547 38.625 1 37.78 487 ASP A O 1
ATOM 3881 N N . SER A 1 488 ? 12.305 26.656 39.844 1 37.41 488 SER A N 1
ATOM 3882 C CA . SER A 1 488 ? 13.359 27.531 39.344 1 37.41 488 SER A CA 1
ATOM 3883 C C . SER A 1 488 ? 13.375 27.562 37.844 1 37.41 488 SER A C 1
ATOM 3885 O O . SER A 1 488 ? 14.188 28.266 37.219 1 37.41 488 SER A O 1
ATOM 3887 N N . GLU A 1 489 ? 13.156 26.422 37.156 1 37.84 489 GLU A N 1
ATOM 3888 C CA . GLU A 1 489 ? 13.727 26.453 35.812 1 37.84 489 GLU A CA 1
ATOM 3889 C C . GLU A 1 489 ? 12.891 27.344 34.875 1 37.84 489 GLU A C 1
ATOM 3891 O O . GLU A 1 489 ? 11.719 27.609 35.156 1 37.84 489 GLU A O 1
ATOM 3896 N N . GLU A 1 490 ? 13.562 27.984 33.875 1 42.91 490 GLU A N 1
ATOM 3897 C CA . GLU A 1 490 ? 13.172 28.812 32.75 1 42.91 490 GLU A CA 1
ATOM 3898 C C . GLU A 1 490 ? 11.766 28.469 32.25 1 42.91 490 GLU A C 1
ATOM 3900 O O . GLU A 1 490 ? 11.492 27.312 31.922 1 42.91 490 GLU A O 1
ATOM 3905 N N . LEU A 1 491 ? 10.805 28.891 32.906 1 44.44 491 LEU A N 1
ATOM 3906 C CA . LEU A 1 491 ? 9.492 28.703 32.281 1 44.44 491 LEU A CA 1
ATOM 3907 C C . LEU A 1 491 ? 9.516 29.141 30.828 1 44.44 491 LEU A C 1
ATOM 3909 O O . LEU A 1 491 ? 9.922 30.25 30.516 1 44.44 491 LEU A O 1
ATOM 3913 N N . ASN A 1 492 ? 9.648 28.203 30.031 1 46.12 492 ASN A N 1
ATOM 3914 C CA . ASN A 1 492 ? 9.609 28.438 28.594 1 46.12 492 ASN A CA 1
ATOM 3915 C C . ASN A 1 492 ? 8.422 29.312 28.188 1 46.12 492 ASN A C 1
ATOM 3917 O O . ASN A 1 492 ? 7.348 29.203 28.781 1 46.12 492 ASN A O 1
ATOM 3921 N N . TYR A 1 493 ? 8.609 30.5 27.719 1 45.62 493 TYR A N 1
ATOM 3922 C CA . TYR A 1 493 ? 7.742 31.422 26.984 1 45.62 493 TYR A CA 1
ATOM 3923 C C . TYR A 1 493 ? 6.504 30.688 26.469 1 45.62 493 TYR A C 1
ATOM 3925 O O . TYR A 1 493 ? 5.5 31.328 26.141 1 45.62 493 TYR A O 1
ATOM 3933 N N . GLU A 1 494 ? 6.512 29.266 26.484 1 53.28 494 GLU A N 1
ATOM 3934 C CA . GLU A 1 494 ? 5.688 28.531 25.531 1 53.28 494 GLU A CA 1
ATOM 3935 C C . GLU A 1 494 ? 4.34 28.156 26.141 1 53.28 494 GLU A C 1
ATOM 3937 O O . GLU A 1 494 ? 3.412 27.766 25.422 1 53.28 494 GLU A O 1
ATOM 3942 N N . ALA A 1 495 ? 4.215 28.484 27.484 1 61.62 495 ALA A N 1
ATOM 3943 C CA . ALA A 1 495 ? 3 27.812 27.938 1 61.62 495 ALA A CA 1
ATOM 3944 C C . ALA A 1 495 ? 2.037 28.797 28.594 1 61.62 495 ALA A C 1
ATOM 3946 O O . ALA A 1 495 ? 1.672 28.656 29.75 1 61.62 495 ALA A O 1
ATOM 3947 N N . HIS A 1 496 ? 1.839 29.969 27.859 1 73.81 496 HIS A N 1
ATOM 3948 C CA . HIS A 1 496 ? 0.869 30.844 28.5 1 73.81 496 HIS A CA 1
ATOM 3949 C C . HIS A 1 496 ? -0.246 31.234 27.547 1 73.81 496 HIS A C 1
ATOM 3951 O O . HIS A 1 496 ? -0.145 31 26.344 1 73.81 496 HIS A O 1
ATOM 3957 N N . ASN A 1 497 ? -1.357 31.734 28.125 1 81.5 497 ASN A N 1
ATOM 3958 C CA . ASN A 1 497 ? -2.496 32.219 27.359 1 81.5 497 ASN A CA 1
ATOM 3959 C C . ASN A 1 497 ? -2.738 33.719 27.609 1 81.5 497 ASN A C 1
ATOM 3961 O O . ASN A 1 497 ? -3.877 34.125 27.812 1 81.5 497 ASN A O 1
ATOM 3965 N N . LEU A 1 498 ? -1.642 34.469 27.609 1 81.19 498 LEU A N 1
ATOM 3966 C CA . LEU A 1 498 ? -1.729 35.906 27.891 1 81.19 498 LEU A CA 1
ATOM 3967 C C . LEU A 1 498 ? -2.459 36.625 26.75 1 81.19 498 LEU A C 1
ATOM 3969 O O . LEU A 1 498 ? -2.865 37.781 26.922 1 81.19 498 LEU A O 1
ATOM 3973 N N . TRP A 1 499 ? -2.639 35.875 25.672 1 80.94 499 TRP A N 1
ATOM 3974 C CA . TRP A 1 499 ? -3.416 36.469 24.578 1 80.94 499 TRP A CA 1
ATOM 3975 C C . TRP A 1 499 ? -4.848 36.75 25.016 1 80.94 499 TRP A C 1
ATOM 3977 O O . TRP A 1 499 ? -5.547 37.562 24.406 1 80.94 499 TRP A O 1
ATOM 3987 N N . ILE A 1 500 ? -5.293 36.062 26.062 1 85.62 500 ILE A N 1
ATOM 3988 C CA . ILE A 1 500 ? -6.629 36.312 26.609 1 85.62 500 ILE A CA 1
ATOM 3989 C C . ILE A 1 500 ? -6.738 37.75 27.078 1 85.62 500 ILE A C 1
ATOM 3991 O O . ILE A 1 500 ? -7.793 38.375 26.953 1 85.62 500 ILE A O 1
ATOM 3995 N N . LEU A 1 501 ? -5.625 38.25 27.594 1 84.56 501 LEU A N 1
ATOM 3996 C CA . LEU A 1 501 ? -5.574 39.625 28.062 1 84.56 501 LEU A CA 1
ATOM 3997 C C . LEU A 1 501 ? -5.402 40.594 26.906 1 84.56 501 LEU A C 1
ATOM 3999 O O . LEU A 1 501 ? -6.141 41.562 26.797 1 84.56 501 LEU A O 1
ATOM 4003 N N . ASP A 1 502 ? -4.43 40.312 26.188 1 82.31 502 ASP A N 1
ATOM 4004 C CA . ASP A 1 502 ? -4.074 41.156 25.062 1 82.31 502 ASP A CA 1
ATOM 4005 C C . ASP A 1 502 ? -3.328 40.344 23.984 1 82.31 502 ASP A C 1
ATOM 4007 O O . ASP A 1 502 ? -2.387 39.625 24.297 1 82.31 502 ASP A O 1
ATOM 4011 N N . GLU A 1 503 ? -3.725 40.562 22.766 1 80.44 503 GLU A N 1
ATOM 4012 C CA . GLU A 1 503 ? -3.121 39.812 21.656 1 80.44 503 GLU A CA 1
ATOM 4013 C C . GLU A 1 503 ? -1.629 40.125 21.531 1 80.44 503 GLU A C 1
ATOM 4015 O O . GLU A 1 503 ? -0.858 39.281 21.062 1 80.44 503 GLU A O 1
ATOM 4020 N N . ARG A 1 504 ? -1.189 41.219 21.922 1 78.25 504 ARG A N 1
ATOM 4021 C CA . ARG A 1 504 ? 0.207 41.625 21.844 1 78.25 504 ARG A CA 1
ATOM 4022 C C . ARG A 1 504 ? 1.088 40.812 22.75 1 78.25 504 ARG A C 1
ATOM 4024 O O . ARG A 1 504 ? 2.305 40.719 22.562 1 78.25 504 ARG A O 1
ATOM 4031 N N . LEU A 1 505 ? 0.453 40.156 23.656 1 78.5 505 LEU A N 1
ATOM 4032 C CA . LEU A 1 505 ? 1.213 39.438 24.656 1 78.5 505 LEU A CA 1
ATOM 4033 C C . LEU A 1 505 ? 1.403 37.969 24.234 1 78.5 505 LEU A C 1
ATOM 4035 O O . LEU A 1 505 ? 2.021 37.188 24.969 1 78.5 505 LEU A O 1
ATOM 4039 N N . ASN A 1 506 ? 0.888 37.688 23.141 1 74.12 506 ASN A N 1
ATOM 4040 C CA . ASN A 1 506 ? 1.017 36.312 22.672 1 74.12 506 ASN A CA 1
ATOM 4041 C C . ASN A 1 506 ? 2.479 35.906 22.469 1 74.12 506 ASN A C 1
ATOM 4043 O O . ASN A 1 506 ? 2.842 34.75 22.625 1 74.12 506 ASN A O 1
ATOM 4047 N N . PHE A 1 507 ? 3.242 36.938 22.172 1 67.75 507 PHE A N 1
ATOM 4048 C CA . PHE A 1 507 ? 4.633 36.656 21.828 1 67.75 507 PHE A CA 1
ATOM 4049 C C . PHE A 1 507 ? 5.57 37.188 22.906 1 67.75 507 PHE A C 1
ATOM 4051 O O . PHE A 1 507 ? 6.711 37.562 22.625 1 67.75 507 PHE A O 1
ATOM 4058 N N . THR A 1 508 ? 5.109 37.188 24.062 1 66.38 508 THR A N 1
ATOM 4059 C CA . THR A 1 508 ? 5.906 37.812 25.125 1 66.38 508 THR A CA 1
ATOM 4060 C C . THR A 1 508 ? 6.523 36.75 26.031 1 66.38 508 THR A C 1
ATOM 4062 O O . THR A 1 508 ? 5.973 35.656 26.172 1 66.38 508 THR A O 1
ATOM 4065 N N . SER A 1 509 ? 7.762 37.062 26.328 1 62.88 509 SER A N 1
ATOM 4066 C CA . SER A 1 509 ? 8.391 36.25 27.375 1 62.88 509 SER A CA 1
ATOM 4067 C C . SER A 1 509 ? 8 36.781 28.766 1 62.88 509 SER A C 1
ATOM 4069 O O . SER A 1 509 ? 7.727 37.969 28.938 1 62.88 509 SER A O 1
ATOM 4071 N N . TYR A 1 510 ? 7.504 35.844 29.562 1 59.06 510 TYR A N 1
ATOM 4072 C CA . TYR A 1 510 ? 7.09 36.344 30.859 1 59.06 510 TYR A CA 1
ATOM 4073 C C . TYR A 1 510 ? 7.941 35.75 31.969 1 59.06 510 TYR A C 1
ATOM 4075 O O . TYR A 1 510 ? 8.555 34.688 31.781 1 59.06 510 TYR A O 1
ATOM 4083 N N . MET A 1 511 ? 8.336 36.594 32.938 1 54.56 511 MET A N 1
ATOM 4084 C CA . MET A 1 511 ? 9.039 36.188 34.125 1 54.56 511 MET A CA 1
ATOM 4085 C C . MET A 1 511 ? 8.078 36.062 35.312 1 54.56 511 MET A C 1
ATOM 4087 O O . MET A 1 511 ? 7.168 36.875 35.469 1 54.56 511 MET A O 1
ATOM 4091 N N . SER A 1 512 ? 7.809 34.719 35.781 1 50.59 512 SER A N 1
ATOM 4092 C CA . SER A 1 512 ? 7.02 34.562 37 1 50.59 512 SER A CA 1
ATOM 4093 C C . SER A 1 512 ? 7.891 34.156 38.188 1 50.59 512 SER A C 1
ATOM 4095 O O . SER A 1 512 ? 8.75 33.281 38.031 1 50.59 512 SER A O 1
ATOM 4097 N N . SER A 1 513 ? 8.414 34.906 39.188 1 45.41 513 SER A N 1
ATOM 4098 C CA . SER A 1 513 ? 9.18 34.406 40.344 1 45.41 513 SER A CA 1
ATOM 4099 C C . SER A 1 513 ? 8.344 34.375 41.594 1 45.41 513 SER A C 1
ATOM 4101 O O . SER A 1 513 ? 7.711 35.375 41.969 1 45.41 513 SER A O 1
ATOM 4103 N N . ASP A 1 514 ? 7.852 33.25 41.969 1 42.91 514 ASP A N 1
ATOM 4104 C CA . ASP A 1 514 ? 7.273 33.188 43.312 1 42.91 514 ASP A CA 1
ATOM 4105 C C . ASP A 1 514 ? 8.359 33.281 44.375 1 42.91 514 ASP A C 1
ATOM 4107 O O . ASP A 1 514 ? 8.055 33.344 45.562 1 42.91 514 ASP A O 1
ATOM 4111 N N . LYS A 1 515 ? 9.586 32.875 44.25 1 42.81 515 LYS A N 1
ATOM 4112 C CA . LYS A 1 515 ? 10.508 32.781 45.375 1 42.81 515 LYS A CA 1
ATOM 4113 C C . LYS A 1 515 ? 11.078 34.156 45.719 1 42.81 515 LYS A C 1
ATOM 4115 O O . LYS A 1 515 ? 11.516 34.906 44.844 1 42.81 515 LYS A O 1
ATOM 4120 N N . PRO A 1 516 ? 10.875 34.5 47 1 40.06 516 PRO A N 1
ATOM 4121 C CA . PRO A 1 516 ? 11.57 35.719 47.469 1 40.06 516 PRO A CA 1
ATOM 4122 C C . PRO A 1 516 ? 13.078 35.656 47.219 1 40.06 516 PRO A C 1
ATOM 4124 O O . PRO A 1 516 ? 13.688 34.594 47.375 1 40.06 516 PRO A O 1
ATOM 4127 N N . LEU A 1 517 ? 13.711 36.281 46.25 1 37.69 517 LEU A N 1
ATOM 4128 C CA . LEU A 1 517 ? 15.164 36.25 46.344 1 37.69 517 LEU A CA 1
ATOM 4129 C C . LEU A 1 517 ? 15.625 36.469 47.781 1 37.69 517 LEU A C 1
ATOM 4131 O O . LEU A 1 517 ? 14.93 37.094 48.562 1 37.69 517 LEU A O 1
ATOM 4135 N N . LYS A 1 518 ? 16.625 35.812 48.156 1 41.19 518 LYS A N 1
ATOM 4136 C CA . LYS A 1 518 ? 17.281 36 49.438 1 41.19 518 LYS A CA 1
ATOM 4137 C C . LYS A 1 518 ? 17.516 37.469 49.75 1 41.19 518 LYS A C 1
ATOM 4139 O O . LYS A 1 518 ? 17.984 38.219 48.906 1 41.19 518 LYS A O 1
ATOM 4144 N N . SER A 1 519 ? 16.719 38.031 50.656 1 37.34 519 SER A N 1
ATOM 4145 C CA . SER A 1 519 ? 16.953 39.281 51.375 1 37.34 519 SER A CA 1
ATOM 4146 C C . SER A 1 519 ? 18.438 39.5 51.656 1 37.34 519 SER A C 1
ATOM 4148 O O . SER A 1 519 ? 18.969 38.906 52.594 1 37.34 519 SER A O 1
ATOM 4150 N N . SER A 1 520 ? 19.547 39.281 50.844 1 35.41 520 SER A N 1
ATOM 4151 C CA . SER A 1 520 ? 20.609 39.906 51.625 1 35.41 520 SER A CA 1
ATOM 4152 C C . SER A 1 520 ? 20.234 41.312 52.031 1 35.41 520 SER A C 1
ATOM 4154 O O . SER A 1 520 ? 19.281 41.906 51.531 1 35.41 520 SER A O 1
ATOM 4156 N N . GLY A 1 521 ? 21.328 42.312 52.531 1 33.25 521 GLY A N 1
ATOM 4157 C CA . GLY A 1 521 ? 21.188 43.656 53.062 1 33.25 521 GLY A CA 1
ATOM 4158 C C . GLY A 1 521 ? 20.203 44.5 52.281 1 33.25 521 GLY A C 1
ATOM 4159 O O . GLY A 1 521 ? 19.438 43.969 51.469 1 33.25 521 GLY A O 1
ATOM 4160 N N . ASP A 1 522 ? 20.578 46.031 52.25 1 32.81 522 ASP A N 1
ATOM 4161 C CA . ASP A 1 522 ? 19.844 47.219 51.812 1 32.81 522 ASP A CA 1
ATOM 4162 C C . ASP A 1 522 ? 19.297 47.031 50.406 1 32.81 522 ASP A C 1
ATOM 4164 O O . ASP A 1 522 ? 18.641 47.906 49.844 1 32.81 522 ASP A O 1
ATOM 4168 N N . ARG A 1 523 ? 20.172 46.406 49.625 1 34.75 523 ARG A N 1
ATOM 4169 C CA . ARG A 1 523 ? 19.812 46.469 48.219 1 34.75 523 ARG A CA 1
ATOM 4170 C C . ARG A 1 523 ? 18.672 45.531 47.906 1 34.75 523 ARG A C 1
ATOM 4172 O O . ARG A 1 523 ? 18.828 44.312 48 1 34.75 523 ARG A O 1
ATOM 4179 N N . THR A 1 524 ? 17.438 45.875 48.281 1 30.89 524 THR A N 1
ATOM 4180 C CA . THR A 1 524 ? 16.203 45.219 47.906 1 30.89 524 THR A CA 1
ATOM 4181 C C . THR A 1 524 ? 16.203 44.812 46.438 1 30.89 524 THR A C 1
ATOM 4183 O O . THR A 1 524 ? 16.062 45.688 45.562 1 30.89 524 THR A O 1
ATOM 4186 N N . ASP A 1 525 ? 17.281 44.219 46.062 1 30.45 525 ASP A N 1
ATOM 4187 C CA . ASP A 1 525 ? 17.109 43.688 44.719 1 30.45 525 ASP A CA 1
ATOM 4188 C C . ASP A 1 525 ? 15.789 42.906 44.594 1 30.45 525 ASP A C 1
ATOM 4190 O O . ASP A 1 525 ? 15.547 41.969 45.344 1 30.45 525 ASP A O 1
ATOM 4194 N N . ILE A 1 526 ? 14.742 43.625 44.531 1 31.73 526 ILE A N 1
ATOM 4195 C CA . ILE A 1 526 ? 13.391 43.094 44.375 1 31.73 526 ILE A CA 1
ATOM 4196 C C . ILE A 1 526 ? 13.367 42.062 43.25 1 31.73 526 ILE A C 1
ATOM 4198 O O . ILE A 1 526 ? 13.664 42.406 42.094 1 31.73 526 ILE A O 1
ATOM 4202 N N . THR A 1 527 ? 13.898 41 43.5 1 33.03 527 THR A N 1
ATOM 4203 C CA . THR A 1 527 ? 13.617 39.906 42.594 1 33.03 527 THR A CA 1
ATOM 4204 C C . THR A 1 527 ? 12.125 39.844 42.25 1 33.03 527 THR A C 1
ATOM 4206 O O . THR A 1 527 ? 11.289 40.094 43.125 1 33.03 527 THR A O 1
ATOM 4209 N N . ILE A 1 528 ? 11.789 40.031 41.125 1 34.19 528 ILE A N 1
ATOM 4210 C CA . ILE A 1 528 ? 10.438 39.969 40.594 1 34.19 528 ILE A CA 1
ATOM 4211 C C . ILE A 1 528 ? 9.727 38.719 41.156 1 34.19 528 ILE A C 1
ATOM 4213 O O . ILE A 1 528 ? 10 37.594 40.719 1 34.19 528 ILE A O 1
ATOM 4217 N N . TYR A 1 529 ? 9.617 38.594 42.531 1 32.5 529 TYR A N 1
ATOM 4218 C CA . TYR A 1 529 ? 8.789 37.594 43.188 1 32.5 529 TYR A CA 1
ATOM 4219 C C . TYR A 1 529 ? 7.305 37.875 42.969 1 32.5 529 TYR A C 1
ATOM 4221 O O . TYR A 1 529 ? 6.848 39 43.156 1 32.5 529 TYR A O 1
ATOM 4229 N N . ASN A 1 530 ? 6.473 36.906 42.375 1 39.66 530 ASN A N 1
ATOM 4230 C CA . ASN A 1 530 ? 5.035 36.906 42.125 1 39.66 530 ASN A CA 1
ATOM 4231 C C . ASN A 1 530 ? 4.625 38 41.156 1 39.66 530 ASN A C 1
ATOM 4233 O O . ASN A 1 530 ? 3.475 38.438 41.125 1 39.66 530 ASN A O 1
ATOM 4237 N N . ARG A 1 531 ? 5.664 38.5 40.656 1 47.75 531 ARG A N 1
ATOM 4238 C CA . ARG A 1 531 ? 5.422 39.688 39.844 1 47.75 531 ARG A CA 1
ATOM 4239 C C . ARG A 1 531 ? 5.488 39.375 38.344 1 47.75 531 ARG A C 1
ATOM 4241 O O . ARG A 1 531 ? 6.312 38.562 37.906 1 47.75 531 ARG A O 1
ATOM 4248 N N . ARG A 1 532 ? 4.398 39.469 37.812 1 53.12 532 ARG A N 1
ATOM 4249 C CA . ARG A 1 532 ? 3.943 39.094 36.469 1 53.12 532 ARG A CA 1
ATOM 4250 C C . ARG A 1 532 ? 4.262 40.188 35.438 1 53.12 532 ARG A C 1
ATOM 4252 O O . ARG A 1 532 ? 3.516 41.156 35.312 1 53.12 532 ARG A O 1
ATOM 4259 N N . VAL A 1 533 ? 5.621 40.219 35.188 1 51 533 VAL A N 1
ATOM 4260 C CA . VAL A 1 533 ? 6.02 41.188 34.188 1 51 533 VAL A CA 1
ATOM 4261 C C . VAL A 1 533 ? 6.242 40.5 32.844 1 51 533 VAL A C 1
ATOM 4263 O O . VAL A 1 533 ? 6.848 39.438 32.781 1 51 533 VAL A O 1
ATOM 4266 N N . ALA A 1 534 ? 5.504 40.969 31.953 1 54.94 534 ALA A N 1
ATOM 4267 C CA . ALA A 1 534 ? 5.719 40.469 30.594 1 54.94 534 ALA A CA 1
ATOM 4268 C C . ALA A 1 534 ? 6.547 41.438 29.781 1 54.94 534 ALA A C 1
ATOM 4270 O O . ALA A 1 534 ? 6.332 42.656 29.859 1 54.94 534 ALA A O 1
ATOM 4271 N N . TYR A 1 535 ? 7.789 41 29.375 1 56.09 535 TYR A N 1
ATOM 4272 C CA . TYR A 1 535 ? 8.594 41.844 28.5 1 56.09 535 TYR A CA 1
ATOM 4273 C C . TYR A 1 535 ? 8.484 41.406 27.047 1 56.09 535 TYR A C 1
ATOM 4275 O O . TYR A 1 535 ? 8.461 40.219 26.766 1 56.09 535 TYR A O 1
ATOM 4283 N N . ARG A 1 536 ? 8.133 42.375 26.312 1 54.97 536 ARG A N 1
ATOM 4284 C CA . ARG A 1 536 ? 8.055 42.094 24.891 1 54.97 536 ARG A CA 1
ATOM 4285 C C . ARG A 1 536 ? 9.453 41.969 24.281 1 54.97 536 ARG A C 1
ATOM 4287 O O . ARG A 1 536 ? 10.234 42.938 24.328 1 54.97 536 ARG A O 1
ATOM 4294 N N . GLY A 1 537 ? 9.82 40.875 23.797 1 57.78 537 GLY A N 1
ATOM 4295 C CA . GLY A 1 537 ? 10.945 40.688 22.891 1 57.78 537 GLY A CA 1
ATOM 4296 C C . GLY A 1 537 ? 12.297 40.844 23.578 1 57.78 537 GLY A C 1
ATOM 4297 O O . GLY A 1 537 ? 12.492 40.312 24.672 1 57.78 537 GLY A O 1
ATOM 4298 N N . ASP A 1 538 ? 13.281 41.594 22.891 1 64.44 538 ASP A N 1
ATOM 4299 C CA . ASP A 1 538 ? 14.648 41.844 23.328 1 64.44 538 ASP A CA 1
ATOM 4300 C C . ASP A 1 538 ? 14.695 42.938 24.391 1 64.44 538 ASP A C 1
ATOM 4302 O O . ASP A 1 538 ? 13.805 43.781 24.438 1 64.44 538 ASP A O 1
ATOM 4306 N N . ASN A 1 539 ? 15.438 42.812 25.297 1 72 539 ASN A N 1
ATOM 4307 C CA . ASN A 1 539 ? 15.664 43.812 26.359 1 72 539 ASN A CA 1
ATOM 4308 C C . ASN A 1 539 ? 16.125 45.156 25.781 1 72 539 ASN A C 1
ATOM 4310 O O . ASN A 1 539 ? 17.312 45.469 25.859 1 72 539 ASN A O 1
ATOM 4314 N N . GLU A 1 540 ? 15.078 45.812 25.109 1 75.56 540 GLU A N 1
ATOM 4315 C CA . GLU A 1 540 ? 15.312 47.125 24.531 1 75.56 540 GLU A CA 1
ATOM 4316 C C . GLU A 1 540 ? 14.414 48.188 25.172 1 75.56 540 GLU A C 1
ATOM 4318 O O . GLU A 1 540 ? 13.25 47.906 25.469 1 75.56 540 GLU A O 1
ATOM 4323 N N . ALA A 1 541 ? 14.961 49.344 25.312 1 76.19 541 ALA A N 1
ATOM 4324 C CA . ALA A 1 541 ? 14.266 50.406 26.031 1 76.19 541 ALA A CA 1
ATOM 4325 C C . ALA A 1 541 ? 13.008 50.844 25.266 1 76.19 541 ALA A C 1
ATOM 4327 O O . ALA A 1 541 ? 12.055 51.344 25.875 1 76.19 541 ALA A O 1
ATOM 4328 N N . SER A 1 542 ? 13.016 50.562 24.031 1 73.12 542 SER A N 1
ATOM 4329 C CA . SER A 1 542 ? 11.891 51.031 23.234 1 73.12 542 SER A CA 1
ATOM 4330 C C . SER A 1 542 ? 10.727 50.031 23.297 1 73.12 542 SER A C 1
ATOM 4332 O O . SER A 1 542 ? 9.594 50.375 22.938 1 73.12 542 SER A O 1
ATOM 4334 N N . ASN A 1 543 ? 10.984 48.906 23.891 1 75.69 543 ASN A N 1
ATOM 4335 C CA . ASN A 1 543 ? 9.938 47.906 23.984 1 75.69 543 ASN A CA 1
ATOM 4336 C C . ASN A 1 543 ? 9.07 48.125 25.234 1 75.69 543 ASN A C 1
ATOM 4338 O O . ASN A 1 543 ? 9.586 48.344 26.328 1 75.69 543 ASN A O 1
ATOM 4342 N N . PRO A 1 544 ? 7.848 48 24.969 1 77.38 544 PRO A N 1
ATOM 4343 C CA . PRO A 1 544 ? 6.961 48.219 26.125 1 77.38 544 PRO A CA 1
ATOM 4344 C C . PRO A 1 544 ? 7.035 47.062 27.141 1 77.38 544 PRO A C 1
ATOM 4346 O O . PRO A 1 544 ? 7.328 45.938 26.766 1 77.38 544 PRO A O 1
ATOM 4349 N N . ILE A 1 545 ? 6.828 47.375 28.359 1 80.94 545 ILE A N 1
ATOM 4350 C CA . ILE A 1 545 ? 6.766 46.438 29.469 1 80.94 545 ILE A CA 1
ATOM 4351 C C . ILE A 1 545 ? 5.344 46.375 30.016 1 80.94 545 ILE A C 1
ATOM 4353 O O . ILE A 1 545 ? 4.719 47.406 30.25 1 80.94 545 ILE A O 1
ATOM 4357 N N . THR A 1 546 ? 4.824 45.188 30.062 1 83.75 546 THR A N 1
ATOM 4358 C CA . THR A 1 546 ? 3.455 45.031 30.547 1 83.75 546 THR A CA 1
ATOM 4359 C C . THR A 1 546 ? 3.432 44.344 31.906 1 83.75 546 THR A C 1
ATOM 4361 O O . THR A 1 546 ? 4.121 43.344 32.125 1 83.75 546 THR A O 1
ATOM 4364 N N . ILE A 1 547 ? 2.715 44.938 32.812 1 84.25 547 ILE A N 1
ATOM 4365 C CA . ILE A 1 547 ? 2.539 44.375 34.156 1 84.25 547 ILE A CA 1
ATOM 4366 C C . ILE A 1 547 ? 1.064 44.062 34.406 1 84.25 547 ILE A C 1
ATOM 4368 O O . ILE A 1 547 ? 0.184 44.844 34 1 84.25 547 ILE A O 1
ATOM 4372 N N . PHE A 1 548 ? 0.753 43 34.906 1 84.38 548 PHE A N 1
ATOM 4373 C CA . PHE A 1 548 ? -0.643 42.656 35.125 1 84.38 548 PHE A CA 1
ATOM 4374 C C . PHE A 1 548 ? -0.844 42.156 36.562 1 84.38 548 PHE A C 1
ATOM 4376 O O . PHE A 1 548 ? 0.066 41.562 37.156 1 84.38 548 PHE A O 1
ATOM 4383 N N . GLU A 1 549 ? -2.018 42.375 37.156 1 83.88 549 GLU A N 1
ATOM 4384 C CA . GLU A 1 549 ? -2.461 41.938 38.469 1 83.88 549 GLU A CA 1
ATOM 4385 C C . GLU A 1 549 ? -3.854 41.344 38.406 1 83.88 549 GLU A C 1
ATOM 4387 O O . GLU A 1 549 ? -4.781 41.938 37.875 1 83.88 549 GLU A O 1
ATOM 4392 N N . PHE A 1 550 ? -3.924 40.156 38.969 1 83.81 550 PHE A N 1
ATOM 4393 C CA . PHE A 1 550 ? -5.207 39.469 39 1 83.81 550 PHE A CA 1
ATOM 4394 C C . PHE A 1 550 ? -5.734 39.375 40.438 1 83.81 550 PHE A C 1
ATOM 4396 O O . PHE A 1 550 ? -4.977 39.094 41.375 1 83.81 550 PHE A O 1
ATOM 4403 N N . LYS A 1 551 ? -6.898 39.719 40.562 1 83 551 LYS A N 1
ATOM 4404 C CA . LYS A 1 551 ? -7.562 39.531 41.844 1 83 551 LYS A CA 1
ATOM 4405 C C . LYS A 1 551 ? -8.672 38.5 41.75 1 83 551 LYS A C 1
ATOM 4407 O O . LYS A 1 551 ? -9.312 38.375 40.719 1 83 551 LYS A O 1
ATOM 4412 N N . LYS A 1 552 ? -8.875 37.781 42.781 1 79.25 552 LYS A N 1
ATOM 4413 C CA . LYS A 1 552 ? -9.898 36.75 42.844 1 79.25 552 LYS A CA 1
ATOM 4414 C C . LYS A 1 552 ? -11.266 37.312 42.469 1 79.25 552 LYS A C 1
ATOM 4416 O O . LYS A 1 552 ? -11.617 38.406 42.875 1 79.25 552 LYS A O 1
ATOM 4421 N N . PRO A 1 553 ? -11.977 36.5 41.781 1 76.44 553 PRO A N 1
ATOM 4422 C CA . PRO A 1 553 ? -13.336 36.938 41.469 1 76.44 553 PRO A CA 1
ATOM 4423 C C . PRO A 1 553 ? -14.172 37.25 42.688 1 76.44 553 PRO A C 1
ATOM 4425 O O . PRO A 1 553 ? -14.125 36.5 43.688 1 76.44 553 PRO A O 1
ATOM 4428 N N . GLN A 1 554 ? -14.891 38.344 42.688 1 74.25 554 GLN A N 1
ATOM 4429 C CA . GLN A 1 554 ? -15.836 38.812 43.688 1 74.25 554 GLN A CA 1
ATOM 4430 C C . GLN A 1 554 ? -15.109 39.312 44.938 1 74.25 554 GLN A C 1
ATOM 4432 O O . GLN A 1 554 ? -15.719 39.438 46 1 74.25 554 GLN A O 1
ATOM 4437 N N . ARG A 1 555 ? -13.828 39.469 44.844 1 80.38 555 ARG A N 1
ATOM 4438 C CA . ARG A 1 555 ? -13.055 40.094 45.906 1 80.38 555 ARG A CA 1
ATOM 4439 C C . ARG A 1 555 ? -12.906 41.594 45.656 1 80.38 555 ARG A C 1
ATOM 4441 O O . ARG A 1 555 ? -12.586 42 44.531 1 80.38 555 ARG A O 1
ATOM 4448 N N . ASP A 1 556 ? -13.281 42.375 46.594 1 84.5 556 ASP A N 1
ATOM 4449 C CA . ASP A 1 556 ? -13.172 43.812 46.406 1 84.5 556 ASP A CA 1
ATOM 4450 C C . ASP A 1 556 ? -12.531 44.469 47.594 1 84.5 556 ASP A C 1
ATOM 4452 O O . ASP A 1 556 ? -12.602 45.688 47.75 1 84.5 556 ASP A O 1
ATOM 4456 N N . ASP A 1 557 ? -11.922 43.656 48.531 1 86.38 557 ASP A N 1
ATOM 4457 C CA . ASP A 1 557 ? -11.352 44.219 49.75 1 86.38 557 ASP A CA 1
ATOM 4458 C C . ASP A 1 557 ? -10.094 45.031 49.469 1 86.38 557 ASP A C 1
ATOM 4460 O O . ASP A 1 557 ? -9.648 45.781 50.312 1 86.38 557 ASP A O 1
ATOM 4464 N N . PHE A 1 558 ? -9.586 44.938 48.312 1 88.5 558 PHE A N 1
ATOM 4465 C CA . PHE A 1 558 ? -8.406 45.688 47.938 1 88.5 558 PHE A CA 1
ATOM 4466 C C . PHE A 1 558 ? -8.75 47.156 47.75 1 88.5 558 PHE A C 1
ATOM 4468 O O . PHE A 1 558 ? -7.863 48.031 47.781 1 88.5 558 PHE A O 1
ATOM 4475 N N . ALA A 1 559 ? -10.008 47.5 47.625 1 87.56 559 ALA A N 1
ATOM 4476 C CA . ALA A 1 559 ? -10.461 48.875 47.406 1 87.56 559 ALA A CA 1
ATOM 4477 C C . ALA A 1 559 ? -10.664 49.594 48.75 1 87.56 559 ALA A C 1
ATOM 4479 O O . ALA A 1 559 ? -10.945 50.781 48.781 1 87.56 559 ALA A O 1
ATOM 4480 N N . ASN A 1 560 ? -10.406 48.812 49.812 1 85 560 ASN A N 1
ATOM 4481 C CA . ASN A 1 560 ? -10.469 49.469 51.125 1 85 560 ASN A CA 1
ATOM 4482 C C . ASN A 1 560 ? -9.273 50.375 51.344 1 85 560 ASN A C 1
ATOM 4484 O O . ASN A 1 560 ? -8.148 50.062 50.969 1 85 560 ASN A O 1
ATOM 4488 N N . PRO A 1 561 ? -9.516 51.531 51.906 1 81.06 561 PRO A N 1
ATOM 4489 C CA . PRO A 1 561 ? -8.438 52.5 52.156 1 81.06 561 PRO A CA 1
ATOM 4490 C C . PRO A 1 561 ? -7.285 51.906 52.969 1 81.06 561 PRO A C 1
ATOM 4492 O O . PRO A 1 561 ? -6.133 52.281 52.781 1 81.06 561 PRO A O 1
ATOM 4495 N N . SER A 1 562 ? -7.625 50.969 53.781 1 76.31 562 SER A N 1
ATOM 4496 C CA . SER A 1 562 ? -6.621 50.406 54.656 1 76.31 562 SER A CA 1
ATOM 4497 C C . SER A 1 562 ? -5.914 49.219 54 1 76.31 562 SER A C 1
ATOM 4499 O O . SER A 1 562 ? -4.934 48.688 54.531 1 76.31 562 SER A O 1
ATOM 4501 N N . SER A 1 563 ? -6.359 48.906 52.781 1 81.88 563 SER A N 1
ATOM 4502 C CA . SER A 1 563 ? -5.836 47.688 52.156 1 81.88 563 SER A CA 1
ATOM 4503 C C . SER A 1 563 ? -4.414 47.906 51.656 1 81.88 563 SER A C 1
ATOM 4505 O O . SER A 1 563 ? -4.094 48.969 51.094 1 81.88 563 SER A O 1
ATOM 4507 N N . LYS A 1 564 ? -3.523 46.938 51.875 1 76.88 564 LYS A N 1
ATOM 4508 C CA . LYS A 1 564 ? -2.158 46.969 51.344 1 76.88 564 LYS A CA 1
ATOM 4509 C C . LYS A 1 564 ? -2.068 46.25 50 1 76.88 564 LYS A C 1
ATOM 4511 O O . LYS A 1 564 ? -0.991 46.156 49.406 1 76.88 564 LYS A O 1
ATOM 4516 N N . GLU A 1 565 ? -3.225 45.906 49.531 1 83.06 565 GLU A N 1
ATOM 4517 C CA . GLU A 1 565 ? -3.227 45.125 48.312 1 83.06 565 GLU A CA 1
ATOM 4518 C C . GLU A 1 565 ? -3.867 45.875 47.156 1 83.06 565 GLU A C 1
ATOM 4520 O O . GLU A 1 565 ? -4.586 45.281 46.344 1 83.06 565 GLU A O 1
ATOM 4525 N N . ASP A 1 566 ? -3.709 47.156 47.156 1 88.31 566 ASP A N 1
ATOM 4526 C CA . ASP A 1 566 ? -4.188 48 46.062 1 88.31 566 ASP A CA 1
ATOM 4527 C C . ASP A 1 566 ? -3.445 47.656 44.75 1 88.31 566 ASP A C 1
ATOM 4529 O O . ASP A 1 566 ? -2.264 47.969 44.625 1 88.31 566 ASP A O 1
ATOM 4533 N N . PRO A 1 567 ? -4.199 47.031 43.812 1 89.62 567 PRO A N 1
ATOM 4534 C CA . PRO A 1 567 ? -3.51 46.594 42.625 1 89.62 567 PRO A CA 1
ATOM 4535 C C . PRO A 1 567 ? -2.979 47.75 41.781 1 89.62 567 PRO A C 1
ATOM 4537 O O . PRO A 1 567 ? -1.969 47.594 41.094 1 89.62 567 PRO A O 1
ATOM 4540 N N . ILE A 1 568 ? -3.6 48.906 41.781 1 91.25 568 ILE A N 1
ATOM 4541 C CA . ILE A 1 568 ? -3.17 50.062 41 1 91.25 568 ILE A CA 1
ATOM 4542 C C . ILE A 1 568 ? -1.844 50.594 41.562 1 91.25 568 ILE A C 1
ATOM 4544 O O . ILE A 1 568 ? -0.896 50.812 40.812 1 91.25 568 ILE A O 1
ATOM 4548 N N . GLN A 1 569 ? -1.854 50.75 42.875 1 89.25 569 GLN A N 1
ATOM 4549 C CA . GLN A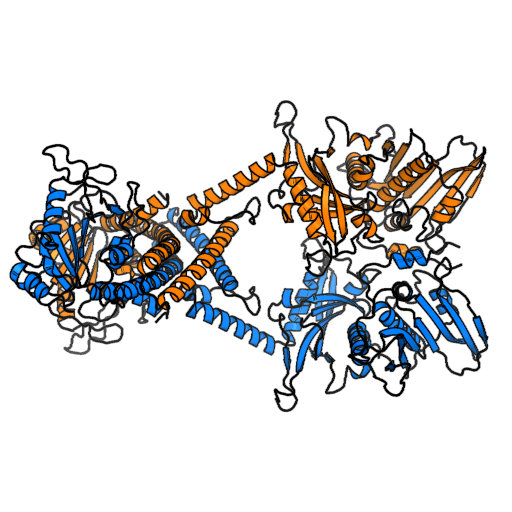 1 569 ? -0.636 51.25 43.5 1 89.25 569 GLN A CA 1
ATOM 4550 C C . GLN A 1 569 ? 0.508 50.25 43.344 1 89.25 569 GLN A C 1
ATOM 4552 O O . GLN A 1 569 ? 1.671 50.625 43.219 1 89.25 569 GLN A O 1
ATOM 4557 N N . GLN A 1 570 ? 0.111 49 43.406 1 86.75 570 GLN A N 1
ATOM 4558 C CA . GLN A 1 570 ? 1.126 47.969 43.219 1 86.75 570 GLN A CA 1
ATOM 4559 C C . GLN A 1 570 ? 1.79 48.094 41.844 1 86.75 570 GLN A C 1
ATOM 4561 O O . GLN A 1 570 ? 3.016 48.031 41.719 1 86.75 570 GLN A O 1
ATOM 4566 N N . ILE A 1 571 ? 1.03 48.25 40.75 1 89 571 ILE A N 1
ATOM 4567 C CA . ILE A 1 571 ? 1.561 48.375 39.375 1 89 571 ILE A CA 1
ATOM 4568 C C . ILE A 1 571 ? 2.434 49.625 39.281 1 89 571 ILE A C 1
ATOM 4570 O O . ILE A 1 571 ? 3.52 49.594 38.688 1 89 571 ILE A O 1
ATOM 4574 N N . ILE A 1 572 ? 1.986 50.688 39.906 1 89.31 572 ILE A N 1
ATOM 4575 C CA . ILE A 1 572 ? 2.74 51.938 39.875 1 89.31 572 ILE A CA 1
ATOM 4576 C C . ILE A 1 572 ? 4.086 51.75 40.562 1 89.31 572 ILE A C 1
ATOM 4578 O O . ILE A 1 572 ? 5.121 52.188 40.062 1 89.31 572 ILE A O 1
ATOM 4582 N N . ARG A 1 573 ? 4 51.125 41.719 1 86.81 573 ARG A N 1
ATOM 4583 C CA . ARG A 1 573 ? 5.23 50.844 42.469 1 86.81 573 ARG A CA 1
ATOM 4584 C C . ARG A 1 573 ? 6.195 50 41.625 1 86.81 573 ARG A C 1
ATOM 4586 O O . ARG A 1 573 ? 7.398 50.281 41.625 1 86.81 573 ARG A O 1
ATOM 4593 N N . TYR A 1 574 ? 5.668 49.062 40.969 1 84.12 574 TYR A N 1
ATOM 4594 C CA . TYR A 1 574 ? 6.492 48.188 40.125 1 84.12 574 TYR A CA 1
ATOM 4595 C C . TYR A 1 574 ? 7.133 48.969 39 1 84.12 574 TYR A C 1
ATOM 4597 O O . TYR A 1 574 ? 8.305 48.75 38.656 1 84.12 574 TYR A O 1
ATOM 4605 N N . VAL A 1 575 ? 6.375 49.75 38.312 1 87.56 575 VAL A N 1
ATOM 4606 C CA . VAL A 1 575 ? 6.879 50.562 37.188 1 87.56 575 VAL A CA 1
ATOM 4607 C C . VAL A 1 575 ? 8.047 51.438 37.688 1 87.56 575 VAL A C 1
ATOM 4609 O O . VAL A 1 575 ? 9.086 51.5 37.031 1 87.56 575 VAL A O 1
ATOM 4612 N N . ASN A 1 576 ? 7.895 52.031 38.844 1 87.31 576 ASN A N 1
ATOM 4613 C CA . ASN A 1 576 ? 8.938 52.906 39.375 1 87.31 576 ASN A CA 1
ATOM 4614 C C . ASN A 1 576 ? 10.18 52.094 39.781 1 87.31 576 ASN A C 1
ATOM 4616 O O . ASN A 1 576 ? 11.305 52.562 39.562 1 87.31 576 ASN A O 1
ATOM 4620 N N . GLN A 1 577 ? 9.93 50.969 40.312 1 83.25 577 GLN A N 1
ATOM 4621 C CA . GLN A 1 577 ? 11.055 50.125 40.719 1 83.25 577 GLN A CA 1
ATOM 4622 C C . GLN A 1 577 ? 11.836 49.656 39.5 1 83.25 577 GLN A C 1
ATOM 4624 O O . GLN A 1 577 ? 13.062 49.562 39.531 1 83.25 577 GLN A O 1
ATOM 4629 N N . ILE A 1 578 ? 11.188 49.312 38.406 1 83.19 578 ILE A N 1
ATOM 4630 C CA . ILE A 1 578 ? 11.836 48.906 37.188 1 83.19 578 ILE A CA 1
ATOM 4631 C C . ILE A 1 578 ? 12.664 50.062 36.625 1 83.19 578 ILE A C 1
ATOM 4633 O O . ILE A 1 578 ? 13.789 49.875 36.188 1 83.19 578 ILE A O 1
ATOM 4637 N N . ARG A 1 579 ? 12.125 51.25 36.688 1 84.5 579 ARG A N 1
ATOM 4638 C CA . ARG A 1 579 ? 12.812 52.438 36.188 1 84.5 579 ARG A CA 1
ATOM 4639 C C . ARG A 1 579 ? 14.055 52.719 37.031 1 84.5 579 ARG A C 1
ATOM 4641 O O . ARG A 1 579 ? 15.039 53.281 36.531 1 84.5 579 ARG A O 1
ATOM 4648 N N . GLU A 1 580 ? 13.891 52.375 38.344 1 82.75 580 GLU A N 1
ATOM 4649 C CA . GLU A 1 580 ? 15.008 52.594 39.25 1 82.75 580 GLU A CA 1
ATOM 4650 C C . GLU A 1 580 ? 16.062 51.5 39.125 1 82.75 580 GLU A C 1
ATOM 4652 O O . GLU A 1 580 ? 17.109 51.562 39.75 1 82.75 580 GLU A O 1
ATOM 4657 N N . GLY A 1 581 ? 15.789 50.531 38.344 1 77.31 581 GLY A N 1
ATOM 4658 C CA . GLY A 1 581 ? 16.75 49.469 38.062 1 77.31 581 GLY A CA 1
ATOM 4659 C C . GLY A 1 581 ? 16.766 48.375 39.125 1 77.31 581 GLY A C 1
ATOM 4660 O O . GLY A 1 581 ? 17.766 47.656 39.281 1 77.31 581 GLY A O 1
ATOM 4661 N N . LYS A 1 582 ? 15.703 48.25 39.781 1 74.5 582 LYS A N 1
ATOM 4662 C CA . LYS A 1 582 ? 15.664 47.312 40.875 1 74.5 582 LYS A CA 1
ATOM 4663 C C . LYS A 1 582 ? 15.359 45.906 40.375 1 74.5 582 LYS A C 1
ATOM 4665 O O . LYS A 1 582 ? 15.492 44.906 41.125 1 74.5 582 LYS A O 1
ATOM 4670 N N . PHE A 1 583 ? 14.969 45.781 39.125 1 71.81 583 PHE A N 1
ATOM 4671 C CA . PHE A 1 583 ? 14.625 44.5 38.562 1 71.81 583 PHE A CA 1
ATOM 4672 C C . PHE A 1 583 ? 15.609 44.062 37.5 1 71.81 583 PHE A C 1
ATOM 4674 O O . PHE A 1 583 ? 16.141 44.938 36.781 1 71.81 583 PHE A O 1
ATOM 4681 N N . LYS A 1 584 ? 15.859 42.75 37.469 1 68.12 584 LYS A N 1
ATOM 4682 C CA . LYS A 1 584 ? 16.75 42.188 36.438 1 68.12 584 LYS A CA 1
ATOM 4683 C C . LYS A 1 584 ? 16 41.219 35.562 1 68.12 584 LYS A C 1
ATOM 4685 O O . LYS A 1 584 ? 14.938 40.719 35.906 1 68.12 584 LYS A O 1
ATOM 4690 N N . THR A 1 585 ? 16.516 41.062 34.344 1 66.44 585 THR A N 1
ATOM 4691 C CA . THR A 1 585 ? 15.977 40.031 33.469 1 66.44 585 THR A CA 1
ATOM 4692 C C . THR A 1 585 ? 16.25 38.625 34 1 66.44 585 THR A C 1
ATOM 4694 O O . THR A 1 585 ? 17.062 38.469 34.906 1 66.44 585 THR A O 1
ATOM 4697 N N . PRO A 1 586 ? 15.469 37.594 33.562 1 59.72 586 PRO A N 1
ATOM 4698 C CA . PRO A 1 586 ? 15.703 36.219 34 1 59.72 586 PRO A CA 1
ATOM 4699 C C . PRO A 1 586 ? 17.156 35.75 33.812 1 59.72 586 PRO A C 1
ATOM 4701 O O . PRO A 1 586 ? 17.641 34.906 34.562 1 59.72 586 PRO A O 1
ATOM 4704 N N . THR A 1 587 ? 17.844 36.375 32.875 1 60.91 587 THR A N 1
ATOM 4705 C CA . THR A 1 587 ? 19.234 36.031 32.625 1 60.91 587 THR A CA 1
ATOM 4706 C C . THR A 1 587 ? 20.156 36.844 33.531 1 60.91 587 THR A C 1
ATOM 4708 O O . THR A 1 587 ? 21.375 36.719 33.469 1 60.91 587 THR A O 1
ATOM 4711 N N . GLY A 1 588 ? 19.594 37.719 34.312 1 61.75 588 GLY A N 1
ATOM 4712 C CA . GLY A 1 588 ? 20.359 38.5 35.281 1 61.75 588 GLY A CA 1
ATOM 4713 C C . GLY A 1 588 ? 20.828 39.812 34.75 1 61.75 588 GLY A C 1
ATOM 4714 O O . GLY A 1 588 ? 21.688 40.469 35.344 1 61.75 588 GLY A O 1
ATOM 4715 N N . ARG A 1 589 ? 20.344 40.219 33.719 1 69.5 589 ARG A N 1
ATOM 4716 C CA . ARG A 1 589 ? 20.734 41.469 33.156 1 69.5 589 ARG A CA 1
ATOM 4717 C C . ARG A 1 589 ? 19.766 42.594 33.531 1 69.5 589 ARG A C 1
ATOM 4719 O O . ARG A 1 589 ? 18.656 42.312 33.969 1 69.5 589 ARG A O 1
ATOM 4726 N N . ASP A 1 590 ? 20.266 43.812 33.469 1 73.56 590 ASP A N 1
ATOM 4727 C CA . ASP A 1 590 ? 19.391 44.969 33.75 1 73.56 590 ASP A CA 1
ATOM 4728 C C . ASP A 1 590 ? 18.281 45.094 32.719 1 73.56 590 ASP A C 1
ATOM 4730 O O . ASP A 1 590 ? 18.516 44.844 31.516 1 73.56 590 ASP A O 1
ATOM 4734 N N . ILE A 1 591 ? 17.188 45.438 33.188 1 75.56 591 ILE A N 1
ATOM 4735 C CA . ILE A 1 591 ? 16.109 45.781 32.25 1 75.56 591 ILE A CA 1
ATOM 4736 C C . ILE A 1 591 ? 16.359 47.188 31.672 1 75.56 591 ILE A C 1
ATOM 4738 O O . ILE A 1 591 ? 16.484 48.156 32.438 1 75.56 591 ILE A O 1
ATOM 4742 N N . LEU A 1 592 ? 16.5 47.188 30.453 1 80.38 592 LEU A N 1
ATOM 4743 C CA . LEU A 1 592 ? 16.781 48.469 29.797 1 80.38 592 LEU A CA 1
ATOM 4744 C C . LEU A 1 592 ? 15.523 49.312 29.656 1 80.38 592 LEU A C 1
ATOM 4746 O O . LEU A 1 592 ? 14.594 48.906 28.938 1 80.38 592 LEU A O 1
ATOM 4750 N N . VAL A 1 593 ? 15.445 50.406 30.391 1 84.94 593 VAL A N 1
ATOM 4751 C CA . VAL A 1 593 ? 14.32 51.312 30.312 1 84.94 593 VAL A CA 1
ATOM 4752 C C . VAL A 1 593 ? 14.828 52.75 30.281 1 84.94 593 VAL A C 1
ATOM 4754 O O . VAL A 1 593 ? 15.914 53.062 30.781 1 84.94 593 VAL A O 1
ATOM 4757 N N . ASN A 1 594 ? 14.234 53.656 29.578 1 83 594 ASN A N 1
ATOM 4758 C CA . ASN A 1 594 ? 14.508 55.062 29.594 1 83 594 ASN A CA 1
ATOM 4759 C C . ASN A 1 594 ? 13.273 55.875 30 1 83 594 ASN A C 1
ATOM 4761 O O . ASN A 1 594 ? 12.266 55.312 30.422 1 83 594 ASN A O 1
ATOM 4765 N N . ASP A 1 595 ? 13.281 57.188 29.984 1 81.06 595 ASP A N 1
ATOM 4766 C CA . ASP A 1 595 ? 12.242 58.062 30.531 1 81.06 595 ASP A CA 1
ATOM 4767 C C . ASP A 1 595 ? 10.961 57.969 29.703 1 81.06 595 ASP A C 1
ATOM 4769 O O . ASP A 1 595 ? 9.867 58.25 30.203 1 81.06 595 ASP A O 1
ATOM 4773 N N . THR A 1 596 ? 11.117 57.469 28.5 1 80.19 596 THR A N 1
ATOM 4774 C CA . THR A 1 596 ? 9.93 57.469 27.656 1 80.19 596 THR A CA 1
ATOM 4775 C C . THR A 1 596 ? 9.508 56.031 27.312 1 80.19 596 THR A C 1
ATOM 4777 O O . THR A 1 596 ? 8.664 55.812 26.438 1 80.19 596 THR A O 1
ATOM 4780 N N . THR A 1 597 ? 10.156 55.062 28.078 1 84.19 597 THR A N 1
ATOM 4781 C CA . THR A 1 597 ? 9.711 53.688 27.859 1 84.19 597 THR A CA 1
ATOM 4782 C C . THR A 1 597 ? 8.242 53.531 28.234 1 84.19 597 THR A C 1
ATOM 4784 O O . THR A 1 597 ? 7.836 53.875 29.344 1 84.19 597 THR A O 1
ATOM 4787 N N . PRO A 1 598 ? 7.5 53 27.281 1 80.56 598 PRO A N 1
ATOM 4788 C CA . PRO A 1 598 ? 6.074 52.844 27.578 1 80.56 598 PRO A CA 1
ATOM 4789 C C . PRO A 1 598 ? 5.785 51.656 28.484 1 80.56 598 PRO A C 1
ATOM 4791 O O . PRO A 1 598 ? 6.379 50.594 28.312 1 80.56 598 PRO A O 1
ATOM 4794 N N . PHE A 1 599 ? 5 51.844 29.5 1 84.94 599 PHE A N 1
ATOM 4795 C CA . PHE A 1 599 ? 4.531 50.781 30.391 1 84.94 599 PHE A CA 1
ATOM 4796 C C . PHE A 1 599 ? 3.031 50.594 30.219 1 84.94 599 PHE A C 1
ATOM 4798 O O . PHE A 1 599 ? 2.277 51.531 30.031 1 84.94 599 PHE A O 1
ATOM 4805 N N . TYR A 1 600 ? 2.623 49.312 30.219 1 84.88 600 TYR A N 1
ATOM 4806 C CA . TYR A 1 600 ? 1.211 48.938 30.234 1 84.88 600 TYR A CA 1
ATOM 4807 C C . TYR A 1 600 ? 0.859 48.156 31.516 1 84.88 600 TYR A C 1
ATOM 4809 O O . TYR A 1 600 ? 1.636 47.312 31.969 1 84.88 600 TYR A O 1
ATOM 4817 N N . GLY A 1 601 ? -0.175 48.562 32.125 1 88.19 601 GLY A N 1
ATOM 4818 C CA . GLY A 1 601 ? -0.67 47.875 33.312 1 88.19 601 GLY A CA 1
ATOM 4819 C C . GLY A 1 601 ? -2.078 47.344 33.125 1 88.19 601 GLY A C 1
ATOM 4820 O O . GLY A 1 601 ? -2.943 48 32.562 1 88.19 601 GLY A O 1
ATOM 4821 N N . TYR A 1 602 ? -2.291 46.062 33.5 1 89.62 602 TYR A N 1
ATOM 4822 C CA . TYR A 1 602 ? -3.619 45.438 33.469 1 89.62 602 TYR A CA 1
ATOM 4823 C C . TYR A 1 602 ? -4.012 44.938 34.875 1 89.62 602 TYR A C 1
ATOM 4825 O O . TYR A 1 602 ? -3.24 44.219 35.5 1 89.62 602 TYR A O 1
ATOM 4833 N N . VAL A 1 603 ? -5.145 45.344 35.344 1 90.31 603 VAL A N 1
ATOM 4834 C CA . VAL A 1 603 ? -5.742 44.812 36.531 1 90.31 603 VAL A CA 1
ATOM 4835 C C . VAL A 1 603 ? -7.047 44.094 36.188 1 90.31 603 VAL A C 1
ATOM 4837 O O . VAL A 1 603 ? -7.922 44.656 35.531 1 90.31 603 VAL A O 1
ATOM 4840 N N . VAL A 1 604 ? -7.074 42.844 36.562 1 89.94 604 VAL A N 1
ATOM 4841 C CA . VAL A 1 604 ? -8.297 42.094 36.312 1 89.94 604 VAL A CA 1
ATOM 4842 C C . VAL A 1 604 ? -8.992 41.812 37.625 1 89.94 604 VAL A C 1
ATOM 4844 O O . VAL A 1 604 ? -8.414 41.188 38.531 1 89.94 604 VAL A O 1
ATOM 4847 N N . CYS A 1 605 ? -10.141 42.312 37.75 1 89 605 CYS A N 1
ATOM 4848 C CA . CYS A 1 605 ? -10.945 42.125 38.969 1 89 605 CYS A CA 1
ATOM 4849 C C . CYS A 1 605 ? -12.422 42.344 38.688 1 89 605 CYS A C 1
ATOM 4851 O O . CYS A 1 605 ? -12.781 42.875 37.625 1 89 605 CYS A O 1
ATOM 4853 N N . ASP A 1 606 ? -13.234 41.844 39.531 1 88.25 606 ASP A N 1
ATOM 4854 C CA . ASP A 1 606 ? -14.656 42.156 39.375 1 88.25 606 ASP A CA 1
ATOM 4855 C C . ASP A 1 606 ? -14.977 43.594 39.781 1 88.25 606 ASP A C 1
ATOM 4857 O O . ASP A 1 606 ? -14.406 44.094 40.719 1 88.25 606 ASP A O 1
ATOM 4861 N N . LEU A 1 607 ? -15.836 44.156 39.062 1 91.38 607 LEU A N 1
ATOM 4862 C CA . LEU A 1 607 ? -16.156 45.562 39.25 1 91.38 607 LEU A CA 1
ATOM 4863 C C . LEU A 1 607 ? -17.438 45.719 40.062 1 91.38 607 LEU A C 1
ATOM 4865 O O . LEU A 1 607 ? -18.469 46.125 39.531 1 91.38 607 LEU A O 1
ATOM 4869 N N . THR A 1 608 ? -17.328 45.5 41.406 1 89.38 608 THR A N 1
ATOM 4870 C CA . THR A 1 608 ? -18.438 45.781 42.312 1 89.38 608 THR A CA 1
ATOM 4871 C C . THR A 1 608 ? -18.656 47.281 42.438 1 89.38 608 THR A C 1
ATOM 4873 O O . THR A 1 608 ? -17.812 48.094 41.969 1 89.38 608 THR A O 1
ATOM 4876 N N . GLN A 1 609 ? -19.781 47.656 43.031 1 89.75 609 GLN A N 1
ATOM 4877 C CA . GLN A 1 609 ? -20.047 49.094 43.188 1 89.75 609 GLN A CA 1
ATOM 4878 C C . GLN A 1 609 ? -18.953 49.781 44 1 89.75 609 GLN A C 1
ATOM 4880 O O . GLN A 1 609 ? -18.562 50.906 43.719 1 89.75 609 GLN A O 1
ATOM 4885 N N . LYS A 1 610 ? -18.469 49.094 44.969 1 91.06 610 LYS A N 1
ATOM 4886 C CA . LYS A 1 610 ? -17.359 49.594 45.781 1 91.06 610 LYS A CA 1
ATOM 4887 C C . LYS A 1 610 ? -16.125 49.875 44.938 1 91.06 610 LYS A C 1
ATOM 4889 O O . LYS A 1 610 ? -15.484 50.906 45.062 1 91.06 610 LYS A O 1
ATOM 4894 N N . VAL A 1 611 ? -15.805 49 44.062 1 93.06 611 VAL A N 1
ATOM 4895 C CA . VAL A 1 611 ? -14.625 49.125 43.219 1 93.06 611 VAL A CA 1
ATOM 4896 C C . VAL A 1 611 ? -14.828 50.219 42.188 1 93.06 611 VAL A C 1
ATOM 4898 O O . VAL A 1 611 ? -13.906 51 41.906 1 93.06 611 VAL A O 1
ATOM 4901 N N . LYS A 1 612 ? -16.031 50.344 41.688 1 93.12 612 LYS A N 1
ATOM 4902 C CA . LYS A 1 612 ? -16.328 51.406 40.719 1 93.12 612 LYS A CA 1
ATOM 4903 C C . LYS A 1 612 ? -16.141 52.781 41.344 1 93.12 612 LYS A C 1
ATOM 4905 O O . LYS A 1 612 ? -15.531 53.656 40.75 1 93.12 612 LYS A O 1
ATOM 4910 N N . ASP A 1 613 ? -16.656 52.906 42.594 1 92.12 613 ASP A N 1
ATOM 4911 C CA . ASP A 1 613 ? -16.516 54.156 43.312 1 92.12 613 ASP A CA 1
ATOM 4912 C C . ASP A 1 613 ? -15.047 54.469 43.594 1 92.12 613 ASP A C 1
ATOM 4914 O O . ASP A 1 613 ? -14.617 55.625 43.5 1 92.12 613 ASP A O 1
ATOM 4918 N N . TRP A 1 614 ? -14.422 53.406 43.938 1 93.06 614 TRP A N 1
ATOM 4919 C CA . TRP A 1 614 ? -13 53.531 44.25 1 93.06 614 TRP A CA 1
ATOM 4920 C C . TRP A 1 614 ? -12.211 53.969 43.031 1 93.06 614 TRP A C 1
ATOM 4922 O O . TRP A 1 614 ? -11.383 54.875 43.125 1 93.06 614 TRP A O 1
ATOM 4932 N N . LEU A 1 615 ? -12.453 53.469 41.844 1 93.94 615 LEU A N 1
ATOM 4933 C CA . LEU A 1 615 ? -11.758 53.812 40.594 1 93.94 615 LEU A CA 1
ATOM 4934 C C . LEU A 1 615 ? -12.086 55.219 40.156 1 93.94 615 LEU A C 1
ATOM 4936 O O . LEU A 1 615 ? -11.203 55.969 39.688 1 93.94 615 LEU A O 1
ATOM 4940 N N . GLN A 1 616 ? -13.312 55.562 40.344 1 91.31 616 GLN A N 1
ATOM 4941 C CA . GLN A 1 616 ? -13.766 56.875 39.844 1 91.31 616 GLN A CA 1
ATOM 4942 C C . GLN A 1 616 ? -13.352 58 40.812 1 91.31 616 GLN A C 1
ATOM 4944 O O . GLN A 1 616 ? -12.773 59 40.375 1 91.31 616 GLN A O 1
ATOM 4949 N N . LYS A 1 617 ? -13.555 57.812 42.094 1 90.38 617 LYS A N 1
ATOM 4950 C CA . LYS A 1 617 ? -13.469 58.906 43.062 1 90.38 617 LYS A CA 1
ATOM 4951 C C . LYS A 1 617 ? -12.07 59 43.656 1 90.38 617 LYS A C 1
ATOM 4953 O O . LYS A 1 617 ? -11.586 60.062 43.969 1 90.38 617 LYS A O 1
ATOM 4958 N N . GLU A 1 618 ? -11.5 57.875 43.812 1 89.38 618 GLU A N 1
ATOM 4959 C CA . GLU A 1 618 ? -10.219 57.875 44.531 1 89.38 618 GLU A CA 1
ATOM 4960 C C . GLU A 1 618 ? -9.047 57.75 43.562 1 89.38 618 GLU A C 1
ATOM 4962 O O . GLU A 1 618 ? -7.984 58.312 43.812 1 89.38 618 GLU A O 1
ATOM 4967 N N . LYS A 1 619 ? -9.219 57 42.5 1 91.75 619 LYS A N 1
ATOM 4968 C CA . LYS A 1 619 ? -8.086 56.719 41.625 1 91.75 619 LYS A CA 1
ATOM 4969 C C . LYS A 1 619 ? -8.18 57.5 40.312 1 91.75 619 LYS A C 1
ATOM 4971 O O . LYS A 1 619 ? -7.258 57.469 39.5 1 91.75 619 LYS A O 1
ATOM 4976 N N . ASN A 1 620 ? -9.242 58.219 40.062 1 91.06 620 ASN A N 1
ATOM 4977 C CA . ASN A 1 620 ? -9.445 59.094 38.906 1 91.06 620 ASN A CA 1
ATOM 4978 C C . ASN A 1 620 ? -9.367 58.344 37.594 1 91.06 620 ASN A C 1
ATOM 4980 O O . ASN A 1 620 ? -8.719 58.781 36.656 1 91.06 620 ASN A O 1
ATOM 4984 N N . PHE A 1 621 ? -9.945 57.125 37.531 1 91.94 621 PHE A N 1
ATOM 4985 C CA . PHE A 1 621 ? -10.016 56.375 36.281 1 91.94 621 PHE A CA 1
ATOM 4986 C C . PHE A 1 621 ? -11.242 56.781 35.469 1 91.94 621 PHE A C 1
ATOM 4988 O O . PHE A 1 621 ? -12.258 57.188 36.031 1 91.94 621 PHE A O 1
ATOM 4995 N N . THR A 1 622 ? -11.133 56.656 34.188 1 86.69 622 THR A N 1
ATOM 4996 C CA . THR A 1 622 ? -12.234 56.906 33.25 1 86.69 622 THR A CA 1
ATOM 4997 C C . THR A 1 622 ? -12.93 55.625 32.875 1 86.69 622 THR A C 1
ATOM 4999 O O . THR A 1 622 ? -12.273 54.656 32.469 1 86.69 622 THR A O 1
ATOM 5002 N N . PRO A 1 623 ? -14.227 55.531 33 1 88.12 623 PRO A N 1
ATOM 5003 C CA . PRO A 1 623 ? -14.922 54.312 32.625 1 88.12 623 PRO A CA 1
ATOM 5004 C C . PRO A 1 623 ? -14.969 54.094 31.125 1 88.12 623 PRO A C 1
ATOM 5006 O O . PRO A 1 623 ? -15.109 55.031 30.359 1 88.12 623 PRO A O 1
ATOM 5009 N N . MET A 1 624 ? -14.852 52.875 30.719 1 85.75 624 MET A N 1
ATOM 5010 C CA . MET A 1 624 ? -15.039 52.5 29.328 1 85.75 624 MET A CA 1
ATOM 5011 C C . MET A 1 624 ? -16.516 52.5 28.953 1 85.75 624 MET A C 1
ATOM 5013 O O . MET A 1 624 ? -17.375 52.438 29.828 1 85.75 624 MET A O 1
ATOM 5017 N N . PRO A 1 625 ? -16.797 52.5 27.656 1 80.31 625 PRO A N 1
ATOM 5018 C CA . PRO A 1 625 ? -18.203 52.625 27.234 1 80.31 625 PRO A CA 1
ATOM 5019 C C . PRO A 1 625 ? -19.062 51.469 27.688 1 80.31 625 PRO A C 1
ATOM 5021 O O . PRO A 1 625 ? -20.25 51.625 27.953 1 80.31 625 PRO A O 1
ATOM 5024 N N . ASP A 1 626 ? -18.484 50.375 27.875 1 81.19 626 ASP A N 1
ATOM 5025 C CA . ASP A 1 626 ? -19.297 49.188 28.219 1 81.19 626 ASP A CA 1
ATOM 5026 C C . ASP A 1 626 ? -19.484 49.094 29.734 1 81.19 626 ASP A C 1
ATOM 5028 O O . ASP A 1 626 ? -20.25 48.25 30.203 1 81.19 626 ASP A O 1
ATOM 5032 N N . GLY A 1 627 ? -18.828 49.906 30.453 1 81 627 GLY A N 1
ATOM 5033 C CA . GLY A 1 627 ? -18.969 49.906 31.891 1 81 627 GLY A CA 1
ATOM 5034 C C . GLY A 1 627 ? -18.266 48.75 32.562 1 81 627 GLY A C 1
ATOM 5035 O O . GLY A 1 627 ? -18.391 48.531 33.781 1 81 627 GLY A O 1
ATOM 5036 N N . LEU A 1 628 ? -17.641 48 31.781 1 89.44 628 LEU A N 1
ATOM 5037 C CA . LEU A 1 628 ? -17.016 46.781 32.312 1 89.44 628 LEU A CA 1
ATOM 5038 C C . LEU A 1 628 ? -15.508 46.969 32.406 1 89.44 628 LEU A C 1
ATOM 5040 O O . LEU A 1 628 ? -14.789 46 32.75 1 89.44 628 LEU A O 1
ATOM 5044 N N . GLY A 1 629 ? -15.039 48.156 32.156 1 90.81 629 GLY A N 1
ATOM 5045 C CA . GLY A 1 629 ? -13.617 48.469 32.219 1 90.81 629 GLY A CA 1
ATOM 5046 C C . GLY A 1 629 ? -13.336 49.938 32.469 1 90.81 629 GLY A C 1
ATOM 5047 O O . GLY A 1 629 ? -14.227 50.781 32.375 1 90.81 629 GLY A O 1
ATOM 5048 N N . TRP A 1 630 ? -12.234 50.188 33.031 1 91.31 630 TRP A N 1
ATOM 5049 C CA . TRP A 1 630 ? -11.75 51.531 33.344 1 91.31 630 TRP A CA 1
ATOM 5050 C C . TRP A 1 630 ? -10.328 51.719 32.844 1 91.31 630 TRP A C 1
ATOM 5052 O O . TRP A 1 630 ? -9.586 50.75 32.656 1 91.31 630 TRP A O 1
ATOM 5062 N N . PHE A 1 631 ? -9.992 52.906 32.438 1 88.94 631 PHE A N 1
ATOM 5063 C CA . PHE A 1 631 ? -8.625 53.125 31.969 1 88.94 631 PHE A CA 1
ATOM 5064 C C . PHE A 1 631 ? -8.109 54.469 32.469 1 88.94 631 PHE A C 1
ATOM 5066 O O . PHE A 1 631 ? -8.898 55.344 32.844 1 88.94 631 PHE A O 1
ATOM 5073 N N . ASN A 1 632 ? -6.84 54.594 32.656 1 88.69 632 ASN A N 1
ATOM 5074 C CA . ASN A 1 632 ? -6.164 55.844 33.062 1 88.69 632 ASN A CA 1
ATOM 5075 C C . ASN A 1 632 ? -4.754 55.906 32.469 1 88.69 632 ASN A C 1
ATOM 5077 O O . ASN A 1 632 ? -4.152 54.875 32.156 1 88.69 632 ASN A O 1
ATOM 5081 N N . TRP A 1 633 ? -4.324 57.188 32.125 1 85.44 633 TRP A N 1
ATOM 5082 C CA . TRP A 1 633 ? -2.979 57.438 31.625 1 85.44 633 TRP A CA 1
ATOM 5083 C C . TRP A 1 633 ? -2.148 58.188 32.656 1 85.44 633 TRP A C 1
ATOM 5085 O O . TRP A 1 633 ? -2.508 59.281 33.094 1 85.44 633 TRP A O 1
ATOM 5095 N N . PHE A 1 634 ? -1.101 57.531 33.156 1 86.69 634 PHE A N 1
ATOM 5096 C CA . PHE A 1 634 ? -0.128 58.156 34.031 1 86.69 634 PHE A CA 1
ATOM 5097 C C . PHE A 1 634 ? 1.038 58.719 33.219 1 86.69 634 PHE A C 1
ATOM 5099 O O . PHE A 1 634 ? 2.059 58.062 33.062 1 86.69 634 PHE A O 1
ATOM 5106 N N . GLY A 1 635 ? 0.918 59.969 32.781 1 81.06 635 GLY A N 1
ATOM 5107 C CA . GLY A 1 635 ? 1.818 60.594 31.828 1 81.06 635 GLY A CA 1
ATOM 5108 C C . GLY A 1 635 ? 3.234 60.719 32.344 1 81.06 635 GLY A C 1
ATOM 5109 O O . GLY A 1 635 ? 4.199 60.594 31.594 1 81.06 635 GLY A O 1
ATOM 5110 N N . ASN A 1 636 ? 3.371 61.031 33.656 1 84.06 636 ASN A N 1
ATOM 5111 C CA . ASN A 1 636 ? 4.684 61.312 34.219 1 84.06 636 ASN A CA 1
ATOM 5112 C C . ASN A 1 636 ? 5.586 60.062 34.156 1 84.06 636 ASN A C 1
ATOM 5114 O O . ASN A 1 636 ? 6.809 60.188 34.094 1 84.06 636 ASN A O 1
ATOM 5118 N N . ILE A 1 637 ? 4.945 58.969 34.188 1 86.69 637 ILE A N 1
ATOM 5119 C CA . ILE A 1 637 ? 5.754 57.75 34.188 1 86.69 637 ILE A CA 1
ATOM 5120 C C . ILE A 1 637 ? 5.422 56.906 32.969 1 86.69 637 ILE A C 1
ATOM 5122 O O . ILE A 1 637 ? 5.746 55.719 32.906 1 86.69 637 ILE A O 1
ATOM 5126 N N . SER A 1 638 ? 4.766 57.469 32.031 1 82.62 638 SER A N 1
ATOM 5127 C CA . SER A 1 638 ? 4.418 56.844 30.75 1 82.62 638 SER A CA 1
ATOM 5128 C C . SER A 1 638 ? 3.732 55.5 30.969 1 82.62 638 SER A C 1
ATOM 5130 O O . SER A 1 638 ? 4.133 54.469 30.375 1 82.62 638 SER A O 1
ATOM 5132 N N . LEU A 1 639 ? 2.766 55.406 31.812 1 88 639 LEU A N 1
ATOM 5133 C CA . LEU A 1 639 ? 2.031 54.219 32.156 1 88 639 LEU A CA 1
ATOM 5134 C C . LEU A 1 639 ? 0.568 54.312 31.734 1 88 639 LEU A C 1
ATOM 5136 O O . LEU A 1 639 ? -0.113 55.281 32.125 1 88 639 LEU A O 1
ATOM 5140 N N . TYR A 1 640 ? 0.205 53.438 30.844 1 85.44 640 TYR A N 1
ATOM 5141 C CA . TYR A 1 640 ? -1.21 53.281 30.531 1 85.44 640 TYR A CA 1
ATOM 5142 C C . TYR A 1 640 ? -1.789 52.062 31.266 1 85.44 640 TYR A C 1
ATOM 5144 O O . TYR A 1 640 ? -1.271 50.969 31.141 1 85.44 640 TYR A O 1
ATOM 5152 N N . MET A 1 641 ? -2.857 52.281 32.062 1 90.25 641 MET A N 1
ATOM 5153 C CA . MET A 1 641 ? -3.395 51.188 32.844 1 90.25 641 MET A CA 1
ATOM 5154 C C . MET A 1 641 ? -4.867 50.938 32.531 1 90.25 641 MET A C 1
ATOM 5156 O O . MET A 1 641 ? -5.629 51.906 32.375 1 90.25 641 MET A O 1
ATOM 5160 N N . GLU A 1 642 ? -5.191 49.656 32.438 1 90.5 642 GLU A N 1
ATOM 5161 C CA . GLU A 1 642 ? -6.582 49.25 32.281 1 90.5 642 GLU A CA 1
ATOM 5162 C C . GLU A 1 642 ? -7.016 48.312 33.406 1 90.5 642 GLU A C 1
ATOM 5164 O O . GLU A 1 642 ? -6.242 47.469 33.875 1 90.5 642 GLU A O 1
ATOM 5169 N N . VAL A 1 643 ? -8.164 48.594 33.938 1 92.81 643 VAL A N 1
ATOM 5170 C CA . VAL A 1 643 ? -8.828 47.719 34.875 1 92.81 643 VAL A CA 1
ATOM 5171 C C . VAL A 1 643 ? -10.047 47.062 34.219 1 92.81 643 VAL A C 1
ATOM 5173 O O . VAL A 1 643 ? -10.977 47.75 33.812 1 92.81 643 VAL A O 1
ATOM 5176 N N . VAL A 1 644 ? -10.008 45.781 34.094 1 92.12 644 VAL A N 1
ATOM 5177 C CA . VAL A 1 644 ? -11.07 45.094 33.375 1 92.12 644 VAL A CA 1
ATOM 5178 C C . VAL A 1 644 ? -11.672 44 34.25 1 92.12 644 VAL A C 1
ATOM 5180 O O . VAL A 1 644 ? -10.961 43.375 35.062 1 92.12 644 VAL A O 1
ATOM 5183 N N . SER A 1 645 ? -13.016 43.812 34.062 1 91.25 645 SER A N 1
ATOM 5184 C CA . SER A 1 645 ? -13.672 42.719 34.781 1 91.25 645 SER A CA 1
ATOM 5185 C C . SER A 1 645 ? -13.359 41.375 34.156 1 91.25 645 SER A C 1
ATOM 5187 O O . SER A 1 645 ? -12.969 41.312 33 1 91.25 645 SER A O 1
ATOM 5189 N N . TRP A 1 646 ? -13.547 40.312 34.906 1 86.94 646 TRP A N 1
ATOM 5190 C CA . TRP A 1 646 ? -13.367 38.938 34.375 1 86.94 646 TRP A CA 1
ATOM 5191 C C . TRP A 1 646 ? -14.336 38.688 33.25 1 86.94 646 TRP A C 1
ATOM 5193 O O . TRP A 1 646 ? -13.977 38.031 32.25 1 86.94 646 TRP A O 1
ATOM 5203 N N . THR A 1 647 ? -15.492 39.219 33.344 1 86.5 647 THR A N 1
ATOM 5204 C CA . THR A 1 647 ? -16.5 39.062 32.312 1 86.5 647 THR A CA 1
ATOM 5205 C C . THR A 1 647 ? -16.062 39.75 31.016 1 86.5 647 THR A C 1
ATOM 5207 O O . THR A 1 647 ? -16.203 39.188 29.922 1 86.5 647 THR A O 1
ATOM 5210 N N . LYS A 1 648 ? -15.555 40.875 31.188 1 88.62 648 LYS A N 1
ATOM 5211 C CA . LYS A 1 648 ? -15.102 41.625 30 1 88.62 648 LYS A CA 1
ATOM 5212 C C . LYS A 1 648 ? -13.891 40.906 29.359 1 88.62 648 LYS A C 1
ATOM 5214 O O . LYS A 1 648 ? -13.766 40.875 28.141 1 88.62 648 LYS A O 1
ATOM 5219 N N . LEU A 1 649 ? -13.047 40.5 30.25 1 88.62 649 LEU A N 1
ATOM 5220 C CA . LEU A 1 649 ? -11.859 39.781 29.75 1 88.62 649 LEU A CA 1
ATOM 5221 C C . LEU A 1 649 ? -12.242 38.625 28.859 1 88.62 649 LEU A C 1
ATOM 5223 O O . LEU A 1 649 ? -11.695 38.469 27.766 1 88.62 649 LEU A O 1
ATOM 5227 N N . LEU A 1 650 ? -13.133 37.812 29.312 1 87.5 650 LEU A N 1
ATOM 5228 C CA . LEU A 1 650 ? -13.594 36.656 28.547 1 87.5 650 LEU A CA 1
ATOM 5229 C C . LEU A 1 650 ? -14.312 37.094 27.266 1 87.5 650 LEU A C 1
ATOM 5231 O O . LEU A 1 650 ? -14.047 36.594 26.188 1 87.5 650 LEU A O 1
ATOM 5235 N N . ARG A 1 651 ? -15.141 38.031 27.375 1 85.38 651 ARG A N 1
ATOM 5236 C CA . ARG A 1 651 ? -15.922 38.5 26.25 1 85.38 651 ARG A CA 1
ATOM 5237 C C . ARG A 1 651 ? -15.016 39.094 25.172 1 85.38 651 ARG A C 1
ATOM 5239 O O . ARG A 1 651 ? -15.234 38.875 23.984 1 85.38 651 ARG A O 1
ATOM 5246 N N . ASP A 1 652 ? -14.086 39.875 25.656 1 83 652 ASP A N 1
ATOM 5247 C CA . ASP A 1 652 ? -13.156 40.5 24.703 1 83 652 ASP A CA 1
ATOM 5248 C C . ASP A 1 652 ? -12.336 39.438 23.984 1 83 652 ASP A C 1
ATOM 5250 O O . ASP A 1 652 ? -12.086 39.531 22.781 1 83 652 ASP A O 1
ATOM 5254 N N . ALA A 1 653 ? -11.875 38.5 24.766 1 85.38 653 ALA A N 1
ATOM 5255 C CA . ALA A 1 653 ? -11.109 37.406 24.156 1 85.38 653 ALA A CA 1
ATOM 5256 C C . ALA A 1 653 ? -11.945 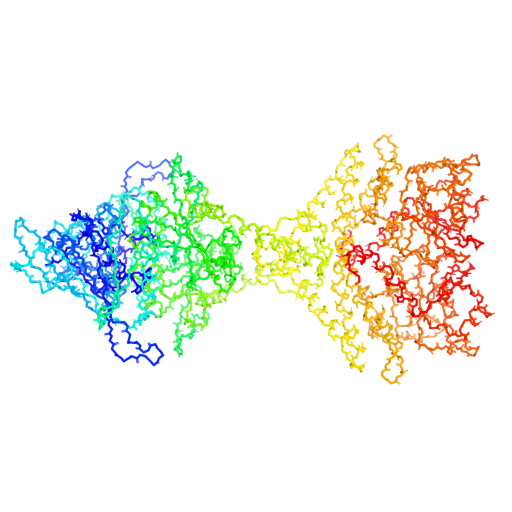36.625 23.141 1 85.38 653 ALA A C 1
ATOM 5258 O O . ALA A 1 653 ? -11.461 36.281 22.062 1 85.38 653 ALA A O 1
ATOM 5259 N N . GLU A 1 654 ? -13.148 36.344 23.469 1 83.31 654 GLU A N 1
ATOM 5260 C CA . GLU A 1 654 ? -14.055 35.656 22.547 1 83.31 654 GLU A CA 1
ATOM 5261 C C . GLU A 1 654 ? -14.312 36.5 21.297 1 83.31 654 GLU A C 1
ATOM 5263 O O . GLU A 1 654 ? -14.312 35.938 20.188 1 83.31 654 GLU A O 1
ATOM 5268 N N . MET A 1 655 ? -14.508 37.719 21.516 1 76.25 655 MET A N 1
ATOM 5269 C CA . MET A 1 655 ? -14.797 38.594 20.406 1 76.25 655 MET A CA 1
ATOM 5270 C C . MET A 1 655 ? -13.625 38.656 19.438 1 76.25 655 MET A C 1
ATOM 5272 O O . MET A 1 655 ? -13.82 38.656 18.219 1 76.25 655 MET A O 1
ATOM 5276 N N . ARG A 1 656 ? -12.445 38.75 19.969 1 74.75 656 ARG A N 1
ATOM 5277 C CA . ARG A 1 656 ? -11.25 38.781 19.125 1 74.75 656 ARG A CA 1
ATOM 5278 C C . ARG A 1 656 ? -11.133 37.5 18.281 1 74.75 656 ARG A C 1
ATOM 5280 O O . ARG A 1 656 ? -10.672 37.562 17.141 1 74.75 656 ARG A O 1
ATOM 5287 N N . ASN A 1 657 ? -11.578 36.438 18.844 1 75.69 657 ASN A N 1
ATOM 5288 C CA . ASN A 1 657 ? -11.445 35.156 18.141 1 75.69 657 ASN A CA 1
ATOM 5289 C C . ASN A 1 657 ? -12.68 34.875 17.297 1 75.69 657 ASN A C 1
ATOM 5291 O O . ASN A 1 657 ? -12.609 34.062 16.359 1 75.69 657 ASN A O 1
ATOM 5295 N N . LYS A 1 658 ? -13.781 35.438 17.641 1 70.75 658 LYS A N 1
ATOM 5296 C CA . LYS A 1 658 ? -15.047 35.219 16.953 1 70.75 658 LYS A CA 1
ATOM 5297 C C . LYS A 1 658 ? -14.961 35.594 15.477 1 70.75 658 LYS A C 1
ATOM 5299 O O . LYS A 1 658 ? -15.586 34.969 14.625 1 70.75 658 LYS A O 1
ATOM 5304 N N . ILE A 1 659 ? -14.188 36.625 15.211 1 61.28 659 ILE A N 1
ATOM 5305 C CA . ILE A 1 659 ? -14.047 37.062 13.82 1 61.28 659 ILE A CA 1
ATOM 5306 C C . ILE A 1 659 ? -13.523 35.906 12.977 1 61.28 659 ILE A C 1
ATOM 5308 O O . ILE A 1 659 ? -13.945 35.719 11.836 1 61.28 659 ILE A O 1
ATOM 5312 N N . PHE A 1 660 ? -12.742 35.156 13.633 1 62.09 660 PHE A N 1
ATOM 5313 C CA . PHE A 1 660 ? -12.227 34.031 12.898 1 62.09 660 PHE A CA 1
ATOM 5314 C C . PHE A 1 660 ? -13.258 32.875 12.875 1 62.09 660 PHE A C 1
ATOM 5316 O O . PHE A 1 660 ? -13.367 32.156 11.883 1 62.09 660 PHE A O 1
ATOM 5323 N N . PHE A 1 661 ? -13.992 32.875 13.977 1 61.59 661 PHE A N 1
ATOM 5324 C CA . PHE A 1 661 ? -14.992 31.828 14.07 1 61.59 661 PHE A CA 1
ATOM 5325 C C . PHE A 1 661 ? -16.078 32 13.008 1 61.59 661 PHE A C 1
ATOM 5327 O O . PHE A 1 661 ? -16.5 31.047 12.375 1 61.59 661 PHE A O 1
ATOM 5334 N N . ASN A 1 662 ? -16.531 33.156 12.922 1 56.88 662 ASN A N 1
ATOM 5335 C CA . ASN A 1 662 ? -17.578 33.469 11.961 1 56.88 662 ASN A CA 1
ATOM 5336 C C . ASN A 1 662 ? -17.125 33.188 10.531 1 56.88 662 ASN A C 1
ATOM 5338 O O . ASN A 1 662 ? -17.891 32.625 9.734 1 56.88 662 ASN A O 1
ATOM 5342 N N . LYS A 1 663 ? -16.016 33.562 10.391 1 51.53 663 LYS A N 1
ATOM 5343 C CA . LYS A 1 663 ? -15.523 33.344 9.031 1 51.53 663 LYS A CA 1
ATOM 5344 C C . LYS A 1 663 ? -15.305 31.875 8.734 1 51.53 663 LYS A C 1
ATOM 5346 O O . LYS A 1 663 ? -15.383 31.438 7.582 1 51.53 663 LYS A O 1
ATOM 5351 N N . LEU A 1 664 ? -14.938 31.281 9.758 1 51.31 664 LEU A N 1
ATOM 5352 C CA . LEU A 1 664 ? -14.742 29.844 9.617 1 51.31 664 LEU A CA 1
ATOM 5353 C C . LEU A 1 664 ? -16.078 29.109 9.703 1 51.31 664 LEU A C 1
ATOM 5355 O O . LEU A 1 664 ? -16.125 27.891 9.508 1 51.31 664 LEU A O 1
ATOM 5359 N N . GLY A 1 665 ? -17.141 29.969 9.859 1 47.66 665 GLY A N 1
ATOM 5360 C CA . GLY A 1 665 ? -18.453 29.359 10.031 1 47.66 665 GLY A CA 1
ATOM 5361 C C . GLY A 1 665 ? -18.594 28.594 11.328 1 47.66 665 GLY A C 1
ATOM 5362 O O . GLY A 1 665 ? -19.312 27.594 11.391 1 47.66 665 GLY A O 1
ATOM 5363 N N . ILE A 1 666 ? -17.688 28.75 12.172 1 50.19 666 ILE A N 1
ATOM 5364 C CA . ILE A 1 666 ? -17.781 28.031 13.438 1 50.19 666 ILE A CA 1
ATOM 5365 C C . ILE A 1 666 ? -18.562 28.875 14.445 1 50.19 666 ILE A C 1
ATOM 5367 O O . ILE A 1 666 ? -18.203 30.031 14.711 1 50.19 666 ILE A O 1
ATOM 5371 N N . ASP A 1 667 ? -19.938 29 14.586 1 47.81 667 ASP A N 1
ATOM 5372 C CA . ASP A 1 667 ? -20.734 29.703 15.578 1 47.81 667 ASP A CA 1
ATOM 5373 C C . ASP A 1 667 ? -20.391 29.25 16.984 1 47.81 667 ASP A C 1
ATOM 5375 O O . ASP A 1 667 ? -20.141 28.062 17.219 1 47.81 667 ASP A O 1
ATOM 5379 N N . MET B 1 1 ? -1.336 -49.188 -20.719 1 67.31 1 MET B N 1
ATOM 5380 C CA . MET B 1 1 ? -0.428 -48.156 -20.234 1 67.31 1 MET B CA 1
ATOM 5381 C C . MET B 1 1 ? -0.844 -46.781 -20.766 1 67.31 1 MET B C 1
ATOM 5383 O O . MET B 1 1 ? -1.212 -46.625 -21.922 1 67.31 1 MET B O 1
ATOM 5387 N N . SER B 1 2 ? -1.058 -45.844 -19.859 1 79.69 2 SER B N 1
ATOM 5388 C CA . SER B 1 2 ? -1.518 -44.5 -20.203 1 79.69 2 SER B CA 1
ATOM 5389 C C . SER B 1 2 ? -0.389 -43.656 -20.797 1 79.69 2 SER B C 1
ATOM 5391 O O . SER B 1 2 ? 0.782 -44.031 -20.703 1 79.69 2 SER B O 1
ATOM 5393 N N . ASN B 1 3 ? -0.76 -42.656 -21.609 1 82.75 3 ASN B N 1
ATOM 5394 C CA . ASN B 1 3 ? 0.21 -41.906 -22.375 1 82.75 3 ASN B CA 1
ATOM 5395 C C . ASN B 1 3 ? 0.4 -40.5 -21.797 1 82.75 3 ASN B C 1
ATOM 5397 O O . ASN B 1 3 ? -0.447 -40.031 -21.031 1 82.75 3 ASN B O 1
ATOM 5401 N N . VAL B 1 4 ? 1.615 -40.031 -22.031 1 86.75 4 VAL B N 1
ATOM 5402 C CA . VAL B 1 4 ? 1.919 -38.656 -21.688 1 86.75 4 VAL B CA 1
ATOM 5403 C C . VAL B 1 4 ? 2.342 -37.875 -22.922 1 86.75 4 VAL B C 1
ATOM 5405 O O . VAL B 1 4 ? 3.156 -38.344 -23.719 1 86.75 4 VAL B O 1
ATOM 5408 N N . ASN B 1 5 ? 1.69 -36.781 -23.156 1 86.38 5 ASN B N 1
ATOM 5409 C CA . ASN B 1 5 ? 2.156 -35.875 -24.188 1 86.38 5 ASN B CA 1
ATOM 5410 C C . ASN B 1 5 ? 3.252 -34.938 -23.672 1 86.38 5 ASN B C 1
ATOM 5412 O O . ASN B 1 5 ? 2.961 -33.906 -23.078 1 86.38 5 ASN B O 1
ATOM 5416 N N . VAL B 1 6 ? 4.473 -35.219 -24.031 1 88.88 6 VAL B N 1
ATOM 5417 C CA . VAL B 1 6 ? 5.629 -34.562 -23.438 1 88.88 6 VAL B CA 1
ATOM 5418 C C . VAL B 1 6 ? 5.715 -33.125 -23.953 1 88.88 6 VAL B C 1
ATOM 5420 O O . VAL B 1 6 ? 6.039 -32.188 -23.203 1 88.88 6 VAL B O 1
ATOM 5423 N N . LYS B 1 7 ? 5.391 -32.938 -25.203 1 87.12 7 LYS B N 1
ATOM 5424 C CA . LYS B 1 7 ? 5.441 -31.609 -25.797 1 87.12 7 LYS B CA 1
ATOM 5425 C C . LYS B 1 7 ? 4.512 -30.641 -25.062 1 87.12 7 LYS B C 1
ATOM 5427 O O . LYS B 1 7 ? 4.926 -29.547 -24.672 1 87.12 7 LYS B O 1
ATOM 5432 N N . ARG B 1 8 ? 3.387 -31.062 -24.812 1 85.31 8 ARG B N 1
ATOM 5433 C CA . ARG B 1 8 ? 2.398 -30.203 -24.156 1 85.31 8 ARG B CA 1
ATOM 5434 C C . ARG B 1 8 ? 2.709 -30.031 -22.688 1 85.31 8 ARG B C 1
ATOM 5436 O O . ARG B 1 8 ? 2.455 -28.969 -22.109 1 85.31 8 ARG B O 1
ATOM 5443 N N . LEU B 1 9 ? 3.24 -31.078 -22.141 1 84.62 9 LEU B N 1
ATOM 5444 C CA . LEU B 1 9 ? 3.697 -30.984 -20.766 1 84.62 9 LEU B CA 1
ATOM 5445 C C . LEU B 1 9 ? 4.703 -29.844 -20.594 1 84.62 9 LEU B C 1
ATOM 5447 O O . LEU B 1 9 ? 4.574 -29.031 -19.688 1 84.62 9 LEU B O 1
ATOM 5451 N N . VAL B 1 10 ? 5.602 -29.812 -21.516 1 85.75 10 VAL B N 1
ATOM 5452 C CA . VAL B 1 10 ? 6.684 -28.844 -21.469 1 85.75 10 VAL B CA 1
ATOM 5453 C C . VAL B 1 10 ? 6.129 -27.438 -21.703 1 85.75 10 VAL B C 1
ATOM 5455 O O . VAL B 1 10 ? 6.523 -26.484 -21.031 1 85.75 10 VAL B O 1
ATOM 5458 N N . GLU B 1 11 ? 5.242 -27.375 -22.562 1 79.75 11 GLU B N 1
ATOM 5459 C CA . GLU B 1 11 ? 4.637 -26.094 -22.906 1 79.75 11 GLU B CA 1
ATOM 5460 C C . GLU B 1 11 ? 3.857 -25.531 -21.719 1 79.75 11 GLU B C 1
ATOM 5462 O O . GLU B 1 11 ? 3.689 -24.312 -21.609 1 79.75 11 GLU B O 1
ATOM 5467 N N . ASN B 1 12 ? 3.488 -26.406 -20.828 1 74.69 12 ASN B N 1
ATOM 5468 C CA . ASN B 1 12 ? 2.613 -25.969 -19.75 1 74.69 12 ASN B CA 1
ATOM 5469 C C . ASN B 1 12 ? 3.391 -25.734 -18.453 1 74.69 12 ASN B C 1
ATOM 5471 O O . ASN B 1 12 ? 2.799 -25.453 -17.406 1 74.69 12 ASN B O 1
ATOM 5475 N N . ILE B 1 13 ? 4.617 -25.922 -18.469 1 74.75 13 ILE B N 1
ATOM 5476 C CA . ILE B 1 13 ? 5.426 -25.656 -17.281 1 74.75 13 ILE B CA 1
ATOM 5477 C C . ILE B 1 13 ? 5.297 -24.172 -16.906 1 74.75 13 ILE B C 1
ATOM 5479 O O . ILE B 1 13 ? 5.355 -23.297 -17.781 1 74.75 13 ILE B O 1
ATOM 5483 N N . ARG B 1 14 ? 4.93 -23.891 -15.57 1 62.59 14 ARG B N 1
ATOM 5484 C CA . ARG B 1 14 ? 4.508 -22.641 -14.953 1 62.59 14 ARG B CA 1
ATOM 5485 C C . ARG B 1 14 ? 5.625 -21.594 -15 1 62.59 14 ARG B C 1
ATOM 5487 O O . ARG B 1 14 ? 6.785 -21.938 -15.227 1 62.59 14 ARG B O 1
ATOM 5494 N N . SER B 1 15 ? 5.211 -20.406 -14.812 1 58.47 15 SER B N 1
ATOM 5495 C CA . SER B 1 15 ? 5.996 -19.172 -14.781 1 58.47 15 SER B CA 1
ATOM 5496 C C . SER B 1 15 ? 6.941 -19.141 -13.594 1 58.47 15 SER B C 1
ATOM 5498 O O . SER B 1 15 ? 7.949 -18.438 -13.609 1 58.47 15 SER B O 1
ATOM 5500 N N . GLY B 1 16 ? 6.961 -20.047 -12.75 1 63.06 16 GLY B N 1
ATOM 5501 C CA . GLY B 1 16 ? 7.859 -19.922 -11.609 1 63.06 16 GLY B CA 1
ATOM 5502 C C . GLY B 1 16 ? 9.234 -20.5 -11.867 1 63.06 16 GLY B C 1
ATOM 5503 O O . GLY B 1 16 ? 10.117 -20.438 -11.008 1 63.06 16 GLY B O 1
ATOM 5504 N N . THR B 1 17 ? 9.492 -20.906 -13.125 1 74.25 17 THR B N 1
ATOM 5505 C CA . THR B 1 17 ? 10.805 -21.422 -13.477 1 74.25 17 THR B CA 1
ATOM 5506 C C . THR B 1 17 ? 11.602 -20.406 -14.281 1 74.25 17 THR B C 1
ATOM 5508 O O . THR B 1 17 ? 11.031 -19.453 -14.828 1 74.25 17 THR B O 1
ATOM 5511 N N . ASN B 1 18 ? 12.922 -20.484 -14.211 1 79.69 18 ASN B N 1
ATOM 5512 C CA . ASN B 1 18 ? 13.781 -19.641 -15.023 1 79.69 18 ASN B CA 1
ATOM 5513 C C . ASN B 1 18 ? 14.828 -20.469 -15.773 1 79.69 18 ASN B C 1
ATOM 5515 O O . ASN B 1 18 ? 14.859 -21.703 -15.656 1 79.69 18 ASN B O 1
ATOM 5519 N N . ILE B 1 19 ? 15.586 -19.828 -16.484 1 87.12 19 ILE B N 1
ATOM 5520 C CA . ILE B 1 19 ? 16.484 -20.453 -17.438 1 87.12 19 ILE B CA 1
ATOM 5521 C C . ILE B 1 19 ? 17.578 -21.219 -16.688 1 87.12 19 ILE B C 1
ATOM 5523 O O . ILE B 1 19 ? 18.25 -22.078 -17.266 1 87.12 19 ILE B O 1
ATOM 5527 N N . TYR B 1 20 ? 17.766 -20.922 -15.352 1 91.06 20 TYR B N 1
ATOM 5528 C CA . TYR B 1 20 ? 18.75 -21.641 -14.539 1 91.06 20 TYR B CA 1
ATOM 5529 C C . TYR B 1 20 ? 18.141 -22.906 -13.953 1 91.06 20 TYR B C 1
ATOM 5531 O O . TYR B 1 20 ? 18.875 -23.797 -13.477 1 91.06 20 TYR B O 1
ATOM 5539 N N . THR B 1 21 ? 16.859 -23.078 -14.023 1 89.12 21 THR B N 1
ATOM 5540 C CA . THR B 1 21 ? 16.156 -24.156 -13.336 1 89.12 21 THR B CA 1
ATOM 5541 C C . THR B 1 21 ? 16.625 -25.516 -13.82 1 89.12 21 THR B C 1
ATOM 5543 O O . THR B 1 21 ? 16.906 -26.406 -13.023 1 89.12 21 THR B O 1
ATOM 5546 N N . PRO B 1 22 ? 16.812 -25.672 -15.086 1 93.31 22 PRO B N 1
ATOM 5547 C CA . PRO B 1 22 ? 17.297 -26.984 -15.555 1 93.31 22 PRO B CA 1
ATOM 5548 C C . PRO B 1 22 ? 18.688 -27.328 -15 1 93.31 22 PRO B C 1
ATOM 5550 O O . PRO B 1 22 ? 18.906 -28.453 -14.57 1 93.31 22 PRO B O 1
ATOM 5553 N N . LEU B 1 23 ? 19.531 -26.312 -15.07 1 95.75 23 LEU B N 1
ATOM 5554 C CA . LEU B 1 23 ? 20.875 -26.547 -14.578 1 95.75 23 LEU B CA 1
ATOM 5555 C C . LEU B 1 23 ? 20.859 -26.906 -13.094 1 95.75 23 LEU B C 1
ATOM 5557 O O . LEU B 1 23 ? 21.531 -27.859 -12.68 1 95.75 23 LEU B O 1
ATOM 5561 N N . VAL B 1 24 ? 20.109 -26.203 -12.367 1 93 24 VAL B N 1
ATOM 5562 C CA . VAL B 1 24 ? 19.984 -26.453 -10.938 1 93 24 VAL B CA 1
ATOM 5563 C C . VAL B 1 24 ? 19.422 -27.859 -10.703 1 93 24 VAL B C 1
ATOM 5565 O O . VAL B 1 24 ? 19.938 -28.594 -9.852 1 93 24 VAL B O 1
ATOM 5568 N N . GLU B 1 25 ? 18.438 -28.234 -11.438 1 92.19 25 GLU B N 1
ATOM 5569 C CA . GLU B 1 25 ? 17.828 -29.562 -11.32 1 92.19 25 GLU B CA 1
ATOM 5570 C C . GLU B 1 25 ? 18.859 -30.656 -11.594 1 92.19 25 GLU B C 1
ATOM 5572 O O . GLU B 1 25 ? 18.906 -31.672 -10.891 1 92.19 25 GLU B O 1
ATOM 5577 N N . LEU B 1 26 ? 19.641 -30.438 -12.586 1 97.06 26 LEU B N 1
ATOM 5578 C CA . LEU B 1 26 ? 20.641 -31.438 -12.961 1 97.06 26 LEU B CA 1
ATOM 5579 C C . LEU B 1 26 ? 21.703 -31.594 -11.875 1 97.06 26 LEU B C 1
ATOM 5581 O O . LEU B 1 26 ? 22.125 -32.688 -11.555 1 97.06 26 LEU B O 1
ATOM 5585 N N . VAL B 1 27 ? 22.109 -30.484 -11.367 1 96.81 27 VAL B N 1
ATOM 5586 C CA . VAL B 1 27 ? 23.125 -30.516 -10.32 1 96.81 27 VAL B CA 1
ATOM 5587 C C . VAL B 1 27 ? 22.562 -31.203 -9.07 1 96.81 27 VAL B C 1
ATOM 5589 O O . VAL B 1 27 ? 23.234 -32.031 -8.445 1 96.81 27 VAL B O 1
ATOM 5592 N N . VAL B 1 28 ? 21.344 -30.906 -8.695 1 93.88 28 VAL B N 1
ATOM 5593 C CA . VAL B 1 28 ? 20.703 -31.516 -7.539 1 93.88 28 VAL B CA 1
ATOM 5594 C C . VAL B 1 28 ? 20.609 -33.031 -7.742 1 93.88 28 VAL B C 1
ATOM 5596 O O . VAL B 1 28 ? 20.922 -33.812 -6.832 1 93.88 28 VAL B O 1
ATOM 5599 N N . ASN B 1 29 ? 20.203 -33.438 -8.969 1 94.44 29 ASN B N 1
ATOM 5600 C CA . ASN B 1 29 ? 20.125 -34.875 -9.258 1 94.44 29 ASN B CA 1
ATOM 5601 C C . ASN B 1 29 ? 21.484 -35.562 -9.156 1 94.44 29 ASN B C 1
ATOM 5603 O O . ASN B 1 29 ? 21.578 -36.688 -8.688 1 94.44 29 ASN B O 1
ATOM 5607 N N . ALA B 1 30 ? 22.484 -34.844 -9.578 1 96.88 30 ALA B N 1
ATOM 5608 C CA . ALA B 1 30 ? 23.844 -35.375 -9.477 1 96.88 30 ALA B CA 1
ATOM 5609 C C . ALA B 1 30 ? 24.266 -35.562 -8.023 1 96.88 30 ALA B C 1
ATOM 5611 O O . ALA B 1 30 ? 24.812 -36.594 -7.652 1 96.88 30 ALA B O 1
ATOM 5612 N N . ILE B 1 31 ? 24 -34.594 -7.219 1 94.88 31 ILE B N 1
ATOM 5613 C CA . ILE B 1 31 ? 24.328 -34.656 -5.797 1 94.88 31 ILE B CA 1
ATOM 5614 C C . ILE B 1 31 ? 23.594 -35.812 -5.152 1 94.88 31 ILE B C 1
ATOM 5616 O O . ILE B 1 31 ? 24.172 -36.562 -4.383 1 94.88 31 ILE B O 1
ATOM 5620 N N . GLN B 1 32 ? 22.359 -36 -5.5 1 92.94 32 GLN B N 1
ATOM 5621 C CA . GLN B 1 32 ? 21.547 -37.062 -4.93 1 92.94 32 GLN B CA 1
ATOM 5622 C C . GLN B 1 32 ? 22.047 -38.438 -5.371 1 92.94 32 GLN B C 1
ATOM 5624 O O . GLN B 1 32 ? 22 -39.406 -4.602 1 92.94 32 GLN B O 1
ATOM 5629 N N . ALA B 1 33 ? 22.516 -38.531 -6.613 1 95.69 33 ALA B N 1
ATOM 5630 C CA . ALA B 1 33 ? 23.078 -39.781 -7.105 1 95.69 33 ALA B CA 1
ATOM 5631 C C . ALA B 1 33 ? 24.328 -40.156 -6.316 1 95.69 33 ALA B C 1
ATOM 5633 O O . ALA B 1 33 ? 24.562 -41.344 -6.02 1 95.69 33 ALA B O 1
ATOM 5634 N N . ILE B 1 34 ? 25.109 -39.156 -6.035 1 96.25 34 ILE B N 1
ATOM 5635 C CA . ILE B 1 34 ? 26.328 -39.375 -5.258 1 96.25 34 ILE B CA 1
ATOM 5636 C C . ILE B 1 34 ? 25.969 -39.781 -3.834 1 96.25 34 ILE B C 1
ATOM 5638 O O . ILE B 1 34 ? 26.562 -40.719 -3.279 1 96.25 34 ILE B O 1
ATOM 5642 N N . ASP B 1 35 ? 25 -39.156 -3.242 1 92.38 35 ASP B N 1
ATOM 5643 C CA . ASP B 1 35 ? 24.516 -39.5 -1.91 1 92.38 35 ASP B CA 1
ATOM 5644 C C . ASP B 1 35 ? 24.047 -40.969 -1.864 1 92.38 35 ASP B C 1
ATOM 5646 O O . ASP B 1 35 ? 24.328 -41.688 -0.907 1 92.38 35 ASP B O 1
ATOM 5650 N N . ALA B 1 36 ? 23.344 -41.344 -2.877 1 91.75 36 ALA B N 1
ATOM 5651 C CA . ALA B 1 36 ? 22.812 -42.688 -2.939 1 91.75 36 ALA B CA 1
ATOM 5652 C C . ALA B 1 36 ? 23.938 -43.719 -3.012 1 91.75 36 ALA B C 1
ATOM 5654 O O . ALA B 1 36 ? 23.812 -44.844 -2.482 1 91.75 36 ALA B O 1
ATOM 5655 N N . LYS B 1 37 ? 24.969 -43.344 -3.707 1 93.31 37 LYS B N 1
ATOM 5656 C CA . LYS B 1 37 ? 26.125 -44.219 -3.811 1 93.31 37 LYS B CA 1
ATOM 5657 C C . LYS B 1 37 ? 26.875 -44.312 -2.488 1 93.31 37 LYS B C 1
ATOM 5659 O O . LYS B 1 37 ? 27.547 -45.312 -2.203 1 93.31 37 LYS B O 1
ATOM 5664 N N . GLY B 1 38 ? 26.891 -43.219 -1.731 1 92 38 GLY B N 1
ATOM 5665 C CA . GLY B 1 38 ? 27.5 -43.188 -0.407 1 92 38 GLY B CA 1
ATOM 5666 C C . GLY B 1 38 ? 29 -43.062 -0.438 1 92 38 GLY B C 1
ATOM 5667 O O . GLY B 1 38 ? 29.703 -43.688 0.383 1 92 38 GLY B O 1
ATOM 5668 N N . ILE B 1 39 ? 29.484 -42.344 -1.387 1 91.62 39 ILE B N 1
ATOM 5669 C CA . ILE B 1 39 ? 30.938 -42.188 -1.485 1 91.62 39 ILE B CA 1
ATOM 5670 C C . ILE B 1 39 ? 31.359 -40.875 -0.888 1 91.62 39 ILE B C 1
ATOM 5672 O O . ILE B 1 39 ? 30.594 -39.906 -0.895 1 91.62 39 ILE B O 1
ATOM 5676 N N . GLN B 1 40 ? 32.594 -40.781 -0.468 1 88.12 40 GLN B N 1
ATOM 5677 C CA . GLN B 1 40 ? 33.125 -39.562 0.178 1 88.12 40 GLN B CA 1
ATOM 5678 C C . GLN B 1 40 ? 33.719 -38.625 -0.842 1 88.12 40 GLN B C 1
ATOM 5680 O O . GLN B 1 40 ? 33.812 -37.406 -0.607 1 88.12 40 GLN B O 1
ATOM 5685 N N . ASN B 1 41 ? 34.219 -39.156 -1.951 1 92.25 41 ASN B N 1
ATOM 5686 C CA . ASN B 1 41 ? 34.875 -38.344 -2.967 1 92.25 41 ASN B CA 1
ATOM 5687 C C . ASN B 1 41 ? 33.938 -38.031 -4.121 1 92.25 41 ASN B C 1
ATOM 5689 O O . ASN B 1 41 ? 34.281 -38.188 -5.289 1 92.25 41 ASN B O 1
ATOM 5693 N N . GLY B 1 42 ? 32.719 -37.656 -3.703 1 96.25 42 GLY B N 1
ATOM 5694 C CA . GLY B 1 42 ? 31.75 -37.281 -4.73 1 96.25 42 GLY B CA 1
ATOM 5695 C C . GLY B 1 42 ? 32.156 -36.062 -5.543 1 96.25 42 GLY B C 1
ATOM 5696 O O . GLY B 1 42 ? 32.75 -35.125 -5.008 1 96.25 42 GLY B O 1
ATOM 5697 N N . LEU B 1 43 ? 31.953 -36.125 -6.855 1 97.62 43 LEU B N 1
ATOM 5698 C CA . LEU B 1 43 ? 32.344 -35.062 -7.762 1 97.62 43 LEU B CA 1
ATOM 5699 C C . LEU B 1 43 ? 31.234 -34.781 -8.781 1 97.62 43 LEU B C 1
ATOM 5701 O O . LEU B 1 43 ? 30.719 -35.688 -9.414 1 97.62 43 LEU B O 1
ATOM 5705 N N . VAL B 1 44 ? 30.797 -33.562 -8.852 1 98.25 44 VAL B N 1
ATOM 5706 C CA . VAL B 1 44 ? 29.875 -33.094 -9.891 1 98.25 44 VAL B CA 1
ATOM 5707 C C . VAL B 1 44 ? 30.609 -32.094 -10.805 1 98.25 44 VAL B C 1
ATOM 5709 O O . VAL B 1 44 ? 31.172 -31.109 -10.336 1 98.25 44 VAL B O 1
ATOM 5712 N N . GLU B 1 45 ? 30.641 -32.344 -12.055 1 98 45 GLU B N 1
ATOM 5713 C CA . GLU B 1 45 ? 31.297 -31.484 -13.039 1 98 45 GLU B CA 1
ATOM 5714 C C . GLU B 1 45 ? 30.266 -30.828 -13.953 1 98 45 GLU B C 1
ATOM 5716 O O . GLU B 1 45 ? 29.469 -31.5 -14.602 1 98 45 GLU B O 1
ATOM 5721 N N . ILE B 1 46 ? 30.281 -29.562 -14.008 1 98.25 46 ILE B N 1
ATOM 5722 C CA . ILE B 1 46 ? 29.422 -28.797 -14.898 1 98.25 46 ILE B CA 1
ATOM 5723 C C . ILE B 1 46 ? 30.25 -28.219 -16.047 1 98.25 46 ILE B C 1
ATOM 5725 O O . ILE B 1 46 ? 31.172 -27.438 -15.82 1 98.25 46 ILE B O 1
ATOM 5729 N N . GLU B 1 47 ? 29.984 -28.578 -17.203 1 97.69 47 GLU B N 1
ATOM 5730 C CA . GLU B 1 47 ? 30.625 -28.047 -18.406 1 97.69 47 GLU B CA 1
ATOM 5731 C C . GLU B 1 47 ? 29.688 -27.062 -19.125 1 97.69 47 GLU B C 1
ATOM 5733 O O . GLU B 1 47 ? 28.547 -27.406 -19.438 1 97.69 47 GLU B O 1
ATOM 5738 N N . VAL B 1 48 ? 30.188 -25.875 -19.406 1 96.38 48 VAL B N 1
ATOM 5739 C CA . VAL B 1 48 ? 29.406 -24.891 -20.141 1 96.38 48 VAL B CA 1
ATOM 5740 C C . VAL B 1 48 ? 29.641 -25.031 -21.641 1 96.38 48 VAL B C 1
ATOM 5742 O O . VAL B 1 48 ? 30.781 -24.969 -22.094 1 96.38 48 VAL B O 1
ATOM 5745 N N . LEU B 1 49 ? 28.578 -25.281 -22.297 1 95.88 49 LEU B N 1
ATOM 5746 C CA . LEU B 1 49 ? 28.625 -25.391 -23.75 1 95.88 49 LEU B CA 1
ATOM 5747 C C . LEU B 1 49 ? 28.25 -24.062 -24.422 1 95.88 49 LEU B C 1
ATOM 5749 O O . LEU B 1 49 ? 27.25 -23.453 -24.047 1 95.88 49 LEU B O 1
ATOM 5753 N N . ARG B 1 50 ? 29.062 -23.688 -25.344 1 93.38 50 ARG B N 1
ATOM 5754 C CA . ARG B 1 50 ? 28.797 -22.422 -26.016 1 93.38 50 ARG B CA 1
ATOM 5755 C C . ARG B 1 50 ? 28.703 -22.609 -27.531 1 93.38 50 ARG B C 1
ATOM 5757 O O . ARG B 1 50 ? 29.203 -23.609 -28.062 1 93.38 50 ARG B O 1
ATOM 5764 N N . ASN B 1 51 ? 27.969 -21.734 -28.078 1 88.06 51 ASN B N 1
ATOM 5765 C CA . ASN B 1 51 ? 27.797 -21.75 -29.531 1 88.06 51 ASN B CA 1
ATOM 5766 C C . ASN B 1 51 ? 27.609 -20.344 -30.078 1 88.06 51 ASN B C 1
ATOM 5768 O O . ASN B 1 51 ? 27.234 -19.422 -29.344 1 88.06 51 ASN B O 1
ATOM 5772 N N . GLY B 1 52 ? 27.969 -20.281 -31.328 1 81.56 52 GLY B N 1
ATOM 5773 C CA . GLY B 1 52 ? 27.781 -19.016 -32.031 1 81.56 52 GLY B CA 1
ATOM 5774 C C . GLY B 1 52 ? 29.047 -18.172 -32.062 1 81.56 52 GLY B C 1
ATOM 5775 O O . GLY B 1 52 ? 30.156 -18.703 -31.969 1 81.56 52 GLY B O 1
ATOM 5776 N N . GLN B 1 53 ? 28.812 -16.859 -32.375 1 79 53 GLN B N 1
ATOM 5777 C CA . GLN B 1 53 ? 29.922 -15.938 -32.5 1 79 53 GLN B CA 1
ATOM 5778 C C . GLN B 1 53 ? 30.203 -15.195 -31.203 1 79 53 GLN B C 1
ATOM 5780 O O . GLN B 1 53 ? 29.266 -14.852 -30.469 1 79 53 GLN B O 1
ATOM 5785 N N . ALA B 1 54 ? 31.453 -15.211 -30.891 1 78.75 54 ALA B N 1
ATOM 5786 C CA . ALA B 1 54 ? 31.875 -14.508 -29.672 1 78.75 54 ALA B CA 1
ATOM 5787 C C . ALA B 1 54 ? 31.453 -13.039 -29.719 1 78.75 54 ALA B C 1
ATOM 5789 O O . ALA B 1 54 ? 31.516 -12.398 -30.766 1 78.75 54 ALA B O 1
ATOM 5790 N N . ASP B 1 55 ? 30.828 -12.672 -28.641 1 74.12 55 ASP B N 1
ATOM 5791 C CA . ASP B 1 55 ? 30.438 -11.266 -28.547 1 74.12 55 ASP B CA 1
ATOM 5792 C C . ASP B 1 55 ? 31.656 -10.352 -28.516 1 74.12 55 ASP B C 1
ATOM 5794 O O . ASP B 1 55 ? 32.75 -10.789 -28.172 1 74.12 55 ASP B O 1
ATOM 5798 N N . MET B 1 56 ? 31.516 -9.156 -29.016 1 68.88 56 MET B N 1
ATOM 5799 C CA . MET B 1 56 ? 32.594 -8.188 -29.156 1 68.88 56 MET B CA 1
ATOM 5800 C C . MET B 1 56 ? 33.062 -7.707 -27.781 1 68.88 56 MET B C 1
ATOM 5802 O O . MET B 1 56 ? 34.219 -7.297 -27.625 1 68.88 56 MET B O 1
ATOM 5806 N N . VAL B 1 57 ? 32.219 -7.738 -26.875 1 67 57 VAL B N 1
ATOM 5807 C CA . VAL B 1 57 ? 32.531 -7.105 -25.594 1 67 57 VAL B CA 1
ATOM 5808 C C . VAL B 1 57 ? 33.25 -8.109 -24.688 1 67 57 VAL B C 1
ATOM 5810 O O . VAL B 1 57 ? 34.375 -7.863 -24.25 1 67 57 VAL B O 1
ATOM 5813 N N . ASP B 1 58 ? 32.594 -9.266 -24.438 1 68.25 58 ASP B N 1
ATOM 5814 C CA . ASP B 1 58 ? 33.156 -10.219 -23.469 1 68.25 58 ASP B CA 1
ATOM 5815 C C . ASP B 1 58 ? 34 -11.266 -24.172 1 68.25 58 ASP B C 1
ATOM 5817 O O . ASP B 1 58 ? 34.719 -12.039 -23.516 1 68.25 58 ASP B O 1
ATOM 5821 N N . ARG B 1 59 ? 33.969 -11.195 -25.547 1 71 59 ARG B N 1
ATOM 5822 C CA . ARG B 1 59 ? 34.719 -12.109 -26.391 1 71 59 ARG B CA 1
ATOM 5823 C C . ARG B 1 59 ? 34.375 -13.562 -26.078 1 71 59 ARG B C 1
ATOM 5825 O O . ARG B 1 59 ? 35.25 -14.43 -26.094 1 71 59 ARG B O 1
ATOM 5832 N N . LEU B 1 60 ? 33.125 -13.695 -25.578 1 84.75 60 LEU B N 1
ATOM 5833 C CA . LEU B 1 60 ? 32.594 -15.031 -25.266 1 84.75 60 LEU B CA 1
ATOM 5834 C C . LEU B 1 60 ? 31.359 -15.336 -26.078 1 84.75 60 LEU B C 1
ATOM 5836 O O . LEU B 1 60 ? 30.5 -14.461 -26.281 1 84.75 60 LEU B O 1
ATOM 5840 N N . GLU B 1 61 ? 31.375 -16.547 -26.531 1 88.75 61 GLU B N 1
ATOM 5841 C CA . GLU B 1 61 ? 30.172 -17 -27.219 1 88.75 61 GLU B CA 1
ATOM 5842 C C . GLU B 1 61 ? 29 -17.188 -26.234 1 88.75 61 GLU B C 1
ATOM 5844 O O . GLU B 1 61 ? 29.219 -17.266 -25.031 1 88.75 61 GLU B O 1
ATOM 5849 N N . ASP B 1 62 ? 27.797 -17.203 -26.781 1 90.94 62 ASP B N 1
ATOM 5850 C CA . ASP B 1 62 ? 26.609 -17.406 -25.969 1 90.94 62 ASP B CA 1
ATOM 5851 C C . ASP B 1 62 ? 26.531 -18.828 -25.422 1 90.94 62 ASP B C 1
ATOM 5853 O O . ASP B 1 62 ? 27.016 -19.766 -26.062 1 90.94 62 ASP B O 1
ATOM 5857 N N . VAL B 1 63 ? 25.984 -18.938 -24.266 1 93.69 63 VAL B N 1
ATOM 5858 C CA . VAL B 1 63 ? 25.781 -20.266 -23.688 1 93.69 63 VAL B CA 1
ATOM 5859 C C . VAL B 1 63 ? 24.688 -21 -24.469 1 93.69 63 VAL B C 1
ATOM 5861 O O . VAL B 1 63 ? 23.594 -20.484 -24.672 1 93.69 63 VAL B O 1
ATOM 5864 N N . ASP B 1 64 ? 25.031 -22.172 -24.875 1 94.44 64 ASP B N 1
ATOM 5865 C CA . ASP B 1 64 ? 24.094 -23 -25.641 1 94.44 64 ASP B CA 1
ATOM 5866 C C . ASP B 1 64 ? 23.516 -24.109 -24.781 1 94.44 64 ASP B C 1
ATOM 5868 O O . ASP B 1 64 ? 22.469 -24.672 -25.094 1 94.44 64 ASP B O 1
ATOM 5872 N N . GLY B 1 65 ? 24.266 -24.438 -23.828 1 96.31 65 GLY B N 1
ATOM 5873 C CA . GLY B 1 65 ? 23.828 -25.531 -22.969 1 96.31 65 GLY B CA 1
ATOM 5874 C C . GLY B 1 65 ? 24.844 -25.891 -21.906 1 96.31 65 GLY B C 1
ATOM 5875 O O . GLY B 1 65 ? 25.781 -25.141 -21.656 1 96.31 65 GLY B O 1
ATOM 5876 N N . PHE B 1 66 ? 24.594 -27.078 -21.25 1 97.94 66 PHE B N 1
ATOM 5877 C CA . PHE B 1 66 ? 25.453 -27.547 -20.172 1 97.94 66 PHE B CA 1
ATOM 5878 C C . PHE B 1 66 ? 25.594 -29.062 -20.203 1 97.94 66 PHE B C 1
ATOM 5880 O O . PHE B 1 66 ? 24.688 -29.766 -20.656 1 97.94 66 PHE B O 1
ATOM 5887 N N . ARG B 1 67 ? 26.656 -29.531 -19.797 1 98.25 67 ARG B N 1
ATOM 5888 C CA . ARG B 1 67 ? 26.891 -30.938 -19.516 1 98.25 67 ARG B CA 1
ATOM 5889 C C . ARG B 1 67 ? 27.234 -31.156 -18.047 1 98.25 67 ARG B C 1
ATOM 5891 O O . ARG B 1 67 ? 28.203 -30.609 -17.547 1 98.25 67 ARG B O 1
ATOM 5898 N N . VAL B 1 68 ? 26.406 -31.906 -17.312 1 98.56 68 VAL B N 1
ATOM 5899 C CA . VAL B 1 68 ? 26.625 -32.188 -15.906 1 98.56 68 VAL B CA 1
ATOM 5900 C C . VAL B 1 68 ? 26.984 -33.656 -15.719 1 98.56 68 VAL B C 1
ATOM 5902 O O . VAL B 1 68 ? 26.234 -34.562 -16.109 1 98.56 68 VAL B O 1
ATOM 5905 N N . LYS B 1 69 ? 28.141 -33.875 -15.156 1 98.31 69 LYS B N 1
ATOM 5906 C CA . LYS B 1 69 ? 28.656 -35.219 -14.922 1 98.31 69 LYS B CA 1
ATOM 5907 C C . LYS B 1 69 ? 28.828 -35.5 -13.422 1 98.31 69 LYS B C 1
ATOM 5909 O O . LYS B 1 69 ? 29.266 -34.625 -12.68 1 98.31 69 LYS B O 1
ATOM 5914 N N . ASP B 1 70 ? 28.406 -36.688 -13.023 1 98.31 70 ASP B N 1
ATOM 5915 C CA . ASP B 1 70 ? 28.609 -37.062 -11.633 1 98.31 70 ASP B CA 1
ATOM 5916 C C . ASP B 1 70 ? 29.1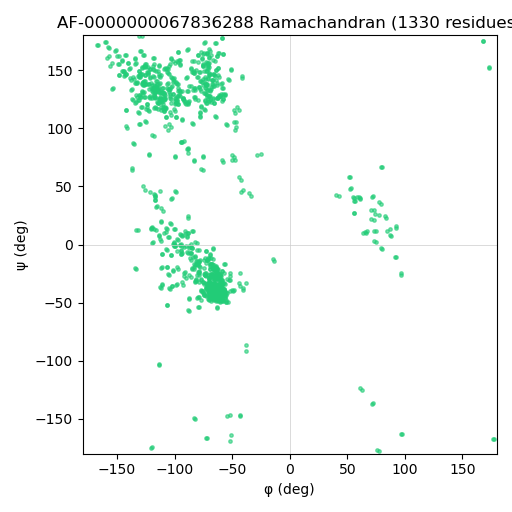72 -38.469 -11.531 1 98.31 70 ASP B C 1
ATOM 5918 O O . ASP B 1 70 ? 29.109 -39.25 -12.5 1 98.31 70 ASP B O 1
ATOM 5922 N N . ASN B 1 71 ? 29.828 -38.781 -10.477 1 97.75 71 ASN B N 1
ATOM 5923 C CA . ASN B 1 71 ? 30.312 -40.125 -10.234 1 97.75 71 ASN B CA 1
ATOM 5924 C C . ASN B 1 71 ? 29.453 -40.875 -9.219 1 97.75 71 ASN B C 1
ATOM 5926 O O . ASN B 1 71 ? 29.953 -41.562 -8.344 1 97.75 71 ASN B O 1
ATOM 5930 N N . GLY B 1 72 ? 28.172 -40.688 -9.297 1 97.31 72 GLY B N 1
ATOM 5931 C CA . GLY B 1 72 ? 27.203 -41.344 -8.43 1 97.31 72 GLY B CA 1
ATOM 5932 C C . GLY B 1 72 ? 26.844 -42.75 -8.891 1 97.31 72 GLY B C 1
ATOM 5933 O O . GLY B 1 72 ? 27.641 -43.406 -9.539 1 97.31 72 GLY B O 1
ATOM 5934 N N . ILE B 1 73 ? 25.625 -43.188 -8.602 1 96.06 73 ILE B N 1
ATOM 5935 C CA . ILE B 1 73 ? 25.203 -44.562 -8.75 1 96.06 73 ILE B CA 1
ATOM 5936 C C . ILE B 1 73 ? 24.844 -44.844 -10.203 1 96.06 73 ILE B C 1
ATOM 5938 O O . ILE B 1 73 ? 24.703 -46 -10.609 1 96.06 73 ILE B O 1
ATOM 5942 N N . GLY B 1 74 ? 24.641 -43.812 -10.984 1 96.62 74 GLY B N 1
ATOM 5943 C CA . GLY B 1 74 ? 24.266 -43.969 -12.375 1 96.62 74 GLY B CA 1
ATOM 5944 C C . GLY B 1 74 ? 22.812 -44.375 -12.547 1 96.62 74 GLY B C 1
ATOM 5945 O O . GLY B 1 74 ? 22.047 -44.406 -11.578 1 96.62 74 GLY B O 1
ATOM 5946 N N . PHE B 1 75 ? 22.469 -44.594 -13.844 1 96.56 75 PHE B N 1
ATOM 5947 C CA . PHE B 1 75 ? 21.094 -44.938 -14.172 1 96.56 75 PHE B CA 1
ATOM 5948 C C . PHE B 1 75 ? 20.891 -46.469 -14.102 1 96.56 75 PHE B C 1
ATOM 5950 O O . PHE B 1 75 ? 20.828 -47.125 -15.133 1 96.56 75 PHE B O 1
ATOM 5957 N N . THR B 1 76 ? 20.688 -46.906 -12.922 1 95.56 76 THR B N 1
ATOM 5958 C CA . THR B 1 76 ? 20.266 -48.281 -12.727 1 95.56 76 THR B CA 1
ATOM 5959 C C . THR B 1 76 ? 18.891 -48.531 -13.344 1 95.56 76 THR B C 1
ATOM 5961 O O . THR B 1 76 ? 18.25 -47.594 -13.82 1 95.56 76 THR B O 1
ATOM 5964 N N . LYS B 1 77 ? 18.469 -49.75 -13.352 1 94.38 77 LYS B N 1
ATOM 5965 C CA . LYS B 1 77 ? 17.125 -50.031 -13.883 1 94.38 77 LYS B CA 1
ATOM 5966 C C . LYS B 1 77 ? 16.062 -49.25 -13.125 1 94.38 77 LYS B C 1
ATOM 5968 O O . LYS B 1 77 ? 15.141 -48.688 -13.734 1 94.38 77 LYS B O 1
ATOM 5973 N N . THR B 1 78 ? 16.266 -49.219 -11.859 1 93.69 78 THR B N 1
ATOM 5974 C CA . THR B 1 78 ? 15.32 -48.5 -11.008 1 93.69 78 THR B CA 1
ATOM 5975 C C . THR B 1 78 ? 15.289 -47 -11.367 1 93.69 78 THR B C 1
ATOM 5977 O O . THR B 1 78 ? 14.219 -46.406 -11.531 1 93.69 78 THR B O 1
ATOM 5980 N N . ASN B 1 79 ? 16.469 -46.406 -11.508 1 93.94 79 ASN B N 1
ATOM 5981 C CA . ASN B 1 79 ? 16.547 -44.969 -11.82 1 93.94 79 ASN B CA 1
ATOM 5982 C C . ASN B 1 79 ? 16.031 -44.688 -13.227 1 93.94 79 ASN B C 1
ATOM 5984 O O . ASN B 1 79 ? 15.391 -43.656 -13.453 1 93.94 79 ASN B O 1
ATOM 5988 N N . ARG B 1 80 ? 16.328 -45.531 -14.125 1 94.69 80 ARG B N 1
ATOM 5989 C CA . ARG B 1 80 ? 15.828 -45.406 -15.484 1 94.69 80 ARG B CA 1
ATOM 5990 C C . ARG B 1 80 ? 14.305 -45.469 -15.516 1 94.69 80 ARG B C 1
ATOM 5992 O O . ARG B 1 80 ? 13.664 -44.656 -16.188 1 94.69 80 ARG B O 1
ATOM 5999 N N . ASP B 1 81 ? 13.727 -46.406 -14.828 1 93.06 81 ASP B N 1
ATOM 6000 C CA . ASP B 1 81 ? 12.273 -46.531 -14.781 1 93.06 81 ASP B CA 1
ATOM 6001 C C . ASP B 1 81 ? 11.633 -45.312 -14.141 1 93.06 81 ASP B C 1
ATOM 6003 O O . ASP B 1 81 ? 10.57 -44.875 -14.57 1 93.06 81 ASP B O 1
ATOM 6007 N N . ALA B 1 82 ? 12.32 -44.875 -13.133 1 92.31 82 ALA B N 1
ATOM 6008 C CA . ALA B 1 82 ? 11.836 -43.656 -12.484 1 92.31 82 ALA B CA 1
ATOM 6009 C C . ALA B 1 82 ? 11.875 -42.469 -13.43 1 92.31 82 ALA B C 1
ATOM 6011 O O . ALA B 1 82 ? 10.938 -41.656 -13.477 1 92.31 82 ALA B O 1
ATOM 6012 N N . PHE B 1 83 ? 12.93 -42.312 -14.188 1 93.31 83 PHE B N 1
ATOM 6013 C CA . PHE B 1 83 ? 13.086 -41.25 -15.172 1 93.31 83 PHE B CA 1
ATOM 6014 C C . PHE B 1 83 ? 11.977 -41.312 -16.219 1 93.31 83 PHE B C 1
ATOM 6016 O O . PHE B 1 83 ? 11.516 -40.281 -16.703 1 93.31 83 PHE B O 1
ATOM 6023 N N . ASP B 1 84 ? 11.508 -42.5 -16.469 1 93.19 84 ASP B N 1
ATOM 6024 C CA . ASP B 1 84 ? 10.5 -42.719 -17.5 1 93.19 84 ASP B CA 1
ATOM 6025 C C . ASP B 1 84 ? 9.086 -42.625 -16.922 1 93.19 84 ASP B C 1
ATOM 6027 O O . ASP B 1 84 ? 8.125 -43.094 -17.531 1 93.19 84 ASP B O 1
ATOM 6031 N N . THR B 1 85 ? 9 -42.156 -15.742 1 90.31 85 THR B N 1
ATOM 6032 C CA . THR B 1 85 ? 7.703 -42.062 -15.078 1 90.31 85 THR B CA 1
ATOM 6033 C C . THR B 1 85 ? 7.449 -40.594 -14.648 1 90.31 85 THR B C 1
ATOM 6035 O O . THR B 1 85 ? 8.18 -40.062 -13.828 1 90.31 85 THR B O 1
ATOM 6038 N N . LEU B 1 86 ? 6.449 -40.031 -15.234 1 89.81 86 LEU B N 1
ATOM 6039 C CA . LEU B 1 86 ? 6.047 -38.719 -14.805 1 89.81 86 LEU B CA 1
ATOM 6040 C C . LEU B 1 86 ? 5.496 -38.75 -13.383 1 89.81 86 LEU B C 1
ATOM 6042 O O . LEU B 1 86 ? 4.664 -39.594 -13.055 1 89.81 86 LEU B O 1
ATOM 6046 N N . TYR B 1 87 ? 6.027 -37.938 -12.477 1 88.12 87 TYR B N 1
ATOM 6047 C CA . TYR B 1 87 ? 5.668 -37.812 -11.07 1 88.12 87 TYR B CA 1
ATOM 6048 C C . TYR B 1 87 ? 6.117 -39.031 -10.273 1 88.12 87 TYR B C 1
ATOM 6050 O O . TYR B 1 87 ? 5.387 -39.531 -9.406 1 88.12 87 TYR B O 1
ATOM 6058 N N . THR B 1 88 ? 7.242 -39.469 -10.578 1 88.44 88 THR B N 1
ATOM 6059 C CA . THR B 1 88 ? 7.816 -40.625 -9.883 1 88.44 88 THR B CA 1
ATOM 6060 C C . THR B 1 88 ? 8.008 -40.312 -8.398 1 88.44 88 THR B C 1
ATOM 6062 O O . THR B 1 88 ? 8.203 -39.156 -8.023 1 88.44 88 THR B O 1
ATOM 6065 N N . GLU B 1 89 ? 7.949 -41.375 -7.547 1 85.56 89 GLU B N 1
ATOM 6066 C CA . GLU B 1 89 ? 8.109 -41.25 -6.102 1 85.56 89 GLU B CA 1
ATOM 6067 C C . GLU B 1 89 ? 9.516 -41.625 -5.664 1 85.56 89 GLU B C 1
ATOM 6069 O O . GLU B 1 89 ? 9.812 -41.688 -4.469 1 85.56 89 GLU B O 1
ATOM 6074 N N . GLN B 1 90 ? 10.328 -42 -6.512 1 83.94 90 GLN B N 1
ATOM 6075 C CA . GLN B 1 90 ? 11.641 -42.531 -6.191 1 83.94 90 GLN B CA 1
ATOM 6076 C C . GLN B 1 90 ? 12.391 -41.656 -5.203 1 83.94 90 GLN B C 1
ATOM 6078 O O . GLN B 1 90 ? 13 -42.156 -4.254 1 83.94 90 GLN B O 1
ATOM 6083 N N . LYS B 1 91 ? 12.359 -40.375 -5.234 1 83.44 91 LYS B N 1
ATOM 6084 C CA . LYS B 1 91 ? 13.117 -39.469 -4.383 1 83.44 91 LYS B CA 1
ATOM 6085 C C . LYS B 1 91 ? 12.188 -38.625 -3.525 1 83.44 91 LYS B C 1
ATOM 6087 O O . LYS B 1 91 ? 12.469 -37.438 -3.262 1 83.44 91 LYS B O 1
ATOM 6092 N N . ILE B 1 92 ? 11.188 -39.219 -3.029 1 80.69 92 ILE B N 1
ATOM 6093 C CA . ILE B 1 92 ? 10.18 -38.5 -2.26 1 80.69 92 ILE B CA 1
ATOM 6094 C C . ILE B 1 92 ? 10.773 -38.062 -0.919 1 80.69 92 ILE B C 1
ATOM 6096 O O . ILE B 1 92 ? 10.453 -36.969 -0.411 1 80.69 92 ILE B O 1
ATOM 6100 N N . ALA B 1 93 ? 11.648 -38.844 -0.384 1 78.25 93 ALA B N 1
ATOM 6101 C CA . ALA B 1 93 ? 12.266 -38.562 0.905 1 78.25 93 ALA B CA 1
ATOM 6102 C C . ALA B 1 93 ? 13.148 -37.312 0.814 1 78.25 93 ALA B C 1
ATOM 6104 O O . ALA B 1 93 ? 13.312 -36.594 1.8 1 78.25 93 ALA B O 1
ATOM 6105 N N . ASP B 1 94 ? 13.633 -37.125 -0.388 1 79.81 94 ASP B N 1
ATOM 6106 C CA . ASP B 1 94 ? 14.492 -35.969 -0.608 1 79.81 94 ASP B CA 1
ATOM 6107 C C . ASP B 1 94 ? 13.695 -34.781 -1.138 1 79.81 94 ASP B C 1
ATOM 6109 O O . ASP B 1 94 ? 14.273 -33.781 -1.58 1 79.81 94 ASP B O 1
ATOM 6113 N N . GLY B 1 95 ? 12.391 -35.031 -1.098 1 77.81 95 GLY B N 1
ATOM 6114 C CA . GLY B 1 95 ? 11.547 -33.938 -1.559 1 77.81 95 GLY B CA 1
ATOM 6115 C C . GLY B 1 95 ? 11.312 -33.938 -3.057 1 77.81 95 GLY B C 1
ATOM 6116 O O . GLY B 1 95 ? 10.82 -32.969 -3.627 1 77.81 95 GLY B O 1
ATOM 6117 N N . GLY B 1 96 ? 11.75 -35 -3.697 1 82.75 96 GLY B N 1
ATOM 6118 C CA . GLY B 1 96 ? 11.547 -35.125 -5.133 1 82.75 96 GLY B CA 1
ATOM 6119 C C . GLY B 1 96 ? 10.086 -35.094 -5.531 1 82.75 96 GLY B C 1
ATOM 6120 O O . GLY B 1 96 ? 9.25 -35.719 -4.867 1 82.75 96 GLY B O 1
ATOM 6121 N N . LYS B 1 97 ? 9.797 -34.406 -6.59 1 76.56 97 LYS B N 1
ATOM 6122 C CA . LYS B 1 97 ? 8.414 -34.281 -7.043 1 76.56 97 LYS B CA 1
ATOM 6123 C C . LYS B 1 97 ? 8.211 -35.031 -8.359 1 76.56 97 LYS B C 1
ATOM 6125 O O . LYS B 1 97 ? 7.074 -35.188 -8.82 1 76.56 97 LYS B O 1
ATOM 6130 N N . GLY B 1 98 ? 9.305 -35.5 -8.938 1 85.62 98 GLY B N 1
ATOM 6131 C CA . GLY B 1 98 ? 9.227 -36.25 -10.164 1 85.62 98 GLY B CA 1
ATOM 6132 C C . GLY B 1 98 ? 8.859 -35.438 -11.375 1 85.62 98 GLY B C 1
ATOM 6133 O O . GLY B 1 98 ? 8.258 -35.938 -12.328 1 85.62 98 GLY B O 1
ATOM 6134 N N . PHE B 1 99 ? 9.203 -34.25 -11.375 1 85.12 99 PHE B N 1
ATOM 6135 C CA . PHE B 1 99 ? 8.781 -33.344 -12.438 1 85.12 99 PHE B CA 1
ATOM 6136 C C . PHE B 1 99 ? 9.953 -32.5 -12.938 1 85.12 99 PHE B C 1
ATOM 6138 O O . PHE B 1 99 ? 9.945 -32.031 -14.078 1 85.12 99 PHE B O 1
ATOM 6145 N N . GLY B 1 100 ? 10.992 -32.312 -12.289 1 86.38 100 GLY B N 1
ATOM 6146 C CA . GLY B 1 100 ? 12.047 -31.344 -12.516 1 86.38 100 GLY B CA 1
ATOM 6147 C C . GLY B 1 100 ? 12.75 -31.531 -13.852 1 86.38 100 GLY B C 1
ATOM 6148 O O . GLY B 1 100 ? 13.102 -30.547 -14.516 1 86.38 100 GLY B O 1
ATOM 6149 N N . ARG B 1 101 ? 12.922 -32.719 -14.281 1 90.44 101 ARG B N 1
ATOM 6150 C CA . ARG B 1 101 ? 13.695 -33.031 -15.492 1 90.44 101 ARG B CA 1
ATOM 6151 C C . ARG B 1 101 ? 13.031 -32.438 -16.719 1 90.44 101 ARG B C 1
ATOM 6153 O O . ARG B 1 101 ? 13.703 -32.094 -17.703 1 90.44 101 ARG B O 1
ATOM 6160 N N . PHE B 1 102 ? 11.812 -32.188 -16.688 1 90.25 102 PHE B N 1
ATOM 6161 C CA . PHE B 1 102 ? 11.094 -31.703 -17.859 1 90.25 102 PHE B CA 1
ATOM 6162 C C . PHE B 1 102 ? 11.359 -30.219 -18.078 1 90.25 102 PHE B C 1
ATOM 6164 O O . PHE B 1 102 ? 11.117 -29.703 -19.172 1 90.25 102 PHE B O 1
ATOM 6171 N N . THR B 1 103 ? 11.82 -29.578 -17.016 1 89.56 103 THR B N 1
ATOM 6172 C CA . THR B 1 103 ? 12.18 -28.188 -17.188 1 89.56 103 THR B CA 1
ATOM 6173 C C . THR B 1 103 ? 13.328 -28.031 -18.188 1 89.56 103 THR B C 1
ATOM 6175 O O . THR B 1 103 ? 13.5 -26.969 -18.797 1 89.56 103 THR B O 1
ATOM 6178 N N . CYS B 1 104 ? 14.094 -29.047 -18.344 1 94.25 104 CYS B N 1
ATOM 6179 C CA . CYS B 1 104 ? 15.188 -29.031 -19.312 1 94.25 104 CYS B CA 1
ATOM 6180 C C . CYS B 1 104 ? 14.664 -28.781 -20.719 1 94.25 104 CYS B C 1
ATOM 6182 O O . CYS B 1 104 ? 15.203 -27.938 -21.453 1 94.25 104 CYS B O 1
ATOM 6184 N N . LEU B 1 105 ? 13.578 -29.422 -20.984 1 93.12 105 LEU B N 1
ATOM 6185 C CA . LEU B 1 105 ? 13.031 -29.328 -22.344 1 93.12 105 LEU B CA 1
ATOM 6186 C C . LEU B 1 105 ? 12.266 -28.016 -22.531 1 93.12 105 LEU B C 1
ATOM 6188 O O . LEU B 1 105 ? 11.945 -27.641 -23.656 1 93.12 105 LEU B O 1
ATOM 6192 N N . LYS B 1 106 ? 11.977 -27.422 -21.5 1 89.06 106 LYS B N 1
ATOM 6193 C CA . LYS B 1 106 ? 11.344 -26.109 -21.609 1 89.06 106 LYS B CA 1
ATOM 6194 C C . LYS B 1 106 ? 12.312 -25.078 -22.172 1 89.06 106 LYS B C 1
ATOM 6196 O O . LYS B 1 106 ? 11.93 -24.234 -22.984 1 89.06 106 LYS B O 1
ATOM 6201 N N . TYR B 1 107 ? 13.531 -25.203 -21.797 1 91 107 TYR B N 1
ATOM 6202 C CA . TYR B 1 107 ? 14.484 -24.141 -22.109 1 91 107 TYR B CA 1
ATOM 6203 C C . TYR B 1 107 ? 15.516 -24.625 -23.125 1 91 107 TYR B C 1
ATOM 6205 O O . TYR B 1 107 ? 16.188 -23.812 -23.766 1 91 107 TYR B O 1
ATOM 6213 N N . PHE B 1 108 ? 15.695 -25.922 -23.281 1 94.62 108 PHE B N 1
ATOM 6214 C CA . PHE B 1 108 ? 16.672 -26.484 -24.188 1 94.62 108 PHE B CA 1
ATOM 6215 C C . PHE B 1 108 ? 16.031 -27.484 -25.141 1 94.62 108 PHE B C 1
ATOM 6217 O O . PHE B 1 108 ? 15.078 -28.188 -24.75 1 94.62 108 PHE B O 1
ATOM 6224 N N . ASP B 1 109 ? 16.562 -27.688 -26.297 1 93.81 109 ASP B N 1
ATOM 6225 C CA . ASP B 1 109 ? 15.969 -28.531 -27.328 1 93.81 109 ASP B CA 1
ATOM 6226 C C . ASP B 1 109 ? 16.281 -30 -27.094 1 93.81 109 ASP B C 1
ATOM 6228 O O . ASP B 1 109 ? 15.484 -30.875 -27.453 1 93.81 109 ASP B O 1
ATOM 6232 N N . ARG B 1 110 ? 17.422 -30.219 -26.516 1 95.5 110 ARG B N 1
ATOM 6233 C CA . ARG B 1 110 ? 17.891 -31.609 -26.453 1 95.5 110 ARG B CA 1
ATOM 6234 C C . ARG B 1 110 ? 18.375 -31.953 -25.062 1 95.5 110 ARG B C 1
ATOM 6236 O O . ARG B 1 110 ? 19.031 -31.141 -24.406 1 95.5 110 ARG B O 1
ATOM 6243 N N . VAL B 1 111 ? 18.031 -33.125 -24.656 1 97.5 111 VAL B N 1
ATOM 6244 C CA . VAL B 1 111 ? 18.531 -33.719 -23.422 1 97.5 111 VAL B CA 1
ATOM 6245 C C . VAL B 1 111 ? 19.094 -35.125 -23.719 1 97.5 111 VAL B C 1
ATOM 6247 O O . VAL B 1 111 ? 18.375 -36 -24.219 1 97.5 111 VAL B O 1
ATOM 6250 N N . LYS B 1 112 ? 20.359 -35.312 -23.469 1 98.12 112 LYS B N 1
ATOM 6251 C CA . LYS B 1 112 ? 21.031 -36.594 -23.672 1 98.12 112 LYS B CA 1
ATOM 6252 C C . LYS B 1 112 ? 21.578 -37.125 -22.359 1 98.12 112 LYS B C 1
ATOM 6254 O O . LYS B 1 112 ? 22.188 -36.406 -21.578 1 98.12 112 LYS B O 1
ATOM 6259 N N . VAL B 1 113 ? 21.328 -38.375 -22.125 1 98.31 113 VAL B N 1
ATOM 6260 C CA . VAL B 1 113 ? 21.797 -39.062 -20.922 1 98.31 113 VAL B CA 1
ATOM 6261 C C . VAL B 1 113 ? 22.75 -40.188 -21.281 1 98.31 113 VAL B C 1
ATOM 6263 O O . VAL B 1 113 ? 22.438 -41 -22.156 1 98.31 113 VAL B O 1
ATOM 6266 N N . SER B 1 114 ? 23.922 -40.219 -20.734 1 98.19 114 SER B N 1
ATOM 6267 C CA . SER B 1 114 ? 24.891 -41.312 -20.797 1 98.19 114 SER B CA 1
ATOM 6268 C C . SER B 1 114 ? 25.328 -41.75 -19.391 1 98.19 114 SER B C 1
ATOM 6270 O O . SER B 1 114 ? 25.766 -40.906 -18.609 1 98.19 114 SER B O 1
ATOM 6272 N N . SER B 1 115 ? 25.203 -43.062 -19.125 1 98.12 115 SER B N 1
ATOM 6273 C CA . SER B 1 115 ? 25.453 -43.469 -17.75 1 98.12 115 SER B CA 1
ATOM 6274 C C . SER B 1 115 ? 26.109 -44.844 -17.703 1 98.12 115 SER B C 1
ATOM 6276 O O . SER B 1 115 ? 26 -45.625 -18.656 1 98.12 115 SER B O 1
ATOM 6278 N N . THR B 1 116 ? 26.906 -45.031 -16.703 1 97.94 116 THR B N 1
ATOM 6279 C CA . THR B 1 116 ? 27.422 -46.344 -16.312 1 97.94 116 THR B CA 1
ATOM 6280 C C . THR B 1 116 ? 26.922 -46.719 -14.914 1 97.94 116 THR B C 1
ATOM 6282 O O . THR B 1 116 ? 26.922 -45.906 -14 1 97.94 116 THR B O 1
ATOM 6285 N N . PHE B 1 117 ? 26.406 -47.938 -14.773 1 97.62 117 PHE B N 1
ATOM 6286 C CA . PHE B 1 117 ? 25.922 -48.375 -13.477 1 97.62 117 PHE B CA 1
ATOM 6287 C C . PHE B 1 117 ? 26.406 -49.781 -13.172 1 97.62 117 PHE B C 1
ATOM 6289 O O . PHE B 1 117 ? 26.781 -50.531 -14.086 1 97.62 117 PHE B O 1
ATOM 6296 N N . ALA B 1 118 ? 26.375 -50.062 -11.891 1 95.5 118 ALA B N 1
ATOM 6297 C CA . ALA B 1 118 ? 26.844 -51.375 -11.453 1 95.5 118 ALA B CA 1
ATOM 6298 C C . ALA B 1 118 ? 25.672 -52.344 -11.266 1 95.5 118 ALA B C 1
ATOM 6300 O O . ALA B 1 118 ? 24.609 -51.938 -10.773 1 95.5 118 ALA B O 1
ATOM 6301 N N . GLU B 1 119 ? 25.812 -53.469 -11.734 1 91.75 119 GLU B N 1
ATOM 6302 C CA . GLU B 1 119 ? 24.922 -54.594 -11.461 1 91.75 119 GLU B CA 1
ATOM 6303 C C . GLU B 1 119 ? 25.719 -55.781 -10.938 1 91.75 119 GLU B C 1
ATOM 6305 O O . GLU B 1 119 ? 26.281 -56.562 -11.719 1 91.75 119 GLU B O 1
ATOM 6310 N N . GLY B 1 120 ? 25.594 -56 -9.742 1 89.06 120 GLY B N 1
ATOM 6311 C CA . GLY B 1 120 ? 26.5 -56.969 -9.133 1 89.06 120 GLY B CA 1
ATOM 6312 C C . GLY B 1 120 ? 27.953 -56.562 -9.234 1 89.06 120 GLY B C 1
ATOM 6313 O O . GLY B 1 120 ? 28.328 -55.438 -8.836 1 89.06 120 GLY B O 1
ATOM 6314 N N . ASP B 1 121 ? 28.766 -57.406 -9.82 1 88.19 121 ASP B N 1
ATOM 6315 C CA . ASP B 1 121 ? 30.188 -57.125 -9.945 1 88.19 121 ASP B CA 1
ATOM 6316 C C . ASP B 1 121 ? 30.531 -56.594 -11.344 1 88.19 121 ASP B C 1
ATOM 6318 O O . ASP B 1 121 ? 31.672 -56.219 -11.625 1 88.19 121 ASP B O 1
ATOM 6322 N N . ALA B 1 122 ? 29.5 -56.5 -12.133 1 93.44 122 ALA B N 1
ATOM 6323 C CA . ALA B 1 122 ? 29.703 -56.062 -13.516 1 93.44 122 ALA B CA 1
ATOM 6324 C C . ALA B 1 122 ? 29.156 -54.656 -13.734 1 93.44 122 ALA B C 1
ATOM 6326 O O . ALA B 1 122 ? 28.25 -54.219 -13.016 1 93.44 122 ALA B O 1
ATOM 6327 N N . PHE B 1 123 ? 29.797 -54 -14.688 1 96.25 123 PHE B N 1
ATOM 6328 C CA . PHE B 1 123 ? 29.328 -52.656 -15.039 1 96.25 123 PHE B CA 1
ATOM 6329 C C . PHE B 1 123 ? 28.594 -52.688 -16.375 1 96.25 123 PHE B C 1
ATOM 6331 O O . PHE B 1 123 ? 28.953 -53.438 -17.266 1 96.25 123 PHE B O 1
ATOM 6338 N N . HIS B 1 124 ? 27.594 -51.812 -16.5 1 97.38 124 HIS B N 1
ATOM 6339 C CA . HIS B 1 124 ? 26.797 -51.688 -17.719 1 97.38 124 HIS B CA 1
ATOM 6340 C C . HIS B 1 124 ? 26.688 -50.219 -18.125 1 97.38 124 HIS B C 1
ATOM 6342 O O . HIS B 1 124 ? 26.625 -49.312 -17.266 1 97.38 124 HIS B O 1
ATOM 6348 N N . ASP B 1 125 ? 26.672 -50.062 -19.453 1 97.75 125 ASP B N 1
ATOM 6349 C CA . ASP B 1 125 ? 26.453 -48.719 -19.984 1 97.75 125 ASP B CA 1
ATOM 6350 C C . ASP B 1 125 ? 25.016 -48.562 -20.469 1 97.75 125 ASP B C 1
ATOM 6352 O O . ASP B 1 125 ? 24.422 -49.5 -21.016 1 97.75 125 ASP B O 1
ATOM 6356 N N . ARG B 1 126 ? 24.469 -47.344 -20.25 1 97.56 126 ARG B N 1
ATOM 6357 C CA . ARG B 1 126 ? 23.141 -46.969 -20.719 1 97.56 126 ARG B CA 1
ATOM 6358 C C . ARG B 1 126 ? 23.141 -45.562 -21.297 1 97.56 126 ARG B C 1
ATOM 6360 O O . ARG B 1 126 ? 23.766 -44.656 -20.75 1 97.56 126 ARG B O 1
ATOM 6367 N N . SER B 1 127 ? 22.516 -45.406 -22.484 1 97.94 127 SER B N 1
ATOM 6368 C CA . SER B 1 127 ? 22.359 -44.062 -23.078 1 97.94 127 SER B CA 1
ATOM 6369 C C . SER B 1 127 ? 20.969 -43.875 -23.688 1 97.94 127 SER B C 1
ATOM 6371 O O . SER B 1 127 ? 20.391 -44.844 -24.219 1 97.94 127 SER B O 1
ATOM 6373 N N . PHE B 1 128 ? 20.422 -42.719 -23.547 1 97.75 128 PHE B N 1
ATOM 6374 C CA . PHE B 1 128 ? 19.141 -42.406 -24.156 1 97.75 128 PHE B CA 1
ATOM 6375 C C . PHE B 1 128 ? 18.953 -40.875 -24.266 1 97.75 128 PHE B C 1
ATOM 6377 O O . PHE B 1 128 ? 19.797 -40.125 -23.828 1 97.75 128 PHE B O 1
ATOM 6384 N N . ARG B 1 129 ? 17.875 -40.469 -24.906 1 97.31 129 ARG B N 1
ATOM 6385 C CA . ARG B 1 129 ? 17.453 -39.094 -25.031 1 97.31 129 ARG B CA 1
ATOM 6386 C C . ARG B 1 129 ? 16.031 -38.875 -24.531 1 97.31 129 ARG B C 1
ATOM 6388 O O . ARG B 1 129 ? 15.273 -39.844 -24.406 1 97.31 129 ARG B O 1
ATOM 6395 N N . MET B 1 130 ? 15.797 -37.688 -24.156 1 95.38 130 MET B N 1
ATOM 6396 C CA . MET B 1 130 ? 14.422 -37.406 -23.781 1 95.38 130 MET B CA 1
ATOM 6397 C C . MET B 1 130 ? 13.57 -37.094 -25.016 1 95.38 130 MET B C 1
ATOM 6399 O O . MET B 1 130 ? 13.992 -36.344 -25.891 1 95.38 130 MET B O 1
ATOM 6403 N N . GLY B 1 131 ? 12.484 -37.656 -25.031 1 92.56 131 GLY B N 1
ATOM 6404 C CA . GLY B 1 131 ? 11.602 -37.5 -26.172 1 92.56 131 GLY B CA 1
ATOM 6405 C C . GLY B 1 131 ? 10.68 -36.312 -26.062 1 92.56 131 GLY B C 1
ATOM 6406 O O . GLY B 1 131 ? 10.555 -35.719 -24.984 1 92.56 131 GLY B O 1
ATOM 6407 N N . LEU B 1 132 ? 10 -35.969 -27.234 1 88.81 132 LEU B N 1
ATOM 6408 C CA . LEU B 1 132 ? 9.141 -34.781 -27.297 1 88.81 132 LEU B CA 1
ATOM 6409 C C . LEU B 1 132 ? 7.703 -35.188 -27.625 1 88.81 132 LEU B C 1
ATOM 6411 O O . LEU B 1 132 ? 6.82 -34.344 -27.734 1 88.81 132 LEU B O 1
ATOM 6415 N N . ASP B 1 133 ? 7.48 -36.344 -27.75 1 87.81 133 ASP B N 1
ATOM 6416 C CA . ASP B 1 133 ? 6.148 -36.781 -28.156 1 87.81 133 ASP B CA 1
ATOM 6417 C C . ASP B 1 133 ? 5.465 -37.562 -27.016 1 87.81 133 ASP B C 1
ATOM 6419 O O . ASP B 1 133 ? 5.043 -36.969 -26.031 1 87.81 133 ASP B O 1
ATOM 6423 N N . LYS B 1 134 ? 5.402 -38.969 -27.125 1 84.81 134 LYS B N 1
ATOM 6424 C CA . LYS B 1 134 ? 4.668 -39.75 -26.125 1 84.81 134 LYS B CA 1
ATOM 6425 C C . LYS B 1 134 ? 5.625 -40.5 -25.203 1 84.81 134 LYS B C 1
ATOM 6427 O O . LYS B 1 134 ? 5.234 -40.938 -24.125 1 84.81 134 LYS B O 1
ATOM 6432 N N . ASP B 1 135 ? 6.867 -40.625 -25.734 1 89.81 135 ASP B N 1
ATOM 6433 C CA . ASP B 1 135 ? 7.844 -41.344 -24.938 1 89.81 135 ASP B CA 1
ATOM 6434 C C . ASP B 1 135 ? 8.852 -40.406 -24.297 1 89.81 135 ASP B C 1
ATOM 6436 O O . ASP B 1 135 ? 9.445 -39.562 -24.969 1 89.81 135 ASP B O 1
ATOM 6440 N N . ILE B 1 136 ? 9.047 -40.594 -23.016 1 92.62 136 ILE B N 1
ATOM 6441 C CA . ILE B 1 136 ? 9.992 -39.75 -22.281 1 92.62 136 ILE B CA 1
ATOM 6442 C C . ILE B 1 136 ? 11.414 -40.156 -22.641 1 92.62 136 ILE B C 1
ATOM 6444 O O . ILE B 1 136 ? 12.281 -39.312 -22.828 1 92.62 136 ILE B O 1
ATOM 6448 N N . ILE B 1 137 ? 11.672 -41.469 -22.734 1 94.94 137 ILE B N 1
ATOM 6449 C CA . ILE B 1 137 ? 12.977 -42 -23.125 1 94.94 137 ILE B CA 1
ATOM 6450 C C . ILE B 1 137 ? 12.922 -42.469 -24.578 1 94.94 137 ILE B C 1
ATOM 6452 O O . ILE B 1 137 ? 12.031 -43.25 -24.953 1 94.94 137 ILE B O 1
ATOM 6456 N N . VAL B 1 138 ? 13.789 -42 -25.406 1 95.5 138 VAL B N 1
ATOM 6457 C CA . VAL B 1 138 ? 13.883 -42.438 -26.797 1 95.5 138 VAL B CA 1
ATOM 6458 C C . VAL B 1 138 ? 15.328 -42.844 -27.125 1 95.5 138 VAL B C 1
ATOM 6460 O O . VAL B 1 138 ? 16.266 -42.375 -26.453 1 95.5 138 VAL B O 1
ATOM 6463 N N . ASP B 1 139 ? 15.57 -43.75 -28.062 1 95.94 139 ASP B N 1
ATOM 6464 C CA . ASP B 1 139 ? 16.875 -44.156 -28.562 1 95.94 139 ASP B CA 1
ATOM 6465 C C . ASP B 1 139 ? 17.734 -44.75 -27.453 1 95.94 139 ASP B C 1
ATOM 6467 O O . ASP B 1 139 ? 18.906 -44.406 -27.297 1 95.94 139 ASP B O 1
ATOM 6471 N N . GLU B 1 140 ? 17.125 -45.5 -26.625 1 96.94 140 GLU B N 1
ATOM 6472 C CA . GLU B 1 140 ? 17.844 -46.125 -25.5 1 96.94 140 GLU B CA 1
ATOM 6473 C C . GLU B 1 140 ? 18.766 -47.219 -25.969 1 96.94 140 GLU B C 1
ATOM 6475 O O . GLU B 1 140 ? 18.406 -48.031 -26.812 1 96.94 140 GLU B O 1
ATOM 6480 N N . LYS B 1 141 ? 19.969 -47.25 -25.516 1 97.44 141 LYS B N 1
ATOM 6481 C CA . LYS B 1 141 ? 20.969 -48.281 -25.719 1 97.44 141 LYS B CA 1
ATOM 6482 C C . LYS B 1 141 ? 21.562 -48.75 -24.391 1 97.44 141 LYS B C 1
ATOM 6484 O O . LYS B 1 141 ? 21.812 -47.938 -23.5 1 97.44 141 LYS B O 1
ATOM 6489 N N . GLU B 1 142 ? 21.609 -50 -24.234 1 96.5 142 GLU B N 1
ATOM 6490 C CA . GLU B 1 142 ? 22.203 -50.594 -23.031 1 96.5 142 GLU B CA 1
ATOM 6491 C C . GLU B 1 142 ? 23.156 -51.75 -23.391 1 96.5 142 GLU B C 1
ATOM 6493 O O . GLU B 1 142 ? 22.859 -52.531 -24.297 1 96.5 142 GLU B O 1
ATOM 6498 N N . GLY B 1 143 ? 24.344 -51.875 -22.719 1 95.5 143 GLY B N 1
ATOM 6499 C CA . GLY B 1 143 ? 25.281 -52.969 -22.953 1 95.5 143 GLY B CA 1
ATOM 6500 C C . GLY B 1 143 ? 26.359 -53.062 -21.891 1 95.5 143 GLY B C 1
ATOM 6501 O O . GLY B 1 143 ? 26.406 -52.219 -20.984 1 95.5 143 GLY B O 1
ATOM 6502 N N . PRO B 1 144 ? 27.125 -54.094 -21.938 1 95.06 144 PRO B N 1
ATOM 6503 C CA . PRO B 1 144 ? 28.234 -54.25 -20.984 1 95.06 144 PRO B CA 1
ATOM 6504 C C . PRO B 1 144 ? 29.266 -53.125 -21.109 1 95.06 144 PRO B C 1
ATOM 6506 O O . PRO B 1 144 ? 29.5 -52.625 -22.203 1 95.06 144 PRO B O 1
ATOM 6509 N N . SER B 1 145 ? 29.75 -52.812 -19.953 1 95.56 145 SER B N 1
ATOM 6510 C CA . SER B 1 145 ? 30.688 -51.688 -19.953 1 95.56 145 SER B CA 1
ATOM 6511 C C . SER B 1 145 ? 32.094 -52.156 -19.578 1 95.56 145 SER B C 1
ATOM 6513 O O . SER B 1 145 ? 32.25 -53.125 -18.812 1 95.56 145 SER B O 1
ATOM 6515 N N . GLN B 1 146 ? 33.094 -51.375 -20.062 1 92.38 146 GLN B N 1
ATOM 6516 C CA . GLN B 1 146 ? 34.469 -51.594 -19.688 1 92.38 146 GLN B CA 1
ATOM 6517 C C . GLN B 1 146 ? 34.906 -50.625 -18.594 1 92.38 146 GLN B C 1
ATOM 6519 O O . GLN B 1 146 ? 36.031 -50.719 -18.094 1 92.38 146 GLN B O 1
ATOM 6524 N N . ALA B 1 147 ? 33.969 -49.812 -18.266 1 90.25 147 ALA B N 1
ATOM 6525 C CA . ALA B 1 147 ? 34.281 -48.812 -17.234 1 90.25 147 ALA B CA 1
ATOM 6526 C C . ALA B 1 147 ? 34.438 -49.469 -15.867 1 90.25 147 ALA B C 1
ATOM 6528 O O . ALA B 1 147 ? 33.906 -50.562 -15.625 1 90.25 147 ALA B O 1
ATOM 6529 N N . GLN B 1 148 ? 35.188 -48.812 -14.953 1 90.69 148 GLN B N 1
ATOM 6530 C CA . GLN B 1 148 ? 35.438 -49.344 -13.617 1 90.69 148 GLN B CA 1
ATOM 6531 C C . GLN B 1 148 ? 34.75 -48.5 -12.555 1 90.69 148 GLN B C 1
ATOM 6533 O O . GLN B 1 148 ? 34.969 -48.688 -11.359 1 90.69 148 GLN B O 1
ATOM 6538 N N . ALA B 1 149 ? 34.062 -47.562 -12.992 1 93.5 149 ALA B N 1
ATOM 6539 C CA . ALA B 1 149 ? 33.344 -46.719 -12.031 1 93.5 149 ALA B CA 1
ATOM 6540 C C . ALA B 1 149 ? 31.984 -46.312 -12.57 1 93.5 149 ALA B C 1
ATOM 6542 O O . ALA B 1 149 ? 31.828 -46.094 -13.773 1 93.5 149 ALA B O 1
ATOM 6543 N N . ALA B 1 150 ? 31.031 -46.188 -11.664 1 96.69 150 ALA B N 1
ATOM 6544 C CA . ALA B 1 150 ? 29.688 -45.781 -12.047 1 96.69 150 ALA B CA 1
ATOM 6545 C C . ALA B 1 150 ? 29.578 -44.25 -12.117 1 96.69 150 ALA B C 1
ATOM 6547 O O . ALA B 1 150 ? 30.406 -43.531 -11.539 1 96.69 150 ALA B O 1
ATOM 6548 N N . GLY B 1 151 ? 28.609 -43.75 -12.859 1 97.62 151 GLY B N 1
ATOM 6549 C CA . GLY B 1 151 ? 28.359 -42.312 -13.008 1 97.62 151 GLY B CA 1
ATOM 6550 C C . GLY B 1 151 ? 27.391 -42 -14.133 1 97.62 151 GLY B C 1
ATOM 6551 O O . GLY B 1 151 ? 26.844 -42.906 -14.758 1 97.62 151 GLY B O 1
ATOM 6552 N N . ALA B 1 152 ? 27.047 -40.781 -14.258 1 98.19 152 ALA B N 1
ATOM 6553 C CA . ALA B 1 152 ? 26.125 -40.344 -15.305 1 98.19 152 ALA B CA 1
ATOM 6554 C C . ALA B 1 152 ? 26.531 -38.969 -15.867 1 98.19 152 ALA B C 1
ATOM 6556 O O . ALA B 1 152 ? 27.094 -38.156 -15.148 1 98.19 152 ALA B O 1
ATOM 6557 N N . THR B 1 153 ? 26.297 -38.75 -17.109 1 98.38 153 THR B N 1
ATOM 6558 C CA . THR B 1 153 ? 26.469 -37.5 -17.797 1 98.38 153 THR B CA 1
ATOM 6559 C C . THR B 1 153 ? 25.172 -37.062 -18.5 1 98.38 153 THR B C 1
ATOM 6561 O O . THR B 1 153 ? 24.641 -37.812 -19.328 1 98.38 153 THR B O 1
ATOM 6564 N N . ILE B 1 154 ? 24.641 -36 -18.109 1 98.56 154 ILE B N 1
ATOM 6565 C CA . ILE B 1 154 ? 23.453 -35.438 -18.766 1 98.56 154 ILE B CA 1
ATOM 6566 C C . ILE B 1 154 ? 23.812 -34.156 -19.516 1 98.56 154 ILE B C 1
ATOM 6568 O O . ILE B 1 154 ? 24.406 -33.25 -18.938 1 98.56 154 ILE B O 1
ATOM 6572 N N . GLU B 1 155 ? 23.5 -34.125 -20.719 1 98.38 155 GLU B N 1
ATOM 6573 C CA . GLU B 1 155 ? 23.781 -32.969 -21.562 1 98.38 155 GLU B CA 1
ATOM 6574 C C . GLU B 1 155 ? 22.5 -32.281 -22.016 1 98.38 155 GLU B C 1
ATOM 6576 O O . GLU B 1 155 ? 21.594 -32.938 -22.547 1 98.38 155 GLU B O 1
ATOM 6581 N N . ILE B 1 156 ? 22.359 -31.047 -21.781 1 97.75 156 ILE B N 1
ATOM 6582 C CA . ILE B 1 156 ? 21.281 -30.234 -22.328 1 97.75 156 ILE B CA 1
ATOM 6583 C C . ILE B 1 156 ? 21.875 -29.219 -23.312 1 97.75 156 ILE B C 1
ATOM 6585 O O . ILE B 1 156 ? 22.891 -28.578 -23.031 1 97.75 156 ILE B O 1
ATOM 6589 N N . SER B 1 157 ? 21.297 -29.156 -24.484 1 95.81 157 SER B N 1
ATOM 6590 C CA . SER B 1 157 ? 21.844 -28.266 -25.516 1 95.81 157 SER B CA 1
ATOM 6591 C C . SER B 1 157 ? 20.75 -27.719 -26.422 1 95.81 157 SER B C 1
ATOM 6593 O O . SER B 1 157 ? 19.656 -28.266 -26.469 1 95.81 157 SER B O 1
ATOM 6595 N N . GLY B 1 158 ? 21.078 -26.688 -27.109 1 94.38 158 GLY B N 1
ATOM 6596 C CA . GLY B 1 158 ? 20.109 -26.016 -27.969 1 94.38 158 GLY B CA 1
ATOM 6597 C C . GLY B 1 158 ? 19.188 -25.094 -27.203 1 94.38 158 GLY B C 1
ATOM 6598 O O . GLY B 1 158 ? 17.969 -25.344 -27.141 1 94.38 158 GLY B O 1
ATOM 6599 N N . ILE B 1 159 ? 19.75 -24.078 -26.688 1 92.06 159 ILE B N 1
ATOM 6600 C CA . ILE B 1 159 ? 18.984 -23.125 -25.906 1 92.06 159 ILE B CA 1
ATOM 6601 C C . ILE B 1 159 ? 17.891 -22.5 -26.766 1 92.06 159 ILE B C 1
ATOM 6603 O O . ILE B 1 159 ? 18.125 -22.172 -27.938 1 92.06 159 ILE B O 1
ATOM 6607 N N . LYS B 1 160 ? 16.781 -22.547 -26.297 1 87.25 160 LYS B N 1
ATOM 6608 C CA . LYS B 1 160 ? 15.641 -22.047 -27.062 1 87.25 160 LYS B CA 1
ATOM 6609 C C . LYS B 1 160 ? 15.656 -20.516 -27.109 1 87.25 160 LYS B C 1
ATOM 6611 O O . LYS B 1 160 ? 16.625 -19.891 -26.688 1 87.25 160 LYS B O 1
ATOM 6616 N N . SER B 1 161 ? 14.633 -19.844 -27.5 1 67.88 161 SER B N 1
ATOM 6617 C CA . SER B 1 161 ? 14.523 -18.453 -27.969 1 67.88 161 SER B CA 1
ATOM 6618 C C . SER B 1 161 ? 15.062 -17.484 -26.922 1 67.88 161 SER B C 1
ATOM 6620 O O . SER B 1 161 ? 15.453 -16.359 -27.266 1 67.88 161 SER B O 1
ATOM 6622 N N . VAL B 1 162 ? 15.227 -17.891 -25.703 1 68.75 162 VAL B N 1
ATOM 6623 C CA . VAL B 1 162 ? 15.719 -16.922 -24.719 1 68.75 162 VAL B CA 1
ATOM 6624 C C . VAL B 1 162 ? 17.219 -17.109 -24.516 1 68.75 162 VAL B C 1
ATOM 6626 O O . VAL B 1 162 ? 17.703 -18.234 -24.359 1 68.75 162 VAL B O 1
ATOM 6629 N N . ARG B 1 163 ? 17.922 -16.016 -24.719 1 81.62 163 ARG B N 1
ATOM 6630 C CA . ARG B 1 163 ? 19.359 -16.047 -24.453 1 81.62 163 ARG B CA 1
ATOM 6631 C C . ARG B 1 163 ? 19.625 -16.234 -22.969 1 81.62 163 ARG B C 1
ATOM 6633 O O . ARG B 1 163 ? 18.906 -15.695 -22.125 1 81.62 163 ARG B O 1
ATOM 6640 N N . PHE B 1 164 ? 20.578 -17.109 -22.719 1 89 164 PHE B N 1
ATOM 6641 C CA . PHE B 1 164 ? 21.031 -17.234 -21.344 1 89 164 PHE B CA 1
ATOM 6642 C C . PHE B 1 164 ? 21.547 -15.914 -20.797 1 89 164 PHE B C 1
ATOM 6644 O O . PHE B 1 164 ? 22.359 -15.25 -21.453 1 89 164 PHE B O 1
ATOM 6651 N N . PRO B 1 165 ? 21.125 -15.5 -19.719 1 85.62 165 PRO B N 1
ATOM 6652 C CA . PRO B 1 165 ? 21.375 -14.133 -19.281 1 85.62 165 PRO B CA 1
ATOM 6653 C C . PRO B 1 165 ? 22.844 -13.883 -18.922 1 85.62 165 PRO B C 1
ATOM 6655 O O . PRO B 1 165 ? 23.312 -12.75 -19.031 1 85.62 165 PRO B O 1
ATOM 6658 N N . ASP B 1 166 ? 23.562 -14.93 -18.469 1 89.5 166 ASP B N 1
ATOM 6659 C CA . ASP B 1 166 ? 24.922 -14.758 -17.984 1 89.5 166 ASP B CA 1
ATOM 6660 C C . ASP B 1 166 ? 25.922 -15.508 -18.875 1 89.5 166 ASP B C 1
ATOM 6662 O O . ASP B 1 166 ? 25.656 -16.641 -19.281 1 89.5 166 ASP B O 1
ATOM 6666 N N . LYS B 1 167 ? 27.094 -14.844 -19.094 1 89.19 167 LYS B N 1
ATOM 6667 C CA . LYS B 1 167 ? 28.078 -15.469 -19.984 1 89.19 167 LYS B CA 1
ATOM 6668 C C . LYS B 1 167 ? 29.328 -15.898 -19.203 1 89.19 167 LYS B C 1
ATOM 6670 O O . LYS B 1 167 ? 29.875 -16.984 -19.438 1 89.19 167 LYS B O 1
ATOM 6675 N N . LYS B 1 168 ? 29.672 -15.086 -18.25 1 90.12 168 LYS B N 1
ATOM 6676 C CA . LYS B 1 168 ? 30.906 -15.367 -17.531 1 90.12 168 LYS B CA 1
ATOM 6677 C C . LYS B 1 168 ? 30.75 -16.578 -16.609 1 90.12 168 LYS B C 1
ATOM 6679 O O . LYS B 1 168 ? 29.719 -16.719 -15.953 1 90.12 168 LYS B O 1
ATOM 6684 N N . LEU B 1 169 ? 31.766 -17.391 -16.625 1 92.56 169 LEU B N 1
ATOM 6685 C CA . LEU B 1 169 ? 31.781 -18.609 -15.82 1 92.56 169 LEU B CA 1
ATOM 6686 C C . LEU B 1 169 ? 31.562 -18.281 -14.344 1 92.56 169 LEU B C 1
ATOM 6688 O O . LEU B 1 169 ? 30.828 -18.984 -13.648 1 92.56 169 LEU B O 1
ATOM 6692 N N . GLU B 1 170 ? 32.188 -17.219 -13.906 1 90.06 170 GLU B N 1
ATOM 6693 C CA . GLU B 1 170 ? 32.094 -16.812 -12.508 1 90.06 170 GLU B CA 1
ATOM 6694 C C . GLU B 1 170 ? 30.656 -16.422 -12.148 1 90.06 170 GLU B C 1
ATOM 6696 O O . GLU B 1 170 ? 30.172 -16.75 -11.062 1 90.06 170 GLU B O 1
ATOM 6701 N N . THR B 1 171 ? 30.031 -15.789 -13.07 1 90.69 171 THR B N 1
ATOM 6702 C CA . THR B 1 171 ? 28.672 -15.352 -12.828 1 90.69 171 THR B CA 1
ATOM 6703 C C . THR B 1 171 ? 27.719 -16.547 -12.773 1 90.69 171 THR B C 1
ATOM 6705 O O . THR B 1 171 ? 26.859 -16.625 -11.891 1 90.69 171 THR B O 1
ATOM 6708 N N . ILE B 1 172 ? 27.891 -17.453 -13.648 1 93.69 172 ILE B N 1
ATOM 6709 C CA . ILE B 1 172 ? 27.031 -18.641 -13.688 1 93.69 172 ILE B CA 1
ATOM 6710 C C . ILE B 1 172 ? 27.25 -19.469 -12.414 1 93.69 172 ILE B C 1
ATOM 6712 O O . ILE B 1 172 ? 26.281 -19.875 -11.773 1 93.69 172 ILE B O 1
ATOM 6716 N N . GLY B 1 173 ? 28.516 -19.656 -12.109 1 93.31 173 GLY B N 1
ATOM 6717 C CA . GLY B 1 173 ? 28.828 -20.391 -10.891 1 93.31 173 GLY B CA 1
ATOM 6718 C C . GLY B 1 173 ? 28.203 -19.766 -9.656 1 93.31 173 GLY B C 1
ATOM 6719 O O . GLY B 1 173 ? 27.656 -20.469 -8.812 1 93.31 173 GLY B O 1
ATOM 6720 N N . ARG B 1 174 ? 28.297 -18.531 -9.617 1 90.31 174 ARG B N 1
ATOM 6721 C CA . ARG B 1 174 ? 27.75 -17.812 -8.469 1 90.31 174 ARG B CA 1
ATOM 6722 C C . ARG B 1 174 ? 26.234 -18 -8.367 1 90.31 174 ARG B C 1
ATOM 6724 O O . ARG B 1 174 ? 25.719 -18.234 -7.273 1 90.31 174 ARG B O 1
ATOM 6731 N N . VAL B 1 175 ? 25.547 -17.875 -9.414 1 89.81 175 VAL B N 1
ATOM 6732 C CA . VAL B 1 175 ? 24.094 -18.031 -9.422 1 89.81 175 VAL B CA 1
ATOM 6733 C C . VAL B 1 175 ? 23.719 -19.438 -8.969 1 89.81 175 VAL B C 1
ATOM 6735 O O . VAL B 1 175 ? 22.781 -19.625 -8.188 1 89.81 175 VAL B O 1
ATOM 6738 N N . VAL B 1 176 ? 24.453 -20.391 -9.383 1 93.31 176 VAL B N 1
ATOM 6739 C CA . VAL B 1 176 ? 24.188 -21.781 -9.023 1 93.31 176 VAL B CA 1
ATOM 6740 C C . VAL B 1 176 ? 24.391 -21.984 -7.527 1 93.31 176 VAL B C 1
ATOM 6742 O O . VAL B 1 176 ? 23.562 -22.594 -6.855 1 93.31 176 VAL B O 1
ATOM 6745 N N . VAL B 1 177 ? 25.453 -21.422 -7.047 1 91.88 177 VAL B N 1
ATOM 6746 C CA . VAL B 1 177 ? 25.75 -21.547 -5.625 1 91.88 177 VAL B CA 1
ATOM 6747 C C . VAL B 1 177 ? 24.641 -20.891 -4.801 1 91.88 177 VAL B C 1
ATOM 6749 O O . VAL B 1 177 ? 24.188 -21.453 -3.793 1 91.88 177 VAL B O 1
ATOM 6752 N N . GLU B 1 178 ? 24.281 -19.781 -5.203 1 87.44 178 GLU B N 1
ATOM 6753 C CA . GLU B 1 178 ? 23.25 -19.062 -4.469 1 87.44 178 GLU B CA 1
ATOM 6754 C C . GLU B 1 178 ? 21.938 -19.828 -4.453 1 87.44 178 GLU B C 1
ATOM 6756 O O . GLU B 1 178 ? 21.266 -19.891 -3.426 1 87.44 178 GLU B O 1
ATOM 6761 N N . ARG B 1 179 ? 21.594 -20.422 -5.512 1 87.25 179 ARG B N 1
ATOM 6762 C CA . ARG B 1 179 ? 20.328 -21.172 -5.617 1 87.25 179 ARG B CA 1
ATOM 6763 C C . ARG B 1 179 ? 20.422 -22.484 -4.859 1 87.25 179 ARG B C 1
ATOM 6765 O O . ARG B 1 179 ? 19.406 -22.984 -4.359 1 87.25 179 ARG B O 1
ATOM 6772 N N . LEU B 1 180 ? 21.609 -22.984 -4.711 1 91.88 180 LEU B N 1
ATOM 6773 C CA . LEU B 1 180 ? 21.781 -24.297 -4.086 1 91.88 180 LEU B CA 1
ATOM 6774 C C . LEU B 1 180 ? 22.469 -24.156 -2.727 1 91.88 180 LEU B C 1
ATOM 6776 O O . LEU B 1 180 ? 23.047 -25.125 -2.219 1 91.88 180 LEU B O 1
ATOM 6780 N N . LEU B 1 181 ? 22.406 -22.969 -2.18 1 91.25 181 LEU B N 1
ATOM 6781 C CA . LEU B 1 181 ? 23.125 -22.688 -0.938 1 91.25 181 LEU B CA 1
ATOM 6782 C C . LEU B 1 181 ? 22.719 -23.688 0.151 1 91.25 181 LEU B C 1
ATOM 6784 O O . LEU B 1 181 ? 23.594 -24.203 0.86 1 91.25 181 LEU B O 1
ATOM 6788 N N . PRO B 1 182 ? 21.469 -24.031 0.276 1 89.69 182 PRO B N 1
ATOM 6789 C CA . PRO B 1 182 ? 21.094 -24.969 1.328 1 89.69 182 PRO B CA 1
ATOM 6790 C C . PRO B 1 182 ? 21.781 -26.328 1.185 1 89.69 182 PRO B C 1
ATOM 6792 O O . PRO B 1 182 ? 21.984 -27.031 2.178 1 89.69 182 PRO B O 1
ATOM 6795 N N . TYR B 1 183 ? 22.172 -26.719 -0.033 1 91 183 TYR B N 1
ATOM 6796 C CA . TYR B 1 183 ? 22.906 -27.969 -0.239 1 91 183 TYR B CA 1
ATOM 6797 C C . TYR B 1 183 ? 24.359 -27.828 0.214 1 91 183 TYR B C 1
ATOM 6799 O O . TYR B 1 183 ? 24.938 -28.797 0.731 1 91 183 TYR B O 1
ATOM 6807 N N . PHE B 1 184 ? 24.875 -26.672 0.078 1 89.62 184 PHE B N 1
ATOM 6808 C CA . PHE B 1 184 ? 26.281 -26.438 0.39 1 89.62 184 PHE B CA 1
ATOM 6809 C C . PHE B 1 184 ? 26.484 -26.281 1.892 1 89.62 184 PHE B C 1
ATOM 6811 O O . PHE B 1 184 ? 27.578 -26.531 2.408 1 89.62 184 PHE B O 1
ATOM 6818 N N . VAL B 1 185 ? 25.422 -25.891 2.594 1 86.06 185 VAL B N 1
ATOM 6819 C CA . VAL B 1 185 ? 25.625 -25.531 3.996 1 86.06 185 VAL B CA 1
ATOM 6820 C C . VAL B 1 185 ? 24.906 -26.547 4.891 1 86.06 185 VAL B C 1
ATOM 6822 O O . VAL B 1 185 ? 24.828 -26.359 6.105 1 86.06 185 VAL B O 1
ATOM 6825 N N . ASP B 1 186 ? 24.406 -27.562 4.285 1 84.56 186 ASP B N 1
ATOM 6826 C CA . ASP B 1 186 ? 23.719 -28.594 5.066 1 84.56 186 ASP B CA 1
ATOM 6827 C C . ASP B 1 186 ? 24.688 -29.266 6.043 1 84.56 186 ASP B C 1
ATOM 6829 O O . ASP B 1 186 ? 25.766 -29.734 5.641 1 84.56 186 ASP B O 1
ATOM 6833 N N . GLN B 1 187 ? 24.344 -29.297 7.309 1 77.81 187 GLN B N 1
ATOM 6834 C CA . GLN B 1 187 ? 25.219 -29.844 8.328 1 77.81 187 GLN B CA 1
ATOM 6835 C C . GLN B 1 187 ? 25.141 -31.375 8.359 1 77.81 187 GLN B C 1
ATOM 6837 O O . GLN B 1 187 ? 26.109 -32.031 8.742 1 77.81 187 GLN B O 1
ATOM 6842 N N . ASP B 1 188 ? 24.047 -31.891 7.941 1 78.62 188 ASP B N 1
ATOM 6843 C CA . ASP B 1 188 ? 23.828 -33.344 8.031 1 78.62 188 ASP B CA 1
ATOM 6844 C C . ASP B 1 188 ? 24.406 -34.062 6.816 1 78.62 188 ASP B C 1
ATOM 6846 O O . ASP B 1 188 ? 24.734 -35.25 6.891 1 78.62 188 ASP B O 1
ATOM 6850 N N . ARG B 1 189 ? 24.438 -33.312 5.734 1 83 189 ARG B N 1
ATOM 6851 C CA . ARG B 1 189 ? 24.922 -33.906 4.496 1 83 189 ARG B CA 1
ATOM 6852 C C . ARG B 1 189 ? 25.953 -33.031 3.824 1 83 189 ARG B C 1
ATOM 6854 O O . ARG B 1 189 ? 25.625 -31.938 3.355 1 83 189 ARG B O 1
ATOM 6861 N N . SER B 1 190 ? 27.125 -33.531 3.793 1 85.94 190 SER B N 1
ATOM 6862 C CA . SER B 1 190 ? 28.172 -32.75 3.143 1 85.94 190 SER B CA 1
ATOM 6863 C C . SER B 1 190 ? 27.953 -32.688 1.635 1 85.94 190 SER B C 1
ATOM 6865 O O . SER B 1 190 ? 27.688 -33.688 0.992 1 85.94 190 SER B O 1
ATOM 6867 N N . CYS B 1 191 ? 28.031 -31.594 1.07 1 91.38 191 CYS B N 1
ATOM 6868 C CA . CYS B 1 191 ? 27.891 -31.406 -0.368 1 91.38 191 CYS B CA 1
ATOM 6869 C C . CYS B 1 191 ? 29.125 -31.906 -1.109 1 91.38 191 CYS B C 1
ATOM 6871 O O . CYS B 1 191 ? 30.266 -31.609 -0.722 1 91.38 191 CYS B O 1
ATOM 6873 N N . PRO B 1 192 ? 28.953 -32.688 -2.113 1 95.44 192 PRO B N 1
ATOM 6874 C CA . PRO B 1 192 ? 30.109 -33.094 -2.91 1 95.44 192 PRO B CA 1
ATOM 6875 C C . PRO B 1 192 ? 30.812 -31.922 -3.588 1 95.44 192 PRO B C 1
ATOM 6877 O O . PRO B 1 192 ? 30.297 -30.797 -3.578 1 95.44 192 PRO B O 1
ATOM 6880 N N . ARG B 1 193 ? 32.031 -32.219 -4.051 1 95.56 193 ARG B N 1
ATOM 6881 C CA . ARG B 1 193 ? 32.75 -31.188 -4.805 1 95.56 193 ARG B CA 1
ATOM 6882 C C . ARG B 1 193 ? 32.031 -30.891 -6.125 1 95.56 193 ARG B C 1
ATOM 6884 O O . ARG B 1 193 ? 31.75 -31.797 -6.902 1 95.56 193 ARG B O 1
ATOM 6891 N N . VAL B 1 194 ? 31.672 -29.688 -6.305 1 96.69 194 VAL B N 1
ATOM 6892 C CA . VAL B 1 194 ? 31.031 -29.25 -7.539 1 96.69 194 VAL B CA 1
ATOM 6893 C C . VAL B 1 194 ? 31.938 -28.281 -8.289 1 96.69 194 VAL B C 1
ATOM 6895 O O . VAL B 1 194 ? 32.312 -27.234 -7.75 1 96.69 194 VAL B O 1
ATOM 6898 N N . VAL B 1 195 ? 32.312 -28.578 -9.516 1 96.94 195 VAL B N 1
ATOM 6899 C CA . VAL B 1 195 ? 33.188 -27.734 -10.297 1 96.94 195 VAL B CA 1
ATOM 6900 C C . VAL B 1 195 ? 32.531 -27.344 -11.609 1 96.94 195 VAL B C 1
ATOM 6902 O O . VAL B 1 195 ? 31.703 -28.094 -12.141 1 96.94 195 VAL B O 1
ATOM 6905 N N . ILE B 1 196 ? 32.781 -26.203 -12.094 1 97.12 196 ILE B N 1
ATOM 6906 C CA . ILE B 1 196 ? 32.281 -25.719 -13.367 1 97.12 196 ILE B CA 1
ATOM 6907 C C . ILE B 1 196 ? 33.406 -25.234 -14.25 1 97.12 196 ILE B C 1
ATOM 6909 O O . ILE B 1 196 ? 34.406 -24.656 -13.766 1 97.12 196 ILE B O 1
ATOM 6913 N N . TRP B 1 197 ? 33.375 -25.578 -15.555 1 96.06 197 TRP B N 1
ATOM 6914 C CA . TRP B 1 197 ? 34.438 -25.156 -16.469 1 96.06 197 TRP B CA 1
ATOM 6915 C C . TRP B 1 197 ? 33.906 -25 -17.891 1 96.06 197 TRP B C 1
ATOM 6917 O O . TRP B 1 197 ? 32.781 -25.406 -18.188 1 96.06 197 TRP B O 1
ATOM 6927 N N . GLU B 1 198 ? 34.688 -24.406 -18.703 1 94.25 198 GLU B N 1
ATOM 6928 C CA . GLU B 1 198 ? 34.344 -24.219 -20.109 1 94.25 198 GLU B CA 1
ATOM 6929 C C . GLU B 1 198 ? 34.688 -25.453 -20.938 1 94.25 198 GLU B C 1
ATOM 6931 O O . GLU B 1 198 ? 35.781 -25.984 -20.844 1 94.25 198 GLU B O 1
ATOM 6936 N N . ALA B 1 199 ? 33.75 -25.828 -21.719 1 92.12 199 ALA B N 1
ATOM 6937 C CA . ALA B 1 199 ? 34 -27.016 -22.547 1 92.12 199 ALA B CA 1
ATOM 6938 C C . ALA B 1 199 ? 35.219 -26.812 -23.453 1 92.12 199 ALA B C 1
ATOM 6940 O O . ALA B 1 199 ? 35.969 -27.75 -23.688 1 92.12 199 ALA B O 1
ATOM 6941 N N . LYS B 1 200 ? 35.438 -25.641 -23.906 1 87.62 200 LYS B N 1
ATOM 6942 C CA . LYS B 1 200 ? 36.5 -25.344 -24.844 1 87.62 200 LYS B CA 1
ATOM 6943 C C . LYS B 1 200 ? 37.844 -25.141 -24.094 1 87.62 200 LYS B C 1
ATOM 6945 O O . LYS B 1 200 ? 38.906 -25.203 -24.703 1 87.62 200 LYS B O 1
ATOM 6950 N N . ASN B 1 201 ? 37.781 -24.828 -22.797 1 86.62 201 ASN B N 1
ATOM 6951 C CA . ASN B 1 201 ? 39 -24.594 -22 1 86.62 201 ASN B CA 1
ATOM 6952 C C . ASN B 1 201 ? 38.906 -25.281 -20.641 1 86.62 201 ASN B C 1
ATOM 6954 O O . ASN B 1 201 ? 38.656 -24.641 -19.625 1 86.62 201 ASN B O 1
ATOM 6958 N N . PRO B 1 202 ? 39.281 -26.484 -20.578 1 85.38 202 PRO B N 1
ATOM 6959 C CA . PRO B 1 202 ? 39.125 -27.25 -19.344 1 85.38 202 PRO B CA 1
ATOM 6960 C C . PRO B 1 202 ? 40.094 -26.812 -18.25 1 85.38 202 PRO B C 1
ATOM 6962 O O . PRO B 1 202 ? 39.906 -27.156 -17.078 1 85.38 202 PRO B O 1
ATOM 6965 N N . SER B 1 203 ? 41.031 -26.078 -18.578 1 83.38 203 SER B N 1
ATOM 6966 C CA . SER B 1 203 ? 42.062 -25.688 -17.594 1 83.38 203 SER B CA 1
ATOM 6967 C C . SER B 1 203 ? 41.5 -24.672 -16.609 1 83.38 203 SER B C 1
ATOM 6969 O O . SER B 1 203 ? 41.938 -24.594 -15.469 1 83.38 203 SER B O 1
ATOM 6971 N N . ASP B 1 204 ? 40.531 -24 -17.047 1 85.12 204 ASP B N 1
ATOM 6972 C CA . ASP B 1 204 ? 39.938 -23 -16.172 1 85.12 204 ASP B CA 1
ATOM 6973 C C . ASP B 1 204 ? 38.719 -23.562 -15.406 1 85.12 204 ASP B C 1
ATOM 6975 O O . ASP B 1 204 ? 37.594 -23.531 -15.898 1 85.12 204 ASP B O 1
ATOM 6979 N N . THR B 1 205 ? 39 -24.156 -14.258 1 92.06 205 THR B N 1
ATOM 6980 C CA . THR B 1 205 ? 37.969 -24.797 -13.461 1 92.06 205 THR B CA 1
ATOM 6981 C C . THR B 1 205 ? 37.688 -24 -12.203 1 92.06 205 THR B C 1
ATOM 6983 O O . THR B 1 205 ? 38.594 -23.484 -11.555 1 92.06 205 THR B O 1
ATOM 6986 N N . LEU B 1 206 ? 36.469 -23.75 -11.977 1 93 206 LEU B N 1
ATOM 6987 C CA . LEU B 1 206 ? 36 -23.047 -10.789 1 93 206 LEU B CA 1
ATOM 6988 C C . LEU B 1 206 ? 35.281 -24 -9.836 1 93 206 LEU B C 1
ATOM 6990 O O . LEU B 1 206 ? 34.375 -24.719 -10.242 1 93 206 LEU B O 1
ATOM 6994 N N . SER B 1 207 ? 35.719 -24.047 -8.602 1 93.5 207 SER B N 1
ATOM 6995 C CA . SER B 1 207 ? 35.031 -24.859 -7.578 1 93.5 207 SER B CA 1
ATOM 6996 C C . SER B 1 207 ? 33.938 -24.062 -6.883 1 93.5 207 SER B C 1
ATOM 6998 O O . SER B 1 207 ? 34.219 -23.031 -6.262 1 93.5 207 SER B O 1
ATOM 7000 N N . LEU B 1 208 ? 32.75 -24.531 -6.934 1 93.38 208 LEU B N 1
ATOM 7001 C CA . LEU B 1 208 ? 31.625 -23.828 -6.344 1 93.38 208 LEU B CA 1
ATOM 7002 C C . LEU B 1 208 ? 31.656 -23.922 -4.82 1 93.38 208 LEU B C 1
ATOM 7004 O O . LEU B 1 208 ? 31.156 -23.031 -4.129 1 93.38 208 LEU B O 1
ATOM 7008 N N . ASN B 1 209 ? 32.25 -24.938 -4.305 1 91.25 209 ASN B N 1
ATOM 7009 C CA . ASN B 1 209 ? 32.406 -25.109 -2.861 1 91.25 209 ASN B CA 1
ATOM 7010 C C . ASN B 1 209 ? 33.281 -24.016 -2.25 1 91.25 209 ASN B C 1
ATOM 7012 O O . ASN B 1 209 ? 33.188 -23.734 -1.053 1 91.25 209 ASN B O 1
ATOM 7016 N N . ASP B 1 210 ? 34.031 -23.406 -3.076 1 89.19 210 ASP B N 1
ATOM 7017 C CA . ASP B 1 210 ? 35 -22.406 -2.6 1 89.19 210 ASP B CA 1
ATOM 7018 C C . ASP B 1 210 ? 34.312 -21.062 -2.336 1 89.19 210 ASP B C 1
ATOM 7020 O O . ASP B 1 210 ? 34.906 -20.156 -1.746 1 89.19 210 ASP B O 1
ATOM 7024 N N . TYR B 1 211 ? 33.156 -20.969 -2.871 1 89.44 211 TYR B N 1
ATOM 7025 C CA . TYR B 1 211 ? 32.406 -19.75 -2.574 1 89.44 211 TYR B CA 1
ATOM 7026 C C . TYR B 1 211 ? 32.094 -19.656 -1.087 1 89.44 211 TYR B C 1
ATOM 7028 O O . TYR B 1 211 ? 31.766 -18.578 -0.584 1 89.44 211 TYR B O 1
ATOM 7036 N N . LEU B 1 212 ? 32.156 -20.844 -0.466 1 85.12 212 LEU B N 1
ATOM 7037 C CA . LEU B 1 212 ? 31.922 -20.906 0.971 1 85.12 212 LEU B CA 1
ATOM 7038 C C . LEU B 1 212 ? 33.188 -21.344 1.717 1 85.12 212 LEU B C 1
ATOM 7040 O O . LEU B 1 212 ? 34.031 -22.062 1.164 1 85.12 212 LEU B O 1
ATOM 7044 N N . GLY B 1 213 ? 33.531 -20.969 2.969 1 70.75 213 GLY B N 1
ATOM 7045 C CA . GLY B 1 213 ? 34.531 -21.594 3.834 1 70.75 213 GLY B CA 1
ATOM 7046 C C . GLY B 1 213 ? 35.875 -20.906 3.785 1 70.75 213 GLY B C 1
ATOM 7047 O O . GLY B 1 213 ? 36.719 -21.078 4.684 1 70.75 213 GLY B O 1
ATOM 7048 N N . LYS B 1 214 ? 36.125 -20.219 2.582 1 66 214 LYS B N 1
ATOM 7049 C CA . LYS B 1 214 ? 37.438 -19.609 2.498 1 66 214 LYS B CA 1
ATOM 7050 C C . LYS B 1 214 ? 37.406 -18.172 3.035 1 66 214 LYS B C 1
ATOM 7052 O O . LYS B 1 214 ? 36.344 -17.578 3.158 1 66 214 LYS B O 1
ATOM 7057 N N . GLU B 1 215 ? 38.469 -17.656 3.744 1 57.09 215 GLU B N 1
ATOM 7058 C CA . GLU B 1 215 ? 38.625 -16.344 4.371 1 57.09 215 GLU B CA 1
ATOM 7059 C C . GLU B 1 215 ? 38.125 -15.234 3.465 1 57.09 215 GLU B C 1
ATOM 7061 O O . GLU B 1 215 ? 37.438 -14.305 3.932 1 57.09 215 GLU B O 1
ATOM 7066 N N . ASN B 1 216 ? 38.094 -15.43 2.076 1 62.44 216 ASN B N 1
ATOM 7067 C CA . ASN B 1 216 ? 37.625 -14.43 1.106 1 62.44 216 ASN B CA 1
ATOM 7068 C C . ASN B 1 216 ? 36.469 -14.945 0.28 1 62.44 216 ASN B C 1
ATOM 7070 O O . ASN B 1 216 ? 36.344 -14.609 -0.898 1 62.44 216 ASN B O 1
ATOM 7074 N N . SER B 1 217 ? 35.688 -15.5 1.179 1 76.19 217 SER B N 1
ATOM 7075 C CA . SER B 1 217 ? 34.562 -16.094 0.471 1 76.19 217 SER B CA 1
ATOM 7076 C C . SER B 1 217 ? 33.469 -15.055 0.163 1 76.19 217 SER B C 1
ATOM 7078 O O . SER B 1 217 ? 33.375 -14.047 0.863 1 76.19 217 SER B O 1
ATOM 7080 N N . GLN B 1 218 ? 32.812 -15.289 -0.918 1 86.12 218 GLN B N 1
ATOM 7081 C CA . GLN B 1 218 ? 31.766 -14.398 -1.386 1 86.12 218 GLN B CA 1
ATOM 7082 C C . GLN B 1 218 ? 30.469 -14.602 -0.59 1 86.12 218 GLN B C 1
ATOM 7084 O O . GLN B 1 218 ? 29.578 -13.75 -0.612 1 86.12 218 GLN B O 1
ATOM 7089 N N . ILE B 1 219 ? 30.438 -15.727 0.184 1 90 219 ILE B N 1
ATOM 7090 C CA . ILE B 1 219 ? 29.281 -16.016 1.028 1 90 219 ILE B CA 1
ATOM 7091 C C . ILE B 1 219 ? 29.75 -16.453 2.412 1 90 219 ILE B C 1
ATOM 7093 O O . ILE B 1 219 ? 30.531 -17.406 2.537 1 90 219 ILE B O 1
ATOM 7097 N N . VAL B 1 220 ? 29.312 -15.734 3.395 1 90.5 220 VAL B N 1
ATOM 7098 C CA . VAL B 1 220 ? 29.766 -16.031 4.75 1 90.5 220 VAL B CA 1
ATOM 7099 C C . VAL B 1 220 ? 28.562 -16.125 5.684 1 90.5 220 VAL B C 1
ATOM 7101 O O . VAL B 1 220 ? 27.688 -15.25 5.688 1 90.5 220 VAL B O 1
ATOM 7104 N N . GLU B 1 221 ? 28.5 -17.172 6.41 1 90.94 221 GLU B N 1
ATOM 7105 C CA . GLU B 1 221 ? 27.422 -17.328 7.383 1 90.94 221 GLU B CA 1
ATOM 7106 C C . GLU B 1 221 ? 27.703 -16.516 8.648 1 90.94 221 GLU B C 1
ATOM 7108 O O . GLU B 1 221 ? 28.828 -16.5 9.148 1 90.94 221 GLU B O 1
ATOM 7113 N N . ILE B 1 222 ? 26.672 -15.836 9.109 1 91.31 222 ILE B N 1
ATOM 7114 C CA . ILE B 1 222 ? 26.75 -15.102 10.359 1 91.31 222 ILE B CA 1
ATOM 7115 C C . ILE B 1 222 ? 26.203 -15.953 11.5 1 91.31 222 ILE B C 1
ATOM 7117 O O . ILE B 1 222 ? 25.109 -16.5 11.406 1 91.31 222 ILE B O 1
ATOM 7121 N N . LYS B 1 223 ? 26.969 -16.062 12.477 1 87.94 223 LYS B N 1
ATOM 7122 C CA . LYS B 1 223 ? 26.516 -16.812 13.641 1 87.94 223 LYS B CA 1
ATOM 7123 C C . LYS B 1 223 ? 25.469 -16.031 14.43 1 87.94 223 LYS B C 1
ATOM 7125 O O . LYS B 1 223 ? 25.672 -14.875 14.773 1 87.94 223 LYS B O 1
ATOM 7130 N N . VAL B 1 224 ? 24.359 -16.688 14.57 1 90.06 224 VAL B N 1
ATOM 7131 C CA . VAL B 1 224 ? 23.266 -16.094 15.336 1 90.06 224 VAL B CA 1
ATOM 7132 C C . VAL B 1 224 ? 23.078 -16.844 16.656 1 90.06 224 VAL B C 1
ATOM 7134 O O . VAL B 1 224 ? 23.203 -18.078 16.688 1 90.06 224 VAL B O 1
ATOM 7137 N N . ASP B 1 225 ? 22.922 -16.125 17.781 1 85.81 225 ASP B N 1
ATOM 7138 C CA . ASP B 1 225 ? 22.781 -16.734 19.109 1 85.81 225 ASP B CA 1
ATOM 7139 C C . ASP B 1 225 ? 21.516 -17.578 19.188 1 85.81 225 ASP B C 1
ATOM 7141 O O . ASP B 1 225 ? 21.578 -18.734 19.609 1 85.81 225 ASP B O 1
ATOM 7145 N N . GLU B 1 226 ? 20.422 -17.047 18.875 1 88.75 226 GLU B N 1
ATOM 7146 C CA . GLU B 1 226 ? 19.156 -17.766 18.859 1 88.75 226 GLU B CA 1
ATOM 7147 C C . GLU B 1 226 ? 18.547 -17.75 17.469 1 88.75 226 GLU B C 1
ATOM 7149 O O . GLU B 1 226 ? 17.781 -16.844 17.125 1 88.75 226 GLU B O 1
ATOM 7154 N N . GLY B 1 227 ? 18.859 -18.812 16.75 1 92.06 227 GLY B N 1
ATOM 7155 C CA . GLY B 1 227 ? 18.422 -18.844 15.359 1 92.06 227 GLY B CA 1
ATOM 7156 C C . GLY B 1 227 ? 17.172 -19.688 15.156 1 92.06 227 GLY B C 1
ATOM 7157 O O . GLY B 1 227 ? 16.875 -20.094 14.031 1 92.06 227 GLY B O 1
ATOM 7158 N N . THR B 1 228 ? 16.469 -20.062 16.312 1 94.69 228 THR B N 1
ATOM 7159 C CA . THR B 1 228 ? 15.25 -20.859 16.219 1 94.69 228 THR B CA 1
ATOM 7160 C C . THR B 1 228 ? 14.078 -20.125 16.844 1 94.69 228 THR B C 1
ATOM 7162 O O . THR B 1 228 ? 14.258 -19.312 17.766 1 94.69 228 THR B O 1
ATOM 7165 N N . PHE B 1 229 ? 12.969 -20.312 16.219 1 95.06 229 PHE B N 1
ATOM 7166 C CA . PHE B 1 229 ? 11.742 -19.766 16.797 1 95.06 229 PHE B CA 1
ATOM 7167 C C . PHE B 1 229 ? 10.57 -20.719 16.578 1 95.06 229 PHE B C 1
ATOM 7169 O O . PHE B 1 229 ? 10.688 -21.688 15.812 1 95.06 229 PHE B O 1
ATOM 7176 N N . SER B 1 230 ? 9.469 -20.5 17.375 1 94.75 230 SER B N 1
ATOM 7177 C CA . SER B 1 230 ? 8.289 -21.359 17.266 1 94.75 230 SER B CA 1
ATOM 7178 C C . SER B 1 230 ? 7.023 -20.516 17.062 1 94.75 230 SER B C 1
ATOM 7180 O O . SER B 1 230 ? 6.934 -19.391 17.562 1 94.75 230 SER B O 1
ATOM 7182 N N . LEU B 1 231 ? 6.188 -20.984 16.234 1 92.62 231 LEU B N 1
ATOM 7183 C CA . LEU B 1 231 ? 4.871 -20.391 16.016 1 92.62 231 LEU B CA 1
ATOM 7184 C C . LEU B 1 231 ? 3.771 -21.422 16.25 1 92.62 231 LEU B C 1
ATOM 7186 O O . LEU B 1 231 ? 3.979 -22.625 16.047 1 92.62 231 LEU B O 1
ATOM 7190 N N . SER B 1 232 ? 2.668 -20.906 16.719 1 86.38 232 SER B N 1
ATOM 7191 C CA . SER B 1 232 ? 1.568 -21.812 17.031 1 86.38 232 SER B CA 1
ATOM 7192 C C . SER B 1 232 ? 0.555 -21.891 15.898 1 86.38 232 SER B C 1
ATOM 7194 O O . SER B 1 232 ? 0.174 -20.859 15.336 1 86.38 232 SER B O 1
ATOM 7196 N N . ALA B 1 233 ? 0.354 -23.047 15.391 1 76 233 ALA B N 1
ATOM 7197 C CA . ALA B 1 233 ? -0.705 -23.344 14.422 1 76 233 ALA B CA 1
ATOM 7198 C C . ALA B 1 233 ? -1.766 -24.25 15.031 1 76 233 ALA B C 1
ATOM 7200 O O . ALA B 1 233 ? -1.518 -25.438 15.258 1 76 233 ALA B O 1
ATOM 7201 N N . ASN B 1 234 ? -3.047 -23.828 15.203 1 69.88 234 ASN B N 1
ATOM 7202 C CA . ASN B 1 234 ? -4.141 -24.641 15.742 1 69.88 234 ASN B CA 1
ATOM 7203 C C . ASN B 1 234 ? -3.695 -25.453 16.953 1 69.88 234 ASN B C 1
ATOM 7205 O O . ASN B 1 234 ? -3.936 -26.656 17.016 1 69.88 234 ASN B O 1
ATOM 7209 N N . LYS B 1 235 ? -2.922 -25.016 17.922 1 69.69 235 LYS B N 1
ATOM 7210 C CA . LYS B 1 235 ? -2.541 -25.609 19.203 1 69.69 235 LYS B CA 1
ATOM 7211 C C . LYS B 1 235 ? -1.245 -26.406 19.094 1 69.69 235 LYS B C 1
ATOM 7213 O O . LYS B 1 235 ? -0.722 -26.891 20.094 1 69.69 235 LYS B O 1
ATOM 7218 N N . ASP B 1 236 ? -0.731 -26.672 17.828 1 85 236 ASP B N 1
ATOM 7219 C CA . ASP B 1 236 ? 0.567 -27.312 17.672 1 85 236 ASP B CA 1
ATOM 7220 C C . ASP B 1 236 ? 1.667 -26.281 17.422 1 85 236 ASP B C 1
ATOM 7222 O O . ASP B 1 236 ? 1.459 -25.312 16.688 1 85 236 ASP B O 1
ATOM 7226 N N . GLU B 1 237 ? 2.721 -26.562 18.094 1 91.06 237 GLU B N 1
ATOM 7227 C CA . GLU B 1 237 ? 3.867 -25.672 17.922 1 91.06 237 GLU B CA 1
ATOM 7228 C C . GLU B 1 237 ? 4.789 -26.172 16.812 1 91.06 237 GLU B C 1
ATOM 7230 O O . GLU B 1 237 ? 5.152 -27.344 16.766 1 91.06 237 GLU B O 1
ATOM 7235 N N . LYS B 1 238 ? 5.004 -25.344 15.891 1 93.62 238 LYS B N 1
ATOM 7236 C CA . LYS B 1 238 ? 5.93 -25.656 14.805 1 93.62 238 LYS B CA 1
ATOM 7237 C C . LYS B 1 238 ? 7.238 -24.875 14.953 1 93.62 238 LYS B C 1
ATOM 7239 O O . LYS B 1 238 ? 7.227 -23.688 15.25 1 93.62 238 LYS B O 1
ATOM 7244 N N . SER B 1 239 ? 8.297 -25.562 14.781 1 95.12 239 SER B N 1
ATOM 7245 C CA . SER B 1 239 ? 9.617 -24.969 14.977 1 95.12 239 SER B CA 1
ATOM 7246 C C . SER B 1 239 ? 10.266 -24.609 13.648 1 95.12 239 SER B C 1
ATOM 7248 O O . SER B 1 239 ? 10.148 -25.344 12.672 1 95.12 239 SER B O 1
ATOM 7250 N N . PHE B 1 240 ? 10.953 -23.484 13.695 1 96.12 240 PHE B N 1
ATOM 7251 C CA . PHE B 1 240 ? 11.656 -23 12.516 1 96.12 240 PHE B CA 1
ATOM 7252 C C . PHE B 1 240 ? 13.102 -22.641 12.859 1 96.12 240 PHE B C 1
ATOM 7254 O O . PHE B 1 240 ? 13.398 -22.219 13.977 1 96.12 240 PHE B O 1
ATOM 7261 N N . GLN B 1 241 ? 13.961 -22.875 11.93 1 94.69 241 GLN B N 1
ATOM 7262 C CA . GLN B 1 241 ? 15.375 -22.516 12.055 1 94.69 241 GLN B CA 1
ATOM 7263 C C . GLN B 1 241 ? 15.758 -21.453 11.039 1 94.69 241 GLN B C 1
ATOM 7265 O O . GLN B 1 241 ? 15.391 -21.547 9.867 1 94.69 241 GLN B O 1
ATOM 7270 N N . VAL B 1 242 ? 16.484 -20.453 11.516 1 96 242 VAL B N 1
ATOM 7271 C CA . VAL B 1 242 ? 16.906 -19.375 10.633 1 96 242 VAL B CA 1
ATOM 7272 C C . VAL B 1 242 ? 18.422 -19.328 10.57 1 96 242 VAL B C 1
ATOM 7274 O O . VAL B 1 242 ? 19.094 -19.344 11.602 1 96 242 VAL B O 1
ATOM 7277 N N . ARG B 1 243 ? 18.938 -19.312 9.398 1 94.25 243 ARG B N 1
ATOM 7278 C CA . ARG B 1 243 ? 20.359 -19.109 9.156 1 94.25 243 ARG B CA 1
ATOM 7279 C C . ARG B 1 243 ? 20.609 -17.859 8.32 1 94.25 243 ARG B C 1
ATOM 7281 O O . ARG B 1 243 ? 19.922 -17.609 7.336 1 94.25 243 ARG B O 1
ATOM 7288 N N . VAL B 1 244 ? 21.562 -17.078 8.742 1 95.19 244 VAL B N 1
ATOM 7289 C CA . VAL B 1 244 ? 21.781 -15.773 8.125 1 95.19 244 VAL B CA 1
ATOM 7290 C C . VAL B 1 244 ? 23.141 -15.758 7.43 1 95.19 244 VAL B C 1
ATOM 7292 O O . VAL B 1 244 ? 24.141 -16.203 8 1 95.19 244 VAL B O 1
ATOM 7295 N N . PHE B 1 245 ? 23.156 -15.242 6.191 1 93.38 245 PHE B N 1
ATOM 7296 C CA . PHE B 1 245 ? 24.375 -15.234 5.391 1 93.38 245 PHE B CA 1
ATOM 7297 C C . PHE B 1 245 ? 24.656 -13.844 4.844 1 93.38 245 PHE B C 1
ATOM 7299 O O . PHE B 1 245 ? 23.734 -13.102 4.496 1 93.38 245 PHE B O 1
ATOM 7306 N N . LYS B 1 246 ? 25.938 -13.516 4.719 1 92.44 246 LYS B N 1
ATOM 7307 C CA . LYS B 1 246 ? 26.406 -12.344 3.992 1 92.44 246 LYS B CA 1
ATOM 7308 C C . LYS B 1 246 ? 26.734 -12.688 2.541 1 92.44 246 LYS B C 1
ATOM 7310 O O . LYS B 1 246 ? 27.438 -13.656 2.273 1 92.44 246 LYS B O 1
ATOM 7315 N N . PHE B 1 247 ? 26.156 -11.992 1.674 1 91.44 247 PHE B N 1
ATOM 7316 C CA . PHE B 1 247 ? 26.484 -12.117 0.26 1 91.44 247 PHE B CA 1
ATOM 7317 C C . PHE B 1 247 ? 27.266 -10.898 -0.218 1 91.44 247 PHE B C 1
ATOM 7319 O O . PHE B 1 247 ? 26.719 -9.797 -0.31 1 91.44 247 PHE B O 1
ATOM 7326 N N . PHE B 1 248 ? 28.484 -11.156 -0.475 1 89.56 248 PHE B N 1
ATOM 7327 C CA . PHE B 1 248 ? 29.328 -10.047 -0.902 1 89.56 248 PHE B CA 1
ATOM 7328 C C . PHE B 1 248 ? 29.188 -9.805 -2.4 1 89.56 248 PHE B C 1
ATOM 7330 O O . PHE B 1 248 ? 28.875 -10.727 -3.156 1 89.56 248 PHE B O 1
ATOM 7337 N N . ALA B 1 249 ? 29.312 -8.648 -2.859 1 82.69 249 ALA B N 1
ATOM 7338 C CA . ALA B 1 249 ? 29.188 -8.227 -4.254 1 82.69 249 ALA B CA 1
ATOM 7339 C C . ALA B 1 249 ? 27.875 -8.727 -4.852 1 82.69 249 ALA B C 1
ATOM 7341 O O . ALA B 1 249 ? 27.875 -9.398 -5.887 1 82.69 249 ALA B O 1
ATOM 7342 N N . PRO B 1 250 ? 26.828 -8.297 -4.18 1 79.44 250 PRO B N 1
ATOM 7343 C CA . PRO B 1 250 ? 25.516 -8.828 -4.59 1 79.44 250 PRO B CA 1
ATOM 7344 C C . PRO B 1 250 ? 25.078 -8.297 -5.949 1 79.44 250 PRO B C 1
ATOM 7346 O O . PRO B 1 250 ? 25.375 -7.16 -6.309 1 79.44 250 PRO B O 1
ATOM 7349 N N . ARG B 1 251 ? 24.406 -9.195 -6.617 1 76.88 251 ARG B N 1
ATOM 7350 C CA . ARG B 1 251 ? 23.797 -8.789 -7.879 1 76.88 251 ARG B CA 1
ATOM 7351 C C . ARG B 1 251 ? 22.578 -7.883 -7.641 1 76.88 251 ARG B C 1
ATOM 7353 O O . ARG B 1 251 ? 22.391 -6.898 -8.359 1 76.88 251 ARG B O 1
ATOM 7360 N N . MET B 1 252 ? 21.781 -8.328 -6.641 1 75.69 252 MET B N 1
ATOM 7361 C CA . MET B 1 252 ? 20.656 -7.5 -6.23 1 75.69 252 MET B CA 1
ATOM 7362 C C . MET B 1 252 ? 20.953 -6.766 -4.93 1 75.69 252 MET B C 1
ATOM 7364 O O . MET B 1 252 ? 21.453 -7.371 -3.975 1 75.69 252 MET B O 1
ATOM 7368 N N . ALA B 1 253 ? 20.625 -5.617 -4.93 1 78.44 253 ALA B N 1
ATOM 7369 C CA . ALA B 1 253 ? 21.062 -4.746 -3.842 1 78.44 253 ALA B CA 1
ATOM 7370 C C . ALA B 1 253 ? 20.078 -4.793 -2.674 1 78.44 253 ALA B C 1
ATOM 7372 O O . ALA B 1 253 ? 20 -3.852 -1.88 1 78.44 253 ALA B O 1
ATOM 7373 N N . LYS B 1 254 ? 19.312 -5.93 -2.574 1 89.75 254 LYS B N 1
ATOM 7374 C CA . LYS B 1 254 ? 18.344 -5.949 -1.48 1 89.75 254 LYS B CA 1
ATOM 7375 C C . LYS B 1 254 ? 18.5 -7.203 -0.626 1 89.75 254 LYS B C 1
ATOM 7377 O O . LYS B 1 254 ? 18.703 -8.305 -1.155 1 89.75 254 LYS B O 1
ATOM 7382 N N . SER B 1 255 ? 18.562 -6.953 0.669 1 94.25 255 SER B N 1
ATOM 7383 C CA . SER B 1 255 ? 18.531 -8.07 1.608 1 94.25 255 SER B CA 1
ATOM 7384 C C . SER B 1 255 ? 17.188 -8.789 1.573 1 94.25 255 SER B C 1
ATOM 7386 O O . SER B 1 255 ? 16.156 -8.156 1.396 1 94.25 255 SER B O 1
ATOM 7388 N N . LYS B 1 256 ? 17.266 -10.117 1.778 1 95 256 LYS B N 1
ATOM 7389 C CA . LYS B 1 256 ? 16.031 -10.875 1.578 1 95 256 LYS B CA 1
ATOM 7390 C C . LYS B 1 256 ? 15.875 -11.961 2.643 1 95 256 LYS B C 1
ATOM 7392 O O . LYS B 1 256 ? 16.844 -12.305 3.33 1 95 256 LYS B O 1
ATOM 7397 N N . VAL B 1 257 ? 14.672 -12.352 2.869 1 96.06 257 VAL B N 1
ATOM 7398 C CA . VAL B 1 257 ? 14.32 -13.539 3.639 1 96.06 257 VAL B CA 1
ATOM 7399 C C . VAL B 1 257 ? 13.758 -14.609 2.705 1 96.06 257 VAL B C 1
ATOM 7401 O O . VAL B 1 257 ? 12.844 -14.344 1.917 1 96.06 257 VAL B O 1
ATOM 7404 N N . SER B 1 258 ? 14.391 -15.766 2.793 1 94.31 258 SER B N 1
ATOM 7405 C CA . SER B 1 258 ? 14.008 -16.859 1.905 1 94.31 258 SER B CA 1
ATOM 7406 C C . SER B 1 258 ? 13.469 -18.047 2.691 1 94.31 258 SER B C 1
ATOM 7408 O O . SER B 1 258 ? 14.102 -18.516 3.633 1 94.31 258 SER B O 1
ATOM 7410 N N . LEU B 1 259 ? 12.32 -18.484 2.328 1 94.81 259 LEU B N 1
ATOM 7411 C CA . LEU B 1 259 ? 11.766 -19.719 2.9 1 94.81 259 LEU B CA 1
ATOM 7412 C C . LEU B 1 259 ? 12.203 -20.938 2.094 1 94.81 259 LEU B C 1
ATOM 7414 O O . LEU B 1 259 ? 12.133 -20.922 0.863 1 94.81 259 LEU B O 1
ATOM 7418 N N . VAL B 1 260 ? 12.664 -21.922 2.82 1 92.62 260 VAL B N 1
ATOM 7419 C CA . VAL B 1 260 ? 13.273 -23.094 2.182 1 92.62 260 VAL B CA 1
ATOM 7420 C C . VAL B 1 260 ? 12.445 -24.328 2.479 1 92.62 260 VAL B C 1
ATOM 7422 O O . VAL B 1 260 ? 11.977 -24.531 3.605 1 92.62 260 VAL B O 1
ATOM 7425 N N . ALA B 1 261 ? 12.219 -25.141 1.458 1 89.62 261 ALA B N 1
ATOM 7426 C CA . ALA B 1 261 ? 11.594 -26.438 1.612 1 89.62 261 ALA B CA 1
ATOM 7427 C C . ALA B 1 261 ? 12.391 -27.516 0.884 1 89.62 261 ALA B C 1
ATOM 7429 O O . ALA B 1 261 ? 12.742 -27.359 -0.287 1 89.62 261 ALA B O 1
ATOM 7430 N N . HIS B 1 262 ? 12.797 -28.578 1.577 1 86 262 HIS B N 1
ATOM 7431 C CA . HIS B 1 262 ? 13.57 -29.672 1.023 1 86 262 HIS B CA 1
ATOM 7432 C C . HIS B 1 262 ? 14.852 -29.172 0.36 1 86 262 HIS B C 1
ATOM 7434 O O . HIS B 1 262 ? 15.148 -29.531 -0.78 1 86 262 HIS B O 1
ATOM 7440 N N . ARG B 1 263 ? 15.453 -28.219 1.033 1 87.19 263 ARG B N 1
ATOM 7441 C CA . ARG B 1 263 ? 16.781 -27.672 0.714 1 87.19 263 ARG B CA 1
ATOM 7442 C C . ARG B 1 263 ? 16.734 -26.844 -0.562 1 87.19 263 ARG B C 1
ATOM 7444 O O . ARG B 1 263 ? 17.75 -26.719 -1.259 1 87.19 263 ARG B O 1
ATOM 7451 N N . ARG B 1 264 ? 15.516 -26.406 -0.839 1 84.62 264 ARG B N 1
ATOM 7452 C CA . ARG B 1 264 ? 15.375 -25.516 -1.983 1 84.62 264 ARG B CA 1
ATOM 7453 C C . ARG B 1 264 ? 14.648 -24.234 -1.589 1 84.62 264 ARG B C 1
ATOM 7455 O O . ARG B 1 264 ? 13.688 -24.266 -0.818 1 84.62 264 ARG B O 1
ATOM 7462 N N . GLU B 1 265 ? 15.156 -23.203 -2.174 1 87.56 265 GLU B N 1
ATOM 7463 C CA . GLU B 1 265 ? 14.5 -21.906 -1.964 1 87.56 265 GLU B CA 1
ATOM 7464 C C . GLU B 1 265 ? 13.172 -21.844 -2.713 1 87.56 265 GLU B C 1
ATOM 7466 O O . GLU B 1 265 ? 13.117 -22.109 -3.914 1 87.56 265 GLU B O 1
ATOM 7471 N N . VAL B 1 266 ? 12.117 -21.453 -1.945 1 85 266 VAL B N 1
ATOM 7472 C CA . VAL B 1 266 ? 10.781 -21.422 -2.541 1 85 266 VAL B CA 1
ATOM 7473 C C . VAL B 1 266 ? 10.352 -19.984 -2.773 1 85 266 VAL B C 1
ATOM 7475 O O . VAL B 1 266 ? 9.906 -19.625 -3.869 1 85 266 VAL B O 1
ATOM 7478 N N . THR B 1 267 ? 10.453 -19.188 -1.705 1 88 267 THR B N 1
ATOM 7479 C CA . THR B 1 267 ? 10.125 -17.766 -1.804 1 88 267 THR B CA 1
ATOM 7480 C C . THR B 1 267 ? 11.281 -16.906 -1.314 1 88 267 THR B C 1
ATOM 7482 O O . THR B 1 267 ? 12.141 -17.375 -0.573 1 88 267 THR B O 1
ATOM 7485 N N . ASP B 1 268 ? 11.312 -15.703 -1.851 1 89.88 268 ASP B N 1
ATOM 7486 C CA . ASP B 1 268 ? 12.289 -14.719 -1.393 1 89.88 268 ASP B CA 1
ATOM 7487 C C . ASP B 1 268 ? 11.672 -13.32 -1.356 1 89.88 268 ASP B C 1
ATOM 7489 O O . ASP B 1 268 ? 11.195 -12.82 -2.377 1 89.88 268 ASP B O 1
ATOM 7493 N N . ASN B 1 269 ? 11.586 -12.766 -0.181 1 91.62 269 ASN B N 1
ATOM 7494 C CA . ASN B 1 269 ? 11.016 -11.438 0.001 1 91.62 269 ASN B CA 1
ATOM 7495 C C . ASN B 1 269 ? 12.008 -10.477 0.649 1 91.62 269 ASN B C 1
ATOM 7497 O O . ASN B 1 269 ? 12.875 -10.898 1.413 1 91.62 269 ASN B O 1
ATOM 7501 N N . PRO B 1 270 ? 11.828 -9.234 0.302 1 93.5 270 PRO B N 1
ATOM 7502 C CA . PRO B 1 270 ? 12.758 -8.266 0.886 1 93.5 270 PRO B CA 1
ATOM 7503 C C . PRO B 1 270 ? 12.586 -8.117 2.396 1 93.5 270 PRO B C 1
ATOM 7505 O O . PRO B 1 270 ? 11.461 -8.023 2.885 1 93.5 270 PRO B O 1
ATOM 7508 N N . LEU B 1 271 ? 13.68 -8.039 3.111 1 94.81 271 LEU B N 1
ATOM 7509 C CA . LEU B 1 271 ? 13.672 -7.855 4.559 1 94.81 271 LEU B CA 1
ATOM 7510 C C . LEU B 1 271 ? 13.164 -6.461 4.922 1 94.81 271 LEU B C 1
ATOM 7512 O O . LEU B 1 271 ? 12.633 -6.25 6.012 1 94.81 271 LEU B O 1
ATOM 7516 N N . GLN B 1 272 ? 13.328 -5.539 4.004 1 92.69 272 GLN B N 1
ATOM 7517 C CA . GLN B 1 272 ? 12.953 -4.148 4.234 1 92.69 272 GLN B CA 1
ATOM 7518 C C . GLN B 1 272 ? 11.453 -4.016 4.496 1 92.69 272 GLN B C 1
ATOM 7520 O O . GLN B 1 272 ? 11.008 -3.045 5.109 1 92.69 272 GLN B O 1
ATOM 7525 N N . THR B 1 273 ? 10.672 -4.945 4.02 1 90.31 273 THR B N 1
ATOM 7526 C CA . THR B 1 273 ? 9.227 -4.938 4.23 1 90.31 273 THR B CA 1
ATOM 7527 C C . THR B 1 273 ? 8.898 -5.035 5.719 1 90.31 273 THR B C 1
ATOM 7529 O O . THR B 1 273 ? 7.891 -4.496 6.172 1 90.31 273 THR B O 1
ATOM 7532 N N . TYR B 1 274 ? 9.75 -5.668 6.453 1 91.38 274 TYR B N 1
ATOM 7533 C CA . TYR B 1 274 ? 9.516 -5.902 7.875 1 91.38 274 TYR B CA 1
ATOM 7534 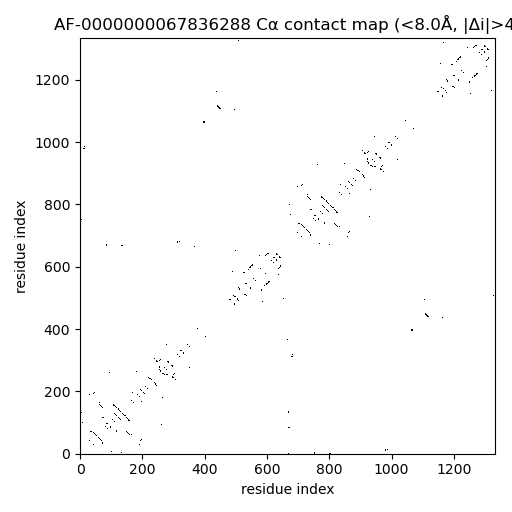C C . TYR B 1 274 ? 10.367 -4.969 8.727 1 91.38 274 TYR B C 1
ATOM 7536 O O . TYR B 1 274 ? 9.945 -4.535 9.797 1 91.38 274 TYR B O 1
ATOM 7544 N N . ILE B 1 275 ? 11.531 -4.719 8.305 1 92.69 275 ILE B N 1
ATOM 7545 C CA . ILE B 1 275 ? 12.469 -3.816 8.961 1 92.69 275 ILE B CA 1
ATOM 7546 C C . ILE B 1 275 ? 13.055 -2.846 7.934 1 92.69 275 ILE B C 1
ATOM 7548 O O . ILE B 1 275 ? 14.008 -3.176 7.23 1 92.69 275 ILE B O 1
ATOM 7552 N N . PRO B 1 276 ? 12.594 -1.646 7.941 1 91 276 PRO B N 1
ATOM 7553 C CA . PRO B 1 276 ? 12.938 -0.685 6.891 1 91 276 PRO B CA 1
ATOM 7554 C C . PRO B 1 276 ? 14.445 -0.439 6.789 1 91 276 PRO B C 1
ATOM 7556 O O . PRO B 1 276 ? 14.945 -0.073 5.723 1 91 276 PRO B O 1
ATOM 7559 N N . GLU B 1 277 ? 15.195 -0.661 7.781 1 90.88 277 GLU B N 1
ATOM 7560 C CA . GLU B 1 277 ? 16.625 -0.373 7.828 1 90.88 277 GLU B CA 1
ATOM 7561 C C . GLU B 1 277 ? 17.422 -1.36 6.977 1 90.88 277 GLU B C 1
ATOM 7563 O O . GLU B 1 277 ? 18.609 -1.166 6.742 1 90.88 277 GLU B O 1
ATOM 7568 N N . PHE B 1 278 ? 16.766 -2.391 6.41 1 91.94 278 PHE B N 1
ATOM 7569 C CA . PHE B 1 278 ? 17.406 -3.322 5.488 1 91.94 278 PHE B CA 1
ATOM 7570 C C . PHE B 1 278 ? 17.312 -2.814 4.055 1 91.94 278 PHE B C 1
ATOM 7572 O O . PHE B 1 278 ? 17.672 -3.531 3.115 1 91.94 278 PHE B O 1
ATOM 7579 N N . GLY B 1 279 ? 16.922 -1.678 3.852 1 87.38 279 GLY B N 1
ATOM 7580 C CA . GLY B 1 279 ? 16.625 -1.128 2.537 1 87.38 279 GLY B CA 1
ATOM 7581 C C . GLY B 1 279 ? 17.875 -0.871 1.708 1 87.38 279 GLY B C 1
ATOM 7582 O O . GLY B 1 279 ? 17.797 -0.729 0.486 1 87.38 279 GLY B O 1
ATOM 7583 N N . GLU B 1 280 ? 19.078 -0.895 2.258 1 87.31 280 GLU B N 1
ATOM 7584 C CA . GLU B 1 280 ? 20.328 -0.647 1.541 1 87.31 280 GLU B CA 1
ATOM 7585 C C . GLU B 1 280 ? 21.359 -1.745 1.817 1 87.31 280 GLU B C 1
ATOM 7587 O O . GLU B 1 280 ? 21.188 -2.543 2.74 1 87.31 280 GLU B O 1
ATOM 7592 N N . GLU B 1 281 ? 22.359 -1.69 0.979 1 91.25 281 GLU B N 1
ATOM 7593 C CA . GLU B 1 281 ? 23.438 -2.65 1.164 1 91.25 281 GLU B CA 1
ATOM 7594 C C . GLU B 1 281 ? 24.281 -2.303 2.389 1 91.25 281 GLU B C 1
ATOM 7596 O O . GLU B 1 281 ? 24.297 -1.152 2.828 1 91.25 281 GLU B O 1
ATOM 7601 N N . PHE B 1 282 ? 24.938 -3.311 2.891 1 90 282 PHE B N 1
ATOM 7602 C CA . PHE B 1 282 ? 25.891 -3.139 3.979 1 90 282 PHE B CA 1
ATOM 7603 C C . PHE B 1 282 ? 27.312 -3.025 3.439 1 90 282 PHE B C 1
ATOM 7605 O O . PHE B 1 282 ? 27.547 -3.287 2.26 1 90 282 PHE B O 1
ATOM 7612 N N . PHE B 1 283 ? 28.141 -2.457 4.25 1 88.25 283 PHE B N 1
ATOM 7613 C CA . PHE B 1 283 ? 29.531 -2.293 3.863 1 88.25 283 PHE B CA 1
ATOM 7614 C C . PHE B 1 283 ? 30.469 -2.809 4.957 1 88.25 283 PHE B C 1
ATOM 7616 O O . PHE B 1 283 ? 30.25 -2.541 6.141 1 88.25 283 PHE B O 1
ATOM 7623 N N . GLU B 1 284 ? 31.344 -3.666 4.504 1 85.75 284 GLU B N 1
ATOM 7624 C CA . GLU B 1 284 ? 32.344 -4.184 5.418 1 85.75 284 GLU B CA 1
ATOM 7625 C C . GLU B 1 284 ? 33.75 -3.717 5.02 1 85.75 284 GLU B C 1
ATOM 7627 O O . GLU B 1 284 ? 34.125 -3.771 3.846 1 85.75 284 GLU B O 1
ATOM 7632 N N . LEU B 1 285 ? 34.438 -3.229 6 1 81.81 285 LEU B N 1
ATOM 7633 C CA . LEU B 1 285 ? 35.781 -2.729 5.766 1 81.81 285 LEU B CA 1
ATOM 7634 C C . LEU B 1 285 ? 36.75 -3.879 5.52 1 81.81 285 LEU B C 1
ATOM 7636 O O . LEU B 1 285 ? 36.562 -4.98 6.035 1 81.81 285 LEU B O 1
ATOM 7640 N N . GLY B 1 286 ? 37.656 -3.717 4.535 1 77.88 286 GLY B N 1
ATOM 7641 C CA . GLY B 1 286 ? 38.656 -4.727 4.242 1 77.88 286 GLY B CA 1
ATOM 7642 C C . GLY B 1 286 ? 39.562 -5.039 5.43 1 77.88 286 GLY B C 1
ATOM 7643 O O . GLY B 1 286 ? 39.375 -4.477 6.512 1 77.88 286 GLY B O 1
ATOM 7644 N N . PRO B 1 287 ? 40.5 -6.105 5.086 1 69.44 287 PRO B N 1
ATOM 7645 C CA . PRO B 1 287 ? 41.5 -6.352 6.109 1 69.44 287 PRO B CA 1
ATOM 7646 C C . PRO B 1 287 ? 42.312 -5.102 6.445 1 69.44 287 PRO B C 1
ATOM 7648 O O . PRO B 1 287 ? 42.531 -4.242 5.582 1 69.44 287 PRO B O 1
ATOM 7651 N N . ASP B 1 288 ? 42.469 -4.66 7.766 1 68.31 288 ASP B N 1
ATOM 7652 C CA . ASP B 1 288 ? 43.219 -3.537 8.312 1 68.31 288 ASP B CA 1
ATOM 7653 C C . ASP B 1 288 ? 42.406 -2.244 8.242 1 68.31 288 ASP B C 1
ATOM 7655 O O . ASP B 1 288 ? 42.969 -1.159 8.102 1 68.31 288 ASP B O 1
ATOM 7659 N N . GLN B 1 289 ? 41.125 -2.385 7.949 1 70 289 GLN B N 1
ATOM 7660 C CA . GLN B 1 289 ? 40.188 -1.26 7.977 1 70 289 GLN B CA 1
ATOM 7661 C C . GLN B 1 289 ? 40.344 -0.377 6.742 1 70 289 GLN B C 1
ATOM 7663 O O . GLN B 1 289 ? 40.156 0.839 6.812 1 70 289 GLN B O 1
ATOM 7668 N N . ASP B 1 290 ? 40.844 -1.031 5.719 1 70.62 290 ASP B N 1
ATOM 7669 C CA . ASP B 1 290 ? 41.062 -0.337 4.449 1 70.62 290 ASP B CA 1
ATOM 7670 C C . ASP B 1 290 ? 39.75 -0.167 3.697 1 70.62 290 ASP B C 1
ATOM 7672 O O . ASP B 1 290 ? 39.125 -1.152 3.291 1 70.62 290 ASP B O 1
ATOM 7676 N N . LEU B 1 291 ? 39.375 1.058 3.602 1 70.38 291 LEU B N 1
ATOM 7677 C CA . LEU B 1 291 ? 38.125 1.399 2.916 1 70.38 291 LEU B CA 1
ATOM 7678 C C . LEU B 1 291 ? 38.188 0.993 1.447 1 70.38 291 LEU B C 1
ATOM 7680 O O . LEU B 1 291 ? 37.156 0.644 0.852 1 70.38 291 LEU B O 1
ATOM 7684 N N . ALA B 1 292 ? 39.406 1.116 0.911 1 69.31 292 ALA B N 1
ATOM 7685 C CA . ALA B 1 292 ? 39.594 0.837 -0.511 1 69.31 292 ALA B CA 1
ATOM 7686 C C . ALA B 1 292 ? 39.375 -0.643 -0.812 1 69.31 292 ALA B C 1
ATOM 7688 O O . ALA B 1 292 ? 38.969 -1.004 -1.919 1 69.31 292 ALA B O 1
ATOM 7689 N N . LYS B 1 293 ? 39.469 -1.458 0.226 1 75.56 293 LYS B N 1
ATOM 7690 C CA . LYS B 1 293 ? 39.344 -2.896 0.019 1 75.56 293 LYS B CA 1
ATOM 7691 C C . LYS B 1 293 ? 38.031 -3.404 0.6 1 75.56 293 LYS B C 1
ATOM 7693 O O . LYS B 1 293 ? 37.844 -4.605 0.821 1 75.56 293 LYS B O 1
ATOM 7698 N N . GLY B 1 294 ? 37.219 -2.455 0.967 1 81.5 294 GLY B N 1
ATOM 7699 C CA . GLY B 1 294 ? 35.938 -2.846 1.534 1 81.5 294 GLY B CA 1
ATOM 7700 C C . GLY B 1 294 ? 35 -3.43 0.508 1 81.5 294 GLY B C 1
ATOM 7701 O O . GLY B 1 294 ? 35.188 -3.264 -0.697 1 81.5 294 GLY B O 1
ATOM 7702 N N . ARG B 1 295 ? 34.125 -4.242 1.096 1 87.69 295 ARG B N 1
ATOM 7703 C CA . ARG B 1 295 ? 33.156 -4.918 0.226 1 87.69 295 ARG B CA 1
ATOM 7704 C C . ARG B 1 295 ? 31.719 -4.652 0.672 1 87.69 295 ARG B C 1
ATOM 7706 O O . ARG B 1 295 ? 31.438 -4.641 1.87 1 87.69 295 ARG B O 1
ATOM 7713 N N . ASN B 1 296 ? 30.875 -4.41 -0.352 1 90.38 296 ASN B N 1
ATOM 7714 C CA . ASN B 1 296 ? 29.453 -4.332 -0.082 1 90.38 296 ASN B CA 1
ATOM 7715 C C . ASN B 1 296 ? 28.828 -5.719 0.032 1 90.38 296 ASN B C 1
ATOM 7717 O O . ASN B 1 296 ? 29.312 -6.676 -0.57 1 90.38 296 ASN B O 1
ATOM 7721 N N . PHE B 1 297 ? 27.891 -5.809 0.905 1 92.19 297 PHE B N 1
ATOM 7722 C CA . PHE B 1 297 ? 27.219 -7.098 1.009 1 92.19 297 PHE B CA 1
ATOM 7723 C C . PHE B 1 297 ? 25.734 -6.914 1.357 1 92.19 297 PHE B C 1
ATOM 7725 O O . PHE B 1 297 ? 25.328 -5.828 1.776 1 92.19 297 PHE B O 1
ATOM 7732 N N . VAL B 1 298 ? 24.938 -7.926 1.05 1 93.88 298 VAL B N 1
ATOM 7733 C CA . VAL B 1 298 ? 23.547 -8.008 1.463 1 93.88 298 VAL B CA 1
ATOM 7734 C C . VAL B 1 298 ? 23.344 -9.242 2.344 1 93.88 298 VAL B C 1
ATOM 7736 O O . VAL B 1 298 ? 24.203 -10.117 2.406 1 93.88 298 VAL B O 1
ATOM 7739 N N . ILE B 1 299 ? 22.281 -9.156 3.051 1 94.12 299 ILE B N 1
ATOM 7740 C CA . ILE B 1 299 ? 21.953 -10.242 3.975 1 94.12 299 ILE B CA 1
ATOM 7741 C C . ILE B 1 299 ? 20.828 -11.094 3.4 1 94.12 299 ILE B C 1
ATOM 7743 O O . ILE B 1 299 ? 19.859 -10.562 2.863 1 94.12 299 ILE B O 1
ATOM 7747 N N . LYS B 1 300 ? 21.047 -12.359 3.482 1 93.94 300 LYS B N 1
ATOM 7748 C CA . LYS B 1 300 ? 19.953 -13.273 3.18 1 93.94 300 LYS B CA 1
ATOM 7749 C C . LYS B 1 300 ? 19.688 -14.227 4.344 1 93.94 300 LYS B C 1
ATOM 7751 O O . LYS B 1 300 ? 20.609 -14.891 4.828 1 93.94 300 LYS B O 1
ATOM 7756 N N . ALA B 1 301 ? 18.516 -14.18 4.824 1 95.81 301 ALA B N 1
ATOM 7757 C CA . ALA B 1 301 ? 18.109 -15.094 5.883 1 95.81 301 ALA B CA 1
ATOM 7758 C C . ALA B 1 301 ? 17.328 -16.281 5.312 1 95.81 301 ALA B C 1
ATOM 7760 O O . ALA B 1 301 ? 16.297 -16.094 4.648 1 95.81 301 ALA B O 1
ATOM 7761 N N . TYR B 1 302 ? 17.812 -17.453 5.555 1 95.12 302 TYR B N 1
ATOM 7762 C CA . TYR B 1 302 ? 17.141 -18.672 5.105 1 95.12 302 TYR B CA 1
ATOM 7763 C C . TYR B 1 302 ? 16.375 -19.328 6.25 1 95.12 302 TYR B C 1
ATOM 7765 O O . TYR B 1 302 ? 16.938 -19.547 7.324 1 95.12 302 TYR B O 1
ATOM 7773 N N . VAL B 1 303 ? 15.141 -19.625 5.992 1 96.25 303 VAL B N 1
ATOM 7774 C CA . VAL B 1 303 ? 14.281 -20.219 7.012 1 96.25 303 VAL B CA 1
ATOM 7775 C C . VAL B 1 303 ? 14.008 -21.688 6.668 1 96.25 303 VAL B C 1
ATOM 7777 O O . VAL B 1 303 ? 13.594 -22 5.547 1 96.25 303 VAL B O 1
ATOM 7780 N N . PHE B 1 304 ? 14.242 -22.547 7.652 1 94.19 304 PHE B N 1
ATOM 7781 C CA . PHE B 1 304 ? 14.016 -23.969 7.516 1 94.19 304 PHE B CA 1
ATOM 7782 C C . PHE B 1 304 ? 12.969 -24.453 8.508 1 94.19 304 PHE B C 1
ATOM 7784 O O . PHE B 1 304 ? 12.773 -23.844 9.562 1 94.19 304 PHE B O 1
ATOM 7791 N N . GLY B 1 305 ? 12.242 -25.531 8.109 1 92.62 305 GLY B N 1
ATOM 7792 C CA . GLY B 1 305 ? 11.273 -26.141 9.016 1 92.62 305 GLY B CA 1
ATOM 7793 C C . GLY B 1 305 ? 10.43 -27.219 8.352 1 92.62 305 GLY B C 1
ATOM 7794 O O . GLY B 1 305 ? 10.18 -27.156 7.145 1 92.62 305 GLY B O 1
ATOM 7795 N N . ASP B 1 306 ? 10.008 -28.094 9.148 1 91.69 306 ASP B N 1
ATOM 7796 C CA . ASP B 1 306 ? 9.18 -29.188 8.641 1 91.69 306 ASP B CA 1
ATOM 7797 C C . ASP B 1 306 ? 7.84 -28.656 8.125 1 91.69 306 ASP B C 1
ATOM 7799 O O . ASP B 1 306 ? 7.285 -29.188 7.164 1 91.69 306 ASP B O 1
ATOM 7803 N N . TYR B 1 307 ? 7.453 -27.656 8.805 1 92.25 307 TYR B N 1
ATOM 7804 C CA . TYR B 1 307 ? 6.203 -27.031 8.375 1 92.25 307 TYR B CA 1
ATOM 7805 C C . TYR B 1 307 ? 6.289 -26.578 6.922 1 92.25 307 TYR B C 1
ATOM 7807 O O . TYR B 1 307 ? 5.324 -26.703 6.168 1 92.25 307 TYR B O 1
ATOM 7815 N N . LEU B 1 308 ? 7.406 -26.078 6.531 1 92.81 308 LEU B N 1
ATOM 7816 C CA . LEU B 1 308 ? 7.625 -25.609 5.164 1 92.81 308 LEU B CA 1
ATOM 7817 C C . LEU B 1 308 ? 7.707 -26.797 4.203 1 92.81 308 LEU B C 1
ATOM 7819 O O . LEU B 1 308 ? 7.121 -26.766 3.117 1 92.81 308 LEU B O 1
ATOM 7823 N N . ASN B 1 309 ? 8.336 -27.812 4.617 1 88.56 309 ASN B N 1
ATOM 7824 C CA . ASN B 1 309 ? 8.453 -29.016 3.797 1 88.56 309 ASN B CA 1
ATOM 7825 C C . ASN B 1 309 ? 7.082 -29.625 3.51 1 88.56 309 ASN B C 1
ATOM 7827 O O . ASN B 1 309 ? 6.82 -30.062 2.391 1 88.56 309 ASN B O 1
ATOM 7831 N N . ASP B 1 310 ? 6.293 -29.516 4.441 1 84.94 310 ASP B N 1
ATOM 7832 C CA . ASP B 1 310 ? 5.004 -30.203 4.359 1 84.94 310 ASP B CA 1
ATOM 7833 C C . ASP B 1 310 ? 4 -29.375 3.559 1 84.94 310 ASP B C 1
ATOM 7835 O O . ASP B 1 310 ? 2.969 -29.891 3.127 1 84.94 310 ASP B O 1
ATOM 7839 N N . ASN B 1 311 ? 4.336 -28.125 3.402 1 84.62 311 ASN B N 1
ATOM 7840 C CA . ASN B 1 311 ? 3.311 -27.266 2.828 1 84.62 311 ASN B CA 1
ATOM 7841 C C . ASN B 1 311 ? 3.775 -26.625 1.518 1 84.62 311 ASN B C 1
ATOM 7843 O O . ASN B 1 311 ? 3.191 -25.656 1.055 1 84.62 311 ASN B O 1
ATOM 7847 N N . VAL B 1 312 ? 4.855 -27.125 0.936 1 82.5 312 VAL B N 1
ATOM 7848 C CA . VAL B 1 312 ? 5.348 -26.578 -0.322 1 82.5 312 VAL B CA 1
ATOM 7849 C C . VAL B 1 312 ? 4.578 -27.188 -1.491 1 82.5 312 VAL B C 1
ATOM 7851 O O . VAL B 1 312 ? 4.215 -28.359 -1.457 1 82.5 312 VAL B O 1
ATOM 7854 N N . SER B 1 313 ? 4.434 -26.328 -2.539 1 72.12 313 SER B N 1
ATOM 7855 C CA . SER B 1 313 ? 3.738 -26.781 -3.74 1 72.12 313 SER B CA 1
ATOM 7856 C C . SER B 1 313 ? 4.602 -27.734 -4.551 1 72.12 313 SER B C 1
ATOM 7858 O O . SER B 1 313 ? 5.809 -27.828 -4.332 1 72.12 313 SER B O 1
ATOM 7860 N N . LEU B 1 314 ? 4.094 -28.328 -5.578 1 65 314 LEU B N 1
ATOM 7861 C CA . LEU B 1 314 ? 4.758 -29.297 -6.43 1 65 314 LEU B CA 1
ATOM 7862 C C . LEU B 1 314 ? 5.863 -28.641 -7.254 1 65 314 LEU B C 1
ATOM 7864 O O . LEU B 1 314 ? 6.953 -29.203 -7.391 1 65 314 LEU B O 1
ATOM 7868 N N . GLU B 1 315 ? 5.465 -27.5 -7.66 1 62.69 315 GLU B N 1
ATOM 7869 C CA . GLU B 1 315 ? 6.406 -26.781 -8.516 1 62.69 315 GLU B CA 1
ATOM 7870 C C . GLU B 1 315 ? 7.418 -26 -7.684 1 62.69 315 GLU B C 1
ATOM 7872 O O . GLU B 1 315 ? 8.367 -25.422 -8.227 1 62.69 315 GLU B O 1
ATOM 7877 N N . ARG B 1 316 ? 7.23 -26.062 -6.371 1 71.06 316 ARG B N 1
ATOM 7878 C CA . ARG B 1 316 ? 8.078 -25.312 -5.445 1 71.06 316 ARG B CA 1
ATOM 7879 C C . ARG B 1 316 ? 8.07 -23.828 -5.77 1 71.06 316 ARG B C 1
ATOM 7881 O O . ARG B 1 316 ? 9.117 -23.172 -5.73 1 71.06 316 ARG B O 1
ATOM 7888 N N . GLY B 1 317 ? 6.922 -23.438 -6.148 1 70.19 317 GLY B N 1
ATOM 7889 C CA . GLY B 1 317 ? 6.801 -22.016 -6.453 1 70.19 317 GLY B CA 1
ATOM 7890 C C . GLY B 1 317 ? 6.141 -21.219 -5.344 1 70.19 317 GLY B C 1
ATOM 7891 O O . GLY B 1 317 ? 6.293 -20 -5.273 1 70.19 317 GLY B O 1
ATOM 7892 N N . GLU B 1 318 ? 5.379 -21.938 -4.523 1 77.69 318 GLU B N 1
ATOM 7893 C CA . GLU B 1 318 ? 4.66 -21.281 -3.436 1 77.69 318 GLU B CA 1
ATOM 7894 C C . GLU B 1 318 ? 4.324 -22.266 -2.32 1 77.69 318 GLU B C 1
ATOM 7896 O O . GLU B 1 318 ? 4.531 -23.469 -2.467 1 77.69 318 GLU B O 1
ATOM 7901 N N . PHE B 1 319 ? 3.891 -21.641 -1.256 1 84.31 319 PHE B N 1
ATOM 7902 C CA . PHE B 1 319 ? 3.41 -22.469 -0.15 1 84.31 319 PHE B CA 1
ATOM 7903 C C . PHE B 1 319 ? 1.887 -22.484 -0.117 1 84.31 319 PHE B C 1
ATOM 7905 O O . PHE B 1 319 ? 1.235 -21.562 -0.614 1 84.31 319 PHE B O 1
ATOM 7912 N N . ARG B 1 320 ? 1.353 -23.438 0.52 1 75.25 320 ARG B N 1
ATOM 7913 C CA . ARG B 1 320 ? -0.092 -23.656 0.544 1 75.25 320 ARG B CA 1
ATOM 7914 C C . ARG B 1 320 ? -0.747 -22.812 1.637 1 75.25 320 ARG B C 1
ATOM 7916 O O . ARG B 1 320 ? -1.945 -22.531 1.576 1 75.25 320 ARG B O 1
ATOM 7923 N N . PHE B 1 321 ? 0.02 -22.406 2.594 1 82.62 321 PHE B N 1
ATOM 7924 C CA . PHE B 1 321 ? -0.552 -21.594 3.662 1 82.62 321 PHE B CA 1
ATOM 7925 C C . PHE B 1 321 ? -0.709 -20.141 3.217 1 82.62 321 PHE B C 1
ATOM 7927 O O . PHE B 1 321 ? -0.121 -19.719 2.215 1 82.62 321 PHE B O 1
ATOM 7934 N N . GLN B 1 322 ? -1.532 -19.406 3.975 1 81.06 322 GLN B N 1
ATOM 7935 C CA . GLN B 1 322 ? -1.887 -18.047 3.578 1 81.06 322 GLN B CA 1
ATOM 7936 C C . GLN B 1 322 ? -0.698 -17.109 3.727 1 81.06 322 GLN B C 1
ATOM 7938 O O . GLN B 1 322 ? 0.178 -17.328 4.566 1 81.06 322 GLN B O 1
ATOM 7943 N N . THR B 1 323 ? -0.721 -16.078 2.939 1 83.75 323 THR B N 1
ATOM 7944 C CA . THR B 1 323 ? 0.362 -15.109 2.977 1 83.75 323 THR B CA 1
ATOM 7945 C C . THR B 1 323 ? 0.187 -14.148 4.148 1 83.75 323 THR B C 1
ATOM 7947 O O . THR B 1 323 ? 1.113 -13.953 4.938 1 83.75 323 THR B O 1
ATOM 7950 N N . ASP B 1 324 ? -1.112 -13.68 4.27 1 79.44 324 ASP B N 1
ATOM 7951 C CA . ASP B 1 324 ? -1.367 -12.656 5.285 1 79.44 324 ASP B CA 1
ATOM 7952 C C . ASP B 1 324 ? -1.858 -13.289 6.586 1 79.44 324 ASP B C 1
ATOM 7954 O O . ASP B 1 324 ? -2.471 -14.359 6.566 1 79.44 324 ASP B O 1
ATOM 7958 N N . THR B 1 325 ? -1.585 -12.516 7.645 1 75.19 325 THR B N 1
ATOM 7959 C CA . THR B 1 325 ? -1.988 -12.992 8.961 1 75.19 325 THR B CA 1
ATOM 7960 C C . THR B 1 325 ? -3.504 -12.906 9.125 1 75.19 325 THR B C 1
ATOM 7962 O O . THR B 1 325 ? -4.125 -11.914 8.734 1 75.19 325 THR B O 1
ATOM 7965 N N . ASP B 1 326 ? -4.082 -14.008 9.383 1 68.88 326 ASP B N 1
ATOM 7966 C CA . ASP B 1 326 ? -5.512 -14.062 9.672 1 68.88 326 ASP B CA 1
ATOM 7967 C C . ASP B 1 326 ? -5.777 -14.812 10.977 1 68.88 326 ASP B C 1
ATOM 7969 O O . ASP B 1 326 ? -4.988 -15.68 11.375 1 68.88 326 ASP B O 1
ATOM 7973 N N . LEU B 1 327 ? -6.711 -14.32 11.812 1 65.06 327 LEU B N 1
ATOM 7974 C CA . LEU B 1 327 ? -7.008 -14.883 13.125 1 65.06 327 LEU B CA 1
ATOM 7975 C C . LEU B 1 327 ? -7.578 -16.297 12.992 1 65.06 327 LEU B C 1
ATOM 7977 O O . LEU B 1 327 ? -7.469 -17.094 13.922 1 65.06 327 LEU B O 1
ATOM 7981 N N . LEU B 1 328 ? -8.039 -16.516 11.82 1 66.62 328 LEU B N 1
ATOM 7982 C CA . LEU B 1 328 ? -8.781 -17.766 11.688 1 66.62 328 LEU B CA 1
ATOM 7983 C C . LEU B 1 328 ? -7.902 -18.859 11.102 1 66.62 328 LEU B C 1
ATOM 7985 O O . LEU B 1 328 ? -8.148 -20.047 11.328 1 66.62 328 LEU B O 1
ATOM 7989 N N . ASN B 1 329 ? -6.926 -18.312 10.523 1 69.88 329 ASN B N 1
ATOM 7990 C CA . ASN B 1 329 ? -6.094 -19.312 9.852 1 69.88 329 ASN B CA 1
ATOM 7991 C C . ASN B 1 329 ? -4.777 -19.531 10.594 1 69.88 329 ASN B C 1
ATOM 7993 O O . ASN B 1 329 ? -4.406 -18.734 11.461 1 69.88 329 ASN B O 1
ATOM 7997 N N . GLY B 1 330 ? -4.156 -20.625 10.625 1 79.69 330 GLY B N 1
ATOM 7998 C CA . GLY B 1 330 ? -2.91 -21.031 11.266 1 79.69 330 GLY B CA 1
ATOM 7999 C C . GLY B 1 330 ? -1.753 -20.094 10.938 1 79.69 330 GLY B C 1
ATOM 8000 O O . GLY B 1 330 ? -1.93 -18.875 10.852 1 79.69 330 GLY B O 1
ATOM 8001 N N . ILE B 1 331 ? -0.544 -20.516 10.836 1 90.12 331 ILE B N 1
ATOM 8002 C CA . ILE B 1 331 ? 0.695 -19.766 10.641 1 90.12 331 ILE B CA 1
ATOM 8003 C C . ILE B 1 331 ? 0.731 -19.203 9.219 1 90.12 331 ILE B C 1
ATOM 8005 O O . ILE B 1 331 ? 0.558 -19.938 8.242 1 90.12 331 ILE B O 1
ATOM 8009 N N . SER B 1 332 ? 0.913 -17.938 9.117 1 91 332 SER B N 1
ATOM 8010 C CA . SER B 1 332 ? 1.003 -17.281 7.816 1 91 332 SER B CA 1
ATOM 8011 C C . SER B 1 332 ? 2.455 -17.078 7.395 1 91 332 SER B C 1
ATOM 8013 O O . SER B 1 332 ? 3.369 -17.234 8.211 1 91 332 SER B O 1
ATOM 8015 N N . GLN B 1 333 ? 2.605 -16.766 6.125 1 93.38 333 GLN B N 1
ATOM 8016 C CA . GLN B 1 333 ? 3.939 -16.484 5.609 1 93.38 333 GLN B CA 1
ATOM 8017 C C . GLN B 1 333 ? 4.527 -15.242 6.273 1 93.38 333 GLN B C 1
ATOM 8019 O O . GLN B 1 333 ? 5.719 -15.211 6.594 1 93.38 333 GLN B O 1
ATOM 8024 N N . THR B 1 334 ? 3.701 -14.266 6.508 1 92.94 334 THR B N 1
ATOM 8025 C CA . THR B 1 334 ? 4.125 -13.023 7.137 1 92.94 334 THR B CA 1
ATOM 8026 C C . THR B 1 334 ? 4.613 -13.273 8.562 1 92.94 334 THR B C 1
ATOM 8028 O O . THR B 1 334 ? 5.594 -12.664 9 1 92.94 334 THR B O 1
ATOM 8031 N N . ASP B 1 335 ? 3.99 -14.133 9.242 1 93.19 335 ASP B N 1
ATOM 8032 C CA . ASP B 1 335 ? 4.402 -14.469 10.602 1 93.19 335 ASP B CA 1
ATOM 8033 C C . ASP B 1 335 ? 5.816 -15.047 10.625 1 93.19 335 ASP B C 1
ATOM 8035 O O . ASP B 1 335 ? 6.633 -14.672 11.469 1 93.19 335 ASP B O 1
ATOM 8039 N N . ILE B 1 336 ? 6.02 -15.906 9.695 1 95.69 336 ILE B N 1
ATOM 8040 C CA . ILE B 1 336 ? 7.309 -16.594 9.625 1 95.69 336 ILE B CA 1
ATOM 8041 C C . ILE B 1 336 ? 8.398 -15.602 9.227 1 95.69 336 ILE B C 1
ATOM 8043 O O . ILE B 1 336 ? 9.445 -15.523 9.883 1 95.69 336 ILE B O 1
ATOM 8047 N N . GLU B 1 337 ? 8.078 -14.859 8.273 1 96.44 337 GLU B N 1
ATOM 8048 C CA . GLU B 1 337 ? 9.07 -13.922 7.738 1 96.44 337 GLU B CA 1
ATOM 8049 C C . GLU B 1 337 ? 9.391 -12.82 8.742 1 96.44 337 GLU B C 1
ATOM 8051 O O . GLU B 1 337 ? 10.531 -12.367 8.836 1 96.44 337 GLU B O 1
ATOM 8056 N N . GLN B 1 338 ? 8.391 -12.391 9.469 1 95.06 338 GLN B N 1
ATOM 8057 C CA . GLN B 1 338 ? 8.602 -11.359 10.484 1 95.06 338 GLN B CA 1
ATOM 8058 C C . GLN B 1 338 ? 9.57 -11.844 11.562 1 95.06 338 GLN B C 1
ATOM 8060 O O . GLN B 1 338 ? 10.492 -11.117 11.945 1 95.06 338 GLN B O 1
ATOM 8065 N N . LYS B 1 339 ? 9.344 -12.984 12.047 1 95.5 339 LYS B N 1
ATOM 8066 C CA . LYS B 1 339 ? 10.227 -13.547 13.07 1 95.5 339 LYS B CA 1
ATOM 8067 C C . LYS B 1 339 ? 11.633 -13.758 12.531 1 95.5 339 LYS B C 1
ATOM 8069 O O . LYS B 1 339 ? 12.617 -13.531 13.242 1 95.5 339 LYS B O 1
ATOM 8074 N N . ALA B 1 340 ? 11.672 -14.195 11.305 1 96.88 340 ALA B N 1
ATOM 8075 C CA . ALA B 1 340 ? 12.977 -14.383 10.672 1 96.88 340 ALA B CA 1
ATOM 8076 C C . ALA B 1 340 ? 13.703 -13.055 10.508 1 96.88 340 ALA B C 1
ATOM 8078 O O . ALA B 1 340 ? 14.922 -12.984 10.695 1 96.88 340 ALA B O 1
ATOM 8079 N N . ALA B 1 341 ? 12.945 -12.07 10.18 1 95.5 341 ALA B N 1
ATOM 8080 C CA . ALA B 1 341 ? 13.523 -10.734 10.031 1 95.5 341 ALA B CA 1
ATOM 8081 C C . ALA B 1 341 ? 14.086 -10.234 11.359 1 95.5 341 ALA B C 1
ATOM 8083 O O . ALA B 1 341 ? 15.148 -9.609 11.391 1 95.5 341 ALA B O 1
ATOM 8084 N N . ASP B 1 342 ? 13.438 -10.5 12.406 1 94.88 342 ASP B N 1
ATOM 8085 C CA . ASP B 1 342 ? 13.906 -10.117 13.734 1 94.88 342 ASP B CA 1
ATOM 8086 C C . ASP B 1 342 ? 15.242 -10.789 14.062 1 94.88 342 ASP B C 1
ATOM 8088 O O . ASP B 1 342 ? 16.125 -10.164 14.648 1 94.88 342 ASP B O 1
ATOM 8092 N N . ILE B 1 343 ? 15.32 -11.961 13.672 1 95.44 343 ILE B N 1
ATOM 8093 C CA . ILE B 1 343 ? 16.547 -12.711 13.914 1 95.44 343 ILE B CA 1
ATOM 8094 C C . ILE B 1 343 ? 17.672 -12.156 13.047 1 95.44 343 ILE B C 1
ATOM 8096 O O . ILE B 1 343 ? 18.812 -11.992 13.508 1 95.44 343 ILE B O 1
ATOM 8100 N N . ALA B 1 344 ? 17.359 -11.906 11.828 1 95.06 344 ALA B N 1
ATOM 8101 C CA . ALA B 1 344 ? 18.344 -11.305 10.93 1 95.06 344 ALA B CA 1
ATOM 8102 C C . ALA B 1 344 ? 18.844 -9.969 11.477 1 95.06 344 ALA B C 1
ATOM 8104 O O . ALA B 1 344 ? 20.031 -9.656 11.375 1 95.06 344 ALA B O 1
ATOM 8105 N N . GLN B 1 345 ? 17.922 -9.219 12.016 1 93.25 345 GLN B N 1
ATOM 8106 C CA . GLN B 1 345 ? 18.281 -7.938 12.625 1 93.25 345 GLN B CA 1
ATOM 8107 C C . GLN B 1 345 ? 19.25 -8.125 13.773 1 93.25 345 GLN B C 1
ATOM 8109 O O . GLN B 1 345 ? 20.188 -7.336 13.938 1 93.25 345 GLN B O 1
ATOM 8114 N N . SER B 1 346 ? 19.016 -9.117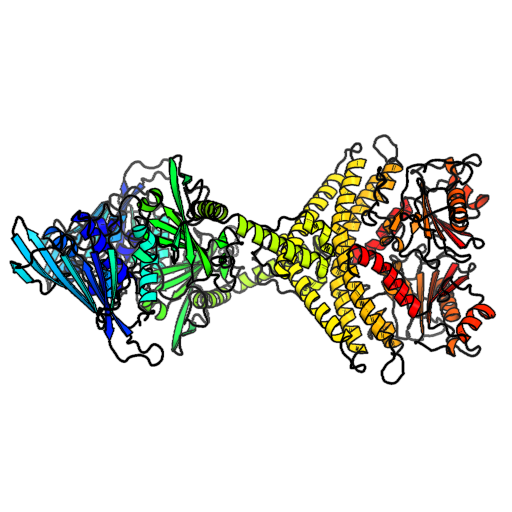 14.562 1 92.31 346 SER B N 1
ATOM 8115 C CA . SER B 1 346 ? 19.906 -9.391 15.688 1 92.31 346 SER B CA 1
ATOM 8116 C C . SER B 1 346 ? 21.297 -9.758 15.211 1 92.31 346 SER B C 1
ATOM 8118 O O . SER B 1 346 ? 22.281 -9.492 15.906 1 92.31 346 SER B O 1
ATOM 8120 N N . ALA B 1 347 ? 21.438 -10.352 14.031 1 92.12 347 ALA B N 1
ATOM 8121 C CA . ALA B 1 347 ? 22.719 -10.773 13.477 1 92.12 347 ALA B CA 1
ATOM 8122 C C . ALA B 1 347 ? 23.562 -9.57 13.062 1 92.12 347 ALA B C 1
ATOM 8124 O O . ALA B 1 347 ? 24.781 -9.602 13.156 1 92.12 347 ALA B O 1
ATOM 8125 N N . VAL B 1 348 ? 22.891 -8.547 12.594 1 91.44 348 VAL B N 1
ATOM 8126 C CA . VAL B 1 348 ? 23.594 -7.34 12.172 1 91.44 348 VAL B CA 1
ATOM 8127 C C . VAL B 1 348 ? 23.172 -6.164 13.047 1 91.44 348 VAL B C 1
ATOM 8129 O O . VAL B 1 348 ? 23 -5.043 12.562 1 91.44 348 VAL B O 1
ATOM 8132 N N . GLY B 1 349 ? 23 -6.379 14.227 1 87.38 349 GLY B N 1
ATOM 8133 C CA . GLY B 1 349 ? 22.406 -5.453 15.18 1 87.38 349 GLY B CA 1
ATOM 8134 C C . GLY B 1 349 ? 23.141 -4.121 15.242 1 87.38 349 GLY B C 1
ATOM 8135 O O . GLY B 1 349 ? 22.5 -3.064 15.242 1 87.38 349 GLY B O 1
ATOM 8136 N N . THR B 1 350 ? 24.453 -4.137 15.211 1 87.69 350 THR B N 1
ATOM 8137 C CA . THR B 1 350 ? 25.234 -2.904 15.328 1 87.69 350 THR B CA 1
ATOM 8138 C C . THR B 1 350 ? 25 -2.008 14.109 1 87.69 350 THR B C 1
ATOM 8140 O O . THR B 1 350 ? 24.844 -0.793 14.25 1 87.69 350 THR B O 1
ATOM 8143 N N . GLU B 1 351 ? 25.016 -2.629 12.984 1 89.75 351 GLU B N 1
ATOM 8144 C CA . GLU B 1 351 ? 24.812 -1.858 11.758 1 89.75 351 GLU B CA 1
ATOM 8145 C C . GLU B 1 351 ? 23.391 -1.305 11.68 1 89.75 351 GLU B C 1
ATOM 8147 O O . GLU B 1 351 ? 23.188 -0.16 11.273 1 89.75 351 GLU B O 1
ATOM 8152 N N . ILE B 1 352 ? 22.469 -2.078 12.102 1 90.5 352 ILE B N 1
ATOM 8153 C CA . ILE B 1 352 ? 21.078 -1.652 12.078 1 90.5 352 ILE B CA 1
ATOM 8154 C C . ILE B 1 352 ? 20.875 -0.517 13.078 1 90.5 352 ILE B C 1
ATOM 8156 O O . ILE B 1 352 ? 20.141 0.437 12.797 1 90.5 352 ILE B O 1
ATOM 8160 N N . ALA B 1 353 ? 21.484 -0.639 14.203 1 90.5 353 ALA B N 1
ATOM 8161 C CA . ALA B 1 353 ? 21.391 0.416 15.203 1 90.5 353 ALA B CA 1
ATOM 8162 C C . ALA B 1 353 ? 21.953 1.732 14.672 1 90.5 353 ALA B C 1
ATOM 8164 O O . ALA B 1 353 ? 21.391 2.801 14.938 1 90.5 353 ALA B O 1
ATOM 8165 N N . GLU B 1 354 ? 23 1.598 13.93 1 91.06 354 GLU B N 1
ATOM 8166 C CA . GLU B 1 354 ? 23.594 2.795 13.336 1 91.06 354 GLU B CA 1
ATOM 8167 C C . GLU B 1 354 ? 22.641 3.416 12.305 1 91.06 354 GLU B C 1
ATOM 8169 O O . GLU B 1 354 ? 22.531 4.641 12.227 1 91.06 354 GLU B O 1
ATOM 8174 N N . ARG B 1 355 ? 22.047 2.611 11.539 1 91.25 355 ARG B N 1
ATOM 8175 C CA . ARG B 1 355 ? 21.094 3.104 10.539 1 91.25 355 ARG B CA 1
ATOM 8176 C C . ARG B 1 355 ? 19.891 3.754 11.195 1 91.25 355 ARG B C 1
ATOM 8178 O O . ARG B 1 355 ? 19.375 4.758 10.703 1 91.25 355 ARG B O 1
ATOM 8185 N N . LYS B 1 356 ? 19.484 3.197 12.281 1 90.69 356 LYS B N 1
ATOM 8186 C CA . LYS B 1 356 ? 18.406 3.799 13.047 1 90.69 356 LYS B CA 1
ATOM 8187 C C . LYS B 1 356 ? 18.797 5.176 13.578 1 90.69 356 LYS B C 1
ATOM 8189 O O . LYS B 1 356 ? 17.984 6.109 13.555 1 90.69 356 LYS B O 1
ATOM 8194 N N . ARG B 1 357 ? 20 5.262 14.016 1 91.06 357 ARG B N 1
ATOM 8195 C CA . ARG B 1 357 ? 20.5 6.539 14.508 1 91.06 357 ARG B CA 1
ATOM 8196 C C . ARG B 1 357 ? 20.562 7.574 13.391 1 91.06 357 ARG B C 1
ATOM 8198 O O . ARG B 1 357 ? 20.188 8.734 13.586 1 91.06 357 ARG B O 1
ATOM 8205 N N . ARG B 1 358 ? 21.031 7.105 12.25 1 91.31 358 ARG B N 1
ATOM 8206 C CA . ARG B 1 358 ? 21.094 8.016 11.109 1 91.31 358 ARG B CA 1
ATOM 8207 C C . ARG B 1 358 ? 19.703 8.5 10.727 1 91.31 358 ARG B C 1
ATOM 8209 O O . ARG B 1 358 ? 19.531 9.664 10.344 1 91.31 358 ARG B O 1
ATOM 8216 N N . LYS B 1 359 ? 18.828 7.625 10.734 1 91.81 359 LYS B N 1
ATOM 8217 C CA . LYS B 1 359 ? 17.438 7.98 10.461 1 91.81 359 LYS B CA 1
ATOM 8218 C C . LYS B 1 359 ? 16.922 9.031 11.445 1 91.81 359 LYS B C 1
ATOM 8220 O O . LYS B 1 359 ? 16.281 10.008 11.047 1 91.81 359 LYS B O 1
ATOM 8225 N N . GLU B 1 360 ? 17.203 8.867 12.672 1 92.19 360 GLU B N 1
ATOM 8226 C CA . GLU B 1 360 ? 16.797 9.812 13.711 1 92.19 360 GLU B CA 1
ATOM 8227 C C . GLU B 1 360 ? 17.453 11.18 13.492 1 92.19 360 GLU B C 1
ATOM 8229 O O . GLU B 1 360 ? 16.812 12.219 13.688 1 92.19 360 GLU B O 1
ATOM 8234 N N . VAL B 1 361 ? 18.703 11.078 13.102 1 92.94 361 VAL B N 1
ATOM 8235 C CA . VAL B 1 361 ? 19.422 12.32 12.844 1 92.94 361 VAL B CA 1
ATOM 8236 C C . VAL B 1 361 ? 18.812 13.039 11.648 1 92.94 361 VAL B C 1
ATOM 8238 O O . VAL B 1 361 ? 18.641 14.266 11.664 1 92.94 361 VAL B O 1
ATOM 8241 N N . ARG B 1 362 ? 18.5 12.289 10.68 1 93.94 362 ARG B N 1
ATOM 8242 C CA . ARG B 1 362 ? 17.875 12.852 9.492 1 93.94 362 ARG B CA 1
ATOM 8243 C C . ARG B 1 362 ? 16.547 13.523 9.836 1 93.94 362 ARG B C 1
ATOM 8245 O O . ARG B 1 362 ? 16.266 14.633 9.367 1 93.94 362 ARG B O 1
ATOM 8252 N N . ILE B 1 363 ? 15.789 12.922 10.602 1 93.88 363 ILE B N 1
ATOM 8253 C CA . ILE B 1 363 ? 14.5 13.461 11.023 1 93.88 363 ILE B CA 1
ATOM 8254 C C . ILE B 1 363 ? 14.711 14.711 11.875 1 93.88 363 ILE B C 1
ATOM 8256 O O . ILE B 1 363 ? 14.039 15.727 11.68 1 93.88 363 ILE B O 1
ATOM 8260 N N . ALA B 1 364 ? 15.664 14.602 12.758 1 91.62 364 ALA B N 1
ATOM 8261 C CA . ALA B 1 364 ? 15.977 15.742 13.617 1 91.62 364 ALA B CA 1
ATOM 8262 C C . ALA B 1 364 ? 16.438 16.938 12.789 1 91.62 364 ALA B C 1
ATOM 8264 O O . ALA B 1 364 ? 16.109 18.078 13.094 1 91.62 364 ALA B O 1
ATOM 8265 N N . GLU B 1 365 ? 17.172 16.625 11.805 1 92.44 365 GLU B N 1
ATOM 8266 C CA . GLU B 1 365 ? 17.641 17.672 10.914 1 92.44 365 GLU B CA 1
ATOM 8267 C C . GLU B 1 365 ? 16.484 18.359 10.195 1 92.44 365 GLU B C 1
ATOM 8269 O O . GLU B 1 365 ? 16.453 19.578 10.07 1 92.44 365 GLU B O 1
ATOM 8274 N N . TYR B 1 366 ? 15.68 17.578 9.75 1 93.44 366 TYR B N 1
ATOM 8275 C CA . TYR B 1 366 ? 14.508 18.141 9.086 1 93.44 366 TYR B CA 1
ATOM 8276 C C . TYR B 1 366 ? 13.719 19.031 10.039 1 93.44 366 TYR B C 1
ATOM 8278 O O . TYR B 1 366 ? 13.312 20.141 9.68 1 93.44 366 TYR B O 1
ATOM 8286 N N . VAL B 1 367 ? 13.453 18.594 11.219 1 91 367 VAL B N 1
ATOM 8287 C CA . VAL B 1 367 ? 12.648 19.328 12.195 1 91 367 VAL B CA 1
ATOM 8288 C C . VAL B 1 367 ? 13.359 20.609 12.602 1 91 367 VAL B C 1
ATOM 8290 O O . VAL B 1 367 ? 12.727 21.672 12.727 1 91 367 VAL B O 1
ATOM 8293 N N . THR B 1 368 ? 14.617 20.547 12.672 1 86.44 368 THR B N 1
ATOM 8294 C CA . THR B 1 368 ? 15.383 21.703 13.125 1 86.44 368 THR B CA 1
ATOM 8295 C C . THR B 1 368 ? 15.492 22.734 12.008 1 86.44 368 THR B C 1
ATOM 8297 O O . THR B 1 368 ? 15.297 23.938 12.25 1 86.44 368 THR B O 1
ATOM 8300 N N . ASN B 1 369 ? 15.672 22.219 10.812 1 86.25 369 ASN B N 1
ATOM 8301 C CA . ASN B 1 369 ? 16.016 23.156 9.742 1 86.25 369 ASN B CA 1
ATOM 8302 C C . ASN B 1 369 ? 14.781 23.531 8.914 1 86.25 369 ASN B C 1
ATOM 8304 O O . ASN B 1 369 ? 14.664 24.672 8.453 1 86.25 369 ASN B O 1
ATOM 8308 N N . ASP B 1 370 ? 13.914 22.609 8.758 1 86.75 370 ASP B N 1
ATOM 8309 C CA . ASP B 1 370 ? 12.852 22.844 7.781 1 86.75 370 ASP B CA 1
ATOM 8310 C C . ASP B 1 370 ? 11.5 23.016 8.469 1 86.75 370 ASP B C 1
ATOM 8312 O O . ASP B 1 370 ? 10.641 23.75 7.969 1 86.75 370 ASP B O 1
ATOM 8316 N N . ALA B 1 371 ? 11.289 22.344 9.531 1 88.81 371 ALA B N 1
ATOM 8317 C CA . ALA B 1 371 ? 9.984 22.375 10.188 1 88.81 371 ALA B CA 1
ATOM 8318 C C . ALA B 1 371 ? 10.133 22.484 11.703 1 88.81 371 ALA B C 1
ATOM 8320 O O . ALA B 1 371 ? 9.648 21.625 12.445 1 88.81 371 ALA B O 1
ATOM 8321 N N . PRO B 1 372 ? 10.617 23.5 12.156 1 85 372 PRO B N 1
ATOM 8322 C CA . PRO B 1 372 ? 10.906 23.641 13.586 1 85 372 PRO B CA 1
ATOM 8323 C C . PRO B 1 372 ? 9.641 23.641 14.445 1 85 372 PRO B C 1
ATOM 8325 O O . PRO B 1 372 ? 9.719 23.453 15.664 1 85 372 PRO B O 1
ATOM 8328 N N . TRP B 1 373 ? 8.5 23.875 13.859 1 82.25 373 TRP B N 1
ATOM 8329 C CA . TRP B 1 373 ? 7.258 23.891 14.625 1 82.25 373 TRP B CA 1
ATOM 8330 C C . TRP B 1 373 ? 6.895 22.5 15.117 1 82.25 373 TRP B C 1
ATOM 8332 O O . TRP B 1 373 ? 6.051 22.344 16 1 82.25 373 TRP B O 1
ATOM 8342 N N . HIS B 1 374 ? 7.598 21.484 14.656 1 88.5 374 HIS B N 1
ATOM 8343 C CA . HIS B 1 374 ? 7.332 20.109 15.078 1 88.5 374 HIS B CA 1
ATOM 8344 C C . HIS B 1 374 ? 8.273 19.688 16.203 1 88.5 374 HIS B C 1
ATOM 8346 O O . HIS B 1 374 ? 8.242 18.531 16.625 1 88.5 374 HIS B O 1
ATOM 8352 N N . ARG B 1 375 ? 9.086 20.438 16.719 1 83.62 375 ARG B N 1
ATOM 8353 C CA . ARG B 1 375 ? 10.156 20.062 17.656 1 83.62 375 ARG B CA 1
ATOM 8354 C C . ARG B 1 375 ? 9.602 19.312 18.859 1 83.62 375 ARG B C 1
ATOM 8356 O O . ARG B 1 375 ? 10.133 18.266 19.234 1 83.62 375 ARG B O 1
ATOM 8363 N N . VAL B 1 376 ? 8.57 19.875 19.406 1 79.5 376 VAL B N 1
ATOM 8364 C CA . VAL B 1 376 ? 8 19.234 20.594 1 79.5 376 VAL B CA 1
ATOM 8365 C C . VAL B 1 376 ? 7.328 17.922 20.219 1 79.5 376 VAL B C 1
ATOM 8367 O O . VAL B 1 376 ? 7.527 16.906 20.875 1 79.5 376 VAL B O 1
ATOM 8370 N N . LEU B 1 377 ? 6.598 17.984 19.203 1 86.25 377 LEU B N 1
ATOM 8371 C CA . LEU B 1 377 ? 5.875 16.797 18.766 1 86.25 377 LEU B CA 1
ATOM 8372 C C . LEU B 1 377 ? 6.844 15.688 18.375 1 86.25 377 LEU B C 1
ATOM 8374 O O . LEU B 1 377 ? 6.57 14.508 18.594 1 86.25 377 LEU B O 1
ATOM 8378 N N . ALA B 1 378 ? 7.922 16 17.734 1 89.25 378 ALA B N 1
ATOM 8379 C CA . ALA B 1 378 ? 8.898 15.047 17.219 1 89.25 378 ALA B CA 1
ATOM 8380 C C . ALA B 1 378 ? 9.5 14.211 18.359 1 89.25 378 ALA B C 1
ATOM 8382 O O . ALA B 1 378 ? 9.914 13.07 18.141 1 89.25 378 ALA B O 1
ATOM 8383 N N . THR B 1 379 ? 9.508 14.742 19.531 1 86 379 THR B N 1
ATOM 8384 C CA . THR B 1 379 ? 10.086 14.023 20.672 1 86 379 THR B CA 1
ATOM 8385 C C . THR B 1 379 ? 9.117 12.977 21.203 1 86 379 THR B C 1
ATOM 8387 O O . THR B 1 379 ? 9.523 12.023 21.859 1 86 379 THR B O 1
ATOM 8390 N N . GLU B 1 380 ? 7.918 13.125 20.875 1 86.69 380 GLU B N 1
ATOM 8391 C CA . GLU B 1 380 ? 6.895 12.242 21.422 1 86.69 380 GLU B CA 1
ATOM 8392 C C . GLU B 1 380 ? 6.461 11.195 20.391 1 86.69 380 GLU B C 1
ATOM 8394 O O . GLU B 1 380 ? 5.781 10.227 20.734 1 86.69 380 GLU B O 1
ATOM 8399 N N . VAL B 1 381 ? 6.855 11.289 19.234 1 89.75 381 VAL B N 1
ATOM 8400 C CA . VAL B 1 381 ? 6.336 10.469 18.141 1 89.75 381 VAL B CA 1
ATOM 8401 C C . VAL B 1 381 ? 7.324 9.344 17.828 1 89.75 381 VAL B C 1
ATOM 8403 O O . VAL B 1 381 ? 8.539 9.547 17.891 1 89.75 381 VAL B O 1
ATOM 8406 N N . ASP B 1 382 ? 6.781 8.188 17.562 1 91.38 382 ASP B N 1
ATOM 8407 C CA . ASP B 1 382 ? 7.559 7.027 17.125 1 91.38 382 ASP B CA 1
ATOM 8408 C C . ASP B 1 382 ? 7.719 7.02 15.602 1 91.38 382 ASP B C 1
ATOM 8410 O O . ASP B 1 382 ? 6.73 6.977 14.867 1 91.38 382 ASP B O 1
ATOM 8414 N N . PHE B 1 383 ? 8.93 6.992 15.094 1 91.31 383 PHE B N 1
ATOM 8415 C CA . PHE B 1 383 ? 9.195 7.094 13.664 1 91.31 383 PHE B CA 1
ATOM 8416 C C . PHE B 1 383 ? 9.633 5.746 13.102 1 91.31 383 PHE B C 1
ATOM 8418 O O . PHE B 1 383 ? 10.117 5.672 11.969 1 91.31 383 PHE B O 1
ATOM 8425 N N . SER B 1 384 ? 9.477 4.66 13.789 1 86.38 384 SER B N 1
ATOM 8426 C CA . SER B 1 384 ? 9.984 3.344 13.422 1 86.38 384 SER B CA 1
ATOM 8427 C C . SER B 1 384 ? 9.352 2.85 12.125 1 86.38 384 SER B C 1
ATOM 8429 O O . SER B 1 384 ? 9.977 2.098 11.367 1 86.38 384 SER B O 1
ATOM 8431 N N . ALA B 1 385 ? 8.211 3.246 11.797 1 85.62 385 ALA B N 1
ATOM 8432 C CA . ALA B 1 385 ? 7.473 2.76 10.633 1 85.62 385 ALA B CA 1
ATOM 8433 C C . ALA B 1 385 ? 7.938 3.453 9.359 1 85.62 385 ALA B C 1
ATOM 8435 O O . ALA B 1 385 ? 7.652 2.986 8.25 1 85.62 385 ALA B O 1
ATOM 8436 N N . LEU B 1 386 ? 8.688 4.547 9.484 1 91.19 386 LEU B N 1
ATOM 8437 C CA . LEU B 1 386 ? 9.148 5.289 8.312 1 91.19 386 LEU B CA 1
ATOM 8438 C C . LEU B 1 386 ? 10.281 4.555 7.609 1 91.19 386 LEU B C 1
ATOM 8440 O O . LEU B 1 386 ? 11.016 3.787 8.242 1 91.19 386 LEU B O 1
ATOM 8444 N N . PRO B 1 387 ? 10.477 4.75 6.305 1 89.44 387 PRO B N 1
ATOM 8445 C CA . PRO B 1 387 ? 11.602 4.156 5.574 1 89.44 387 PRO B CA 1
ATOM 8446 C C . PRO B 1 387 ? 12.961 4.555 6.148 1 89.44 387 PRO B C 1
ATOM 8448 O O . PRO B 1 387 ? 13.039 5.488 6.949 1 89.44 387 PRO B O 1
ATOM 8451 N N . MET B 1 388 ? 14 3.848 5.785 1 87.12 388 MET B N 1
ATOM 8452 C CA . MET B 1 388 ? 15.352 4.086 6.277 1 87.12 388 MET B CA 1
ATOM 8453 C C . MET B 1 388 ? 15.805 5.508 5.953 1 87.12 388 MET B C 1
ATOM 8455 O O . MET B 1 388 ? 16.422 6.172 6.785 1 87.12 388 MET B O 1
ATOM 8459 N N . ARG B 1 389 ? 15.469 5.938 4.801 1 88.56 389 ARG B N 1
ATOM 8460 C CA . ARG B 1 389 ? 15.734 7.305 4.367 1 88.56 389 ARG B CA 1
ATOM 8461 C C . ARG B 1 389 ? 14.445 8.016 3.979 1 88.56 389 ARG B C 1
ATOM 8463 O O . ARG B 1 389 ? 14.18 8.227 2.795 1 88.56 389 ARG B O 1
ATOM 8470 N N . PRO B 1 390 ? 13.742 8.422 5.051 1 92.44 390 PRO B N 1
ATOM 8471 C CA . PRO B 1 390 ? 12.461 9.055 4.746 1 92.44 390 PRO B CA 1
ATOM 8472 C C . PRO B 1 390 ? 12.617 10.406 4.047 1 92.44 390 PRO B C 1
ATOM 8474 O O . PRO B 1 390 ? 13.539 11.164 4.359 1 92.44 390 PRO B O 1
ATOM 8477 N N . SER B 1 391 ? 11.75 10.656 3.107 1 93.25 391 SER B N 1
ATOM 8478 C CA . SER B 1 391 ? 11.719 11.977 2.475 1 93.25 391 SER B CA 1
ATOM 8479 C C . SER B 1 391 ? 11.156 13.031 3.422 1 93.25 391 SER B C 1
ATOM 8481 O O . SER B 1 391 ? 10.578 12.695 4.457 1 93.25 391 SER B O 1
ATOM 8483 N N . ASN B 1 392 ? 11.359 14.258 3.104 1 94.19 392 ASN B N 1
ATOM 8484 C CA . ASN B 1 392 ? 10.781 15.344 3.891 1 94.19 392 ASN B CA 1
ATOM 8485 C C . ASN B 1 392 ? 9.258 15.219 3.982 1 94.19 392 ASN B C 1
ATOM 8487 O O . ASN B 1 392 ? 8.68 15.453 5.043 1 94.19 392 ASN B O 1
ATOM 8491 N N . GLN B 1 393 ? 8.688 14.836 2.945 1 92.75 393 GLN B N 1
ATOM 8492 C CA . GLN B 1 393 ? 7.238 14.688 2.904 1 92.75 393 GLN B CA 1
ATOM 8493 C C . GLN B 1 393 ? 6.773 13.547 3.803 1 92.75 393 GLN B C 1
ATOM 8495 O O . GLN B 1 393 ? 5.75 13.664 4.48 1 92.75 393 GLN B O 1
ATOM 8500 N N . ASP B 1 394 ? 7.535 12.461 3.799 1 93.75 394 ASP B N 1
ATOM 8501 C CA . ASP B 1 394 ? 7.199 11.336 4.672 1 93.75 394 ASP B CA 1
ATOM 8502 C C . ASP B 1 394 ? 7.184 11.766 6.137 1 93.75 394 ASP B C 1
ATOM 8504 O O . ASP B 1 394 ? 6.27 11.406 6.883 1 93.75 394 ASP B O 1
ATOM 8508 N N . ILE B 1 395 ? 8.211 12.422 6.449 1 94.56 395 ILE B N 1
ATOM 8509 C CA . ILE B 1 395 ? 8.367 12.867 7.832 1 94.56 395 ILE B CA 1
ATOM 8510 C C . ILE B 1 395 ? 7.23 13.82 8.195 1 94.56 395 ILE B C 1
ATOM 8512 O O . ILE B 1 395 ? 6.59 13.664 9.234 1 94.56 395 ILE B O 1
ATOM 8516 N N . GLU B 1 396 ? 6.949 14.773 7.312 1 94.25 396 GLU B N 1
ATOM 8517 C CA . GLU B 1 396 ? 5.91 15.773 7.547 1 94.25 396 GLU B CA 1
ATOM 8518 C C . GLU B 1 396 ? 4.547 15.117 7.738 1 94.25 396 GLU B C 1
ATOM 8520 O O . GLU B 1 396 ? 3.816 15.445 8.672 1 94.25 396 GLU B O 1
ATOM 8525 N N . LEU B 1 397 ? 4.246 14.242 6.887 1 93.69 397 LEU B N 1
ATOM 8526 C CA . LEU B 1 397 ? 2.934 13.609 6.941 1 93.69 397 LEU B CA 1
ATOM 8527 C C . LEU B 1 397 ? 2.797 12.758 8.195 1 93.69 397 LEU B C 1
ATOM 8529 O O . LEU B 1 397 ? 1.711 12.656 8.773 1 93.69 397 LEU B O 1
ATOM 8533 N N . HIS B 1 398 ? 3.859 12.055 8.539 1 94.5 398 HIS B N 1
ATOM 8534 C CA . HIS B 1 398 ? 3.83 11.266 9.766 1 94.5 398 HIS B CA 1
ATOM 8535 C C . HIS B 1 398 ? 3.566 12.148 10.984 1 94.5 398 HIS B C 1
ATOM 8537 O O . HIS B 1 398 ? 2.777 11.789 11.859 1 94.5 398 HIS B O 1
ATOM 8543 N N . LEU B 1 399 ? 4.219 13.234 11.039 1 93.31 399 LEU B N 1
ATOM 8544 C CA . LEU B 1 399 ? 4.059 14.164 12.148 1 93.31 399 LEU B CA 1
ATOM 8545 C C . LEU B 1 399 ? 2.66 14.766 12.156 1 93.31 399 LEU B C 1
ATOM 8547 O O . LEU B 1 399 ? 2.041 14.898 13.219 1 93.31 399 LEU B O 1
ATOM 8551 N N . GLN B 1 400 ? 2.127 15.102 11 1 91.62 400 GLN B N 1
ATOM 8552 C CA . GLN B 1 400 ? 0.782 15.656 10.898 1 91.62 400 GLN B CA 1
ATOM 8553 C C . GLN B 1 400 ? -0.267 14.641 11.352 1 91.62 400 GLN B C 1
ATOM 8555 O O . GLN B 1 400 ? -1.264 15.008 11.977 1 91.62 400 GLN B O 1
ATOM 8560 N N . LYS B 1 401 ? -0.042 13.477 11 1 93.25 401 LYS B N 1
ATOM 8561 C CA . LYS B 1 401 ? -0.955 12.422 11.438 1 93.25 401 LYS B CA 1
ATOM 8562 C C . LYS B 1 401 ? -1 12.328 12.961 1 93.25 401 LYS B C 1
ATOM 8564 O O . LYS B 1 401 ? -2.08 12.266 13.547 1 93.25 401 LYS B O 1
ATOM 8569 N N . LYS B 1 402 ? 0.154 12.281 13.539 1 91.69 402 LYS B N 1
ATOM 8570 C CA . LYS B 1 402 ? 0.22 12.188 14.992 1 91.69 402 LYS B CA 1
ATOM 8571 C C . LYS B 1 402 ? -0.382 13.43 15.656 1 91.69 402 LYS B C 1
ATOM 8573 O O . LYS B 1 402 ? -1.03 13.328 16.703 1 91.69 402 LYS B O 1
ATOM 8578 N N . LYS B 1 403 ? -0.13 14.555 15.078 1 91.25 403 LYS B N 1
ATOM 8579 C CA . LYS B 1 403 ? -0.73 15.789 15.57 1 91.25 403 LYS B CA 1
ATOM 8580 C C . LYS B 1 403 ? -2.254 15.719 15.531 1 91.25 403 LYS B C 1
ATOM 8582 O O . LYS B 1 403 ? -2.924 16.094 16.5 1 91.25 403 LYS B O 1
ATOM 8587 N N . TYR B 1 404 ? -2.777 15.273 14.5 1 91 404 TYR B N 1
ATOM 8588 C CA . TYR B 1 404 ? -4.219 15.125 14.336 1 91 404 TYR B CA 1
ATOM 8589 C C . TYR B 1 404 ? -4.797 14.203 15.406 1 91 404 TYR B C 1
ATOM 8591 O O . TYR B 1 404 ? -5.816 14.523 16.016 1 91 404 TYR B O 1
ATOM 8599 N N . GLU B 1 405 ? -4.152 13.125 15.586 1 92.06 405 GLU B N 1
ATOM 8600 C CA . GLU B 1 405 ? -4.617 12.164 16.578 1 92.06 405 GLU B CA 1
ATOM 8601 C C . GLU B 1 405 ? -4.633 12.781 17.984 1 92.06 405 GLU B C 1
ATOM 8603 O O . GLU B 1 405 ? -5.578 12.578 18.734 1 92.06 405 GLU B O 1
ATOM 8608 N N . GLN B 1 406 ? -3.623 13.523 18.297 1 88.44 406 GLN B N 1
ATOM 8609 C CA . GLN B 1 406 ? -3.535 14.172 19.609 1 88.44 406 GLN B CA 1
ATOM 8610 C C . GLN B 1 406 ? -4.613 15.234 19.766 1 88.44 406 GLN B C 1
ATOM 8612 O O . GLN B 1 406 ? -5.188 15.391 20.844 1 88.44 406 GLN B O 1
ATOM 8617 N N . GLU B 1 407 ? -4.836 15.953 18.719 1 88.44 407 GLU B N 1
ATOM 8618 C CA . GLU B 1 407 ? -5.848 17 18.75 1 88.44 407 GLU B CA 1
ATOM 8619 C C . GLU B 1 407 ? -7.242 16.422 18.969 1 88.44 407 GLU B C 1
ATOM 8621 O O . GLU B 1 407 ? -8.031 16.969 19.734 1 88.44 407 GLU B O 1
ATOM 8626 N N . ILE B 1 408 ? -7.52 15.375 18.25 1 89.38 408 ILE B N 1
ATOM 8627 C CA . ILE B 1 408 ? -8.82 14.727 18.391 1 89.38 408 ILE B CA 1
ATOM 8628 C C . ILE B 1 408 ? -8.984 14.219 19.828 1 89.38 408 ILE B C 1
ATOM 8630 O O . ILE B 1 408 ? -10.055 14.367 20.422 1 89.38 408 ILE B O 1
ATOM 8634 N N . ALA B 1 409 ? -7.934 13.641 20.359 1 89.38 409 ALA B N 1
ATOM 8635 C CA . ALA B 1 409 ? -7.977 13.156 21.734 1 89.38 409 ALA B CA 1
ATOM 8636 C C . ALA B 1 409 ? -8.227 14.305 22.703 1 89.38 409 ALA B C 1
ATOM 8638 O O . ALA B 1 409 ? -9.008 14.172 23.656 1 89.38 409 ALA B O 1
ATOM 8639 N N . THR B 1 410 ? -7.543 15.438 22.5 1 87.56 410 THR B N 1
ATOM 8640 C CA . THR B 1 410 ? -7.676 16.594 23.359 1 87.56 410 THR B CA 1
ATOM 8641 C C . THR B 1 410 ? -9.086 17.172 23.281 1 87.56 410 THR B C 1
ATOM 8643 O O . THR B 1 410 ? -9.695 17.5 24.297 1 87.56 410 THR B O 1
ATOM 8646 N N . ARG B 1 411 ? -9.688 17.312 22.109 1 86.62 411 ARG B N 1
ATOM 8647 C CA . ARG B 1 411 ? -11.023 17.859 21.906 1 86.62 411 ARG B CA 1
ATOM 8648 C C . ARG B 1 411 ? -12.07 16.969 22.578 1 86.62 411 ARG B C 1
ATOM 8650 O O . ARG B 1 411 ? -13.047 17.469 23.141 1 86.62 411 ARG B O 1
ATOM 8657 N N . THR B 1 412 ? -11.789 15.727 22.453 1 89 412 THR B N 1
ATOM 8658 C CA . THR B 1 412 ? -12.695 14.781 23.109 1 89 412 THR B CA 1
ATOM 8659 C C . THR B 1 412 ? -12.648 14.945 24.625 1 89 412 THR B C 1
ATOM 8661 O O . THR B 1 412 ? -13.688 14.891 25.281 1 89 412 THR B O 1
ATOM 8664 N N . GLN B 1 413 ? -11.5 15.164 25.125 1 87.31 413 GLN B N 1
ATOM 8665 C CA . GLN B 1 413 ? -11.344 15.383 26.562 1 87.31 413 GLN B CA 1
ATOM 8666 C C . GLN B 1 413 ? -12 16.688 26.984 1 87.31 413 GLN B C 1
ATOM 8668 O O . GLN B 1 413 ? -12.594 16.766 28.062 1 87.31 413 GLN B O 1
ATOM 8673 N N . VAL B 1 414 ? -11.867 17.719 26.188 1 86.31 414 VAL B N 1
ATOM 8674 C CA . VAL B 1 414 ? -12.469 19.016 26.469 1 86.31 414 VAL B CA 1
ATOM 8675 C C . VAL B 1 414 ? -13.992 18.875 26.516 1 86.31 414 VAL B C 1
ATOM 8677 O O . VAL B 1 414 ? -14.633 19.375 27.453 1 86.31 414 VAL B O 1
ATOM 8680 N N . THR B 1 415 ? -14.531 18.203 25.547 1 86.19 415 THR B N 1
ATOM 8681 C CA . THR B 1 415 ? -15.977 18 25.484 1 86.19 415 THR B CA 1
ATOM 8682 C C . THR B 1 415 ? -16.469 17.203 26.688 1 86.19 415 THR B C 1
ATOM 8684 O O . THR B 1 415 ? -17.516 17.5 27.266 1 86.19 415 THR B O 1
ATOM 8687 N N . ALA B 1 416 ? -15.672 16.25 27.062 1 85.81 416 ALA B N 1
ATOM 8688 C CA . ALA B 1 416 ? -16.016 15.438 28.219 1 85.81 416 ALA B CA 1
ATOM 8689 C C . ALA B 1 416 ? -16 16.281 29.5 1 85.81 416 ALA B C 1
ATOM 8691 O O . ALA B 1 416 ? -16.875 16.125 30.359 1 85.81 416 ALA B O 1
ATOM 8692 N N . LEU B 1 417 ? -15.016 17.141 29.641 1 83.88 417 LEU B N 1
ATOM 8693 C CA . LEU B 1 417 ? -14.883 17.984 30.828 1 83.88 417 LEU B CA 1
ATOM 8694 C C . LEU B 1 417 ? -15.984 19.031 30.891 1 83.88 417 LEU B C 1
ATOM 8696 O O . LEU B 1 417 ? -16.5 19.344 31.969 1 83.88 417 LEU B O 1
ATOM 8700 N N . LEU B 1 418 ? -16.359 19.594 29.766 1 82.94 418 LEU B N 1
ATOM 8701 C CA . LEU B 1 418 ? -17.391 20.609 29.703 1 82.94 418 LEU B CA 1
ATOM 8702 C C . LEU B 1 418 ? -18.766 20.031 30.062 1 82.94 418 LEU B C 1
ATOM 8704 O O . LEU B 1 418 ? -19.625 20.719 30.609 1 82.94 418 LEU B O 1
ATOM 8708 N N . ASN B 1 419 ? -18.828 18.781 29.812 1 81.25 419 ASN B N 1
ATOM 8709 C CA . ASN B 1 419 ? -20.094 18.125 30.078 1 81.25 419 ASN B CA 1
ATOM 8710 C C . ASN B 1 419 ? -20.109 17.484 31.469 1 81.25 419 ASN B C 1
ATOM 8712 O O . ASN B 1 419 ? -21.156 17 31.922 1 81.25 419 ASN B O 1
ATOM 8716 N N . SER B 1 420 ? -18.906 17.531 32.031 1 78.12 420 SER B N 1
ATOM 8717 C CA . SER B 1 420 ? -18.844 16.938 33.375 1 78.12 420 SER B CA 1
ATOM 8718 C C . SER B 1 420 ? -19.531 17.812 34.406 1 78.12 420 SER B C 1
ATOM 8720 O O . SER B 1 420 ? -19.438 19.047 34.344 1 78.12 420 SER B O 1
ATOM 8722 N N . LYS B 1 421 ? -20.391 17.297 35.344 1 66.88 421 LYS B N 1
ATOM 8723 C CA . LYS B 1 421 ? -21.156 18 36.375 1 66.88 421 LYS B CA 1
ATOM 8724 C C . LYS B 1 421 ? -20.406 18 37.719 1 66.88 421 LYS B C 1
ATOM 8726 O O . LYS B 1 421 ? -20.828 18.641 38.656 1 66.88 421 LYS B O 1
ATOM 8731 N N . ASN B 1 422 ? -19.172 17.328 37.688 1 63.97 422 ASN B N 1
ATOM 8732 C CA . ASN B 1 422 ? -18.484 17.25 38.969 1 63.97 422 ASN B CA 1
ATOM 8733 C C . ASN B 1 422 ? -17.484 18.391 39.156 1 63.97 422 ASN B C 1
ATOM 8735 O O . ASN B 1 422 ? -16.453 18.438 38.469 1 63.97 422 ASN B O 1
ATOM 8739 N N . PRO B 1 423 ? -17.703 19.375 39.969 1 61.06 423 PRO B N 1
ATOM 8740 C CA . PRO B 1 423 ? -16.922 20.609 40.125 1 61.06 423 PRO B CA 1
ATOM 8741 C C . PRO B 1 423 ? -15.57 20.359 40.781 1 61.06 423 PRO B C 1
ATOM 8743 O O . PRO B 1 423 ? -14.648 21.156 40.625 1 61.06 423 PRO B O 1
ATOM 8746 N N . ASP B 1 424 ? -15.383 19.25 41.656 1 59.12 424 ASP B N 1
ATOM 8747 C CA . ASP B 1 424 ? -14.227 19.172 42.531 1 59.12 424 ASP B CA 1
ATOM 8748 C C . ASP B 1 424 ? -12.938 18.938 41.75 1 59.12 424 ASP B C 1
ATOM 8750 O O . ASP B 1 424 ? -11.867 19.391 42.156 1 59.12 424 ASP B O 1
ATOM 8754 N N . GLU B 1 425 ? -13.039 18.219 40.656 1 62.94 425 GLU B N 1
ATOM 8755 C CA . GLU B 1 425 ? -11.797 17.875 40 1 62.94 425 GLU B CA 1
ATOM 8756 C C . GLU B 1 425 ? -11.586 18.75 38.75 1 62.94 425 GLU B C 1
ATOM 8758 O O . GLU B 1 425 ? -10.664 18.516 37.969 1 62.94 425 GLU B O 1
ATOM 8763 N N . LEU B 1 426 ? -12.281 19.781 38.75 1 71.25 426 LEU B N 1
ATOM 8764 C CA . LEU B 1 426 ? -12.336 20.562 37.5 1 71.25 426 LEU B CA 1
ATOM 8765 C C . LEU B 1 426 ? -11.109 21.453 37.375 1 71.25 426 LEU B C 1
ATOM 8767 O O . LEU B 1 426 ? -10.555 21.594 36.281 1 71.25 426 LEU B O 1
ATOM 8771 N N . GLY B 1 427 ? -10.602 21.844 38.562 1 70.56 427 GLY B N 1
ATOM 8772 C CA . GLY B 1 427 ? -9.531 22.828 38.469 1 70.56 427 GLY B CA 1
ATOM 8773 C C . GLY B 1 427 ? -8.242 22.234 37.906 1 70.56 427 GLY B C 1
ATOM 8774 O O . GLY B 1 427 ? -7.695 22.75 36.938 1 70.56 427 GLY B O 1
ATOM 8775 N N . GLU B 1 428 ? -7.891 21.156 38.406 1 74.75 428 GLU B N 1
ATOM 8776 C CA . GLU B 1 428 ? -6.633 20.547 38 1 74.75 428 GLU B CA 1
ATOM 8777 C C . GLU B 1 428 ? -6.746 19.984 36.594 1 74.75 428 GLU B C 1
ATOM 8779 O O . GLU B 1 428 ? -5.805 20.094 35.781 1 74.75 428 GLU B O 1
ATOM 8784 N N . LYS B 1 429 ? -7.91 19.453 36.312 1 80.88 429 LYS B N 1
ATOM 8785 C CA . LYS B 1 429 ? -8.117 18.859 35 1 80.88 429 LYS B CA 1
ATOM 8786 C C . LYS B 1 429 ? -8.148 19.938 33.938 1 80.88 429 LYS B C 1
ATOM 8788 O O . LYS B 1 429 ? -7.648 19.734 32.812 1 80.88 429 LYS B O 1
ATOM 8793 N N . ILE B 1 430 ? -8.672 21.031 34.312 1 81.44 430 ILE B N 1
ATOM 8794 C CA . ILE B 1 430 ? -8.742 22.125 33.375 1 81.44 430 ILE B CA 1
ATOM 8795 C C . ILE B 1 430 ? -7.336 22.641 33.062 1 81.44 430 ILE B C 1
ATOM 8797 O O . ILE B 1 430 ? -6.988 22.875 31.906 1 81.44 430 ILE B O 1
ATOM 8801 N N . ALA B 1 431 ? -6.559 22.719 34.094 1 76.25 431 ALA B N 1
ATOM 8802 C CA . ALA B 1 431 ? -5.195 23.203 33.906 1 76.25 431 ALA B CA 1
ATOM 8803 C C . ALA B 1 431 ? -4.387 22.25 33.031 1 76.25 431 ALA B C 1
ATOM 8805 O O . ALA B 1 431 ? -3.615 22.688 32.156 1 76.25 431 ALA B O 1
ATOM 8806 N N . GLN B 1 432 ? -4.598 21.016 33.25 1 79.94 432 GLN B N 1
ATOM 8807 C CA . GLN B 1 432 ? -3.883 20.016 32.469 1 79.94 432 GLN B CA 1
ATOM 8808 C C . GLN B 1 432 ? -4.309 20.047 30.984 1 79.94 432 GLN B C 1
ATOM 8810 O O . GLN B 1 432 ? -3.475 19.938 30.094 1 79.94 432 GLN B O 1
ATOM 8815 N N . LEU B 1 433 ? -5.566 20.172 30.812 1 83.94 433 LEU B N 1
ATOM 8816 C CA . LEU B 1 433 ? -6.098 20.188 29.453 1 83.94 433 LEU B CA 1
ATOM 8817 C C . LEU B 1 433 ? -5.645 21.453 28.719 1 83.94 433 LEU B C 1
ATOM 8819 O O . LEU B 1 433 ? -5.379 21.406 27.516 1 83.94 433 LEU B O 1
ATOM 8823 N N . ILE B 1 434 ? -5.582 22.469 29.422 1 81.62 434 ILE B N 1
ATOM 8824 C CA . ILE B 1 434 ? -5.137 23.719 28.828 1 81.62 434 ILE B CA 1
ATOM 8825 C C . ILE B 1 434 ? -3.672 23.609 28.406 1 81.62 434 ILE B C 1
ATOM 8827 O O . ILE B 1 434 ? -3.273 24.109 27.359 1 81.62 434 ILE B O 1
ATOM 8831 N N . GLN B 1 435 ? -2.994 22.953 29.188 1 77.06 435 GLN B N 1
ATOM 8832 C CA . GLN B 1 435 ? -1.592 22.734 28.844 1 77.06 435 GLN B CA 1
ATOM 8833 C C . GLN B 1 435 ? -1.454 21.891 27.594 1 77.06 435 GLN B C 1
ATOM 8835 O O . GLN B 1 435 ? -0.623 22.172 26.734 1 77.06 435 GLN B O 1
ATOM 8840 N N . LYS B 1 436 ? -2.238 20.953 27.562 1 79.38 436 LYS B N 1
ATOM 8841 C CA . LYS B 1 436 ? -2.211 20.078 26.391 1 79.38 436 LYS B CA 1
ATOM 8842 C C . LYS B 1 436 ? -2.607 20.844 25.125 1 79.38 436 LYS B C 1
ATOM 8844 O O . LYS B 1 436 ? -2.01 20.641 24.062 1 79.38 436 LYS B O 1
ATOM 8849 N N . ILE B 1 437 ? -3.602 21.641 25.25 1 81.81 437 ILE B N 1
ATOM 8850 C CA . ILE B 1 437 ? -4.062 22.438 24.125 1 81.81 437 ILE B CA 1
ATOM 8851 C C . ILE B 1 437 ? -2.961 23.391 23.688 1 81.81 437 ILE B C 1
ATOM 8853 O O . ILE B 1 437 ? -2.701 23.547 22.484 1 81.81 437 ILE B O 1
ATOM 8857 N N . SER B 1 438 ? -2.359 23.922 24.641 1 75.06 438 SER B N 1
ATOM 8858 C CA . SER B 1 438 ? -1.305 24.891 24.344 1 75.06 438 SER B CA 1
ATOM 8859 C C . SER B 1 438 ? -0.139 24.219 23.625 1 75.06 438 SER B C 1
ATOM 8861 O O . SER B 1 438 ? 0.405 24.781 22.672 1 75.06 438 SER B O 1
ATOM 8863 N N . ASP B 1 439 ? 0.158 23.109 24.031 1 71.81 439 ASP B N 1
ATOM 8864 C CA . ASP B 1 439 ? 1.258 22.375 23.422 1 71.81 439 ASP B CA 1
ATOM 8865 C C . ASP B 1 439 ? 0.93 22.016 21.969 1 71.81 439 ASP B C 1
ATOM 8867 O O . ASP B 1 439 ? 1.79 22.109 21.094 1 71.81 439 ASP B O 1
ATOM 8871 N N . ASN B 1 440 ? -0.245 21.656 21.781 1 73.75 440 ASN B N 1
ATOM 8872 C CA . ASN B 1 440 ? -0.667 21.25 20.453 1 73.75 440 ASN B CA 1
ATOM 8873 C C . ASN B 1 440 ? -0.85 22.453 19.516 1 73.75 440 ASN B C 1
ATOM 8875 O O . ASN B 1 440 ? -0.513 22.375 18.344 1 73.75 440 ASN B O 1
ATOM 8879 N N . SER B 1 441 ? -1.397 23.469 20.078 1 76.88 441 SER B N 1
ATOM 8880 C CA . SER B 1 441 ? -1.775 24.609 19.25 1 76.88 441 SER B CA 1
ATOM 8881 C C . SER B 1 441 ? -0.562 25.484 18.922 1 76.88 441 SER B C 1
ATOM 8883 O O . SER B 1 441 ? -0.581 26.234 17.938 1 76.88 441 SER B O 1
ATOM 8885 N N . LYS B 1 442 ? 0.378 25.359 19.734 1 72.75 442 LYS B N 1
ATOM 8886 C CA . LYS B 1 442 ? 1.573 26.156 19.516 1 72.75 442 LYS B CA 1
ATOM 8887 C C . LYS B 1 442 ? 2.273 25.766 18.219 1 72.75 442 LYS B C 1
ATOM 8889 O O . LYS B 1 442 ? 2.902 26.609 17.578 1 72.75 442 LYS B O 1
ATOM 8894 N N . ASN B 1 443 ? 2.088 24.547 17.922 1 78.31 443 ASN B N 1
ATOM 8895 C CA . ASN B 1 443 ? 2.652 24.094 16.656 1 78.31 443 ASN B CA 1
ATOM 8896 C C . ASN B 1 443 ? 2.109 24.891 15.469 1 78.31 443 ASN B C 1
ATOM 8898 O O . ASN B 1 443 ? 2.873 25.312 14.609 1 78.31 443 ASN B O 1
ATOM 8902 N N . ASP B 1 444 ? 0.88 25.109 15.508 1 81.88 444 ASP B N 1
ATOM 8903 C CA . ASP B 1 444 ? 0.24 25.828 14.414 1 81.88 444 ASP B CA 1
ATOM 8904 C C . ASP B 1 444 ? 0.649 27.297 14.414 1 81.88 444 ASP B C 1
ATOM 8906 O O . ASP B 1 444 ? 0.854 27.891 13.352 1 81.88 444 ASP B O 1
ATOM 8910 N N . LEU B 1 445 ? 0.718 27.844 15.562 1 77.88 445 LEU B N 1
ATOM 8911 C CA . LEU B 1 445 ? 1.13 29.25 15.68 1 77.88 445 LEU B CA 1
ATOM 8912 C C . LEU B 1 445 ? 2.551 29.438 15.156 1 77.88 445 LEU B C 1
ATOM 8914 O O . LEU B 1 445 ? 2.82 30.375 14.406 1 77.88 445 LEU B O 1
ATOM 8918 N N . ILE B 1 446 ? 3.389 28.547 15.562 1 77.94 446 ILE B N 1
ATOM 8919 C CA . ILE B 1 446 ? 4.781 28.656 15.141 1 77.94 446 ILE B CA 1
ATOM 8920 C C . ILE B 1 446 ? 4.871 28.484 13.625 1 77.94 446 ILE B C 1
ATOM 8922 O O . ILE B 1 446 ? 5.645 29.172 12.961 1 77.94 446 ILE B O 1
ATOM 8926 N N . HIS B 1 447 ? 4.152 27.547 13.234 1 83.19 447 HIS B N 1
ATOM 8927 C CA . HIS B 1 447 ? 4.121 27.344 11.789 1 83.19 447 HIS B CA 1
ATOM 8928 C C . HIS B 1 447 ? 3.652 28.609 11.062 1 83.19 447 HIS B C 1
ATOM 8930 O O . HIS B 1 447 ? 4.238 29 10.055 1 83.19 447 HIS B O 1
ATOM 8936 N N . TYR B 1 448 ? 2.652 29.203 11.578 1 82.44 448 TYR B N 1
ATOM 8937 C CA . TYR B 1 448 ? 2.125 30.453 11.031 1 82.44 448 TYR B CA 1
ATOM 8938 C C . TYR B 1 448 ? 3.188 31.547 11.047 1 82.44 448 TYR B C 1
ATOM 8940 O O . TYR B 1 448 ? 3.369 32.25 10.055 1 82.44 448 TYR B O 1
ATOM 8948 N N . VAL B 1 449 ? 3.861 31.609 12.094 1 80.12 449 VAL B N 1
ATOM 8949 C CA . VAL B 1 449 ? 4.867 32.656 12.273 1 80.12 449 VAL B CA 1
ATOM 8950 C C . VAL B 1 449 ? 6.035 32.406 11.328 1 80.12 449 VAL B C 1
ATOM 8952 O O . VAL B 1 449 ? 6.66 33.375 10.844 1 80.12 449 VAL B O 1
ATOM 8955 N N . SER B 1 450 ? 6.328 31.234 11.094 1 79.69 450 SER B N 1
ATOM 8956 C CA . SER B 1 450 ? 7.402 30.922 10.156 1 79.69 450 SER B CA 1
ATOM 8957 C C . SER B 1 450 ? 7.113 31.484 8.773 1 79.69 450 SER B C 1
ATOM 8959 O O . SER B 1 450 ? 8.031 31.906 8.062 1 79.69 450 SER B O 1
ATOM 8961 N N . MET B 1 451 ? 5.898 31.5 8.477 1 81.38 451 MET B N 1
ATOM 8962 C CA . MET B 1 451 ? 5.523 32.062 7.184 1 81.38 451 MET B CA 1
ATOM 8963 C C . MET B 1 451 ? 5.562 33.594 7.223 1 81.38 451 MET B C 1
ATOM 8965 O O . MET B 1 451 ? 5.801 34.219 6.199 1 81.38 451 MET B O 1
ATOM 8969 N N . ARG B 1 452 ? 5.305 34.125 8.398 1 82.25 452 ARG B N 1
ATOM 8970 C CA . ARG B 1 452 ? 5.426 35.562 8.562 1 82.25 452 ARG B CA 1
ATOM 8971 C C . ARG B 1 452 ? 6.844 36.031 8.25 1 82.25 452 ARG B C 1
ATOM 8973 O O . ARG B 1 452 ? 7.039 37.156 7.754 1 82.25 452 ARG B O 1
ATOM 8980 N N . LYS B 1 453 ? 7.781 35.125 8.531 1 83.62 453 LYS B N 1
ATOM 8981 C CA . LYS B 1 453 ? 9.164 35.469 8.227 1 83.62 453 LYS B CA 1
ATOM 8982 C C . LYS B 1 453 ? 9.359 35.719 6.734 1 83.62 453 LYS B C 1
ATOM 8984 O O . LYS B 1 453 ? 10.062 36.656 6.344 1 83.62 453 LYS B O 1
ATOM 8989 N N . CYS B 1 454 ? 8.695 34.969 5.969 1 83.25 454 CYS B N 1
ATOM 8990 C CA . CYS B 1 454 ? 8.766 35.156 4.523 1 83.25 454 CYS B CA 1
ATOM 8991 C C . CYS B 1 454 ? 8.188 36.5 4.113 1 83.25 454 CYS B C 1
ATOM 8993 O O . CYS B 1 454 ? 8.75 37.188 3.268 1 83.25 454 CYS B O 1
ATOM 8995 N N . VAL B 1 455 ? 7.082 36.812 4.734 1 84.19 455 VAL B N 1
ATOM 8996 C CA . VAL B 1 455 ? 6.438 38.094 4.441 1 84.19 455 VAL B CA 1
ATOM 8997 C C . VAL B 1 455 ? 7.363 39.25 4.816 1 84.19 455 VAL B C 1
ATOM 8999 O O . VAL B 1 455 ? 7.512 40.188 4.059 1 84.19 455 VAL B O 1
ATOM 9002 N N . LEU B 1 456 ? 8.016 39.094 5.918 1 86.06 456 LEU B N 1
ATOM 9003 C CA . LEU B 1 456 ? 8.891 40.156 6.41 1 86.06 456 LEU B CA 1
ATOM 9004 C C . LEU B 1 456 ? 10.133 40.281 5.539 1 86.06 456 LEU B C 1
ATOM 9006 O O . LEU B 1 456 ? 10.617 41.406 5.301 1 86.06 456 LEU B O 1
ATOM 9010 N N . GLU B 1 457 ? 10.609 39.188 5.102 1 84.44 457 GLU B N 1
ATOM 9011 C CA . GLU B 1 457 ? 11.75 39.219 4.191 1 84.44 457 GLU B CA 1
ATOM 9012 C C . GLU B 1 457 ? 11.391 39.875 2.873 1 84.44 457 GLU B C 1
ATOM 9014 O O . GLU B 1 457 ? 12.18 40.656 2.336 1 84.44 457 GLU B O 1
ATOM 9019 N N . LEU B 1 458 ? 10.266 39.594 2.383 1 83.81 458 LEU B N 1
ATOM 9020 C CA . LEU B 1 458 ? 9.797 40.25 1.163 1 83.81 458 LEU B CA 1
ATOM 9021 C C . LEU B 1 458 ? 9.562 41.719 1.397 1 83.81 458 LEU B C 1
ATOM 9023 O O . LEU B 1 458 ? 9.859 42.562 0.53 1 83.81 458 LEU B O 1
ATOM 9027 N N . PHE B 1 459 ? 9 42.031 2.562 1 84.81 459 PHE B N 1
ATOM 9028 C CA . PHE B 1 459 ? 8.773 43.438 2.939 1 84.81 459 PHE B CA 1
ATOM 9029 C C . PHE B 1 459 ? 10.094 44.188 3.033 1 84.81 459 PHE B C 1
ATOM 9031 O O . PHE B 1 459 ? 10.203 45.312 2.543 1 84.81 459 PHE B O 1
ATOM 9038 N N . SER B 1 460 ? 11.047 43.594 3.625 1 84.38 460 SER B N 1
ATOM 9039 C CA . SER B 1 460 ? 12.375 44.188 3.732 1 84.38 460 SER B CA 1
ATOM 9040 C C . SER B 1 460 ? 12.969 44.469 2.355 1 84.38 460 SER B C 1
ATOM 9042 O O . SER B 1 460 ? 13.547 45.531 2.123 1 84.38 460 SER B O 1
ATOM 9044 N N . LYS B 1 461 ? 12.758 43.594 1.536 1 81.38 461 LYS B N 1
ATOM 9045 C CA . LYS B 1 461 ? 13.266 43.719 0.175 1 81.38 461 LYS B CA 1
ATOM 9046 C C . LYS B 1 461 ? 12.555 44.875 -0.555 1 81.38 461 LYS B C 1
ATOM 9048 O O . LYS B 1 461 ? 13.156 45.562 -1.365 1 81.38 461 LYS B O 1
ATOM 9053 N N . SER B 1 462 ? 11.305 45 -0.302 1 80.88 462 SER B N 1
ATOM 9054 C CA . SER B 1 462 ? 10.508 46.031 -0.965 1 80.88 462 SER B CA 1
ATOM 9055 C C . SER B 1 462 ? 10.898 47.406 -0.495 1 80.88 462 SER B C 1
ATOM 9057 O O . SER B 1 462 ? 10.625 48.406 -1.174 1 80.88 462 SER B O 1
ATOM 9059 N N . LEU B 1 463 ? 11.516 47.531 0.652 1 78.56 463 LEU B N 1
ATOM 9060 C CA . LEU B 1 463 ? 11.906 48.812 1.203 1 78.56 463 LEU B CA 1
ATOM 9061 C C . LEU B 1 463 ? 13.273 49.25 0.674 1 78.56 463 LEU B C 1
ATOM 9063 O O . LEU B 1 463 ? 13.672 50.406 0.847 1 78.56 463 LEU B O 1
ATOM 9067 N N . GLU B 1 464 ? 13.867 48.375 -0.017 1 76.62 464 GLU B N 1
ATOM 9068 C CA . GLU B 1 464 ? 15.18 48.688 -0.574 1 76.62 464 GLU B CA 1
ATOM 9069 C C . GLU B 1 464 ? 15.055 49.562 -1.82 1 76.62 464 GLU B C 1
ATOM 9071 O O . GLU B 1 464 ? 13.992 49.625 -2.441 1 76.62 464 GLU B O 1
ATOM 9076 N N . ILE B 1 465 ? 16.094 50.438 -2.016 1 66.62 465 ILE B N 1
ATOM 9077 C CA . ILE B 1 465 ? 16.156 51.375 -3.137 1 66.62 465 ILE B CA 1
ATOM 9078 C C . ILE B 1 465 ? 16.344 50.594 -4.441 1 66.62 465 ILE B C 1
ATOM 9080 O O . ILE B 1 465 ? 17.109 49.656 -4.496 1 66.62 465 ILE B O 1
ATOM 9084 N N . LYS B 1 466 ? 15.508 51.062 -5.449 1 68 466 LYS B N 1
ATOM 9085 C CA . LYS B 1 466 ? 15.664 50.438 -6.77 1 68 466 LYS B CA 1
ATOM 9086 C C . LYS B 1 466 ? 16.969 50.875 -7.426 1 68 466 LYS B C 1
ATOM 9088 O O . LYS B 1 466 ? 17.688 51.719 -6.887 1 68 466 LYS B O 1
ATOM 9093 N N . ALA B 1 467 ? 17.281 50.156 -8.352 1 62.06 467 ALA B N 1
ATOM 9094 C CA . ALA B 1 467 ? 18.484 50.469 -9.109 1 62.06 467 ALA B CA 1
ATOM 9095 C C . ALA B 1 467 ? 18.469 51.906 -9.578 1 62.06 467 ALA B C 1
ATOM 9097 O O . ALA B 1 467 ? 19.531 52.531 -9.703 1 62.06 467 ALA B O 1
ATOM 9098 N N . ASP B 1 468 ? 17.25 52.469 -9.828 1 64.38 468 ASP B N 1
ATOM 9099 C CA . ASP B 1 468 ? 17.156 53.844 -10.336 1 64.38 468 ASP B CA 1
ATOM 9100 C C . ASP B 1 468 ? 17.219 54.844 -9.195 1 64.38 468 ASP B C 1
ATOM 9102 O O . ASP B 1 468 ? 17.109 56.062 -9.422 1 64.38 468 ASP B O 1
ATOM 9106 N N . GLY B 1 469 ? 17.578 54.406 -8.008 1 63.31 469 GLY B N 1
ATOM 9107 C CA . GLY B 1 469 ? 17.75 55.281 -6.867 1 63.31 469 GLY B CA 1
ATOM 9108 C C . GLY B 1 469 ? 16.453 55.688 -6.199 1 63.31 469 GLY B C 1
ATOM 9109 O O . GLY B 1 469 ? 16.438 56.375 -5.191 1 63.31 469 GLY B O 1
ATOM 9110 N N . LYS B 1 470 ? 15.328 55.219 -6.82 1 65.25 470 LYS B N 1
ATOM 9111 C CA . LYS B 1 470 ? 14.023 55.562 -6.277 1 65.25 470 LYS B CA 1
ATOM 9112 C C . LYS B 1 470 ? 13.453 54.438 -5.43 1 65.25 470 LYS B C 1
ATOM 9114 O O . LYS B 1 470 ? 13.789 53.281 -5.633 1 65.25 470 LYS B O 1
ATOM 9119 N N . HIS B 1 471 ? 12.836 54.781 -4.316 1 64.88 471 HIS B N 1
ATOM 9120 C CA . HIS B 1 471 ? 12.188 53.781 -3.477 1 64.88 471 HIS B CA 1
ATOM 9121 C C . HIS B 1 471 ? 10.922 53.25 -4.137 1 64.88 471 HIS B C 1
ATOM 9123 O O . HIS B 1 471 ? 10.391 53.875 -5.062 1 64.88 471 HIS B O 1
ATOM 9129 N N . GLN B 1 472 ? 10.578 52.062 -3.832 1 64.56 472 GLN B N 1
ATOM 9130 C CA . GLN B 1 472 ? 9.32 51.531 -4.328 1 64.56 472 GLN B CA 1
ATOM 9131 C C . GLN B 1 472 ? 8.164 52.469 -4.051 1 64.56 472 GLN B C 1
ATOM 9133 O O . GLN B 1 472 ? 8.234 53.312 -3.143 1 64.56 472 GLN B O 1
ATOM 9138 N N . SER B 1 473 ? 7.211 52.375 -4.918 1 65.62 473 SER B N 1
ATOM 9139 C CA . SER B 1 473 ? 6.062 53.281 -4.801 1 65.62 473 SER B CA 1
ATOM 9140 C C . SER B 1 473 ? 5.281 53 -3.52 1 65.62 473 SER B C 1
ATOM 9142 O O . SER B 1 473 ? 5.395 51.938 -2.928 1 65.62 473 SER B O 1
ATOM 9144 N N . GLU B 1 474 ? 4.695 54.031 -2.906 1 66.88 474 GLU B N 1
ATOM 9145 C CA . GLU B 1 474 ? 3.787 53.906 -1.77 1 66.88 474 GLU B CA 1
ATOM 9146 C C . GLU B 1 474 ? 2.797 52.781 -1.959 1 66.88 474 GLU B C 1
ATOM 9148 O O . GLU B 1 474 ? 2.51 52.031 -1.017 1 66.88 474 GLU B O 1
ATOM 9153 N N . GLY B 1 475 ? 2.41 52.625 -3.17 1 67.94 475 GLY B N 1
ATOM 9154 C CA . GLY B 1 475 ? 1.412 51.625 -3.471 1 67.94 475 GLY B CA 1
ATOM 9155 C C . GLY B 1 475 ? 1.92 50.188 -3.27 1 67.94 475 GLY B C 1
ATOM 9156 O O . GLY B 1 475 ? 1.207 49.344 -2.732 1 67.94 475 GLY B O 1
ATOM 9157 N N . GLU B 1 476 ? 3.146 50.031 -3.559 1 70.88 476 GLU B N 1
ATOM 9158 C CA . GLU B 1 476 ? 3.711 48.688 -3.484 1 70.88 476 GLU B CA 1
ATOM 9159 C C . GLU B 1 476 ? 3.918 48.25 -2.037 1 70.88 476 GLU B C 1
ATOM 9161 O O . GLU B 1 476 ? 3.637 47.094 -1.678 1 70.88 476 GLU B O 1
ATOM 9166 N N . VAL B 1 477 ? 4.434 49.156 -1.264 1 74.25 477 VAL B N 1
ATOM 9167 C CA . VAL B 1 477 ? 4.672 48.844 0.141 1 74.25 477 VAL B CA 1
ATOM 9168 C C . VAL B 1 477 ? 3.338 48.688 0.871 1 74.25 477 VAL B C 1
ATOM 9170 O O . VAL B 1 477 ? 3.189 47.844 1.742 1 74.25 477 VAL B O 1
ATOM 9173 N N . HIS B 1 478 ? 2.459 49.531 0.4 1 74.56 478 HIS B N 1
ATOM 9174 C CA . HIS B 1 478 ? 1.114 49.469 0.962 1 74.56 478 HIS B CA 1
ATOM 9175 C C . HIS B 1 478 ? 0.459 48.094 0.681 1 74.56 478 HIS B C 1
ATOM 9177 O O . HIS B 1 478 ? -0.208 47.531 1.551 1 74.56 478 HIS B O 1
ATOM 9183 N N . ASP B 1 479 ? 0.66 47.594 -0.444 1 75.31 479 ASP B N 1
ATOM 9184 C CA . ASP B 1 479 ? 0.009 46.375 -0.873 1 75.31 479 ASP B CA 1
ATOM 9185 C C . ASP B 1 479 ? 0.51 45.188 -0.065 1 75.31 479 ASP B C 1
ATOM 9187 O O . ASP B 1 479 ? -0.192 44.188 0.068 1 75.31 479 ASP B O 1
ATOM 9191 N N . ILE B 1 480 ? 1.689 45.312 0.444 1 77.75 480 ILE B N 1
ATOM 9192 C CA . ILE B 1 480 ? 2.248 44.25 1.266 1 77.75 480 ILE B CA 1
ATOM 9193 C C . ILE B 1 480 ? 1.491 44.188 2.588 1 77.75 480 ILE B C 1
ATOM 9195 O O . ILE B 1 480 ? 1.213 43.094 3.082 1 77.75 480 ILE B O 1
ATOM 9199 N N . ILE B 1 481 ? 1.166 45.312 3.025 1 77.75 481 ILE B N 1
ATOM 9200 C CA . ILE B 1 481 ? 0.502 45.375 4.324 1 77.75 481 ILE B CA 1
ATOM 9201 C C . ILE B 1 481 ? -1.005 45.219 4.141 1 77.75 481 ILE B C 1
ATOM 9203 O O . ILE B 1 481 ? -1.646 44.438 4.859 1 77.75 481 ILE B O 1
ATOM 9207 N N . MET B 1 482 ? -1.464 45.969 3.162 1 75.31 482 MET B N 1
ATOM 9208 C CA . MET B 1 482 ? -2.891 45.969 2.857 1 75.31 482 MET B CA 1
ATOM 9209 C C . MET B 1 482 ? -3.127 46.031 1.353 1 75.31 482 MET B C 1
ATOM 9211 O O . MET B 1 482 ? -3.074 47.125 0.773 1 75.31 482 MET B O 1
ATOM 9215 N N . PRO B 1 483 ? -3.416 44.906 0.788 1 68.31 483 PRO B N 1
ATOM 9216 C CA . PRO B 1 483 ? -3.615 44.938 -0.663 1 68.31 483 PRO B CA 1
ATOM 9217 C C . PRO B 1 483 ? -4.723 45.906 -1.087 1 68.31 483 PRO B C 1
ATOM 9219 O O . PRO B 1 483 ? -5.758 45.969 -0.421 1 68.31 483 PRO B O 1
ATOM 9222 N N . ARG B 1 484 ? -4.438 46.906 -2.021 1 59.16 484 ARG B N 1
ATOM 9223 C CA . ARG B 1 484 ? -5.375 47.875 -2.58 1 59.16 484 ARG B CA 1
ATOM 9224 C C . ARG B 1 484 ? -6.258 47.219 -3.645 1 59.16 484 ARG B C 1
ATOM 9226 O O . ARG B 1 484 ? -5.758 46.562 -4.559 1 59.16 484 ARG B O 1
ATOM 9233 N N . LYS B 1 485 ? -7.09 46.281 -3.336 1 53.41 485 LYS B N 1
ATOM 9234 C CA . LYS B 1 485 ? -7.836 45.688 -4.438 1 53.41 485 LYS B CA 1
ATOM 9235 C C . LYS B 1 485 ? -8.891 46.625 -4.977 1 53.41 485 LYS B C 1
ATOM 9237 O O . LYS B 1 485 ? -9.445 47.438 -4.23 1 53.41 485 LYS B O 1
ATOM 9242 N N . LYS B 1 486 ? -8.859 46.844 -6.281 1 44.47 486 LYS B N 1
ATOM 9243 C CA . LYS B 1 486 ? -9.688 47.656 -7.168 1 44.47 486 LYS B CA 1
ATOM 9244 C C . LYS B 1 486 ? -11.156 47.594 -6.758 1 44.47 486 LYS B C 1
ATOM 9246 O O . LYS B 1 486 ? -11.875 48.594 -6.855 1 44.47 486 LYS B O 1
ATOM 9251 N N . ASP B 1 487 ? -12 46.531 -7.246 1 37.94 487 ASP B N 1
ATOM 9252 C CA . ASP B 1 487 ? -13.453 46.531 -7.324 1 37.94 487 ASP B CA 1
ATOM 9253 C C . ASP B 1 487 ? -14.078 46.219 -5.961 1 37.94 487 ASP B C 1
ATOM 9255 O O . ASP B 1 487 ? -13.414 45.688 -5.074 1 37.94 487 ASP B O 1
ATOM 9259 N N . SER B 1 488 ? -15.445 46.688 -5.754 1 37.59 488 SER B N 1
ATOM 9260 C CA . SER B 1 488 ? -16.484 46.812 -4.746 1 37.59 488 SER B CA 1
ATOM 9261 C C . SER B 1 488 ? -16.516 45.625 -3.814 1 37.59 488 SER B C 1
ATOM 9263 O O . SER B 1 488 ? -17.328 45.531 -2.898 1 37.59 488 SER B O 1
ATOM 9265 N N . GLU B 1 489 ? -16.188 44.406 -4.289 1 37.59 489 GLU B N 1
ATOM 9266 C CA . GLU B 1 489 ? -16.719 43.344 -3.434 1 37.59 489 GLU B CA 1
ATOM 9267 C C . GLU B 1 489 ? -15.93 43.25 -2.127 1 37.59 489 GLU B C 1
ATOM 9269 O O . GLU B 1 489 ? -14.781 43.688 -2.055 1 37.59 489 GLU B O 1
ATOM 9274 N N . GLU B 1 490 ? -16.641 42.938 -1.028 1 42.66 490 GLU B N 1
ATOM 9275 C CA . GLU B 1 490 ? -16.281 42.625 0.353 1 42.66 490 GLU B CA 1
ATOM 9276 C C . GLU B 1 490 ? -14.859 42.062 0.442 1 42.66 490 GLU B C 1
ATOM 9278 O O . GLU B 1 490 ? -14.531 41.094 -0.202 1 42.66 490 GLU B O 1
ATOM 9283 N N . LEU B 1 491 ? -13.938 42.875 0.366 1 44.31 491 LEU B N 1
ATOM 9284 C CA . LEU B 1 491 ? -12.609 42.344 0.657 1 44.31 491 LEU B CA 1
ATOM 9285 C C . LEU B 1 491 ? -12.633 41.5 1.927 1 44.31 491 LEU B C 1
ATOM 9287 O O . LEU B 1 491 ? -13.102 41.969 2.973 1 44.31 491 LEU B O 1
ATOM 9291 N N . ASN B 1 492 ? -12.648 40.312 1.717 1 45.94 492 ASN B N 1
ATOM 9292 C CA . ASN B 1 492 ? -12.586 39.344 2.799 1 45.94 492 ASN B CA 1
ATOM 9293 C C . ASN B 1 492 ? -11.469 39.656 3.785 1 45.94 492 ASN B C 1
ATOM 9295 O O . ASN B 1 492 ? -10.422 40.188 3.393 1 45.94 492 ASN B O 1
ATOM 9299 N N . TYR B 1 493 ? -11.75 39.969 5.008 1 45.84 493 TYR B N 1
ATOM 9300 C CA . TYR B 1 493 ? -10.945 40.031 6.219 1 45.84 493 TYR B CA 1
ATOM 9301 C C . TYR B 1 493 ? -9.617 39.312 6.035 1 45.84 493 TYR B C 1
ATOM 9303 O O . TYR B 1 493 ? -8.688 39.5 6.82 1 45.84 493 TYR B O 1
ATOM 9311 N N . GLU B 1 494 ? -9.477 38.469 4.859 1 52.94 494 GLU B N 1
ATOM 9312 C CA . GLU B 1 494 ? -8.578 37.344 4.957 1 52.94 494 GLU B CA 1
ATOM 9313 C C . GLU B 1 494 ? -7.211 37.656 4.359 1 52.94 494 GLU B C 1
ATOM 9315 O O . GLU B 1 494 ? -6.242 36.938 4.586 1 52.94 494 GLU B O 1
ATOM 9320 N N . ALA B 1 495 ? -7.145 38.906 3.73 1 61.34 495 ALA B N 1
ATOM 9321 C CA . ALA B 1 495 ? -5.875 38.875 3.012 1 61.34 495 ALA B CA 1
ATOM 9322 C C . ALA B 1 495 ? -5.031 40.094 3.365 1 61.34 495 ALA B C 1
ATOM 9324 O O . ALA B 1 495 ? -4.723 40.938 2.498 1 61.34 495 ALA B O 1
ATOM 9325 N N . HIS B 1 496 ? -4.887 40.312 4.766 1 73.94 496 HIS B N 1
ATOM 9326 C CA . HIS B 1 496 ? -4.023 41.469 5.043 1 73.94 496 HIS B CA 1
ATOM 9327 C C . HIS B 1 496 ? -2.902 41.062 6.008 1 73.94 496 HIS B C 1
ATOM 9329 O O . HIS B 1 496 ? -2.928 40 6.602 1 73.94 496 HIS B O 1
ATOM 9335 N N . ASN B 1 497 ? -1.868 41.906 6.051 1 81.5 497 ASN B N 1
ATOM 9336 C CA . ASN B 1 497 ? -0.74 41.75 6.957 1 81.5 497 ASN B CA 1
ATOM 9337 C C . ASN B 1 497 ? -0.627 42.906 7.938 1 81.5 497 ASN B C 1
ATOM 9339 O O . ASN B 1 497 ? 0.466 43.438 8.172 1 81.5 497 ASN B O 1
ATOM 9343 N N . LEU B 1 498 ? -1.783 43.312 8.469 1 81.38 498 LEU B N 1
ATOM 9344 C CA . LEU B 1 498 ? -1.82 44.438 9.383 1 81.38 498 LEU B CA 1
ATOM 9345 C C . LEU B 1 498 ? -1.11 44.125 10.688 1 81.38 498 LEU B C 1
ATOM 9347 O O . LEU B 1 498 ? -0.805 45 11.484 1 81.38 498 LEU B O 1
ATOM 9351 N N . TRP B 1 499 ? -0.831 42.844 10.852 1 81.19 499 TRP B N 1
ATOM 9352 C CA . TRP B 1 499 ? -0.065 42.438 12.023 1 81.19 499 TRP B CA 1
ATOM 9353 C C . TRP B 1 499 ? 1.323 43.062 12.008 1 81.19 499 TRP B C 1
ATOM 9355 O O . TRP B 1 499 ? 1.975 43.188 13.047 1 81.19 499 TRP B O 1
ATOM 9365 N N . ILE B 1 500 ? 1.779 43.469 10.836 1 85.94 500 ILE B N 1
ATOM 9366 C CA . ILE B 1 500 ? 3.07 44.125 10.719 1 85.94 500 ILE B CA 1
ATOM 9367 C C . ILE B 1 500 ? 3.049 45.438 11.508 1 85.94 500 ILE B C 1
ATOM 9369 O O . ILE B 1 500 ? 4.051 45.812 12.117 1 85.94 500 ILE B O 1
ATOM 9373 N N . LEU B 1 501 ? 1.888 46.062 11.5 1 84.81 501 LEU B N 1
ATOM 9374 C CA . LEU B 1 501 ? 1.708 47.312 12.234 1 84.81 501 LEU B CA 1
ATOM 9375 C C . LEU B 1 501 ? 1.502 47.031 13.719 1 84.81 501 LEU B C 1
ATOM 9377 O O . LEU B 1 501 ? 2.158 47.656 14.562 1 84.81 501 LEU B O 1
ATOM 9381 N N . ASP B 1 502 ? 0.583 46.219 13.93 1 82.5 502 ASP B N 1
ATOM 9382 C CA . ASP B 1 502 ? 0.2 45.875 15.297 1 82.5 502 ASP B CA 1
ATOM 9383 C C . ASP B 1 502 ? -0.443 44.5 15.359 1 82.5 502 ASP B C 1
ATOM 9385 O O . ASP B 1 502 ? -1.337 44.188 14.57 1 82.5 502 ASP B O 1
ATOM 9389 N N . GLU B 1 503 ? -0.02 43.719 16.312 1 80.56 503 GLU B N 1
ATOM 9390 C CA . GLU B 1 503 ? -0.523 42.375 16.453 1 80.56 503 GLU B CA 1
ATOM 9391 C C . GLU B 1 503 ? -2.029 42.344 16.703 1 80.56 503 GLU B C 1
ATOM 9393 O O . GLU B 1 503 ? -2.715 41.406 16.344 1 80.56 503 GLU B O 1
ATOM 9398 N N . ARG B 1 504 ? -2.561 43.312 17.266 1 78.31 504 ARG B N 1
ATOM 9399 C CA . ARG B 1 504 ? -3.98 43.406 17.594 1 78.31 504 ARG B CA 1
ATOM 9400 C C . ARG B 1 504 ? -4.828 43.5 16.328 1 78.31 504 ARG B C 1
ATOM 9402 O O . ARG B 1 504 ? -6.027 43.219 16.359 1 78.31 504 ARG B O 1
ATOM 9409 N N . LEU B 1 505 ? -4.18 43.812 15.297 1 78.69 505 LEU B N 1
ATOM 9410 C CA . LEU B 1 505 ? -4.918 44.062 14.055 1 78.69 505 LEU B CA 1
ATOM 9411 C C . LEU B 1 505 ? -4.98 42.781 13.219 1 78.69 505 LEU B C 1
ATOM 9413 O O . LEU B 1 505 ? -5.559 42.781 12.125 1 78.69 505 LEU B O 1
ATOM 9417 N N . ASN B 1 506 ? -4.402 41.812 13.719 1 74.25 506 ASN B N 1
ATOM 9418 C CA . ASN B 1 506 ? -4.402 40.531 12.984 1 74.25 506 ASN B CA 1
ATOM 9419 C C . ASN B 1 506 ? -5.824 40.031 12.766 1 74.25 506 ASN B C 1
ATOM 9421 O O . ASN B 1 506 ? -6.098 39.344 11.766 1 74.25 506 ASN B O 1
ATOM 9425 N N . PHE B 1 507 ? -6.652 40.375 13.688 1 67.94 507 PHE B N 1
ATOM 9426 C CA . PHE B 1 507 ? -8.008 39.844 13.664 1 67.94 507 PHE B CA 1
ATOM 9427 C C . PHE B 1 507 ? -9.016 40.938 13.312 1 67.94 507 PHE B C 1
ATOM 9429 O O . PHE B 1 507 ? -10.18 40.844 13.727 1 67.94 507 PHE B O 1
ATOM 9436 N N . THR B 1 508 ? -8.602 41.844 12.602 1 66.69 508 THR B N 1
ATOM 9437 C CA . THR B 1 508 ? -9.484 43 12.344 1 66.69 508 THR B CA 1
ATOM 9438 C C . THR B 1 508 ? -10.039 42.938 10.922 1 66.69 508 THR B C 1
ATOM 9440 O O . THR B 1 508 ? -9.406 42.375 10.023 1 66.69 508 THR B O 1
ATOM 9443 N N . SER B 1 509 ? -11.289 43.281 10.922 1 63.12 509 SER B N 1
ATOM 9444 C CA . SER B 1 509 ? -11.883 43.531 9.617 1 63.12 509 SER B CA 1
ATOM 9445 C C . SER B 1 509 ? -11.57 44.938 9.109 1 63.12 509 SER B C 1
ATOM 9447 O O . SER B 1 509 ? -11.391 45.875 9.906 1 63.12 509 SER B O 1
ATOM 9449 N N . TYR B 1 510 ? -11.039 44.969 7.906 1 59.28 510 TYR B N 1
ATOM 9450 C CA . TYR B 1 510 ? -10.695 46.312 7.453 1 59.28 510 TYR B CA 1
ATOM 9451 C C . TYR B 1 510 ? -11.531 46.719 6.238 1 59.28 510 TYR B C 1
ATOM 9453 O O . TYR B 1 510 ? -12.07 45.844 5.543 1 59.28 510 TYR B O 1
ATOM 9461 N N . MET B 1 511 ? -11.992 47.938 6.234 1 54.66 511 MET B N 1
ATOM 9462 C CA . MET B 1 511 ? -12.695 48.562 5.105 1 54.66 511 MET B CA 1
ATOM 9463 C C . MET B 1 511 ? -11.758 49.438 4.305 1 54.66 511 MET B C 1
ATOM 9465 O O . MET B 1 511 ? -10.938 50.188 4.875 1 54.66 511 MET B O 1
ATOM 9469 N N . SER B 1 512 ? -11.383 48.969 2.99 1 50.81 512 SER B N 1
ATOM 9470 C CA . SER B 1 512 ? -10.609 49.875 2.133 1 50.81 512 SER B CA 1
ATOM 9471 C C . SER B 1 512 ? -11.461 50.406 0.989 1 50.81 512 SER B C 1
ATOM 9473 O O . SER B 1 512 ? -12.227 49.656 0.371 1 50.81 512 SER B O 1
ATOM 9475 N N . SER B 1 513 ? -12.055 51.656 0.89 1 46 513 SER B N 1
ATOM 9476 C CA . SER B 1 513 ? -12.797 52.125 -0.279 1 46 513 SER B CA 1
ATOM 9477 C C . SER B 1 513 ? -11.984 53.125 -1.082 1 46 513 SER B C 1
ATOM 9479 O O . SER B 1 513 ? -11.445 54.094 -0.522 1 46 513 SER B O 1
ATOM 9481 N N . ASP B 1 514 ? -11.43 52.719 -2.191 1 43.53 514 ASP B N 1
ATOM 9482 C CA . ASP B 1 514 ? -10.867 53.75 -3.074 1 43.53 514 ASP B CA 1
ATOM 9483 C C . ASP B 1 514 ? -11.977 54.531 -3.758 1 43.53 514 ASP B C 1
ATOM 9485 O O . ASP B 1 514 ? -11.695 55.5 -4.488 1 43.53 514 ASP B O 1
ATOM 9489 N N . LYS B 1 515 ? -13.188 54.094 -4.023 1 43.06 515 LYS B N 1
ATOM 9490 C CA . LYS B 1 515 ? -14.117 54.844 -4.871 1 43.06 515 LYS B CA 1
ATOM 9491 C C . LYS B 1 515 ? -14.82 55.938 -4.086 1 43.06 515 LYS B C 1
ATOM 9493 O O . LYS B 1 515 ? -15.305 55.719 -2.973 1 43.06 515 LYS B O 1
ATOM 9498 N N . PRO B 1 516 ? -14.688 57.156 -4.645 1 40.22 516 PRO B N 1
ATOM 9499 C CA . PRO B 1 516 ? -15.492 58.25 -4.059 1 40.22 516 PRO B CA 1
ATOM 9500 C C . PRO B 1 516 ? -16.984 57.906 -4.035 1 40.22 516 PRO B C 1
ATOM 9502 O O . PRO B 1 516 ? -17.5 57.312 -4.973 1 40.22 516 PRO B O 1
ATOM 9505 N N . LEU B 1 517 ? -17.656 57.531 -2.957 1 37.56 517 LEU B N 1
ATOM 9506 C CA . LEU B 1 517 ? -19.109 57.469 -3.098 1 37.56 517 LEU B CA 1
ATOM 9507 C C . LEU B 1 517 ? -19.625 58.656 -3.889 1 37.56 517 LEU B C 1
ATOM 9509 O O . LEU B 1 517 ? -19.016 59.75 -3.885 1 37.56 517 LEU B O 1
ATOM 9513 N N . LYS B 1 518 ? -20.609 58.438 -4.648 1 41 518 LYS B N 1
ATOM 9514 C CA . LYS B 1 518 ? -21.312 59.469 -5.398 1 41 518 LYS B CA 1
ATOM 9515 C C . LYS B 1 518 ? -21.656 60.656 -4.504 1 41 518 LYS B C 1
ATOM 9517 O O . LYS B 1 518 ? -22.156 60.469 -3.391 1 41 518 LYS B O 1
ATOM 9522 N N . SER B 1 519 ? -20.953 61.75 -4.648 1 37.28 519 SER B N 1
ATOM 9523 C CA . SER B 1 519 ? -21.312 63.094 -4.18 1 37.28 519 SER B CA 1
ATOM 9524 C C . SER B 1 519 ? -22.812 63.344 -4.27 1 37.28 519 SER B C 1
ATOM 9526 O O . SER B 1 519 ? -23.344 63.625 -5.352 1 37.28 519 SER B O 1
ATOM 9528 N N . SER B 1 520 ? -23.875 62.5 -3.904 1 35.16 520 SER B N 1
ATOM 9529 C CA . SER B 1 520 ? -25 63.406 -3.996 1 35.16 520 SER B CA 1
ATOM 9530 C C . SER B 1 520 ? -24.75 64.688 -3.201 1 35.16 520 SER B C 1
ATOM 9532 O O . SER B 1 520 ? -23.828 64.75 -2.391 1 35.16 520 SER B O 1
ATOM 9534 N N . GLY B 1 521 ? -25.891 65.688 -2.943 1 33.41 521 GLY B N 1
ATOM 9535 C CA . GLY B 1 521 ? -25.859 67 -2.305 1 33.41 521 GLY B CA 1
ATOM 9536 C C . GLY B 1 521 ? -25 67 -1.061 1 33.41 521 GLY B C 1
ATOM 9537 O O . GLY B 1 521 ? -24.203 66.125 -0.815 1 33.41 521 GLY B O 1
ATOM 9538 N N . ASP B 1 522 ? -25.562 68 0.086 1 32.72 522 ASP B N 1
ATOM 9539 C CA . ASP B 1 522 ? -24.969 68.438 1.33 1 32.72 522 ASP B CA 1
ATOM 9540 C C . ASP B 1 522 ? -24.438 67.312 2.166 1 32.72 522 ASP B C 1
ATOM 9542 O O . ASP B 1 522 ? -23.906 67.5 3.258 1 32.72 522 ASP B O 1
ATOM 9546 N N . ARG B 1 523 ? -25.266 66.25 2.121 1 34.97 523 ARG B N 1
ATOM 9547 C CA . ARG B 1 523 ? -24.953 65.25 3.148 1 34.97 523 ARG B CA 1
ATOM 9548 C C . ARG B 1 523 ? -23.703 64.438 2.783 1 34.97 523 ARG B C 1
ATOM 9550 O O . ARG B 1 523 ? -23.703 63.75 1.776 1 34.97 523 ARG B O 1
ATOM 9557 N N . THR B 1 524 ? -22.516 65.062 2.957 1 31.03 524 THR B N 1
ATOM 9558 C CA . THR B 1 524 ? -21.188 64.438 2.842 1 31.03 524 THR B CA 1
ATOM 9559 C C . THR B 1 524 ? -21.156 63.094 3.5 1 31.03 524 THR B C 1
ATOM 9561 O O . THR B 1 524 ? -21.109 62.969 4.727 1 31.03 524 THR B O 1
ATOM 9564 N N . ASP B 1 525 ? -22.172 62.344 3.225 1 30.31 525 ASP B N 1
ATOM 9565 C CA . ASP B 1 525 ? -21.953 61 3.715 1 30.31 525 ASP B CA 1
ATOM 9566 C C . ASP B 1 525 ? -20.594 60.469 3.258 1 30.31 525 ASP B C 1
ATOM 9568 O O . ASP B 1 525 ? -20.312 60.438 2.059 1 30.31 525 ASP B O 1
ATOM 9572 N N . ILE B 1 526 ? -19.578 60.906 3.887 1 31.62 526 ILE B N 1
ATOM 9573 C CA . ILE B 1 526 ? -18.203 60.5 3.641 1 31.62 526 ILE B CA 1
ATOM 9574 C C . ILE B 1 526 ? -18.094 59 3.629 1 31.62 526 ILE B C 1
ATOM 9576 O O . ILE B 1 526 ? -18.375 58.344 4.633 1 31.62 526 ILE B O 1
ATOM 9580 N N . THR B 1 527 ? -18.562 58.469 2.658 1 32.97 527 THR B N 1
ATOM 9581 C CA . THR B 1 527 ? -18.203 57.062 2.449 1 32.97 527 THR B CA 1
ATOM 9582 C C . THR B 1 527 ? -16.703 56.844 2.645 1 32.97 527 THR B C 1
ATOM 9584 O O . THR B 1 527 ? -15.906 57.719 2.297 1 32.97 527 THR B O 1
ATOM 9587 N N . ILE B 1 528 ? -16.344 56.094 3.523 1 34.19 528 ILE B N 1
ATOM 9588 C CA . ILE B 1 528 ? -14.984 55.688 3.867 1 34.19 528 ILE B CA 1
ATOM 9589 C C . ILE B 1 528 ? -14.188 55.406 2.596 1 34.19 528 ILE B C 1
ATOM 9591 O O . ILE B 1 528 ? -14.359 54.375 1.963 1 34.19 528 ILE B O 1
ATOM 9595 N N . TYR B 1 529 ? -14.094 56.406 1.604 1 32.38 529 TYR B N 1
ATOM 9596 C CA . TYR B 1 529 ? -13.219 56.344 0.438 1 32.38 529 TYR B CA 1
ATOM 9597 C C . TYR B 1 529 ? -11.758 56.5 0.844 1 32.38 529 TYR B C 1
ATOM 9599 O O . TYR B 1 529 ? -11.406 57.375 1.617 1 32.38 529 TYR B O 1
ATOM 9607 N N . ASN B 1 530 ? -10.805 55.5 0.487 1 39.62 530 ASN B N 1
ATOM 9608 C CA . ASN B 1 530 ? -9.359 55.438 0.652 1 39.62 530 ASN B CA 1
ATOM 9609 C C . ASN B 1 530 ? -8.961 55.375 2.125 1 39.62 530 ASN B C 1
ATOM 9611 O O . ASN B 1 530 ? -7.844 55.75 2.486 1 39.62 530 ASN B O 1
ATOM 9615 N N . ARG B 1 531 ? -9.984 55.188 2.855 1 47.91 531 ARG B N 1
ATOM 9616 C CA . ARG B 1 531 ? -9.75 55.344 4.285 1 47.91 531 ARG B CA 1
ATOM 9617 C C . ARG B 1 531 ? -9.688 54 4.988 1 47.91 531 ARG B C 1
ATOM 9619 O O . ARG B 1 531 ? -10.414 53.062 4.625 1 47.91 531 ARG B O 1
ATOM 9626 N N . ARG B 1 532 ? -8.57 53.781 5.441 1 53.84 532 ARG B N 1
ATOM 9627 C CA . ARG B 1 532 ? -7.992 52.594 6.047 1 53.84 532 ARG B CA 1
ATOM 9628 C C . ARG B 1 532 ? -8.352 52.5 7.523 1 53.84 532 ARG B C 1
ATOM 9630 O O . ARG B 1 532 ? -7.672 53.062 8.375 1 53.84 532 ARG B O 1
ATOM 9637 N N . VAL B 1 533 ? -9.688 52.156 7.664 1 51.22 533 VAL B N 1
ATOM 9638 C CA . VAL B 1 533 ? -10.133 52 9.047 1 51.22 533 VAL B CA 1
ATOM 9639 C C . VAL B 1 533 ? -10.25 50.531 9.391 1 51.22 533 VAL B C 1
ATOM 9641 O O . VAL B 1 533 ? -10.758 49.75 8.586 1 51.22 533 VAL B O 1
ATOM 9644 N N . ALA B 1 534 ? -9.547 50.219 10.344 1 55.19 534 ALA B N 1
ATOM 9645 C CA . ALA B 1 534 ? -9.68 48.844 10.836 1 55.19 534 ALA B CA 1
ATOM 9646 C C . ALA B 1 534 ? -10.555 48.812 12.086 1 55.19 534 ALA B C 1
ATOM 9648 O O . ALA B 1 534 ? -10.445 49.656 12.961 1 55.19 534 ALA B O 1
ATOM 9649 N N . TYR B 1 535 ? -11.742 48.094 11.961 1 56.91 535 TYR B N 1
ATOM 9650 C CA . TYR B 1 535 ? -12.602 47.906 13.125 1 56.91 535 TYR B CA 1
ATOM 9651 C C . TYR B 1 535 ? -12.398 46.531 13.742 1 56.91 535 TYR B C 1
ATOM 9653 O O . TYR B 1 535 ? -12.234 45.531 13.031 1 56.91 535 TYR B O 1
ATOM 9661 N N . ARG B 1 536 ? -12.125 46.625 14.953 1 55.44 536 ARG B N 1
ATOM 9662 C CA . ARG B 1 536 ? -11.992 45.375 15.68 1 55.44 536 ARG B CA 1
ATOM 9663 C C . ARG B 1 536 ? -13.352 44.75 15.93 1 55.44 536 ARG B C 1
ATOM 9665 O O . ARG B 1 536 ? -14.211 45.344 16.578 1 55.44 536 ARG B O 1
ATOM 9672 N N . GLY B 1 537 ? -13.617 43.625 15.406 1 57.88 537 GLY B N 1
ATOM 9673 C CA . GLY B 1 537 ? -14.703 42.75 15.812 1 57.88 537 GLY B CA 1
ATOM 9674 C C . GLY B 1 537 ? -16.078 43.281 15.414 1 57.88 537 GLY B C 1
ATOM 9675 O O . GLY B 1 537 ? -16.266 43.75 14.297 1 57.88 537 GLY B O 1
ATOM 9676 N N . ASP B 1 538 ? -17.094 43.156 16.406 1 64.56 538 ASP B N 1
ATOM 9677 C CA . ASP B 1 538 ? -18.484 43.562 16.266 1 64.56 538 ASP B CA 1
ATOM 9678 C C . ASP B 1 538 ? -18.641 45.062 16.406 1 64.56 538 ASP B C 1
ATOM 9680 O O . ASP B 1 538 ? -17.828 45.719 17.062 1 64.56 538 ASP B O 1
ATOM 9684 N N . ASN B 1 539 ? -19.406 45.625 15.695 1 72 539 ASN B N 1
ATOM 9685 C CA . ASN B 1 539 ? -19.734 47.062 15.75 1 72 539 ASN B CA 1
ATOM 9686 C C . ASN B 1 539 ? -20.281 47.438 17.109 1 72 539 ASN B C 1
ATOM 9688 O O . ASN B 1 539 ? -21.5 47.625 17.266 1 72 539 ASN B O 1
ATOM 9692 N N . GLU B 1 540 ? -19.266 47.438 18.094 1 75.38 540 GLU B N 1
ATOM 9693 C CA . GLU B 1 540 ? -19.594 47.844 19.469 1 75.38 540 GLU B CA 1
ATOM 9694 C C . GLU B 1 540 ? -18.797 49.062 19.875 1 75.38 540 GLU B C 1
ATOM 9696 O O . GLU B 1 540 ? -17.625 49.219 19.531 1 75.38 540 GLU B O 1
ATOM 9701 N N . ALA B 1 541 ? -19.438 49.875 20.656 1 76.19 541 ALA B N 1
ATOM 9702 C CA . ALA B 1 541 ? -18.844 51.156 21.031 1 76.19 541 ALA B CA 1
ATOM 9703 C C . ALA B 1 541 ? -17.594 50.938 21.891 1 76.19 541 ALA B C 1
ATOM 9705 O O . ALA B 1 541 ? -16.703 51.812 21.922 1 76.19 541 ALA B O 1
ATOM 9706 N N . SER B 1 542 ? -17.547 49.844 22.484 1 73.12 542 SER B N 1
ATOM 9707 C CA . SER B 1 542 ? -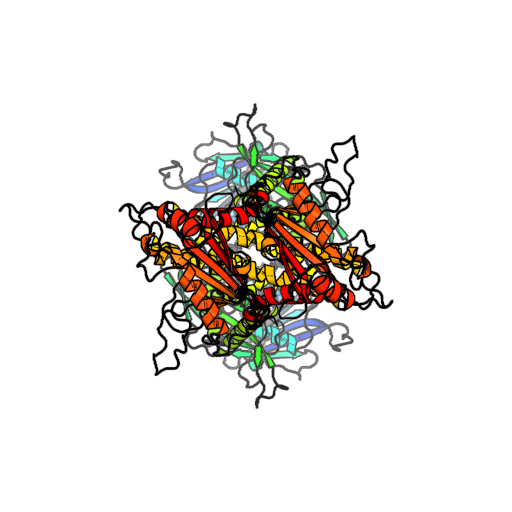16.422 49.594 23.391 1 73.12 542 SER B CA 1
ATOM 9708 C C . SER B 1 542 ? -15.195 49.125 22.625 1 73.12 542 SER B C 1
ATOM 9710 O O . SER B 1 542 ? -14.086 49.156 23.156 1 73.12 542 SER B O 1
ATOM 9712 N N . ASN B 1 543 ? -15.391 48.812 21.391 1 75.62 543 ASN B N 1
ATOM 9713 C CA . ASN B 1 543 ? -14.266 48.344 20.594 1 75.62 543 ASN B CA 1
ATOM 9714 C C . ASN B 1 543 ? -13.469 49.469 19.984 1 75.62 543 ASN B C 1
ATOM 9716 O O . ASN B 1 543 ? -14.039 50.406 19.422 1 75.62 543 ASN B O 1
ATOM 9720 N N . PRO B 1 544 ? -12.227 49.281 20.094 1 77.5 544 PRO B N 1
ATOM 9721 C CA . PRO B 1 544 ? -11.398 50.375 19.547 1 77.5 544 PRO B CA 1
ATOM 9722 C C . PRO B 1 544 ? -11.414 50.406 18.016 1 77.5 544 PRO B C 1
ATOM 9724 O O . PRO B 1 544 ? -11.602 49.375 17.375 1 77.5 544 PRO B O 1
ATOM 9727 N N . ILE B 1 545 ? -11.273 51.562 17.484 1 81.31 545 ILE B N 1
ATOM 9728 C CA . ILE B 1 545 ? -11.172 51.781 16.047 1 81.31 545 ILE B CA 1
ATOM 9729 C C . ILE B 1 545 ? -9.766 52.281 15.695 1 81.31 545 ILE B C 1
ATOM 9731 O O . ILE B 1 545 ? -9.242 53.188 16.344 1 81.31 545 ILE B O 1
ATOM 9735 N N . THR B 1 546 ? -9.164 51.594 14.773 1 83.88 546 THR B N 1
ATOM 9736 C CA . THR B 1 546 ? -7.801 51.969 14.398 1 83.88 546 THR B CA 1
ATOM 9737 C C . THR B 1 546 ? -7.77 52.562 12.992 1 83.88 546 THR B C 1
ATOM 9739 O O . THR B 1 546 ? -8.383 52.031 12.07 1 83.88 546 THR B O 1
ATOM 9742 N N . ILE B 1 547 ? -7.117 53.688 12.875 1 84.69 547 ILE B N 1
ATOM 9743 C CA . ILE B 1 547 ? -6.945 54.375 11.594 1 84.69 547 ILE B CA 1
ATOM 9744 C C . ILE B 1 547 ? -5.461 54.438 11.25 1 84.69 547 ILE B C 1
ATOM 9746 O O . ILE B 1 547 ? -4.633 54.719 12.125 1 84.69 547 ILE B O 1
ATOM 9750 N N . PHE B 1 548 ? -5.09 54.156 10.117 1 84.69 548 PHE B N 1
ATOM 9751 C CA . PHE B 1 548 ? -3.68 54.219 9.758 1 84.69 548 PHE B CA 1
ATOM 9752 C C . PHE B 1 548 ? -3.488 55 8.461 1 84.69 548 PHE B C 1
ATOM 9754 O O . PHE B 1 548 ? -4.371 55 7.598 1 84.69 548 PHE B O 1
ATOM 9761 N N . GLU B 1 549 ? -2.357 55.688 8.289 1 84.06 549 GLU B N 1
ATOM 9762 C CA . GLU B 1 549 ? -1.925 56.469 7.125 1 84.06 549 GLU B CA 1
ATOM 9763 C C . GLU B 1 549 ? -0.487 56.125 6.742 1 84.06 549 GLU B C 1
ATOM 9765 O O . GLU B 1 549 ? 0.41 56.156 7.586 1 84.06 549 GLU B O 1
ATOM 9770 N N . PHE B 1 550 ? -0.352 55.781 5.484 1 84.12 550 PHE B N 1
ATOM 9771 C CA . PHE B 1 550 ? 0.981 55.469 4.984 1 84.12 550 PHE B CA 1
ATOM 9772 C C . PHE B 1 550 ? 1.465 56.531 4.016 1 84.12 550 PHE B C 1
ATOM 9774 O O . PHE B 1 550 ? 0.707 57 3.156 1 84.12 550 PHE B O 1
ATOM 9781 N N . LYS B 1 551 ? 2.6 56.969 4.246 1 83.06 551 LYS B N 1
ATOM 9782 C CA . LYS B 1 551 ? 3.229 57.875 3.291 1 83.06 551 LYS B CA 1
ATOM 9783 C C . LYS B 1 551 ? 4.422 57.219 2.607 1 83.06 551 LYS B C 1
ATOM 9785 O O . LYS B 1 551 ? 5.105 56.375 3.209 1 83.06 551 LYS B O 1
ATOM 9790 N N . LYS B 1 552 ? 4.633 57.531 1.401 1 79.19 552 LYS B N 1
ATOM 9791 C CA . LYS B 1 552 ? 5.734 57 0.619 1 79.19 552 LYS B CA 1
ATOM 9792 C C . LYS B 1 552 ? 7.066 57.188 1.333 1 79.19 552 LYS B C 1
ATOM 9794 O O . LYS B 1 552 ? 7.309 58.25 1.934 1 79.19 552 LYS B O 1
ATOM 9799 N N . PRO B 1 553 ? 7.875 56.188 1.198 1 76.5 553 PRO B N 1
ATOM 9800 C CA . PRO B 1 553 ? 9.203 56.344 1.802 1 76.5 553 PRO B CA 1
ATOM 9801 C C . PRO B 1 553 ? 9.969 57.531 1.26 1 76.5 553 PRO B C 1
ATOM 9803 O O . PRO B 1 553 ? 9.945 57.812 0.054 1 76.5 553 PRO B O 1
ATOM 9806 N N . GLN B 1 554 ? 10.586 58.312 2.121 1 74.38 554 GLN B N 1
ATOM 9807 C CA . GLN B 1 554 ? 11.461 59.438 1.864 1 74.38 554 GLN B CA 1
ATOM 9808 C C . GLN B 1 554 ? 10.656 60.656 1.401 1 74.38 554 GLN B C 1
ATOM 9810 O O . GLN B 1 554 ? 11.211 61.594 0.817 1 74.38 554 GLN B O 1
ATOM 9815 N N . ARG B 1 555 ? 9.375 60.562 1.539 1 80.38 555 ARG B N 1
ATOM 9816 C CA . ARG B 1 555 ? 8.523 61.719 1.291 1 80.38 555 ARG B CA 1
ATOM 9817 C C . ARG B 1 555 ? 8.266 62.5 2.58 1 80.38 555 ARG B C 1
ATOM 9819 O O . ARG B 1 555 ? 7.957 61.906 3.615 1 80.38 555 ARG B O 1
ATOM 9826 N N . ASP B 1 556 ? 8.531 63.75 2.57 1 84.56 556 ASP B N 1
ATOM 9827 C CA . ASP B 1 556 ? 8.32 64.5 3.793 1 84.56 556 ASP B CA 1
ATOM 9828 C C . ASP B 1 556 ? 7.582 65.812 3.5 1 84.56 556 ASP B C 1
ATOM 9830 O O . ASP B 1 556 ? 7.555 66.75 4.336 1 84.56 556 ASP B O 1
ATOM 9834 N N . ASP B 1 557 ? 7.012 65.938 2.252 1 86.44 557 ASP B N 1
ATOM 9835 C CA . ASP B 1 557 ? 6.355 67.188 1.842 1 86.44 557 ASP B CA 1
ATOM 9836 C C . ASP B 1 557 ? 5.047 67.375 2.602 1 86.44 557 ASP B C 1
ATOM 9838 O O . ASP B 1 557 ? 4.508 68.5 2.625 1 86.44 557 ASP B O 1
ATOM 9842 N N . PHE B 1 558 ? 4.594 66.375 3.268 1 88.56 558 PHE B N 1
ATOM 9843 C CA . PHE B 1 558 ? 3.365 66.562 4.039 1 88.56 558 PHE B CA 1
ATOM 9844 C C . PHE B 1 558 ? 3.598 67.375 5.293 1 88.56 558 PHE B C 1
ATOM 9846 O O . PHE B 1 558 ? 2.648 67.875 5.887 1 88.56 558 PHE B O 1
ATOM 9853 N N . ALA B 1 559 ? 4.836 67.562 5.656 1 87.5 559 ALA B N 1
ATOM 9854 C CA . ALA B 1 559 ? 5.188 68.375 6.855 1 87.5 559 ALA B CA 1
ATOM 9855 C C . ALA B 1 559 ? 5.289 69.812 6.551 1 87.5 559 ALA B C 1
ATOM 9857 O O . ALA B 1 559 ? 5.477 70.625 7.461 1 87.5 559 ALA B O 1
ATOM 9858 N N . ASN B 1 560 ? 5.047 70.125 5.273 1 85.06 560 ASN B N 1
ATOM 9859 C CA . ASN B 1 560 ? 5.016 71.562 4.906 1 85.06 560 ASN B CA 1
ATOM 9860 C C . ASN B 1 560 ? 3.75 72.25 5.414 1 85.06 560 ASN B C 1
ATOM 9862 O O . ASN B 1 560 ? 2.664 71.625 5.375 1 85.06 560 ASN B O 1
ATOM 9866 N N . PRO B 1 561 ? 3.885 73.438 5.934 1 80.94 561 PRO B N 1
ATOM 9867 C CA . PRO B 1 561 ? 2.723 74.125 6.477 1 80.94 561 PRO B CA 1
ATOM 9868 C C . PRO B 1 561 ? 1.594 74.312 5.461 1 80.94 561 PRO B C 1
ATOM 9870 O O . PRO B 1 561 ? 0.419 74.312 5.836 1 80.94 561 PRO B O 1
ATOM 9873 N N . SER B 1 562 ? 1.97 74.312 4.242 1 76.5 562 SER B N 1
ATOM 9874 C CA . SER B 1 562 ? 0.982 74.562 3.189 1 76.5 562 SER B CA 1
ATOM 9875 C C . SER B 1 562 ? 0.395 73.25 2.697 1 76.5 562 SER B C 1
ATOM 9877 O O . SER B 1 562 ? -0.562 73.25 1.92 1 76.5 562 SER B O 1
ATOM 9879 N N . SER B 1 563 ? 0.913 72.125 3.275 1 81.81 563 SER B N 1
ATOM 9880 C CA . SER B 1 563 ? 0.505 70.875 2.729 1 81.81 563 SER B CA 1
ATOM 9881 C C . SER B 1 563 ? -0.91 70.5 3.164 1 81.81 563 SER B C 1
ATOM 9883 O O . SER B 1 563 ? -1.29 70.75 4.312 1 81.81 563 SER B O 1
ATOM 9885 N N . LYS B 1 564 ? -1.724 69.938 2.262 1 76.94 564 LYS B N 1
ATOM 9886 C CA . LYS B 1 564 ? -3.068 69.438 2.564 1 76.94 564 LYS B CA 1
ATOM 9887 C C . LYS B 1 564 ? -3.055 68 2.887 1 76.94 564 LYS B C 1
ATOM 9889 O O . LYS B 1 564 ? -4.098 67.375 3.174 1 76.94 564 LYS B O 1
ATOM 9894 N N . GLU B 1 565 ? -1.856 67.5 2.99 1 83.12 565 GLU B N 1
ATOM 9895 C CA . GLU B 1 565 ? -1.749 66.062 3.166 1 83.12 565 GLU B CA 1
ATOM 9896 C C . GLU B 1 565 ? -1.129 65.688 4.516 1 83.12 565 GLU B C 1
ATOM 9898 O O . GLU B 1 565 ? -0.332 64.75 4.617 1 83.12 565 GLU B O 1
ATOM 9903 N N . ASP B 1 566 ? -1.398 66.5 5.488 1 88.38 566 ASP B N 1
ATOM 9904 C CA . ASP B 1 566 ? -0.95 66.25 6.852 1 88.38 566 ASP B CA 1
ATOM 9905 C C . ASP B 1 566 ? -1.616 65 7.418 1 88.38 566 ASP B C 1
ATOM 9907 O O . ASP B 1 566 ? -2.814 65 7.711 1 88.38 566 ASP B O 1
ATOM 9911 N N . PRO B 1 567 ? -0.785 63.969 7.582 1 89.75 567 PRO B N 1
ATOM 9912 C CA . PRO B 1 567 ? -1.392 62.688 8.008 1 89.75 567 PRO B CA 1
ATOM 9913 C C . PRO B 1 567 ? -1.983 62.75 9.414 1 89.75 567 PRO B C 1
ATOM 9915 O O . PRO B 1 567 ? -2.953 62.062 9.719 1 89.75 567 PRO B O 1
ATOM 9918 N N . ILE B 1 568 ? -1.457 63.562 10.297 1 91.38 568 ILE B N 1
ATOM 9919 C CA . ILE B 1 568 ? -1.949 63.688 11.664 1 91.38 568 ILE B CA 1
ATOM 9920 C C . ILE B 1 568 ? -3.332 64.375 11.656 1 91.38 568 ILE B C 1
ATOM 9922 O O . ILE B 1 568 ? -4.266 63.844 12.281 1 91.38 568 ILE B O 1
ATOM 9926 N N . GLN B 1 569 ? -3.387 65.438 10.938 1 89.25 569 GLN B N 1
ATOM 9927 C CA . GLN B 1 569 ? -4.66 66.125 10.852 1 89.25 569 GLN B CA 1
ATOM 9928 C C . GLN B 1 569 ? -5.715 65.312 10.148 1 89.25 569 GLN B C 1
ATOM 9930 O O . GLN B 1 569 ? -6.902 65.375 10.477 1 89.25 569 GLN B O 1
ATOM 9935 N N . GLN B 1 570 ? -5.227 64.562 9.195 1 86.81 570 GLN B N 1
ATOM 9936 C CA . GLN B 1 570 ? -6.152 63.688 8.5 1 86.81 570 GLN B CA 1
ATOM 9937 C C . GLN B 1 570 ? -6.773 62.656 9.453 1 86.81 570 GLN B C 1
ATOM 9939 O O . GLN B 1 570 ? -7.988 62.438 9.43 1 86.81 570 GLN B O 1
ATOM 9944 N N . ILE B 1 571 ? -5.988 61.969 10.305 1 89.12 571 ILE B N 1
ATOM 9945 C CA . ILE B 1 571 ? -6.48 61 11.258 1 89.12 571 ILE B CA 1
ATOM 9946 C C . ILE B 1 571 ? -7.445 61.656 12.234 1 89.12 571 ILE B C 1
ATOM 9948 O O . ILE B 1 571 ? -8.5 61.094 12.547 1 89.12 571 ILE B O 1
ATOM 9952 N N . ILE B 1 572 ? -7.102 62.844 12.656 1 89.31 572 ILE B N 1
ATOM 9953 C CA . ILE B 1 572 ? -7.953 63.562 13.602 1 89.31 572 ILE B CA 1
ATOM 9954 C C . ILE B 1 572 ? -9.305 63.875 12.961 1 89.31 572 ILE B C 1
ATOM 9956 O O . ILE B 1 572 ? -10.352 63.688 13.586 1 89.31 572 ILE B O 1
ATOM 9960 N N . ARG B 1 573 ? -9.211 64.312 11.727 1 86.88 573 ARG B N 1
ATOM 9961 C CA . ARG B 1 573 ? -10.438 64.625 10.992 1 86.88 573 ARG B CA 1
ATOM 9962 C C . ARG B 1 573 ? -11.305 63.375 10.867 1 86.88 573 ARG B C 1
ATOM 9964 O O . ARG B 1 573 ? -12.523 63.438 11.031 1 86.88 573 ARG B O 1
ATOM 9971 N N . TYR B 1 574 ? -10.68 62.312 10.594 1 84.44 574 TYR B N 1
ATOM 9972 C CA . TYR B 1 574 ? -11.398 61.031 10.445 1 84.44 574 TYR B CA 1
ATOM 9973 C C . TYR B 1 574 ? -12.062 60.625 11.75 1 84.44 574 TYR B C 1
ATOM 9975 O O . TYR B 1 574 ? -13.203 60.156 11.758 1 84.44 574 TYR B O 1
ATOM 9983 N N . VAL B 1 575 ? -11.344 60.688 12.828 1 87.62 575 VAL B N 1
ATOM 9984 C CA . VAL B 1 575 ? -11.867 60.312 14.141 1 87.62 575 VAL B CA 1
ATOM 9985 C C . VAL B 1 575 ? -13.117 61.156 14.438 1 87.62 575 VAL B C 1
ATOM 9987 O O . VAL B 1 575 ? -14.141 60.625 14.875 1 87.62 575 VAL B O 1
ATOM 9990 N N . ASN B 1 576 ? -13.055 62.469 14.156 1 87.25 576 ASN B N 1
ATOM 9991 C CA . ASN B 1 576 ? -14.18 63.344 14.414 1 87.25 576 ASN B CA 1
ATOM 9992 C C . ASN B 1 576 ? -15.367 63.031 13.516 1 87.25 576 ASN B C 1
ATOM 9994 O O . ASN B 1 576 ? -16.516 63.062 13.961 1 87.25 576 ASN B O 1
ATOM 9998 N N . GLN B 1 577 ? -15.055 62.75 12.312 1 83.25 577 GLN B N 1
ATOM 9999 C CA . GLN B 1 577 ? -16.109 62.406 11.375 1 83.25 577 GLN B CA 1
ATOM 10000 C C . GLN B 1 577 ? -16.812 61.094 11.789 1 83.25 577 GLN B C 1
ATOM 10002 O O . GLN B 1 577 ? -18.031 60.969 11.633 1 83.25 577 GLN B O 1
ATOM 10007 N N . ILE B 1 578 ? -16.109 60.125 12.25 1 83.31 578 ILE B N 1
ATOM 10008 C CA . ILE B 1 578 ? -16.672 58.875 12.727 1 83.31 578 ILE B CA 1
ATOM 10009 C C . ILE B 1 578 ? -17.578 59.125 13.938 1 83.31 578 ILE B C 1
ATOM 10011 O O . ILE B 1 578 ? -18.672 58.562 14.039 1 83.31 578 ILE B O 1
ATOM 10015 N N . ARG B 1 579 ? -17.125 59.969 14.805 1 84.56 579 ARG B N 1
ATOM 10016 C CA . ARG B 1 579 ? -17.891 60.312 16 1 84.56 579 ARG B CA 1
ATOM 10017 C C . ARG B 1 579 ? -19.172 61.062 15.633 1 84.56 579 ARG B C 1
ATOM 10019 O O . ARG B 1 579 ? -20.188 60.938 16.328 1 84.56 579 ARG B O 1
ATOM 10026 N N . GLU B 1 580 ? -19.031 61.812 14.523 1 82.69 580 GLU B N 1
ATOM 10027 C CA . GLU B 1 580 ? -20.203 62.562 14.055 1 82.69 580 GLU B CA 1
ATOM 10028 C C . GLU B 1 580 ? -21.156 61.688 13.281 1 82.69 580 GLU B C 1
ATOM 10030 O O . GLU B 1 580 ? -22.234 62.125 12.867 1 82.69 580 GLU B O 1
ATOM 10035 N N . GLY B 1 581 ? -20.781 60.469 13.055 1 77.44 581 GLY B N 1
ATOM 10036 C CA . GLY B 1 581 ? -21.656 59.5 12.398 1 77.44 581 GLY B CA 1
ATOM 10037 C C . GLY B 1 581 ? -21.625 59.594 10.883 1 77.44 581 GLY B C 1
ATOM 10038 O O . GLY B 1 581 ? -22.562 59.188 10.203 1 77.44 581 GLY B O 1
ATOM 10039 N N . LYS B 1 582 ? -20.578 60.125 10.406 1 74.44 582 LYS B N 1
ATOM 10040 C CA . LYS B 1 582 ? -20.5 60.344 8.961 1 74.44 582 LYS B CA 1
ATOM 10041 C C . LYS B 1 582 ? -20.062 59.062 8.234 1 74.44 582 LYS B C 1
ATOM 10043 O O . LYS B 1 582 ? -20.156 59 7.008 1 74.44 582 LYS B O 1
ATOM 10048 N N . PHE B 1 583 ? -19.641 58.094 8.984 1 71.94 583 PHE B N 1
ATOM 10049 C CA . PHE B 1 583 ? -19.172 56.844 8.367 1 71.94 583 PHE B CA 1
ATOM 10050 C C . PHE B 1 583 ? -20.094 55.688 8.719 1 71.94 583 PHE B C 1
ATOM 10052 O O . PHE B 1 583 ? -20.672 55.656 9.812 1 71.94 583 PHE B O 1
ATOM 10059 N N . LYS B 1 584 ? -20.234 54.781 7.719 1 68.19 584 LYS B N 1
ATOM 10060 C CA . LYS B 1 584 ? -21.047 53.594 7.914 1 68.19 584 LYS B CA 1
ATOM 10061 C C . LYS B 1 584 ? -20.203 52.312 7.766 1 68.19 584 LYS B C 1
ATOM 10063 O O . LYS B 1 584 ? -19.109 52.375 7.191 1 68.19 584 LYS B O 1
ATOM 10068 N N . THR B 1 585 ? -20.656 51.281 8.414 1 66.62 585 THR B N 1
ATOM 10069 C CA . THR B 1 585 ? -20.016 49.969 8.234 1 66.62 585 THR B CA 1
ATOM 10070 C C . THR B 1 585 ? -20.203 49.469 6.805 1 66.62 585 THR B C 1
ATOM 10072 O O . THR B 1 585 ? -21.031 50 6.059 1 66.62 585 THR B O 1
ATOM 10075 N N . PRO B 1 586 ? -19.328 48.531 6.328 1 59.78 586 PRO B N 1
ATOM 10076 C CA . PRO B 1 586 ? -19.469 47.969 4.98 1 59.78 586 PRO B CA 1
ATOM 10077 C C . PRO B 1 586 ? -20.875 47.438 4.715 1 59.78 586 PRO B C 1
ATOM 10079 O O . PRO B 1 586 ? -21.328 47.406 3.564 1 59.78 586 PRO B O 1
ATOM 10082 N N . THR B 1 587 ? -21.578 47.031 5.781 1 61 587 THR B N 1
ATOM 10083 C CA . THR B 1 587 ? -22.938 46.531 5.633 1 61 587 THR B CA 1
ATOM 10084 C C . THR B 1 587 ? -23.938 47.656 5.645 1 61 587 THR B C 1
ATOM 10086 O O . THR B 1 587 ? -25.141 47.438 5.543 1 61 587 THR B O 1
ATOM 10089 N N . GLY B 1 588 ? -23.484 48.844 5.82 1 61.91 588 GLY B N 1
ATOM 10090 C CA . GLY B 1 588 ? -24.328 50.031 5.742 1 61.91 588 GLY B CA 1
ATOM 10091 C C . GLY B 1 588 ? -24.891 50.438 7.09 1 61.91 588 GLY B C 1
ATOM 10092 O O . GLY B 1 588 ? -25.828 51.25 7.16 1 61.91 588 GLY B O 1
ATOM 10093 N N . ARG B 1 589 ? -24.375 49.969 8.047 1 69.81 589 ARG B N 1
ATOM 10094 C CA . ARG B 1 589 ? -24.844 50.312 9.391 1 69.81 589 ARG B CA 1
ATOM 10095 C C . ARG B 1 589 ? -23.984 51.406 10.016 1 69.81 589 ARG B C 1
ATOM 10097 O O . ARG B 1 589 ? -22.859 51.656 9.555 1 69.81 589 ARG B O 1
ATOM 10104 N N . ASP B 1 590 ? -24.562 52.094 10.992 1 73.69 590 ASP B N 1
ATOM 10105 C CA . ASP B 1 590 ? -23.812 53.125 11.695 1 73.69 590 ASP B CA 1
ATOM 10106 C C . ASP B 1 590 ? -22.672 52.5 12.508 1 73.69 590 ASP B C 1
ATOM 10108 O O . ASP B 1 590 ? -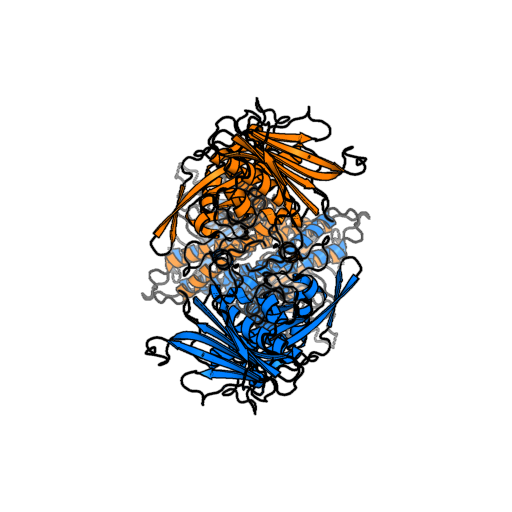22.828 51.438 13.086 1 73.69 590 ASP B O 1
ATOM 10112 N N . ILE B 1 591 ? -21.609 53.188 12.492 1 75.75 591 ILE B N 1
ATOM 10113 C CA . ILE B 1 591 ? -20.531 52.781 13.398 1 75.75 591 ILE B CA 1
ATOM 10114 C C . ILE B 1 591 ? -20.859 53.219 14.82 1 75.75 591 ILE B C 1
ATOM 10116 O O . ILE B 1 591 ? -21.094 54.406 15.07 1 75.75 591 ILE B O 1
ATOM 10120 N N . LEU B 1 592 ? -20.969 52.281 15.617 1 80.44 592 LEU B N 1
ATOM 10121 C CA . LEU B 1 592 ? -21.344 52.562 17 1 80.44 592 LEU B CA 1
ATOM 10122 C C . LEU B 1 592 ? -20.141 53.094 17.781 1 80.44 592 LEU B C 1
ATOM 10124 O O . LEU B 1 592 ? -19.156 52.375 17.969 1 80.44 592 LEU B O 1
ATOM 10128 N N . VAL B 1 593 ? -20.156 54.375 18.141 1 84.94 593 VAL B N 1
ATOM 10129 C CA . VAL B 1 593 ? -19.109 55 18.922 1 84.94 593 VAL B CA 1
ATOM 10130 C C . VAL B 1 593 ? -19.719 55.875 20.016 1 84.94 593 VAL B C 1
ATOM 10132 O O . VAL B 1 593 ? -20.844 56.375 19.875 1 84.94 593 VAL B O 1
ATOM 10135 N N . ASN B 1 594 ? -19.172 55.938 21.172 1 82.88 594 ASN B N 1
ATOM 10136 C CA . ASN B 1 594 ? -19.562 56.875 22.234 1 82.88 594 ASN B CA 1
ATOM 10137 C C . ASN B 1 594 ? -18.406 57.781 22.625 1 82.88 594 ASN B C 1
ATOM 10139 O O . ASN B 1 594 ? -17.375 57.812 21.938 1 82.88 594 ASN B O 1
ATOM 10143 N N . ASP B 1 595 ? -18.516 58.625 23.641 1 80.94 595 ASP B N 1
ATOM 10144 C CA . ASP B 1 595 ? -17.562 59.688 23.984 1 80.94 595 ASP B CA 1
ATOM 10145 C C . ASP B 1 595 ? -16.25 59.094 24.5 1 80.94 595 ASP B C 1
ATOM 10147 O O . ASP B 1 595 ? -15.203 59.719 24.422 1 80.94 595 ASP B O 1
ATOM 10151 N N . THR B 1 596 ? -16.328 57.812 24.875 1 79.88 596 THR B N 1
ATOM 10152 C CA . THR B 1 596 ? -15.117 57.281 25.453 1 79.88 596 THR B CA 1
ATOM 10153 C C . THR B 1 596 ? -14.578 56.125 24.609 1 79.88 596 THR B C 1
ATOM 10155 O O . THR B 1 596 ? -13.688 55.375 25.047 1 79.88 596 THR B O 1
ATOM 10158 N N . THR B 1 597 ? -15.164 56.031 23.344 1 84.25 597 THR B N 1
ATOM 10159 C CA . THR B 1 597 ? -14.609 55.031 22.469 1 84.25 597 THR B CA 1
ATOM 10160 C C . THR B 1 597 ? -13.148 55.312 22.156 1 84.25 597 THR B C 1
ATOM 10162 O O . THR B 1 597 ? -12.805 56.406 21.719 1 84.25 597 THR B O 1
ATOM 10165 N N . PRO B 1 598 ? -12.336 54.312 22.406 1 80.62 598 PRO B N 1
ATOM 10166 C CA . PRO B 1 598 ? -10.914 54.562 22.156 1 80.62 598 PRO B CA 1
ATOM 10167 C C . PRO B 1 598 ? -10.562 54.5 20.672 1 80.62 598 PRO B C 1
ATOM 10169 O O . PRO B 1 598 ? -11.07 53.625 19.953 1 80.62 598 PRO B O 1
ATOM 10172 N N . PHE B 1 599 ? -9.836 55.438 20.203 1 85.12 599 PHE B N 1
ATOM 10173 C CA . PHE B 1 599 ? -9.312 55.469 18.844 1 85.12 599 PHE B CA 1
ATOM 10174 C C . PHE B 1 599 ? -7.797 55.344 18.828 1 85.12 599 PHE B C 1
ATOM 10176 O O . PHE B 1 599 ? -7.117 55.875 19.719 1 85.12 599 PHE B O 1
ATOM 10183 N N . TYR B 1 600 ? -7.293 54.531 17.875 1 85.06 600 TYR B N 1
ATOM 10184 C CA . TYR B 1 600 ? -5.855 54.438 17.641 1 85.06 600 TYR B CA 1
ATOM 10185 C C . TYR B 1 600 ? -5.488 54.906 16.25 1 85.06 600 TYR B C 1
ATOM 10187 O O . TYR B 1 600 ? -6.211 54.656 15.281 1 85.06 600 TYR B O 1
ATOM 10195 N N . GLY B 1 601 ? -4.508 55.719 16.188 1 88.44 601 GLY B N 1
ATOM 10196 C CA . GLY B 1 601 ? -4 56.219 14.914 1 88.44 601 GLY B CA 1
ATOM 10197 C C . GLY B 1 601 ? -2.551 55.844 14.664 1 88.44 601 GLY B C 1
ATOM 10198 O O . GLY B 1 601 ? -1.723 55.906 15.578 1 88.44 601 GLY B O 1
ATOM 10199 N N . TYR B 1 602 ? -2.258 55.312 13.453 1 89.81 602 TYR B N 1
ATOM 10200 C CA . TYR B 1 602 ? -0.886 55.031 13.062 1 89.81 602 TYR B CA 1
ATOM 10201 C C . TYR B 1 602 ? -0.5 55.75 11.797 1 89.81 602 TYR B C 1
ATOM 10203 O O . TYR B 1 602 ? -1.234 55.75 10.805 1 89.81 602 TYR B O 1
ATOM 10211 N N . VAL B 1 603 ? 0.586 56.469 11.844 1 90.5 603 VAL B N 1
ATOM 10212 C CA . VAL B 1 603 ? 1.185 57.094 10.664 1 90.5 603 VAL B CA 1
ATOM 10213 C C . VAL B 1 603 ? 2.551 56.469 10.391 1 90.5 603 VAL B C 1
ATOM 10215 O O . VAL B 1 603 ? 3.4 56.406 11.281 1 90.5 603 VAL B O 1
ATOM 10218 N N . VAL B 1 604 ? 2.66 55.938 9.227 1 90.12 604 VAL B N 1
ATOM 10219 C CA . VAL B 1 604 ? 3.951 55.375 8.859 1 90.12 604 VAL B CA 1
ATOM 10220 C C . VAL B 1 604 ? 4.621 56.25 7.805 1 90.12 604 VAL B C 1
ATOM 10222 O O . VAL B 1 604 ? 4.066 56.469 6.723 1 90.12 604 VAL B O 1
ATOM 10225 N N . CYS B 1 605 ? 5.719 56.781 8.148 1 89.19 605 CYS B N 1
ATOM 10226 C CA . CYS B 1 605 ? 6.492 57.625 7.25 1 89.19 605 CYS B CA 1
ATOM 10227 C C . CYS B 1 605 ? 7.957 57.656 7.664 1 89.19 605 CYS B C 1
ATOM 10229 O O . CYS B 1 605 ? 8.305 57.25 8.773 1 89.19 605 CYS B O 1
ATOM 10231 N N . ASP B 1 606 ? 8.781 58.062 6.77 1 88.38 606 ASP B N 1
ATOM 10232 C CA . ASP B 1 606 ? 10.18 58.219 7.148 1 88.38 606 ASP B CA 1
ATOM 10233 C C . ASP B 1 606 ? 10.375 59.469 7.988 1 88.38 606 ASP B C 1
ATOM 10235 O O . ASP B 1 606 ? 9.727 60.5 7.742 1 88.38 606 ASP B O 1
ATOM 10239 N N . LEU B 1 607 ? 11.203 59.375 8.922 1 91.38 607 LEU B N 1
ATOM 10240 C CA . LEU B 1 607 ? 11.406 60.469 9.883 1 91.38 607 LEU B CA 1
ATOM 10241 C C . LEU B 1 607 ? 12.633 61.281 9.516 1 91.38 607 LEU B C 1
ATOM 10243 O O . LEU B 1 607 ? 13.656 61.219 10.203 1 91.38 607 LEU B O 1
ATOM 10247 N N . THR B 1 608 ? 12.5 62.125 8.477 1 89.44 608 THR B N 1
ATOM 10248 C CA . THR B 1 608 ? 13.539 63.094 8.148 1 89.44 608 THR B CA 1
ATOM 10249 C C . THR B 1 608 ? 13.633 64.188 9.219 1 89.44 608 THR B C 1
ATOM 10251 O O . THR B 1 608 ? 12.758 64.25 10.078 1 89.44 608 THR B O 1
ATOM 10254 N N . GLN B 1 609 ? 14.711 64.938 9.156 1 89.75 609 GLN B N 1
ATOM 10255 C CA . GLN B 1 609 ? 14.859 66 10.141 1 89.75 609 GLN B CA 1
ATOM 10256 C C . GLN B 1 609 ? 13.68 67 10.086 1 89.75 609 GLN B C 1
ATOM 10258 O O . GLN B 1 609 ? 13.219 67.5 11.125 1 89.75 609 GLN B O 1
ATOM 10263 N N . LYS B 1 610 ? 13.227 67.25 8.922 1 91.06 610 LYS B N 1
ATOM 10264 C CA . LYS B 1 610 ? 12.062 68.125 8.727 1 91.06 610 LYS B CA 1
ATOM 10265 C C . LYS B 1 610 ? 10.836 67.562 9.445 1 91.06 610 LYS B C 1
ATOM 10267 O O . LYS B 1 610 ? 10.109 68.25 10.117 1 91.06 610 LYS B O 1
ATOM 10272 N N . VAL B 1 611 ? 10.617 66.312 9.344 1 93.12 611 VAL B N 1
ATOM 10273 C CA . VAL B 1 611 ? 9.461 65.625 9.938 1 93.12 611 VAL B CA 1
ATOM 10274 C C . VAL B 1 611 ? 9.609 65.625 11.461 1 93.12 611 VAL B C 1
ATOM 10276 O O . VAL B 1 611 ? 8.641 65.812 12.188 1 93.12 611 VAL B O 1
ATOM 10279 N N . LYS B 1 612 ? 10.812 65.375 11.922 1 93.12 612 LYS B N 1
ATOM 10280 C CA . LYS B 1 612 ? 11.062 65.375 13.359 1 93.12 612 LYS B CA 1
ATOM 10281 C C . LYS B 1 612 ? 10.75 66.688 13.992 1 93.12 612 LYS B C 1
ATOM 10283 O O . LYS B 1 612 ? 10.086 66.75 15.031 1 93.12 612 LYS B O 1
ATOM 10288 N N . ASP B 1 613 ? 11.211 67.75 13.297 1 92.19 613 ASP B N 1
ATOM 10289 C CA . ASP B 1 613 ? 10.945 69.125 13.781 1 92.19 613 ASP B CA 1
ATOM 10290 C C . ASP B 1 613 ? 9.453 69.438 13.766 1 92.19 613 ASP B C 1
ATOM 10292 O O . ASP B 1 613 ? 8.93 70.062 14.688 1 92.19 613 ASP B O 1
ATOM 10296 N N . TRP B 1 614 ? 8.898 68.938 12.711 1 93.06 614 TRP B N 1
ATOM 10297 C CA . TRP B 1 614 ? 7.461 69.125 12.539 1 93.06 614 TRP B CA 1
ATOM 10298 C C . TRP B 1 614 ? 6.68 68.438 13.648 1 93.06 614 TRP B C 1
ATOM 10300 O O . TRP B 1 614 ? 5.781 69.062 14.25 1 93.06 614 TRP B O 1
ATOM 10310 N N . LEU B 1 615 ? 7.008 67.25 14.062 1 94 615 LEU B N 1
ATOM 10311 C CA . LEU B 1 615 ? 6.336 66.438 15.086 1 94 615 LEU B CA 1
ATOM 10312 C C . LEU B 1 615 ? 6.57 67.062 16.469 1 94 615 LEU B C 1
ATOM 10314 O O . LEU B 1 615 ? 5.648 67.125 17.297 1 94 615 LEU B O 1
ATOM 10318 N N . GLN B 1 616 ? 7.758 67.5 16.656 1 91.25 616 GLN B N 1
ATOM 10319 C CA . GLN B 1 616 ? 8.125 68.062 17.984 1 91.25 616 GLN B CA 1
ATOM 10320 C C . GLN B 1 616 ? 7.586 69.438 18.188 1 91.25 616 GLN B C 1
ATOM 10322 O O . GLN B 1 616 ? 6.949 69.75 19.203 1 91.25 616 GLN B O 1
ATOM 10327 N N . LYS B 1 617 ? 7.758 70.312 17.234 1 90.38 617 LYS B N 1
ATOM 10328 C CA . LYS B 1 617 ? 7.547 71.75 17.438 1 90.38 617 LYS B CA 1
ATOM 10329 C C . LYS B 1 617 ? 6.129 72.188 17.047 1 90.38 617 LYS B C 1
ATOM 10331 O O . LYS B 1 617 ? 5.551 73.062 17.641 1 90.38 617 LYS B O 1
ATOM 10336 N N . GLU B 1 618 ? 5.633 71.5 16.078 1 89.31 618 GLU B N 1
ATOM 10337 C CA . GLU B 1 618 ? 4.34 71.938 15.562 1 89.31 618 GLU B CA 1
ATOM 10338 C C . GLU B 1 618 ? 3.213 71.062 16.062 1 89.31 618 GLU B C 1
ATOM 10340 O O . GLU B 1 618 ? 2.098 71.5 16.297 1 89.31 618 GLU B O 1
ATOM 10345 N N . LYS B 1 619 ? 3.479 69.75 16.203 1 91.81 619 LYS B N 1
ATOM 10346 C CA . LYS B 1 619 ? 2.4 68.812 16.5 1 91.81 619 LYS B CA 1
ATOM 10347 C C . LYS B 1 619 ? 2.482 68.312 17.938 1 91.81 619 LYS B C 1
ATOM 10349 O O . LYS B 1 619 ? 1.594 67.625 18.406 1 91.81 619 LYS B O 1
ATOM 10354 N N . ASN B 1 620 ? 3.492 68.688 18.703 1 91 620 ASN B N 1
ATOM 10355 C CA . ASN B 1 620 ? 3.662 68.375 20.125 1 91 620 ASN B CA 1
ATOM 10356 C C . ASN B 1 620 ? 3.697 66.875 20.391 1 91 620 ASN B C 1
ATOM 10358 O O . ASN B 1 620 ? 3.041 66.438 21.328 1 91 620 ASN B O 1
ATOM 10362 N N . PHE B 1 621 ? 4.367 66.125 19.547 1 91.94 621 PHE B N 1
ATOM 10363 C CA . PHE B 1 621 ? 4.543 64.688 19.766 1 91.94 621 PHE B CA 1
ATOM 10364 C C . PHE B 1 621 ? 5.762 64.438 20.656 1 91.94 621 PHE B C 1
ATOM 10366 O O . PHE B 1 621 ? 6.715 65.188 20.641 1 91.94 621 PHE B O 1
ATOM 10373 N N . THR B 1 622 ? 5.703 63.344 21.406 1 86.56 622 THR B N 1
ATOM 10374 C CA . THR B 1 622 ? 6.809 62.906 22.234 1 86.56 622 THR B CA 1
ATOM 10375 C C . THR B 1 622 ? 7.617 61.812 21.531 1 86.56 622 THR B C 1
ATOM 10377 O O . THR B 1 622 ? 7.055 60.844 21.016 1 86.56 622 THR B O 1
ATOM 10380 N N . PRO B 1 623 ? 8.914 62 21.438 1 88.19 623 PRO B N 1
ATOM 10381 C CA . PRO B 1 623 ? 9.719 60.969 20.766 1 88.19 623 PRO B CA 1
ATOM 10382 C C . PRO B 1 623 ? 9.836 59.688 21.578 1 88.19 623 PRO B C 1
ATOM 10384 O O . PRO B 1 623 ? 9.922 59.719 22.812 1 88.19 623 PRO B O 1
ATOM 10387 N N . MET B 1 624 ? 9.828 58.562 20.922 1 85.75 624 MET B N 1
ATOM 10388 C CA . MET B 1 624 ? 10.094 57.281 21.547 1 85.75 624 MET B CA 1
ATOM 10389 C C . MET B 1 624 ? 11.586 57.125 21.844 1 85.75 624 MET B C 1
ATOM 10391 O O . MET B 1 624 ? 12.414 57.812 21.266 1 85.75 624 MET B O 1
ATOM 10395 N N . PRO B 1 625 ? 11.914 56.156 22.688 1 80.56 625 PRO B N 1
ATOM 10396 C CA . PRO B 1 625 ? 13.305 56.031 23.109 1 80.56 625 PRO B CA 1
ATOM 10397 C C . PRO B 1 625 ? 14.242 55.688 21.953 1 80.56 625 PRO B C 1
ATOM 10399 O O . PRO B 1 625 ? 15.414 56.094 21.969 1 80.56 625 PRO B O 1
ATOM 10402 N N . ASP B 1 626 ? 13.75 55.094 20.984 1 81.56 626 ASP B N 1
ATOM 10403 C CA . ASP B 1 626 ? 14.633 54.656 19.906 1 81.56 626 ASP B CA 1
ATOM 10404 C C . ASP B 1 626 ? 14.781 55.75 18.844 1 81.56 626 ASP B C 1
ATOM 10406 O O . ASP B 1 626 ? 15.586 55.625 17.922 1 81.56 626 ASP B O 1
ATOM 10410 N N . GLY B 1 627 ? 14.039 56.781 19 1 81.38 627 GLY B N 1
ATOM 10411 C CA . GLY B 1 627 ? 14.117 57.875 18.062 1 81.38 627 GLY B CA 1
ATOM 10412 C C . GLY B 1 627 ? 13.492 57.594 16.719 1 81.38 627 GLY B C 1
ATOM 10413 O O . GLY B 1 627 ? 13.586 58.375 15.781 1 81.38 627 GLY B O 1
ATOM 10414 N N . LEU B 1 628 ? 12.953 56.469 16.641 1 89.69 628 LEU B N 1
ATOM 10415 C CA . LEU B 1 628 ? 12.398 56.031 15.352 1 89.69 628 LEU B CA 1
ATOM 10416 C C . LEU B 1 628 ? 10.875 56.094 15.367 1 89.69 628 LEU B C 1
ATOM 10418 O O . LEU B 1 628 ? 10.227 55.688 14.406 1 89.69 628 LEU B O 1
ATOM 10422 N N . GLY B 1 629 ? 10.328 56.625 16.422 1 91 629 GLY B N 1
ATOM 10423 C CA . GLY B 1 629 ? 8.883 56.781 16.547 1 91 629 GLY B CA 1
ATOM 10424 C C . GLY B 1 629 ? 8.469 57.906 17.484 1 91 629 GLY B C 1
ATOM 10425 O O . GLY B 1 629 ? 9.297 58.406 18.25 1 91 629 GLY B O 1
ATOM 10426 N N . TRP B 1 630 ? 7.348 58.375 17.281 1 91.56 630 TRP B N 1
ATOM 10427 C CA . TRP B 1 630 ? 6.746 59.469 18.078 1 91.56 630 TRP B CA 1
ATOM 10428 C C . TRP B 1 630 ? 5.328 59.094 18.5 1 91.56 630 TRP B C 1
ATOM 10430 O O . TRP B 1 630 ? 4.676 58.25 17.859 1 91.56 630 TRP B O 1
ATOM 10440 N N . PHE B 1 631 ? 4.914 59.5 19.641 1 89 631 PHE B N 1
ATOM 10441 C CA . PHE B 1 631 ? 3.551 59.219 20.062 1 89 631 PHE B CA 1
ATOM 10442 C C . PHE B 1 631 ? 2.918 60.438 20.75 1 89 631 PHE B C 1
ATOM 10444 O O . PHE B 1 631 ? 3.623 61.312 21.203 1 89 631 PHE B O 1
ATOM 10451 N N . ASN B 1 632 ? 1.642 60.531 20.656 1 88.5 632 ASN B N 1
ATOM 10452 C CA . ASN B 1 632 ? 0.86 61.594 21.312 1 88.5 632 ASN B CA 1
ATOM 10453 C C . ASN B 1 632 ? -0.529 61.094 21.703 1 88.5 632 ASN B C 1
ATOM 10455 O O . ASN B 1 632 ? -1.033 60.125 21.109 1 88.5 632 ASN B O 1
ATOM 10459 N N . TRP B 1 633 ? -1.051 61.625 22.875 1 85.38 633 TRP B N 1
ATOM 10460 C CA . TRP B 1 633 ? -2.395 61.312 23.359 1 85.38 633 TRP B CA 1
ATOM 10461 C C . TRP B 1 633 ? -3.314 62.531 23.219 1 85.38 633 TRP B C 1
ATOM 10463 O O . TRP B 1 633 ? -3.055 63.594 23.797 1 85.38 633 TRP B O 1
ATOM 10473 N N . PHE B 1 634 ? -4.328 62.375 22.359 1 86.69 634 PHE B N 1
ATOM 10474 C CA . PHE B 1 634 ? -5.379 63.375 22.234 1 86.69 634 PHE B CA 1
ATOM 10475 C C . PHE B 1 634 ? -6.559 63.031 23.141 1 86.69 634 PHE B C 1
ATOM 10477 O O . PHE B 1 634 ? -7.516 62.406 22.719 1 86.69 634 PHE B O 1
ATOM 10484 N N . GLY B 1 635 ? -6.508 63.5 24.375 1 80.88 635 GLY B N 1
ATOM 10485 C CA . GLY B 1 635 ? -7.422 63.125 25.438 1 80.88 635 GLY B CA 1
ATOM 10486 C C . GLY B 1 635 ? -8.859 63.5 25.156 1 80.88 635 GLY B C 1
ATOM 10487 O O . GLY B 1 635 ? -9.789 62.75 25.5 1 80.88 635 GLY B O 1
ATOM 10488 N N . ASN B 1 636 ? -9.078 64.688 24.516 1 83.94 636 ASN B N 1
ATOM 10489 C CA . ASN B 1 636 ? -10.43 65.188 24.297 1 83.94 636 ASN B CA 1
ATOM 10490 C C . ASN B 1 636 ? -11.227 64.25 23.375 1 83.94 636 ASN B C 1
ATOM 10492 O O . ASN B 1 636 ? -12.453 64.188 23.453 1 83.94 636 ASN B O 1
ATOM 10496 N N . ILE B 1 637 ? -10.5 63.594 22.547 1 86.69 637 ILE B N 1
ATOM 10497 C CA . ILE B 1 637 ? -11.211 62.75 21.594 1 86.69 637 ILE B CA 1
ATOM 10498 C C . ILE B 1 637 ? -10.773 61.312 21.766 1 86.69 637 ILE B C 1
ATOM 10500 O O . ILE B 1 637 ? -11 60.469 20.891 1 86.69 637 ILE B O 1
ATOM 10504 N N . SER B 1 638 ? -10.133 61.031 22.797 1 82.62 638 SER B N 1
ATOM 10505 C CA . SER B 1 638 ? -9.695 59.688 23.172 1 82.62 638 SER B CA 1
ATOM 10506 C C . SER B 1 638 ? -8.906 59.031 22.031 1 82.62 638 SER B C 1
ATOM 10508 O O . SER B 1 638 ? -9.211 57.875 21.641 1 82.62 638 SER B O 1
ATOM 10510 N N . LEU B 1 639 ? -7.969 59.688 21.469 1 88 639 LEU B N 1
ATOM 10511 C CA . LEU B 1 639 ? -7.152 59.219 20.359 1 88 639 LEU B CA 1
ATOM 10512 C C . LEU B 1 639 ? -5.691 59.094 20.781 1 88 639 LEU B C 1
ATOM 10514 O O . LEU B 1 639 ? -5.098 60.062 21.281 1 88 639 LEU B O 1
ATOM 10518 N N . TYR B 1 640 ? -5.227 57.875 20.719 1 85.44 640 TYR B N 1
ATOM 10519 C CA . TYR B 1 640 ? -3.793 57.625 20.844 1 85.44 640 TYR B CA 1
ATOM 10520 C C . TYR B 1 640 ? -3.146 57.469 19.469 1 85.44 640 TYR B C 1
ATOM 10522 O O . TYR B 1 640 ? -3.57 56.625 18.688 1 85.44 640 TYR B O 1
ATOM 10530 N N . MET B 1 641 ? -2.123 58.281 19.141 1 90.31 641 MET B N 1
ATOM 10531 C CA . MET B 1 641 ? -1.532 58.219 17.812 1 90.31 641 MET B CA 1
ATOM 10532 C C . MET B 1 641 ? -0.035 57.938 17.891 1 90.31 641 MET B C 1
ATOM 10534 O O . MET B 1 641 ? 0.657 58.469 18.75 1 90.31 641 MET B O 1
ATOM 10538 N N . GLU B 1 642 ? 0.394 57.062 16.984 1 90.69 642 GLU B N 1
ATOM 10539 C CA . GLU B 1 642 ? 1.817 56.781 16.828 1 90.69 642 GLU B CA 1
ATOM 10540 C C . GLU B 1 642 ? 2.285 57.094 15.414 1 90.69 642 GLU B C 1
ATOM 10542 O O . GLU B 1 642 ? 1.565 56.844 14.445 1 90.69 642 GLU B O 1
ATOM 10547 N N . VAL B 1 643 ? 3.389 57.75 15.328 1 92.94 643 VAL B N 1
ATOM 10548 C CA . VAL B 1 643 ? 4.09 57.938 14.062 1 92.94 643 VAL B CA 1
ATOM 10549 C C . VAL B 1 643 ? 5.375 57.125 14.047 1 92.94 643 VAL B C 1
ATOM 10551 O O . VAL B 1 643 ? 6.258 57.344 14.883 1 92.94 643 VAL B O 1
ATOM 10554 N N . VAL B 1 644 ? 5.438 56.188 13.141 1 92.31 644 VAL B N 1
ATOM 10555 C CA . VAL B 1 644 ? 6.578 55.281 13.133 1 92.31 644 VAL B CA 1
ATOM 10556 C C . VAL B 1 644 ? 7.234 55.281 11.75 1 92.31 644 VAL B C 1
ATOM 10558 O O . VAL B 1 644 ? 6.551 55.406 10.734 1 92.31 644 VAL B O 1
ATOM 10561 N N . SER B 1 645 ? 8.594 55.125 11.789 1 91.38 645 SER B N 1
ATOM 10562 C CA . SER B 1 645 ? 9.312 55.031 10.523 1 91.38 645 SER B CA 1
ATOM 10563 C C . SER B 1 645 ? 9.125 53.656 9.898 1 91.38 645 SER B C 1
ATOM 10565 O O . SER B 1 645 ? 8.781 52.688 10.586 1 91.38 645 SER B O 1
ATOM 10567 N N . TRP B 1 646 ? 9.359 53.562 8.609 1 87.12 646 TRP B N 1
ATOM 10568 C CA . TRP B 1 646 ? 9.312 52.281 7.918 1 87.12 646 TRP B CA 1
ATOM 10569 C C . TRP B 1 646 ? 10.336 51.312 8.5 1 87.12 646 TRP B C 1
ATOM 10571 O O . TRP B 1 646 ? 10.062 50.094 8.617 1 87.12 646 TRP B O 1
ATOM 10581 N N . THR B 1 647 ? 11.445 51.812 8.883 1 86.69 647 THR B N 1
ATOM 10582 C CA . THR B 1 647 ? 12.5 51 9.484 1 86.69 647 THR B CA 1
ATOM 10583 C C . THR B 1 647 ? 12.047 50.438 10.812 1 86.69 647 THR B C 1
ATOM 10585 O O . THR B 1 647 ? 12.273 49.25 11.094 1 86.69 647 THR B O 1
ATOM 10588 N N . LYS B 1 648 ? 11.445 51.25 11.555 1 88.81 648 LYS B N 1
ATOM 10589 C CA . LYS B 1 648 ? 10.977 50.781 12.852 1 88.81 648 LYS B CA 1
ATOM 10590 C C . LYS B 1 648 ? 9.852 49.781 12.695 1 88.81 648 LYS B C 1
ATOM 10592 O O . LYS B 1 648 ? 9.773 48.812 13.453 1 88.81 648 LYS B O 1
ATOM 10597 N N . LEU B 1 649 ? 9.008 50.094 11.766 1 88.88 649 LEU B N 1
ATOM 10598 C CA . LEU B 1 649 ? 7.898 49.188 11.516 1 88.88 649 LEU B CA 1
ATOM 10599 C C . LEU B 1 649 ? 8.406 47.781 11.227 1 88.88 649 LEU B C 1
ATOM 10601 O O . LEU B 1 649 ? 7.906 46.812 11.797 1 88.88 649 LEU B O 1
ATOM 10605 N N . LEU B 1 650 ? 9.336 47.688 10.344 1 87.75 650 LEU B N 1
ATOM 10606 C CA . LEU B 1 650 ? 9.914 46.375 9.984 1 87.75 650 LEU B CA 1
ATOM 10607 C C . LEU B 1 650 ? 10.633 45.75 11.172 1 87.75 650 LEU B C 1
ATOM 10609 O O . LEU B 1 650 ? 10.445 44.562 11.461 1 87.75 650 LEU B O 1
ATOM 10613 N N . ARG B 1 651 ? 11.391 46.5 11.836 1 85.5 651 ARG B N 1
ATOM 10614 C CA . ARG B 1 651 ? 12.172 46 12.969 1 85.5 651 ARG B CA 1
ATOM 10615 C C . ARG B 1 651 ? 11.258 45.5 14.078 1 85.5 651 ARG B C 1
ATOM 10617 O O . ARG B 1 651 ? 11.531 44.469 14.688 1 85.5 651 ARG B O 1
ATOM 10624 N N . ASP B 1 652 ? 10.25 46.312 14.336 1 83.19 652 ASP B N 1
ATOM 10625 C CA . ASP B 1 652 ? 9.312 45.906 15.375 1 83.19 652 ASP B CA 1
ATOM 10626 C C . ASP B 1 652 ? 8.602 44.594 15.008 1 83.19 652 ASP B C 1
ATOM 10628 O O . ASP B 1 652 ? 8.391 43.75 15.859 1 83.19 652 ASP B O 1
ATOM 10632 N N . ALA B 1 653 ? 8.195 44.531 13.773 1 85.62 653 ALA B N 1
ATOM 10633 C CA . ALA B 1 653 ? 7.531 43.312 13.305 1 85.62 653 ALA B CA 1
ATOM 10634 C C . ALA B 1 653 ? 8.461 42.125 13.414 1 85.62 653 ALA B C 1
ATOM 10636 O O . ALA B 1 653 ? 8.047 41.031 13.828 1 85.62 653 ALA B O 1
ATOM 10637 N N . GLU B 1 654 ? 9.68 42.281 13.039 1 83.38 654 GLU B N 1
ATOM 10638 C CA . GLU B 1 654 ? 10.672 41.219 13.133 1 83.38 654 GLU B CA 1
ATOM 10639 C C . GLU B 1 654 ? 10.898 40.812 14.586 1 83.38 654 GLU B C 1
ATOM 10641 O O . GLU B 1 654 ? 10.977 39.625 14.898 1 83.38 654 GLU B O 1
ATOM 10646 N N . MET B 1 655 ? 10.992 41.781 15.367 1 76.44 655 MET B N 1
ATOM 10647 C CA . MET B 1 655 ? 11.25 41.531 16.781 1 76.44 655 MET B CA 1
ATOM 10648 C C . MET B 1 655 ? 10.109 40.75 17.406 1 76.44 655 MET B C 1
ATOM 10650 O O . MET B 1 655 ? 10.352 39.844 18.219 1 76.44 655 MET B O 1
ATOM 10654 N N . ARG B 1 656 ? 8.906 41.094 17.094 1 74.81 656 ARG B N 1
ATOM 10655 C CA . ARG B 1 656 ? 7.738 40.406 17.625 1 74.81 656 ARG B CA 1
ATOM 10656 C C . ARG B 1 656 ? 7.754 38.938 17.203 1 74.81 656 ARG B C 1
ATOM 10658 O O . ARG B 1 656 ? 7.332 38.062 17.984 1 74.81 656 ARG B O 1
ATOM 10665 N N . ASN B 1 657 ? 8.258 38.719 16.047 1 76 657 ASN B N 1
ATOM 10666 C CA . ASN B 1 657 ? 8.258 37.344 15.523 1 76 657 ASN B CA 1
ATOM 10667 C C . ASN B 1 657 ? 9.539 36.594 15.898 1 76 657 ASN B C 1
ATOM 10669 O O . ASN B 1 657 ? 9.57 35.375 15.891 1 76 657 ASN B O 1
ATOM 10673 N N . LYS B 1 658 ? 10.586 37.312 16.156 1 70.94 658 LYS B N 1
ATOM 10674 C CA . LYS B 1 658 ? 11.898 36.719 16.469 1 70.94 658 LYS B CA 1
ATOM 10675 C C . LYS B 1 658 ? 11.828 35.844 17.703 1 70.94 658 LYS B C 1
ATOM 10677 O O . LYS B 1 658 ? 12.539 34.844 17.797 1 70.94 658 LYS B O 1
ATOM 10682 N N . ILE B 1 659 ? 10.984 36.25 18.656 1 61.41 659 ILE B N 1
ATOM 10683 C CA . ILE B 1 659 ? 10.859 35.438 19.875 1 61.41 659 ILE B CA 1
ATOM 10684 C C . ILE B 1 659 ? 10.469 34.031 19.5 1 61.41 659 ILE B C 1
ATOM 10686 O O . ILE B 1 659 ? 10.938 33.062 20.125 1 61.41 659 ILE B O 1
ATOM 10690 N N . PHE B 1 660 ? 9.719 34 18.5 1 62.19 660 PHE B N 1
ATOM 10691 C CA . PHE B 1 660 ? 9.32 32.656 18.062 1 62.19 660 PHE B CA 1
ATOM 10692 C C . PHE B 1 660 ? 10.43 32 17.266 1 62.19 660 PHE B C 1
ATOM 10694 O O . PHE B 1 660 ? 10.633 30.781 17.375 1 62.19 660 PHE B O 1
ATOM 10701 N N . PHE B 1 661 ? 11.133 32.875 16.578 1 61.81 661 PHE B N 1
ATOM 10702 C CA . PHE B 1 661 ? 12.211 32.344 15.75 1 61.81 661 PHE B CA 1
ATOM 10703 C C . PHE B 1 661 ? 13.305 31.75 16.625 1 61.81 661 PHE B C 1
ATOM 10705 O O . PHE B 1 661 ? 13.836 30.672 16.312 1 61.81 661 PHE B O 1
ATOM 10712 N N . ASN B 1 662 ? 13.656 32.438 17.562 1 57.09 662 ASN B N 1
ATOM 10713 C CA . ASN B 1 662 ? 14.719 32 18.469 1 57.09 662 ASN B CA 1
ATOM 10714 C C . ASN B 1 662 ? 14.344 30.688 19.156 1 57.09 662 ASN B C 1
ATOM 10716 O O . ASN B 1 662 ? 15.18 29.797 19.281 1 57.09 662 ASN B O 1
ATOM 10720 N N . LYS B 1 663 ? 13.211 30.75 19.5 1 51.94 663 LYS B N 1
ATOM 10721 C CA . LYS B 1 663 ? 12.789 29.547 20.219 1 51.94 663 LYS B CA 1
ATOM 10722 C C . LYS B 1 663 ? 12.688 28.344 19.281 1 51.94 663 LYS B C 1
ATOM 10724 O O . LYS B 1 663 ? 12.844 27.203 19.703 1 51.94 663 LYS B O 1
ATOM 10729 N N . LEU B 1 664 ? 12.344 28.719 18.141 1 51.62 664 LEU B N 1
ATOM 10730 C CA . LEU B 1 664 ? 12.273 27.672 17.125 1 51.62 664 LEU B CA 1
ATOM 10731 C C . LEU B 1 664 ? 13.648 27.375 16.547 1 51.62 664 LEU B C 1
ATOM 10733 O O . LEU B 1 664 ? 13.805 26.438 15.758 1 51.62 664 LEU B O 1
ATOM 10737 N N . GLY B 1 665 ? 14.648 28.125 17.156 1 48.16 665 GLY B N 1
ATOM 10738 C CA . GLY B 1 665 ? 15.992 27.969 16.625 1 48.16 665 GLY B CA 1
ATOM 10739 C C . GLY B 1 665 ? 16.141 28.469 15.203 1 48.16 665 GLY B C 1
ATOM 10740 O O . GLY B 1 665 ? 16.922 27.938 14.422 1 48.16 665 GLY B O 1
ATOM 10741 N N . ILE B 1 666 ? 15.164 29.141 14.742 1 50.62 666 ILE B N 1
ATOM 10742 C CA . ILE B 1 666 ? 15.266 29.641 13.375 1 50.62 666 ILE B CA 1
ATOM 10743 C C . ILE B 1 666 ? 15.938 31.016 13.375 1 50.62 666 ILE B C 1
ATOM 10745 O O . ILE B 1 666 ? 15.469 31.953 14.031 1 50.62 666 ILE B O 1
ATOM 10749 N N . ASP B 1 667 ? 17.297 31.297 13.492 1 48.06 667 ASP B N 1
ATOM 10750 C CA . ASP B 1 667 ? 18 32.562 13.406 1 48.06 667 ASP B CA 1
ATOM 10751 C C . ASP B 1 667 ? 17.719 33.281 12.078 1 48.06 667 ASP B C 1
ATOM 10753 O O . ASP B 1 667 ? 17.625 32.625 11.039 1 48.06 667 ASP B O 1
#

Radius of gyration: 44.11 Å; Cα contacts (8 Å, |Δi|>4): 2534; chains: 2; bounding box: 86×132×93 Å

Foldseek 3Di:
DDWDQLQVLLVPQDPLDDLCLQVLVLLVVQQVQAVVQPDDQKEKEKAFDFDDAQDPPVRFGFTFWIKIKIQGQWCDVVNVVLLFDAQRCPCVVLVARRHSNSNLVNFFPWKKKWWWHDDPQFIKIWIFIQDRGGTGTHPIDMDGDPDDTTMMMMITGGTPPDTDPDGDQVVSLVVSCVQQVLLCPPPVDHGHWYWYDYPVDRPDIDTSNQCEDDPPHQKYWFDFPDQKDWFDFPNDIWIKGKTKMKGWPDPDFFAWEFEDASSGTQDIGGLCVQFQLRGGWDKDADVVRHNVPIITIHMYMYMDTVVQHVFADSSSHDGNAAADDDPVGTDHVCNRSNVNSVRNCSRVVVSSVVLVVVQLVQLVVCCLAPQLLCVVVSVVDDCRPAHSNHDSVRSVVSSVVSLVVLVVVLVVLVVVLVPDPDPPCNVVSVVVSVVSCCSSVSSVVLVVLVVVVVLLVVLVVQQDADPVRHHHWLQVNCCSAPNPDDDDDQPPLPDGNVVLVPVQLNQWRWDEAQDQPPPDDPLCLVECRRWTKTWHDDLEQQTEIETEEEDTEPDDCLLDPVHPPVPVVVLVVVLVCLVVQSYADSVGHTRDHDQQRAYEYEYEYFCDVSNVCSCVPPVPWDADPVNQKTWDADPRRNYTYMYGYSVVSSVVSCVVSVVSCVVSVND/DDWDQLQVLLVPQDPLDDLCLLVLVLLVVQQVQAVVQPDDQKEKEKAFDFDDAQDPPVRFGFTFWIKIKIQGQWCDVVNVVLLFDAQRCPCVVLVARRHSNSNLVNFFPWKKKWWWHDDPQFIKIWIFIQDRGGTRTHPIDMGGDPDPTTMMMMITGGTPPDTDPDGDQVVSLVVSCVQQVLLCPPPVDHGHWYWYDYPVDRVDIDTSNQCEDDPPHQKYWFDFPDQKDWFDFPNDIWIKGKTKMKGWPDPDFFAWEFEDASSGTQDIGGLCVQFQLRVGWDKDADVVRHNVPIITIHMYMYMDTPVQNVFADSSSHDGNAAADDDPPGTDHVCNRSNVSSVRNCSRVVVSSVVLVVVQLVQLVVCCLAPQLLCVVVSVVDDCRPAHSNHDSVRSVVSSVVVLVVLVVVLVVLVVVLVPDPDPPCNPVSVVVSVVSCCSSVSSVVLVVLVVVVVLLVVLVVQQDADPVRHHHWLQVNCCSAPNPDDDLDQPPLPDGNVVLVPVQLNQWRWDAAQDQPPPDDPLCLVECHRWTKTWDDDLEQQTEIETEEEDTEPDDCCLDPPHPPVQVVVQVVVLVCLVVQSYADSVGHTRDHDQQRAYEYEYEYFCDVSNVCSCVPPVPWDADPVNQKTWDADPRRNYTYMYGYSVVSSVVSCVVSVVSCVVSVND

Solvent-accessible surface area (backbone atoms only — not comparable to full-atom values): 70876 Å² total; per-residue (Å²): 131,26,42,37,30,40,46,50,47,35,72,40,60,65,83,82,62,56,88,58,45,33,58,53,46,51,51,51,53,35,52,50,30,20,58,73,54,64,60,89,84,32,45,36,41,36,30,43,34,63,46,80,68,54,36,89,82,80,64,44,39,43,56,27,33,38,35,44,32,22,57,15,43,33,60,35,72,67,49,45,54,40,70,31,20,46,27,29,64,87,43,44,92,66,57,41,56,37,54,62,74,50,46,36,59,56,46,17,75,40,43,39,40,42,24,24,17,69,56,87,94,42,38,32,32,38,33,32,28,59,41,61,46,53,34,45,65,36,80,69,48,75,45,83,40,88,61,90,64,38,12,34,36,41,35,36,33,50,47,41,98,62,73,61,90,62,70,52,66,69,56,48,48,48,54,52,42,65,60,38,39,51,44,67,66,34,85,89,46,78,54,58,50,37,35,39,28,38,65,91,42,68,83,56,65,45,56,52,62,56,40,40,90,45,97,84,30,47,38,43,76,52,82,56,93,70,36,62,51,74,48,67,35,92,88,43,76,44,59,36,39,48,47,37,33,38,32,42,74,52,90,59,66,58,19,28,39,28,42,29,36,68,59,30,69,37,47,76,42,60,35,29,81,76,40,32,69,37,63,54,63,45,77,43,64,19,86,90,68,31,68,89,59,36,44,45,25,28,45,40,33,40,35,38,34,64,68,40,48,74,33,50,41,64,81,42,57,46,60,74,58,49,58,63,79,46,94,85,48,55,63,20,50,48,56,53,49,46,55,48,43,52,46,48,44,64,59,45,38,69,61,48,51,48,45,51,49,49,33,50,49,52,50,49,47,41,27,51,73,74,40,32,44,40,53,71,58,60,75,74,54,85,66,78,87,46,55,46,77,58,50,73,63,54,52,50,52,54,51,50,51,53,50,48,52,50,49,54,54,49,53,52,50,51,54,51,55,72,68,48,86,64,66,86,62,39,58,64,52,48,45,51,49,46,49,50,48,40,62,60,32,45,28,28,42,43,48,26,48,56,49,48,49,54,49,48,52,53,50,56,58,52,68,40,67,37,92,87,71,45,57,52,53,46,66,55,62,39,31,60,33,44,55,78,72,88,74,90,65,80,65,64,59,71,67,58,38,42,37,47,79,36,54,67,41,61,50,25,43,52,51,76,25,73,60,73,53,79,78,60,77,90,67,67,59,47,47,58,39,72,34,45,39,33,40,46,54,65,84,38,31,62,40,48,38,37,36,55,45,81,48,35,72,83,50,59,65,39,61,39,90,84,38,90,57,32,63,66,59,48,52,52,51,48,54,51,37,43,72,70,54,36,33,58,39,99,88,65,39,76,54,45,63,55,86,52,23,43,33,38,36,40,36,36,31,41,75,44,72,68,40,49,48,35,36,46,73,72,65,64,34,45,65,34,68,72,67,46,31,31,37,41,74,42,71,92,64,31,31,41,35,37,40,32,18,60,66,44,40,52,50,51,35,47,40,54,48,39,51,55,25,56,72,37,59,46,129,131,25,42,38,32,41,47,48,47,35,72,39,61,64,82,80,62,56,88,60,45,32,59,52,45,51,52,52,51,35,53,51,30,21,58,73,54,65,59,89,84,31,43,35,40,35,31,43,34,65,44,80,68,55,37,90,83,81,64,43,40,45,54,26,34,39,35,42,34,22,58,15,43,34,59,36,73,66,51,45,53,39,70,30,19,45,28,25,65,84,43,43,92,65,57,42,56,36,57,62,75,48,47,36,58,56,46,19,75,40,44,38,40,41,25,25,17,69,57,88,94,43,36,31,32,39,33,33,28,59,39,60,47,53,35,44,66,35,79,69,46,75,46,83,40,89,61,92,65,39,13,34,35,39,34,38,33,50,49,42,98,62,75,61,89,61,73,52,66,68,56,48,47,47,54,52,41,65,61,37,38,53,45,66,65,34,85,90,46,80,53,57,50,35,36,39,27,38,65,93,43,68,83,56,64,45,55,50,60,53,41,40,90,44,99,82,31,46,38,43,77,51,84,55,93,69,38,61,50,73,48,66,35,92,90,42,76,45,58,35,39,48,48,36,30,40,31,43,74,52,89,59,68,58,18,30,38,29,43,29,36,65,59,30,70,37,45,76,43,59,36,30,81,75,41,32,68,35,62,52,64,45,76,42,65,19,87,92,67,31,69,91,58,37,44,46,25,28,44,39,32,39,34,39,35,65,68,41,50,74,33,48,42,64,83,43,55,46,60,74,59,49,56,63,80,45,97,85,49,55,63,19,50,48,57,52,49,46,55,46,44,54,46,49,44,62,61,44,38,70,63,46,51,50,45,51,49,50,33,52,49,52,52,49,46,42,27,50,73,74,39,34,46,41,53,72,58,58,73,73,55,85,67,79,88,47,55,46,77,58,50,72,65,54,52,50,51,53,52,50,50,53,49,50,53,51,50,54,54,50,52,51,50,49,54,50,56,72,66,48,86,66,66,86,63,40,59,64,51,49,46,52,50,46,50,52,48,39,62,59,32,44,28,27,43,44,47,25,49,57,50,48,49,54,50,48,53,52,50,55,57,52,69,41,66,36,91,86,70,43,57,53,55,45,64,54,61,40,32,60,34,45,55,79,72,87,72,89,64,81,64,64,60,69,66,60,38,43,38,47,80,36,53,67,41,60,53,24,43,53,51,76,23,76,60,74,57,80,78,58,78,89,69,67,61,46,49,61,39,68,34,44,38,34,40,46,55,66,86,39,30,62,39,47,38,36,36,55,44,80,49,35,72,82,51,60,66,40,60,39,89,84,38,90,58,34,63,67,61,48,51,52,52,49,55,51,38,43,70,71,55,35,33,58,40,98,88,66,40,76,51,46,63,54,87,54,25,43,33,38,36,39,35,37,31,42,76,45,72,68,40,48,50,35,36,44,74,72,64,64,35,44,68,33,68,72,69,46,32,31,36,42,76,42,72,91,65,31,32,42,37,36,40,33,16,61,67,45,40,52,49,51,36,48,42,53,48,38,52,55,24,55,72,38,60,47,128

Organism: NCBI:txid111831

InterPro domains:
  IPR036890 Histidine kinase/HSP90-like ATPase superfamily [G3DSA:3.30.565.10] (5-174)
  IPR036890 Histidine kinase/HSP90-like ATPase superfamily [SSF55874] (4-130)

Sequence (1334 aa):
MSNVNVKRLVENIRSGTNIYTPLVELVVNAIQAIDAKGIQNGLVEIEVLRNGQADMVDRLEDVDGFRVKDNGIGFTKTNRDAFDTLYTEQKIADGGKGFGRFTCLKYFDRVKVSSTFAEGDAFHDRSFRMGLDKDIIVDEKEGPSQAQAAGATIEISGIKSVRFPDKKLETIGRVVVERLLPYFVDQDRSCPRVVIWEAKNPSDTLSLNDYLGKENSQIVEIKVDEGTFSLSANKDEKSFQVRVFKFFAPRMAKSKVSLVAHRREVTDNPLQTYIPEFGEEFFELGPDQDLAKGRNFVIKAYVFGDYLNDNVSLERGEFRFQTDTDLLNGISQTDIEQKAADIAQSAVGTEIAERKRRKEVRIAEYVTNDAPWHRVLATEVDFSALPMRPSNQDIELHLQKKKYEQEIATRTQVTALLNSKNPDELGEKIAQLIQKISDNSKNDLIHYVSMRKCVLELFSKSLEIKADGKHQSEGEVHDIIMPRKKDSEELNYEAHNLWILDERLNFTSYMSSDKPLKSSGDRTDITIYNRRVAYRGDNEASNPITIFEFKKPQRDDFANPSSKEDPIQQIIRYVNQIREGKFKTPTGRDILVNDTTPFYGYVVCDLTQKVKDWLQKEKNFTPMPDGLGWFNWFGNISLYMEVVSWTKLLRDAEMRNKIFFNKLGIDMSNVNVKRLVENIRSGTNIYTPLVELVVNAIQAIDAKGIQNGLVEIEVLRNGQADMVDRLEDVDGFRVKDNGIGFTKTNRDAFDTLYTEQKIADGGKGFGRFTCLKYFDRVKVSSTFAEGDAFHDRSFRMGLDKDIIVDEKEGPSQAQAAGATIEISGIKSVRFPDKKLETIGRVVVERLLPYFVDQDRSCPRVVIWEAKNPSDTLSLNDYLGKENSQIVEIKVDEGTFSLSANKDEKSFQVRVFKFFAPRMAKSKVSLVAHRREVTDNPLQTYIPEFGEEFFELGPDQDLAKGRNFVIKAYVFGDYLNDNVSLERGEFRFQTDTDLLNGISQTDIEQKAADIAQSAVGTEIAERKRRKEVRIAEYVTNDAPWHRVLATEVDFSALPMRPSNQDIELHLQKKKYEQEIATRTQVTALLNSKNPDELGEKIAQLIQKISDNSKNDLIHYVSMRKCVLELFSKSLEIKADGKHQSEGEVHDIIMPRKKDSEELNYEAHNLWILDERLNFTSYMSSDKPLKSSGDRTDITIYNRRVAYRGDNEASNPITIFEFKKPQRDDFANPSSKEDPIQQIIRYVNQIREGKFKTPTGRDILVNDTTPFYGYVVCDLTQKVKDWLQKEKNFTPMPDGLGWFNWFGNISLYMEVVSWTKLLRDAEMRNKIFFNKLGID

pLDDT: mean 83.09, std 13.82, range [30.31, 98.56]

Nearest PDB structures (foldseek):
  4gfh-assembly1_F  TM=5.100E-01  e=2.155E-08  Saccharomyces cerevisiae S288C
  4gfh-assembly1_A  TM=4.768E-01  e=1.721E-08  Saccharomyces cerevisiae S288C
  1pvg-assembly1_A  TM=4.924E-01  e=2.552E-08  Saccharomyces cerevisiae
  1pvg-assembly1_B  TM=4.725E-01  e=6.607E-09  Saccharomyces cerevisiae
  1qzr-assembly1_B  TM=4.879E-01  e=1.721E-08  Saccharomyces cerevisiae

Secondary structure (DSSP, 8-state):
--EE-HHHHHHT--TT--TTHHHHHHHHHHHHHHHHHT-SS-EEEEEEEEESPPPTTT--PEEEEEEEEE-SS---HHHHHHHTEET--TTGGGT--S-TTHHHHHHEEEEEEEEEEEETTEEEEEEEEE-SSS-SEEEEEEEE---SS-EEEEEEEEE-SSPPS--SHHHHHHHHHHHTHHHHS-SSSPPPEEEEEETTEEEEEEEGGGGSSSTT-SEEEEP-S--EEEEEETTEEEEEEEEEEEEES-SS---EEEEEETTEEEEEEEGGGT-GGGGS-EEE--GGG-GGG-EEEEEEEEEE-HHHHHTB-TTSS-BSS-SS--SSSS--HHHHHHHHHHHHHHHTHHHHHHHHHHHHHHHHHHHHHT-GGGHHHHHH---TTS-SS--HHHHHHHHHHHHHHHHHHHHHHHHHHHT----TTHHHHHHHHHHHHHHHHHHHHHHHHHHHHHHHHHHHHHTSBPTTSPBPPHHHHHHHHS----SSS---TTS--GGGT-GGGGGEEEE---S-----SS------SS--EEEESSS-TTS-EEEEEE--TT--GGGSTT-S--HHHHHHHHHHHHHTT--B-TTSPBP---TT--EEEEEE----HHHHHIIIIIS-PEEPTTSSEEEEEEGGGTEEEEEE-HHHHHHHHHHHHHHHHHHTT--/--EE-HHHHHHT--TT--TTHHHHHHHHHHHHHHHHHT-SS-EEEEEEEEESPPPTTT--PEEEEEEEEE-SS---HHHHHHHTEET--TTGGGT--S-TTHHHHHHEEEEEEEEEEEETTEEEEEEEEE-SSS-SEEEEEEEE---SS-EEEEEEEEE-SSPPS--SHHHHHHHHHHHTHHHHS-SSSPPPEEEEEETTEEEEEEEGGGGSSSTT-SEEEEP-S--EEEEEETTEEEEEEEEEEEEES-SS---EEEEEETTEEEEEEEGGGT-GGGSS-EEE--GGG-GGG-EEEEEEEEEE-HHHHHTB-TTSS-BSS-SS--SSSS--HHHHHHHHHHHHHHHTHHHHHHHHHHHHHHHHHHHHHT-GGGHHHHHH---TTS-SS--HHHHHHHHHHHHHHHHHHHHHHHHHHHT----TTHHHHHHHHHHHHHHHHHHHHHHHHHHHHHHHHHHHHHTSBPTTSPBPPHHHHHHHHS----SSS---TTS--GGGT-GGGGGEEEE---S-----SS-------S--EEEESSS-TTS-EEEEEE--TT--GGGSTT-S--HHHHHHHHHHHHHTT--B-TTSPBP---TT--EEEEEE----HHHHHIIIIIS-PEEPTTSSEEEEEEGGGTEEEEEE-HHHHHHHHHHHHHHHHHHTT--